Protein 5HEA (pdb70)

Structure (mmCIF, N/CA/C/O backbone):
data_5HEA
#
_entry.id   5HEA
#
_cell.length_a   111.811
_cell.length_b   179.841
_cell.length_c   63.028
_cell.angle_alpha   90.00
_cell.angle_beta   111.98
_cell.angle_gamma   90.00
#
_symmetry.space_group_name_H-M   'C 1 2 1'
#
loop_
_entity.id
_entity.type
_entity.pdbx_description
1 polymer 'Putative glycosyltransferase (GalT1)'
2 water water
#
loop_
_atom_site.group_PDB
_atom_site.id
_atom_site.type_symbol
_atom_site.label_atom_id
_atom_site.label_alt_id
_atom_site.label_comp_id
_atom_site.label_asym_id
_atom_site.label_entity_id
_atom_site.label_seq_id
_atom_site.pdbx_PDB_ins_code
_atom_site.Cartn_x
_atom_site.Cartn_y
_atom_site.Cartn_z
_atom_site.occupancy
_atom_site.B_iso_or_equiv
_atom_site.auth_seq_id
_atom_site.auth_comp_id
_atom_site.auth_asym_id
_atom_site.auth_atom_id
_atom_site.pdbx_PDB_model_num
ATOM 1 N N . GLY A 1 4 ? 0.581 51.214 30.979 1.00 58.09 4 GLY A N 1
ATOM 2 C CA . GLY A 1 4 ? 1.274 50.740 32.166 1.00 55.19 4 GLY A CA 1
ATOM 3 C C . GLY A 1 4 ? 1.262 51.763 33.290 1.00 54.19 4 GLY A C 1
ATOM 4 O O . GLY A 1 4 ? 0.844 52.907 33.088 1.00 51.76 4 GLY A O 1
ATOM 5 N N . GLU A 1 5 ? 1.730 51.360 34.470 1.00 47.04 5 GLU A N 1
ATOM 6 C CA . GLU A 1 5 ? 1.725 52.235 35.646 1.00 40.91 5 GLU A CA 1
ATOM 7 C C . GLU A 1 5 ? 2.750 53.363 35.529 1.00 34.77 5 GLU A C 1
ATOM 8 O O . GLU A 1 5 ? 3.689 53.282 34.746 1.00 33.19 5 GLU A O 1
ATOM 14 N N . LEU A 1 6 ? 2.562 54.421 36.305 1.00 32.71 6 LEU A N 1
ATOM 15 C CA . LEU A 1 6 ? 3.355 55.630 36.132 1.00 32.33 6 LEU A CA 1
ATOM 16 C C . LEU A 1 6 ? 4.788 55.455 36.627 1.00 29.97 6 LEU A C 1
ATOM 17 O O . LEU A 1 6 ? 5.027 55.025 37.762 1.00 27.93 6 LEU A O 1
ATOM 22 N N . ILE A 1 7 ? 5.739 55.767 35.755 1.00 27.13 7 ILE A N 1
ATOM 23 C CA . ILE A 1 7 ? 7.133 55.767 36.141 1.00 27.82 7 ILE A CA 1
ATOM 24 C C . ILE A 1 7 ? 7.594 57.209 36.363 1.00 24.87 7 ILE A C 1
ATOM 25 O O . ILE A 1 7 ? 7.419 58.067 35.500 1.00 30.38 7 ILE A O 1
ATOM 30 N N . SER A 1 8 ? 8.181 57.481 37.521 1.00 24.64 8 SER A N 1
ATOM 31 C CA . SER A 1 8 ? 8.760 58.805 37.759 1.00 25.55 8 SER A CA 1
ATOM 32 C C . SER A 1 8 ? 10.250 58.837 37.409 1.00 26.51 8 SER A C 1
ATOM 33 O O . SER A 1 8 ? 11.046 58.096 37.990 1.00 25.40 8 SER A O 1
ATOM 36 N N . ILE A 1 9 ? 10.617 59.710 36.473 1.00 20.07 9 ILE A N 1
ATOM 37 C CA . ILE A 1 9 ? 12.008 59.885 36.048 1.00 22.51 9 ILE A CA 1
ATOM 38 C C . ILE A 1 9 ? 12.572 61.156 36.650 1.00 21.81 9 ILE A C 1
ATOM 39 O O . ILE A 1 9 ? 12.124 62.258 36.318 1.00 21.59 9 ILE A O 1
ATOM 44 N N . ILE A 1 10 ? 13.551 60.996 37.534 1.00 17.69 10 ILE A N 1
ATOM 45 C CA . ILE A 1 10 ? 14.138 62.109 38.265 1.00 23.27 10 ILE A CA 1
ATOM 46 C C . ILE A 1 10 ? 15.404 62.589 37.574 1.00 27.27 10 ILE A C 1
ATOM 47 O O . ILE A 1 10 ? 16.359 61.832 37.390 1.00 24.34 10 ILE A O 1
ATOM 52 N N . VAL A 1 11 ? 15.397 63.854 37.174 1.00 23.74 11 VAL A N 1
ATOM 53 C CA . VAL A 1 11 ? 16.481 64.401 36.375 1.00 23.82 11 VAL A CA 1
ATOM 54 C C . VAL A 1 11 ? 17.007 65.682 37.023 1.00 23.32 11 VAL A C 1
ATOM 55 O O . VAL A 1 11 ? 16.433 66.758 36.859 1.00 24.86 11 VAL A O 1
ATOM 59 N N . PRO A 1 12 ? 18.095 65.565 37.791 1.00 24.84 12 PRO A N 1
ATOM 60 C CA . PRO A 1 12 ? 18.717 66.752 38.375 1.00 20.92 12 PRO A CA 1
ATOM 61 C C . PRO A 1 12 ? 19.382 67.577 37.280 1.00 25.08 12 PRO A C 1
ATOM 62 O O . PRO A 1 12 ? 19.995 67.027 36.362 1.00 24.35 12 PRO A O 1
ATOM 66 N N . VAL A 1 13 ? 19.251 68.892 37.379 1.00 23.80 13 VAL A N 1
ATOM 67 C CA . VAL A 1 13 ? 19.761 69.789 36.351 1.00 19.51 13 VAL A CA 1
ATOM 68 C C . VAL A 1 13 ? 20.595 70.869 37.006 1.00 21.03 13 VAL A C 1
ATOM 69 O O . VAL A 1 13 ? 20.076 71.680 37.778 1.00 23.72 13 VAL A O 1
ATOM 73 N N . TYR A 1 14 ? 21.895 70.869 36.718 1.00 22.30 14 TYR A N 1
ATOM 74 C CA . TYR A 1 14 ? 22.766 71.961 37.143 1.00 22.41 14 TYR A CA 1
ATOM 75 C C . TYR A 1 14 ? 23.785 72.284 36.048 1.00 28.27 14 TYR A C 1
ATOM 76 O O . TYR A 1 14 ? 24.669 71.480 35.755 1.00 27.11 14 TYR A O 1
ATOM 85 N N . ASN A 1 15 ? 23.621 73.452 35.431 1.00 25.58 15 ASN A N 1
ATOM 86 C CA . ASN A 1 15 ? 24.561 73.979 34.439 1.00 24.59 15 ASN A CA 1
ATOM 87 C C . ASN A 1 15 ? 24.926 72.987 33.340 1.00 25.80 15 ASN A C 1
ATOM 88 O O . ASN A 1 15 ? 26.103 72.711 33.094 1.00 28.53 15 ASN A O 1
ATOM 93 N N . VAL A 1 16 ? 23.903 72.460 32.676 1.00 24.48 16 VAL A N 1
ATOM 94 C CA . VAL A 1 16 ? 24.109 71.478 31.617 1.00 25.01 16 VAL A CA 1
ATOM 95 C C . VAL A 1 16 ? 23.520 71.936 30.285 1.00 24.42 16 VAL A C 1
ATOM 96 O O . VAL A 1 16 ? 23.022 71.123 29.499 1.00 26.58 16 VAL A O 1
ATOM 100 N N . GLU A 1 17 ? 23.597 73.237 30.023 1.00 23.15 17 GLU A N 1
ATOM 101 C CA . GLU A 1 17 ? 22.986 73.810 28.815 1.00 25.79 17 GLU A CA 1
ATOM 102 C C . GLU A 1 17 ? 23.386 73.108 27.502 1.00 28.30 17 GLU A C 1
ATOM 103 O O . GLU A 1 17 ? 22.594 73.037 26.566 1.00 29.69 17 GLU A O 1
ATOM 109 N N . LYS A 1 18 ? 24.608 72.591 27.438 1.00 33.16 18 LYS A N 1
ATOM 110 C CA . LYS A 1 18 ? 25.096 71.972 26.206 1.00 36.60 18 LYS A CA 1
ATOM 111 C C . LYS A 1 18 ? 24.486 70.594 25.972 1.00 33.23 18 LYS A C 1
ATOM 112 O O . LYS A 1 18 ? 24.434 70.122 24.841 1.00 30.52 18 LYS A O 1
ATOM 118 N N . TYR A 1 19 ? 24.010 69.955 27.038 1.00 26.52 19 TYR A N 1
ATOM 119 C CA . TYR A 1 19 ? 23.615 68.548 26.953 1.00 28.44 19 TYR A CA 1
ATOM 120 C C . TYR A 1 19 ? 22.148 68.268 27.254 1.00 29.63 19 TYR A C 1
ATOM 121 O O . TYR A 1 19 ? 21.647 67.176 26.973 1.00 27.36 19 TYR A O 1
ATOM 130 N N . LEU A 1 20 ? 21.461 69.253 27.815 1.00 28.58 20 LEU A N 1
ATOM 131 C CA . LEU A 1 20 ? 20.108 69.038 28.324 1.00 31.43 20 LEU A CA 1
ATOM 132 C C . LEU A 1 20 ? 19.086 68.686 27.236 1.00 29.70 20 LEU A C 1
ATOM 133 O O . LEU A 1 20 ? 18.234 67.805 27.433 1.00 26.57 20 LEU A O 1
ATOM 138 N N . LYS A 1 21 ? 19.156 69.359 26.089 1.00 29.96 21 LYS A N 1
ATOM 139 C CA . LYS A 1 21 ? 18.184 69.108 25.019 1.00 26.49 21 LYS A CA 1
ATOM 140 C C . LYS A 1 21 ? 18.304 67.675 24.483 1.00 27.88 21 LYS A C 1
ATOM 141 O O . LYS A 1 21 ? 17.303 67.005 24.235 1.00 25.24 21 LYS A O 1
ATOM 147 N N . ARG A 1 22 ? 19.535 67.210 24.302 1.00 29.93 22 ARG A N 1
ATOM 148 C CA . ARG A 1 22 ? 19.761 65.834 23.879 1.00 31.94 22 ARG A CA 1
ATOM 149 C C . ARG A 1 22 ? 19.154 64.845 24.887 1.00 29.76 22 ARG A C 1
ATOM 150 O O . ARG A 1 22 ? 18.471 63.892 24.498 1.00 22.71 22 ARG A O 1
ATOM 158 N N . CYS A 1 23 ? 19.370 65.096 26.174 1.00 24.74 23 CYS A N 1
ATOM 159 C CA . CYS A 1 23 ? 18.794 64.238 27.211 1.00 24.32 23 CYS A CA 1
ATOM 160 C C . CYS A 1 23 ? 17.271 64.205 27.112 1.00 26.13 23 CYS A C 1
ATOM 161 O O . CYS A 1 23 ? 16.666 63.139 26.977 1.00 29.99 23 CYS A O 1
ATOM 164 N N . LEU A 1 24 ? 16.654 65.383 27.151 1.00 30.22 24 LEU A N 1
ATOM 165 C CA . LEU A 1 24 ? 15.203 65.484 27.150 1.00 21.04 24 LEU A CA 1
ATOM 166 C C . LEU A 1 24 ? 14.553 64.947 25.859 1.00 20.88 24 LEU A C 1
ATOM 167 O O . LEU A 1 24 ? 13.497 64.320 25.920 1.00 26.81 24 LEU A O 1
ATOM 172 N N . ASP A 1 25 ? 15.167 65.204 24.703 1.00 27.18 25 ASP A N 1
ATOM 173 C CA . ASP A 1 25 ? 14.667 64.656 23.436 1.00 28.59 25 ASP A CA 1
ATOM 174 C C . ASP A 1 25 ? 14.628 63.122 23.505 1.00 29.40 25 ASP A C 1
ATOM 175 O O . ASP A 1 25 ? 13.646 62.497 23.096 1.00 32.13 25 ASP A O 1
ATOM 180 N N . SER A 1 26 ? 15.688 62.514 24.037 1.00 28.82 26 SER A N 1
ATOM 181 C CA . SER A 1 26 ? 15.741 61.047 24.124 1.00 31.44 26 SER A CA 1
ATOM 182 C C . SER A 1 26 ? 14.685 60.466 25.080 1.00 31.75 26 SER A C 1
ATOM 183 O O . SER A 1 26 ? 14.190 59.361 24.858 1.00 26.12 26 SER A O 1
ATOM 186 N N . LEU A 1 27 ? 14.313 61.217 26.115 1.00 28.50 27 LEU A N 1
ATOM 187 C CA . LEU A 1 27 ? 13.279 60.767 27.054 1.00 22.55 27 LEU A CA 1
ATOM 188 C C . LEU A 1 27 ? 11.853 60.890 26.519 1.00 26.89 27 LEU A C 1
ATOM 189 O O . LEU A 1 27 ? 11.030 59.991 26.700 1.00 28.83 27 LEU A O 1
ATOM 194 N N . LEU A 1 28 ? 11.546 62.016 25.889 1.00 29.61 28 LEU A N 1
ATOM 195 C CA . LEU A 1 28 ? 10.223 62.204 25.304 1.00 33.31 28 LEU A CA 1
ATOM 196 C C . LEU A 1 28 ? 9.927 61.205 24.176 1.00 34.54 28 LEU A C 1
ATOM 197 O O . LEU A 1 28 ? 8.765 60.925 23.889 1.00 32.22 28 LEU A O 1
ATOM 202 N N . ARG A 1 29 ? 10.974 60.661 23.556 1.00 32.27 29 ARG A N 1
ATOM 203 C CA . ARG A 1 29 ? 10.817 59.618 22.540 1.00 30.30 29 ARG A CA 1
ATOM 204 C C . ARG A 1 29 ? 10.664 58.202 23.103 1.00 35.55 29 ARG A C 1
ATOM 205 O O . ARG A 1 29 ? 10.799 57.233 22.356 1.00 37.36 29 ARG A O 1
ATOM 213 N N . GLN A 1 30 ? 10.397 58.066 24.400 1.00 35.65 30 GLN A N 1
ATOM 214 C CA . GLN A 1 30 ? 10.280 56.732 24.995 1.00 30.90 30 GLN A CA 1
ATOM 215 C C . GLN A 1 30 ? 9.062 55.986 24.469 1.00 35.05 30 GLN A C 1
ATOM 216 O O . GLN A 1 30 ? 7.975 56.554 24.373 1.00 30.95 30 GLN A O 1
ATOM 222 N N . THR A 1 31 ? 9.251 54.709 24.143 1.00 38.96 31 THR A N 1
ATOM 223 C CA . THR A 1 31 ? 8.148 53.843 23.729 1.00 34.89 31 THR A CA 1
ATOM 224 C C . THR A 1 31 ? 7.180 53.585 24.884 1.00 38.27 31 THR A C 1
ATOM 225 O O . THR A 1 31 ? 5.992 53.335 24.666 1.00 40.20 31 THR A O 1
ATOM 229 N N . TYR A 1 32 ? 7.695 53.626 26.113 1.00 30.54 32 TYR A N 1
ATOM 230 C CA . TYR A 1 32 ? 6.845 53.565 27.296 1.00 35.27 32 TYR A CA 1
ATOM 231 C C . TYR A 1 32 ? 6.329 54.969 27.570 1.00 37.73 32 TYR A C 1
ATOM 232 O O . TYR A 1 32 ? 7.101 55.874 27.886 1.00 39.80 32 TYR A O 1
ATOM 241 N N . LYS A 1 33 ? 5.022 55.150 27.453 1.00 33.36 33 LYS A N 1
ATOM 242 C CA . LYS A 1 33 ? 4.449 56.492 27.418 1.00 36.57 33 LYS A CA 1
ATOM 243 C C . LYS A 1 33 ? 4.088 57.054 28.791 1.00 34.34 33 LYS A C 1
ATOM 244 O O . LYS A 1 33 ? 4.117 58.268 28.996 1.00 37.07 33 LYS A O 1
ATOM 250 N N . ASN A 1 34 ? 3.737 56.179 29.725 1.00 32.49 34 ASN A N 1
ATOM 251 C CA . ASN A 1 34 ? 3.189 56.644 30.993 1.00 40.08 34 ASN A CA 1
ATOM 252 C C . ASN A 1 34 ? 4.257 57.012 32.028 1.00 38.47 34 ASN A C 1
ATOM 253 O O . ASN A 1 34 ? 4.483 56.289 32.998 1.00 32.21 34 ASN A O 1
ATOM 258 N N . PHE A 1 35 ? 4.915 58.141 31.805 1.00 35.17 35 PHE A N 1
ATOM 259 C CA . PHE A 1 35 ? 5.922 58.606 32.741 1.00 35.44 35 PHE A CA 1
ATOM 260 C C . PHE A 1 35 ? 5.705 60.067 33.096 1.00 35.25 35 PHE A C 1
ATOM 261 O O . PHE A 1 35 ? 4.966 60.781 32.419 1.00 35.72 35 PHE A O 1
ATOM 269 N N . GLU A 1 36 ? 6.349 60.491 34.177 1.00 31.50 36 GLU A N 1
ATOM 270 C CA . GLU A 1 36 ? 6.563 61.898 34.440 1.00 31.35 36 GLU A CA 1
ATOM 271 C C . GLU A 1 36 ? 8.070 62.133 34.515 1.00 35.13 36 GLU A C 1
ATOM 272 O O . GLU A 1 36 ? 8.827 61.300 35.035 1.00 32.77 36 GLU A O 1
ATOM 278 N N . ILE A 1 37 ? 8.502 63.256 33.961 1.00 25.51 37 ILE A N 1
ATOM 279 C CA . ILE A 1 37 ? 9.876 63.697 34.098 1.00 28.21 37 ILE A CA 1
ATOM 280 C C . ILE A 1 37 ? 9.897 64.818 35.111 1.00 31.63 37 ILE A C 1
ATOM 281 O O . ILE A 1 37 ? 9.265 65.857 34.915 1.00 32.84 37 ILE A O 1
ATOM 286 N N . ILE A 1 38 ? 10.602 64.587 36.212 1.00 30.77 38 ILE A N 1
ATOM 287 C CA . ILE A 1 38 ? 10.783 65.597 37.232 1.00 27.33 38 ILE A CA 1
ATOM 288 C C . ILE A 1 38 ? 12.151 66.220 37.051 1.00 25.55 38 ILE A C 1
ATOM 289 O O . ILE A 1 38 ? 13.179 65.609 37.352 1.00 24.52 38 ILE A O 1
ATOM 294 N N . LEU A 1 39 ? 12.145 67.422 36.485 1.00 22.47 39 LEU A N 1
ATOM 295 C CA . LEU A 1 39 ? 13.351 68.190 36.252 1.00 22.74 39 LEU A CA 1
ATOM 296 C C . LEU A 1 39 ? 13.627 69.037 37.478 1.00 23.95 39 LEU A C 1
ATOM 297 O O . LEU A 1 39 ? 12.866 69.948 37.773 1.00 26.68 39 LEU A O 1
ATOM 302 N N . ILE A 1 40 ? 14.702 68.748 38.205 1.00 23.12 40 ILE A N 1
ATOM 303 C CA . ILE A 1 40 ? 15.040 69.593 39.344 1.00 18.10 40 ILE A CA 1
ATOM 304 C C . ILE A 1 40 ? 16.175 70.538 38.980 1.00 28.11 40 ILE A C 1
ATOM 305 O O . ILE A 1 40 ? 17.352 70.158 39.004 1.00 23.17 40 ILE A O 1
ATOM 310 N N . ASN A 1 41 ? 15.817 71.770 38.622 1.00 24.09 41 ASN A N 1
ATOM 311 C CA . ASN A 1 41 ? 16.828 72.780 38.361 1.00 25.04 41 ASN A CA 1
ATOM 312 C C . ASN A 1 41 ? 17.400 73.263 39.688 1.00 27.32 41 ASN A C 1
ATOM 313 O O . ASN A 1 41 ? 16.720 73.943 40.463 1.00 24.82 41 ASN A O 1
ATOM 318 N N . ASP A 1 42 ? 18.660 72.918 39.931 1.00 24.42 42 ASP A N 1
ATOM 319 C CA . ASP A 1 42 ? 19.337 73.179 41.202 1.00 26.03 42 ASP A CA 1
ATOM 320 C C . ASP A 1 42 ? 20.046 74.537 41.155 1.00 28.79 42 ASP A C 1
ATOM 321 O O . ASP A 1 42 ? 21.252 74.637 41.402 1.00 27.24 42 ASP A O 1
ATOM 326 N N . GLY A 1 43 ? 19.298 75.586 40.806 1.00 22.75 43 GLY A N 1
ATOM 327 C CA . GLY A 1 43 ? 19.859 76.926 40.773 1.00 23.88 43 GLY A CA 1
ATOM 328 C C . GLY A 1 43 ? 20.881 77.141 39.661 1.00 27.55 43 GLY A C 1
ATOM 329 O O . GLY A 1 43 ? 21.853 77.862 39.856 1.00 22.42 43 GLY A O 1
ATOM 330 N N . SER A 1 44 ? 20.673 76.516 38.502 1.00 26.73 44 SER A N 1
ATOM 331 C CA . SER A 1 44 ? 21.570 76.719 37.361 1.00 23.31 44 SER A CA 1
ATOM 332 C C . SER A 1 44 ? 21.766 78.187 37.039 1.00 25.42 44 SER A C 1
ATOM 333 O O . SER A 1 44 ? 20.853 79.002 37.198 1.00 26.77 44 SER A O 1
ATOM 336 N N . THR A 1 45 ? 22.960 78.515 36.561 1.00 24.93 45 THR A N 1
ATOM 337 C CA . THR A 1 45 ? 23.294 79.893 36.234 1.00 28.95 45 THR A CA 1
ATOM 338 C C . THR A 1 45 ? 23.583 80.083 34.754 1.00 26.48 45 THR A C 1
ATOM 339 O O . THR A 1 45 ? 23.913 81.187 34.327 1.00 26.06 45 THR A O 1
ATOM 343 N N . ASP A 1 46 ? 23.469 79.014 33.967 1.00 26.40 46 ASP A N 1
ATOM 344 C CA . ASP A 1 46 ? 23.540 79.141 32.508 1.00 32.64 46 ASP A CA 1
ATOM 345 C C . ASP A 1 46 ? 22.122 79.201 31.916 1.00 34.43 46 ASP A C 1
ATOM 346 O O . ASP A 1 46 ? 21.211 79.742 32.540 1.00 30.91 46 ASP A O 1
ATOM 351 N N . ASN A 1 47 ? 21.924 78.639 30.729 1.00 29.83 47 ASN A N 1
ATOM 352 C CA . ASN A 1 47 ? 20.596 78.658 30.106 1.00 28.00 47 ASN A CA 1
ATOM 353 C C . ASN A 1 47 ? 19.737 77.443 30.449 1.00 25.61 47 ASN A C 1
ATOM 354 O O . ASN A 1 47 ? 18.646 77.291 29.905 1.00 28.78 47 ASN A O 1
ATOM 359 N N . SER A 1 48 ? 20.227 76.582 31.345 1.00 24.07 48 SER A N 1
ATOM 360 C CA . SER A 1 48 ? 19.534 75.333 31.675 1.00 24.76 48 SER A CA 1
ATOM 361 C C . SER A 1 48 ? 18.101 75.549 32.160 1.00 22.37 48 SER A C 1
ATOM 362 O O . SER A 1 48 ? 17.198 74.821 31.764 1.00 22.42 48 SER A O 1
ATOM 365 N N . SER A 1 49 ? 17.900 76.544 33.022 1.00 22.91 49 SER A N 1
ATOM 366 C CA . SER A 1 49 ? 16.571 76.822 33.574 1.00 25.85 49 SER A CA 1
ATOM 367 C C . SER A 1 49 ? 15.574 77.193 32.478 1.00 27.95 49 SER A C 1
ATOM 368 O O . SER A 1 49 ? 14.417 76.787 32.513 1.00 28.96 49 SER A O 1
ATOM 371 N N . ILE A 1 50 ? 16.037 77.963 31.499 1.00 25.45 50 ILE A N 1
ATOM 372 C CA . ILE A 1 50 ? 15.189 78.418 30.402 1.00 24.49 50 ILE A CA 1
ATOM 373 C C . ILE A 1 50 ? 14.902 77.259 29.449 1.00 36.11 50 ILE A C 1
ATOM 374 O O . ILE A 1 50 ? 13.795 77.128 28.926 1.00 32.61 50 ILE A O 1
ATOM 379 N N . ILE A 1 51 ? 15.894 76.398 29.244 1.00 30.69 51 ILE A N 1
ATOM 380 C CA . ILE A 1 51 ? 15.674 75.180 28.465 1.00 25.71 51 ILE A CA 1
ATOM 381 C C . ILE A 1 51 ? 14.626 74.286 29.146 1.00 29.92 51 ILE A C 1
ATOM 382 O O . ILE A 1 51 ? 13.756 73.743 28.481 1.00 30.87 51 ILE A O 1
ATOM 387 N N . CYS A 1 52 ? 14.690 74.164 30.472 1.00 34.21 52 CYS A N 1
ATOM 388 C CA . CYS A 1 52 ? 13.691 73.387 31.208 1.00 30.38 52 CYS A CA 1
ATOM 389 C C . CYS A 1 52 ? 12.276 73.930 30.983 1.00 33.14 52 CYS A C 1
ATOM 390 O O . CYS A 1 52 ? 11.337 73.165 30.731 1.00 27.04 52 CYS A O 1
ATOM 393 N N . GLU A 1 53 ? 12.133 75.249 31.089 1.00 26.25 53 GLU A N 1
ATOM 394 C CA . GLU A 1 53 ? 10.834 75.906 30.914 1.00 36.13 53 GLU A CA 1
ATOM 395 C C . GLU A 1 53 ? 10.258 75.686 29.523 1.00 33.66 53 GLU A C 1
ATOM 396 O O . GLU A 1 53 ? 9.067 75.423 29.373 1.00 33.77 53 GLU A O 1
ATOM 402 N N . GLU A 1 54 ? 11.111 75.790 28.509 1.00 34.82 54 GLU A N 1
ATOM 403 C CA . GLU A 1 54 ? 10.674 75.611 27.129 1.00 36.37 54 GLU A CA 1
ATOM 404 C C . GLU A 1 54 ? 10.162 74.199 26.878 1.00 34.23 54 GLU A C 1
ATOM 405 O O . GLU A 1 54 ? 9.159 74.028 26.198 1.00 36.69 54 GLU A O 1
ATOM 411 N N . TYR A 1 55 ? 10.842 73.186 27.420 1.00 29.12 55 TYR A N 1
ATOM 412 C CA . TYR A 1 55 ? 10.371 71.804 27.258 1.00 33.50 55 TYR A CA 1
ATOM 413 C C . TYR A 1 55 ? 9.064 71.545 28.029 1.00 32.32 55 TYR A C 1
ATOM 414 O O . TYR A 1 55 ? 8.189 70.825 27.552 1.00 38.81 55 TYR A O 1
ATOM 423 N N . ALA A 1 56 ? 8.939 72.131 29.217 1.00 33.53 56 ALA A N 1
ATOM 424 C CA . ALA A 1 56 ? 7.718 72.002 30.014 1.00 34.82 56 ALA A CA 1
ATOM 425 C C . ALA A 1 56 ? 6.490 72.517 29.255 1.00 40.76 56 ALA A C 1
ATOM 426 O O . ALA A 1 56 ? 5.380 72.016 29.438 1.00 41.00 56 ALA A O 1
ATOM 428 N N . LYS A 1 57 ? 6.694 73.522 28.409 1.00 34.56 57 LYS A N 1
ATOM 429 C CA . LYS A 1 57 ? 5.588 74.116 27.666 1.00 42.15 57 LYS A CA 1
ATOM 430 C C . LYS A 1 57 ? 5.050 73.208 26.561 1.00 46.79 57 LYS A C 1
ATOM 431 O O . LYS A 1 57 ? 3.905 73.355 26.152 1.00 49.43 57 LYS A O 1
ATOM 437 N N . ILE A 1 58 ? 5.861 72.267 26.083 1.00 42.20 58 ILE A N 1
ATOM 438 C CA . ILE A 1 58 ? 5.436 71.436 24.952 1.00 44.68 58 ILE A CA 1
ATOM 439 C C . ILE A 1 58 ? 5.122 69.971 25.288 1.00 45.52 58 ILE A C 1
ATOM 440 O O . ILE A 1 58 ? 4.729 69.204 24.415 1.00 51.76 58 ILE A O 1
ATOM 445 N N . ASP A 1 59 ? 5.290 69.584 26.545 1.00 44.49 59 ASP A N 1
ATOM 446 C CA . ASP A 1 59 ? 4.945 68.228 26.959 1.00 40.24 59 ASP A CA 1
ATOM 447 C C . ASP A 1 59 ? 4.561 68.248 28.423 1.00 35.62 59 ASP A C 1
ATOM 448 O O . ASP A 1 59 ? 5.379 68.584 29.286 1.00 34.01 59 ASP A O 1
ATOM 453 N N . ASN A 1 60 ? 3.312 67.887 28.708 1.00 36.88 60 ASN A N 1
ATOM 454 C CA . ASN A 1 60 ? 2.794 67.995 30.066 1.00 35.55 60 ASN A CA 1
ATOM 455 C C . ASN A 1 60 ? 3.234 66.874 31.013 1.00 34.66 60 ASN A C 1
ATOM 456 O O . ASN A 1 60 ? 2.841 66.854 32.179 1.00 35.11 60 ASN A O 1
ATOM 461 N N . ARG A 1 61 ? 4.059 65.955 30.517 1.00 33.73 61 ARG A N 1
ATOM 462 C CA . ARG A 1 61 ? 4.647 64.932 31.382 1.00 32.88 61 ARG A CA 1
ATOM 463 C C . ARG A 1 61 ? 5.853 65.513 32.124 1.00 35.46 61 ARG A C 1
ATOM 464 O O . ARG A 1 61 ? 6.350 64.926 33.084 1.00 38.02 61 ARG A O 1
ATOM 472 N N . ILE A 1 62 ? 6.305 66.685 31.687 1.00 33.89 62 ILE A N 1
ATOM 473 C CA . ILE A 1 62 ? 7.451 67.335 32.319 1.00 31.51 62 ILE A CA 1
ATOM 474 C C . ILE A 1 62 ? 7.031 68.285 33.437 1.00 36.61 62 ILE A C 1
ATOM 475 O O . ILE A 1 62 ? 6.256 69.218 33.213 1.00 33.24 62 ILE A O 1
ATOM 480 N N . GLN A 1 63 ? 7.546 68.041 34.637 1.00 33.33 63 GLN A N 1
ATOM 481 C CA . GLN A 1 63 ? 7.313 68.924 35.775 1.00 41.09 63 GLN A CA 1
ATOM 482 C C . GLN A 1 63 ? 8.646 69.552 36.157 1.00 39.96 63 GLN A C 1
ATOM 483 O O . GLN A 1 63 ? 9.653 68.852 36.285 1.00 35.49 63 GLN A O 1
ATOM 489 N N . ILE A 1 64 ? 8.667 70.866 36.341 1.00 31.95 64 ILE A N 1
ATOM 490 C CA . ILE A 1 64 ? 9.894 71.513 36.787 1.00 31.19 64 ILE A CA 1
ATOM 491 C C . ILE A 1 64 ? 9.823 71.913 38.248 1.00 35.56 64 ILE A C 1
ATOM 492 O O . ILE A 1 64 ? 8.836 72.492 38.701 1.00 35.91 64 ILE A O 1
ATOM 497 N N . LEU A 1 65 ? 10.885 71.605 38.978 1.00 25.73 65 LEU A N 1
ATOM 498 C CA . LEU A 1 65 ? 11.104 72.173 40.299 1.00 27.77 65 LEU A CA 1
ATOM 499 C C . LEU A 1 65 ? 12.367 73.015 40.219 1.00 25.47 65 LEU A C 1
ATOM 500 O O . LEU A 1 65 ? 13.452 72.496 39.961 1.00 28.16 65 LEU A O 1
ATOM 505 N N . HIS A 1 66 ? 12.227 74.313 40.425 1.00 26.72 66 HIS A N 1
ATOM 506 C CA . HIS A 1 66 ? 13.376 75.184 40.580 1.00 26.06 66 HIS A CA 1
ATOM 507 C C . HIS A 1 66 ? 13.700 75.269 42.066 1.00 28.09 66 HIS A C 1
ATOM 508 O O . HIS A 1 66 ? 12.813 75.470 42.879 1.00 27.33 66 HIS A O 1
ATOM 515 N N . GLN A 1 67 ? 14.961 75.110 42.436 1.00 25.48 67 GLN A N 1
ATOM 516 C CA . GLN A 1 67 ? 15.318 75.293 43.834 1.00 28.15 67 GLN A CA 1
ATOM 517 C C . GLN A 1 67 ? 16.636 76.014 43.939 1.00 28.10 67 GLN A C 1
ATOM 518 O O . GLN A 1 67 ? 17.456 75.947 43.020 1.00 22.66 67 GLN A O 1
ATOM 524 N N . THR A 1 68 ? 16.844 76.693 45.065 1.00 27.53 68 THR A N 1
ATOM 525 C CA . THR A 1 68 ? 18.138 77.294 45.373 1.00 28.97 68 THR A CA 1
ATOM 526 C C . THR A 1 68 ? 19.187 76.193 45.369 1.00 27.83 68 THR A C 1
ATOM 527 O O . THR A 1 68 ? 18.920 75.085 45.833 1.00 30.85 68 THR A O 1
ATOM 531 N N . ASN A 1 69 ? 20.367 76.488 44.829 1.00 26.53 69 ASN A N 1
ATOM 532 C CA . ASN A 1 69 ? 21.422 75.478 44.693 1.00 33.00 69 ASN A CA 1
ATOM 533 C C . ASN A 1 69 ? 21.768 74.794 46.020 1.00 36.59 69 ASN A C 1
ATOM 534 O O . ASN A 1 69 ? 22.115 75.462 46.997 1.00 34.04 69 ASN A O 1
ATOM 539 N N . ALA A 1 70 ? 21.667 73.466 46.047 1.00 33.01 70 ALA A N 1
ATOM 540 C CA . ALA A 1 70 ? 21.916 72.708 47.269 1.00 32.17 70 ALA A CA 1
ATOM 541 C C . ALA A 1 70 ? 22.661 71.386 47.006 1.00 29.08 70 ALA A C 1
ATOM 542 O O . ALA A 1 70 ? 22.942 70.626 47.932 1.00 27.71 70 ALA A O 1
ATOM 544 N N . GLY A 1 71 ? 22.979 71.118 45.745 1.00 25.06 71 GLY A N 1
ATOM 545 C CA . GLY A 1 71 ? 23.784 69.959 45.378 1.00 30.45 71 GLY A CA 1
ATOM 546 C C . GLY A 1 71 ? 22.974 68.807 44.806 1.00 25.32 71 GLY A C 1
ATOM 547 O O . GLY A 1 71 ? 21.751 68.787 44.925 1.00 27.88 71 GLY A O 1
ATOM 548 N N . PRO A 1 72 ? 23.657 67.843 44.172 1.00 27.29 72 PRO A N 1
ATOM 549 C CA . PRO A 1 72 ? 23.008 66.729 43.470 1.00 28.54 72 PRO A CA 1
ATOM 550 C C . PRO A 1 72 ? 22.188 65.849 44.414 1.00 27.37 72 PRO A C 1
ATOM 551 O O . PRO A 1 72 ? 21.150 65.316 44.000 1.00 24.63 72 PRO A O 1
ATOM 555 N N . SER A 1 73 ? 22.634 65.697 45.660 1.00 24.81 73 SER A N 1
ATOM 556 C CA . SER A 1 73 ? 21.873 64.879 46.621 1.00 31.41 73 SER A CA 1
ATOM 557 C C . SER A 1 73 ? 20.543 65.531 46.954 1.00 25.96 73 SER A C 1
ATOM 558 O O . SER A 1 73 ? 19.504 64.877 46.947 1.00 19.10 73 SER A O 1
ATOM 561 N N . ALA A 1 74 ? 20.585 66.824 47.260 1.00 23.60 74 ALA A N 1
ATOM 562 C CA . ALA A 1 74 ? 19.372 67.557 47.572 1.00 25.65 74 ALA A CA 1
ATOM 563 C C . ALA A 1 74 ? 18.426 67.586 46.380 1.00 20.90 74 ALA A C 1
ATOM 564 O O . ALA A 1 74 ? 17.209 67.489 46.548 1.00 25.23 74 ALA A O 1
ATOM 566 N N . ALA A 1 75 ? 18.976 67.718 45.177 1.00 25.02 75 ALA A N 1
ATOM 567 C CA . ALA A 1 75 ? 18.151 67.715 43.972 1.00 23.90 75 ALA A CA 1
ATOM 568 C C . ALA A 1 75 ? 17.424 66.377 43.794 1.00 27.06 75 ALA A C 1
ATOM 569 O O . ALA A 1 75 ? 16.233 66.339 43.481 1.00 23.95 75 ALA A O 1
ATOM 571 N N . ARG A 1 76 ? 18.135 65.273 43.985 1.00 23.28 76 ARG A N 1
ATOM 572 C CA . ARG A 1 76 ? 17.496 63.964 43.826 1.00 21.11 76 ARG A CA 1
ATOM 573 C C . ARG A 1 76 ? 16.448 63.733 44.916 1.00 23.51 76 ARG A C 1
ATOM 574 O O . ARG A 1 76 ? 15.376 63.200 44.648 1.00 24.43 76 ARG A O 1
ATOM 582 N N . ASN A 1 77 ? 16.761 64.132 46.147 1.00 21.79 77 ASN A N 1
ATOM 583 C CA . ASN A 1 77 ? 15.820 63.960 47.256 1.00 20.85 77 ASN A CA 1
ATOM 584 C C . ASN A 1 77 ? 14.518 64.736 47.003 1.00 20.40 77 ASN A C 1
ATOM 585 O O . ASN A 1 77 ? 13.437 64.271 47.354 1.00 22.23 77 ASN A O 1
ATOM 590 N N . ALA A 1 78 ? 14.628 65.906 46.376 1.00 24.04 78 ALA A N 1
ATOM 591 C CA . ALA A 1 78 ? 13.450 66.692 46.011 1.00 29.26 78 ALA A CA 1
ATOM 592 C C . ALA A 1 78 ? 12.637 65.931 44.976 1.00 26.71 78 ALA A C 1
ATOM 593 O O . ALA A 1 78 ? 11.404 65.919 45.018 1.00 27.76 78 ALA A O 1
ATOM 595 N N . GLY A 1 79 ? 13.340 65.297 44.043 1.00 24.36 79 GLY A N 1
ATOM 596 C CA . GLY A 1 79 ? 12.694 64.480 43.030 1.00 24.50 79 GLY A CA 1
ATOM 597 C C . GLY A 1 79 ? 11.916 63.324 43.646 1.00 25.49 79 GLY A C 1
ATOM 598 O O . GLY A 1 79 ? 10.771 63.061 43.274 1.00 27.11 79 GLY A O 1
ATOM 599 N N . ILE A 1 80 ? 12.547 62.621 44.580 1.00 24.51 80 ILE A N 1
ATOM 600 C CA . ILE A 1 80 ? 11.904 61.489 45.269 1.00 21.86 80 ILE A CA 1
ATOM 601 C C . ILE A 1 80 ? 10.631 61.927 46.003 1.00 29.51 80 ILE A C 1
ATOM 602 O O . ILE A 1 80 ? 9.616 61.215 46.019 1.00 27.00 80 ILE A O 1
ATOM 607 N N . THR A 1 81 ? 10.698 63.114 46.595 1.00 28.31 81 THR A N 1
ATOM 608 C CA . THR A 1 81 ? 9.591 63.682 47.358 1.00 29.01 81 THR A CA 1
ATOM 609 C C . THR A 1 81 ? 8.430 64.071 46.454 1.00 30.78 81 THR A C 1
ATOM 610 O O . THR A 1 81 ? 7.268 63.830 46.788 1.00 34.95 81 THR A O 1
ATOM 614 N N . TYR A 1 82 ? 8.746 64.658 45.304 1.00 27.56 82 TYR A N 1
ATOM 615 C CA . TYR A 1 82 ? 7.721 65.099 44.358 1.00 32.03 82 TYR A CA 1
ATOM 616 C C . TYR A 1 82 ? 7.130 63.937 43.522 1.00 35.45 82 TYR A C 1
ATOM 617 O O . TYR A 1 82 ? 6.014 64.028 43.005 1.00 40.34 82 TYR A O 1
ATOM 626 N N . ALA A 1 83 ? 7.871 62.841 43.414 1.00 31.69 83 ALA A N 1
ATOM 627 C CA . ALA A 1 83 ? 7.473 61.720 42.562 1.00 28.78 83 ALA A CA 1
ATOM 628 C C . ALA A 1 83 ? 6.162 61.069 42.992 1.00 33.99 83 ALA A C 1
ATOM 629 O O . ALA A 1 83 ? 5.981 60.737 44.155 1.00 35.63 83 ALA A O 1
ATOM 631 N N . SER A 1 84 ? 5.249 60.861 42.052 1.00 34.32 84 SER A N 1
ATOM 632 C CA . SER A 1 84 ? 4.025 60.145 42.398 1.00 36.79 84 SER A CA 1
ATOM 633 C C . SER A 1 84 ? 3.879 58.818 41.652 1.00 38.98 84 SER A C 1
ATOM 634 O O . SER A 1 84 ? 2.820 58.196 41.693 1.00 36.09 84 SER A O 1
ATOM 637 N N . GLY A 1 85 ? 4.945 58.377 40.988 1.00 30.44 85 GLY A N 1
ATOM 638 C CA . GLY A 1 85 ? 4.905 57.130 40.251 1.00 28.18 85 GLY A CA 1
ATOM 639 C C . GLY A 1 85 ? 4.950 55.892 41.131 1.00 33.06 85 GLY A C 1
ATOM 640 O O . GLY A 1 85 ? 5.320 55.960 42.304 1.00 30.02 85 GLY A O 1
ATOM 641 N N . LYS A 1 86 ? 4.569 54.752 40.558 1.00 27.37 86 LYS A N 1
ATOM 642 C CA . LYS A 1 86 ? 4.703 53.474 41.240 1.00 29.02 86 LYS A CA 1
ATOM 643 C C . LYS A 1 86 ? 6.157 53.015 41.190 1.00 26.67 86 LYS A C 1
ATOM 644 O O . LYS A 1 86 ? 6.595 52.178 41.991 1.00 27.37 86 LYS A O 1
ATOM 650 N N . TYR A 1 87 ? 6.896 53.569 40.232 1.00 27.43 87 TYR A N 1
ATOM 651 C CA . TYR A 1 87 ? 8.312 53.259 40.055 1.00 27.47 87 TYR A CA 1
ATOM 652 C C . TYR A 1 87 ? 9.110 54.544 39.931 1.00 27.24 87 TYR A C 1
ATOM 653 O O . TYR A 1 87 ? 8.597 55.563 39.464 1.00 26.96 87 TYR A O 1
ATOM 662 N N . ILE A 1 88 ? 10.369 54.483 40.343 1.00 25.35 88 ILE A N 1
ATOM 663 C CA . ILE A 1 88 ? 11.258 55.643 40.280 1.00 24.39 88 ILE A CA 1
ATOM 664 C C . ILE A 1 88 ? 12.535 55.274 39.539 1.00 24.41 88 ILE A C 1
ATOM 665 O O . ILE A 1 88 ? 13.115 54.210 39.758 1.00 20.07 88 ILE A O 1
ATOM 670 N N . THR A 1 89 ? 12.977 56.151 38.650 1.00 20.75 89 THR A N 1
ATOM 671 C CA . THR A 1 89 ? 14.232 55.910 37.970 1.00 23.66 89 THR A CA 1
ATOM 672 C C . THR A 1 89 ? 14.977 57.238 37.848 1.00 23.60 89 THR A C 1
ATOM 673 O O . THR A 1 89 ? 14.362 58.303 37.941 1.00 23.70 89 THR A O 1
ATOM 677 N N . PHE A 1 90 ? 16.298 57.178 37.685 1.00 19.60 90 PHE A N 1
ATOM 678 C CA . PHE A 1 90 ? 17.121 58.390 37.636 1.00 24.07 90 PHE A CA 1
ATOM 679 C C . PHE A 1 90 ? 17.785 58.490 36.268 1.00 27.11 90 PHE A C 1
ATOM 680 O O . PHE A 1 90 ? 18.224 57.484 35.730 1.00 23.82 90 PHE A O 1
ATOM 688 N N . VAL A 1 91 ? 17.840 59.691 35.700 1.00 21.88 91 VAL A N 1
ATOM 689 C CA . VAL A 1 91 ? 18.589 59.921 34.463 1.00 20.63 91 VAL A CA 1
ATOM 690 C C . VAL A 1 91 ? 19.423 61.187 34.670 1.00 27.44 91 VAL A C 1
ATOM 691 O O . VAL A 1 91 ? 18.897 62.211 35.103 1.00 25.76 91 VAL A O 1
ATOM 695 N N . ASP A 1 92 ? 20.721 61.119 34.402 1.00 21.44 92 ASP A N 1
ATOM 696 C CA . ASP A 1 92 ? 21.566 62.308 34.491 1.00 22.44 92 ASP A CA 1
ATOM 697 C C . ASP A 1 92 ? 21.406 63.155 33.236 1.00 24.05 92 ASP A C 1
ATOM 698 O O . ASP A 1 92 ? 21.310 62.629 32.139 1.00 22.96 92 ASP A O 1
ATOM 703 N N . SER A 1 93 ? 21.385 64.471 33.408 1.00 19.13 93 SER A N 1
ATOM 704 C CA . SER A 1 93 ? 21.017 65.351 32.302 1.00 26.45 93 SER A CA 1
ATOM 705 C C . SER A 1 93 ? 22.147 65.522 31.273 1.00 30.20 93 SER A C 1
ATOM 706 O O . SER A 1 93 ? 21.931 66.109 30.213 1.00 32.25 93 SER A O 1
ATOM 709 N N . ASP A 1 94 ? 23.332 64.989 31.596 1.00 29.10 94 ASP A N 1
ATOM 710 C CA . ASP A 1 94 ? 24.481 64.888 30.679 1.00 28.06 94 ASP A CA 1
ATOM 711 C C . ASP A 1 94 ? 24.369 63.729 29.692 1.00 27.86 94 ASP A C 1
ATOM 712 O O . ASP A 1 94 ? 25.133 63.649 28.723 1.00 26.04 94 ASP A O 1
ATOM 717 N N . ASP A 1 95 ? 23.448 62.815 29.968 1.00 26.00 95 ASP A N 1
ATOM 718 C CA . ASP A 1 95 ? 23.378 61.527 29.279 1.00 23.16 95 ASP A CA 1
ATOM 719 C C . ASP A 1 95 ? 22.156 61.409 28.377 1.00 22.19 95 ASP A C 1
ATOM 720 O O . ASP A 1 95 ? 21.365 62.343 28.285 1.00 25.77 95 ASP A O 1
ATOM 725 N N . PHE A 1 96 ? 22.013 60.267 27.699 1.00 19.15 96 PHE A N 1
ATOM 726 C CA . PHE A 1 96 ? 20.840 60.014 26.863 1.00 21.19 96 PHE A CA 1
ATOM 727 C C . PHE A 1 96 ? 20.596 58.519 26.703 1.00 27.32 96 PHE A C 1
ATOM 728 O O . PHE A 1 96 ? 21.451 57.701 27.044 1.00 27.84 96 PHE A O 1
ATOM 736 N N . VAL A 1 97 ? 19.416 58.162 26.208 1.00 27.32 97 VAL A N 1
ATOM 737 C CA . VAL A 1 97 ? 19.002 56.764 26.185 1.00 29.17 97 VAL A CA 1
ATOM 738 C C . VAL A 1 97 ? 18.356 56.346 24.863 1.00 26.91 97 VAL A C 1
ATOM 739 O O . VAL A 1 97 ? 17.907 57.189 24.076 1.00 27.61 97 VAL A O 1
ATOM 743 N N . GLU A 1 98 ? 18.299 55.032 24.641 1.00 25.97 98 GLU A N 1
ATOM 744 C CA . GLU A 1 98 ? 17.571 54.454 23.515 1.00 26.70 98 GLU A CA 1
ATOM 745 C C . GLU A 1 98 ? 16.086 54.691 23.710 1.00 29.36 98 GLU A C 1
ATOM 746 O O . GLU A 1 98 ? 15.645 54.923 24.828 1.00 22.61 98 GLU A O 1
ATOM 752 N N . GLU A 1 99 ? 15.309 54.610 22.632 1.00 25.74 99 GLU A N 1
ATOM 753 C CA . GLU A 1 99 ? 13.869 54.854 22.717 1.00 31.92 99 GLU A CA 1
ATOM 754 C C . GLU A 1 99 ? 13.115 53.745 23.452 1.00 29.51 99 GLU A C 1
ATOM 755 O O . GLU A 1 99 ? 11.989 53.963 23.917 1.00 32.93 99 GLU A O 1
ATOM 761 N N . PHE A 1 100 ? 13.732 52.566 23.553 1.00 27.11 100 PHE A N 1
ATOM 762 C CA . PHE A 1 100 ? 13.121 51.415 24.232 1.00 30.24 100 PHE A CA 1
ATOM 763 C C . PHE A 1 100 ? 13.657 51.197 25.651 1.00 29.28 100 PHE A C 1
ATOM 764 O O . PHE A 1 100 ? 13.378 50.179 26.289 1.00 25.92 100 PHE A O 1
ATOM 772 N N . TYR A 1 101 ? 14.431 52.157 26.136 1.00 25.65 101 TYR A N 1
ATOM 773 C CA . TYR A 1 101 ? 15.072 52.074 27.454 1.00 27.77 101 TYR A CA 1
ATOM 774 C C . TYR A 1 101 ? 14.110 51.759 28.598 1.00 24.28 101 TYR A C 1
ATOM 775 O O . TYR A 1 101 ? 14.272 50.765 29.317 1.00 26.48 101 TYR A O 1
ATOM 784 N N . LEU A 1 102 ? 13.108 52.611 28.761 1.00 24.35 102 LEU A N 1
ATOM 785 C CA . LEU A 1 102 ? 12.156 52.491 29.857 1.00 26.05 102 LEU A CA 1
ATOM 786 C C . LEU A 1 102 ? 11.319 51.215 29.743 1.00 25.19 102 LEU A C 1
ATOM 787 O O . LEU A 1 102 ? 11.111 50.490 30.729 1.00 24.35 102 LEU A O 1
ATOM 792 N N . GLU A 1 103 ? 10.818 50.967 28.540 1.00 23.33 103 GLU A N 1
ATOM 793 C CA . GLU A 1 103 ? 10.018 49.778 28.258 1.00 27.07 103 GLU A CA 1
ATOM 794 C C . GLU A 1 103 ? 10.741 48.482 28.655 1.00 22.72 103 GLU A C 1
ATOM 795 O O . GLU A 1 103 ? 10.163 47.615 29.310 1.00 31.24 103 GLU A O 1
ATOM 801 N N . HIS A 1 104 ? 12.005 48.359 28.268 1.00 24.26 104 HIS A N 1
ATOM 802 C CA . HIS A 1 104 ? 12.784 47.167 28.604 1.00 26.11 104 HIS A CA 1
ATOM 803 C C . HIS A 1 104 ? 13.004 46.967 30.099 1.00 21.45 104 HIS A C 1
ATOM 804 O O . HIS A 1 104 ? 12.930 45.841 30.579 1.00 24.03 104 HIS A O 1
ATOM 811 N N . LEU A 1 105 ? 13.281 48.054 30.825 1.00 27.52 105 LEU A N 1
ATOM 812 C CA . LEU A 1 105 ? 13.393 48.020 32.283 1.00 29.76 105 LEU A CA 1
ATOM 813 C C . LEU A 1 105 ? 12.062 47.643 32.916 1.00 26.44 105 LEU A C 1
ATOM 814 O O . LEU A 1 105 ? 12.011 46.851 33.865 1.00 25.61 105 LEU A O 1
ATOM 819 N N . TYR A 1 106 ? 10.985 48.227 32.397 1.00 23.08 106 TYR A N 1
ATOM 820 C CA . TYR A 1 106 ? 9.655 47.972 32.936 1.00 22.49 106 TYR A CA 1
ATOM 821 C C . TYR A 1 106 ? 9.282 46.496 32.777 1.00 23.57 106 TYR A C 1
ATOM 822 O O . TYR A 1 106 ? 8.935 45.834 33.747 1.00 25.39 106 TYR A O 1
ATOM 831 N N . ARG A 1 107 ? 9.375 45.985 31.551 1.00 19.76 107 ARG A N 1
ATOM 832 C CA . ARG A 1 107 ? 9.090 44.570 31.294 1.00 26.80 107 ARG A CA 1
ATOM 833 C C . ARG A 1 107 ? 9.932 43.626 32.152 1.00 31.19 107 ARG A C 1
ATOM 834 O O . ARG A 1 107 ? 9.430 42.629 32.675 1.00 31.00 107 ARG A O 1
ATOM 842 N N . ALA A 1 108 ? 11.215 43.946 32.299 1.00 29.45 108 ALA A N 1
ATOM 843 C CA . ALA A 1 108 ? 12.128 43.070 33.025 1.00 29.00 108 ALA A CA 1
ATOM 844 C C . ALA A 1 108 ? 11.732 42.987 34.499 1.00 28.81 108 ALA A C 1
ATOM 845 O O . ALA A 1 108 ? 11.881 41.952 35.137 1.00 28.98 108 ALA A O 1
ATOM 847 N N . LEU A 1 109 ? 11.209 44.083 35.036 1.00 24.42 109 LEU A N 1
ATOM 848 C CA . LEU A 1 109 ? 10.803 44.105 36.433 1.00 23.33 109 LEU A CA 1
ATOM 849 C C . LEU A 1 109 ? 9.468 43.366 36.595 1.00 25.38 109 LEU A C 1
ATOM 850 O O . LEU A 1 109 ? 9.350 42.408 37.373 1.00 30.05 109 LEU A O 1
ATOM 855 N N . VAL A 1 110 ? 8.473 43.813 35.839 1.00 25.47 110 VAL A N 1
ATOM 856 C CA . VAL A 1 110 ? 7.096 43.331 35.982 1.00 27.92 110 VAL A CA 1
ATOM 857 C C . VAL A 1 110 ? 6.908 41.857 35.580 1.00 31.10 110 VAL A C 1
ATOM 858 O O . VAL A 1 110 ? 6.263 41.088 36.299 1.00 33.17 110 VAL A O 1
ATOM 862 N N . ASP A 1 111 ? 7.497 41.448 34.463 1.00 28.92 111 ASP A N 1
ATOM 863 C CA . ASP A 1 111 ? 7.361 40.062 34.027 1.00 31.08 111 ASP A CA 1
ATOM 864 C C . ASP A 1 111 ? 8.042 39.085 34.978 1.00 32.76 111 ASP A C 1
ATOM 865 O O . ASP A 1 111 ? 7.694 37.904 35.025 1.00 31.02 111 ASP A O 1
ATOM 870 N N . ASN A 1 112 ? 9.023 39.561 35.728 1.00 27.08 112 ASN A N 1
ATOM 871 C CA . ASN A 1 112 ? 9.762 38.663 36.615 1.00 32.59 112 ASN A CA 1
ATOM 872 C C . ASN A 1 112 ? 9.349 38.711 38.078 1.00 31.07 112 ASN A C 1
ATOM 873 O O . ASN A 1 112 ? 9.827 37.917 38.895 1.00 28.70 112 ASN A O 1
ATOM 878 N N . GLY A 1 113 ? 8.453 39.631 38.404 1.00 31.28 113 GLY A N 1
ATOM 879 C CA . GLY A 1 113 ? 8.041 39.819 39.781 1.00 33.45 113 GLY A CA 1
ATOM 880 C C . GLY A 1 113 ? 9.194 40.324 40.629 1.00 34.93 113 GLY A C 1
ATOM 881 O O . GLY A 1 113 ? 9.305 39.997 41.810 1.00 28.96 113 GLY A O 1
ATOM 882 N N . SER A 1 114 ? 10.072 41.115 40.025 1.00 26.25 114 SER A N 1
ATOM 883 C CA . SER A 1 114 ? 11.199 41.686 40.761 1.00 27.57 114 SER A CA 1
ATOM 884 C C . SER A 1 114 ? 10.812 43.017 41.378 1.00 26.51 114 SER A C 1
ATOM 885 O O . SER A 1 114 ? 9.799 43.596 41.018 1.00 29.22 114 SER A O 1
ATOM 888 N N . ASP A 1 115 ? 11.641 43.520 42.285 1.00 26.08 115 ASP A N 1
ATOM 889 C CA . ASP A 1 115 ? 11.376 44.807 42.919 1.00 26.34 115 ASP A CA 1
ATOM 890 C C . ASP A 1 115 ? 12.199 45.907 42.268 1.00 25.86 115 ASP A C 1
ATOM 891 O O . ASP A 1 115 ? 11.902 47.091 42.419 1.00 25.38 115 ASP A O 1
ATOM 896 N N . ILE A 1 116 ? 13.255 45.486 41.576 1.00 23.17 116 ILE A N 1
ATOM 897 C CA . ILE A 1 116 ? 14.196 46.376 40.899 1.00 24.84 116 ILE A CA 1
ATOM 898 C C . ILE A 1 116 ? 14.630 45.696 39.604 1.00 28.19 116 ILE A C 1
ATOM 899 O O . ILE A 1 116 ? 14.821 44.479 39.579 1.00 20.23 116 ILE A O 1
ATOM 904 N N . SER A 1 117 ? 14.741 46.465 38.524 1.00 21.22 117 SER A N 1
ATOM 905 C CA . SER A 1 117 ? 15.411 45.995 37.320 1.00 26.99 117 SER A CA 1
ATOM 906 C C . SER A 1 117 ? 16.562 46.958 37.009 1.00 25.79 117 SER A C 1
ATOM 907 O O . SER A 1 117 ? 16.510 48.143 37.349 1.00 21.73 117 SER A O 1
ATOM 910 N N . VAL A 1 118 ? 17.607 46.429 36.387 1.00 21.25 118 VAL A N 1
ATOM 911 C CA . VAL A 1 118 ? 18.840 47.167 36.160 1.00 23.41 118 VAL A CA 1
ATOM 912 C C . VAL A 1 118 ? 19.312 46.823 34.765 1.00 30.75 118 VAL A C 1
ATOM 913 O O . VAL A 1 118 ? 19.288 45.652 34.373 1.00 25.23 118 VAL A O 1
ATOM 917 N N . CYS A 1 119 ? 19.715 47.828 33.997 1.00 23.53 119 CYS A N 1
ATOM 918 C CA . CYS A 1 119 ? 20.376 47.541 32.727 1.00 23.57 119 CYS A CA 1
ATOM 919 C C . CYS A 1 119 ? 21.797 48.069 32.766 1.00 23.45 119 CYS A C 1
ATOM 920 O O . CYS A 1 119 ? 22.254 48.580 33.791 1.00 24.18 119 CYS A O 1
ATOM 923 N N . ASN A 1 120 ? 22.500 47.944 31.655 1.00 21.65 120 ASN A N 1
ATOM 924 C CA . ASN A 1 120 ? 23.889 48.357 31.603 1.00 24.18 120 ASN A CA 1
ATOM 925 C C . ASN A 1 120 ? 23.974 49.670 30.830 1.00 24.63 120 ASN A C 1
ATOM 926 O O . ASN A 1 120 ? 22.947 50.278 30.492 1.00 20.61 120 ASN A O 1
ATOM 931 N N . PHE A 1 121 ? 25.187 50.124 30.552 1.00 24.17 121 PHE A N 1
ATOM 932 C CA . PHE A 1 121 ? 25.332 51.345 29.762 1.00 25.18 121 PHE A CA 1
ATOM 933 C C . PHE A 1 121 ? 26.470 51.216 28.765 1.00 25.13 121 PHE A C 1
ATOM 934 O O . PHE A 1 121 ? 27.426 50.476 28.990 1.00 23.13 121 PHE A O 1
ATOM 942 N N . ASN A 1 122 ? 26.358 51.933 27.656 1.00 24.02 122 ASN A N 1
ATOM 943 C CA . ASN A 1 122 ? 27.477 52.092 26.744 1.00 22.76 122 ASN A CA 1
ATOM 944 C C . ASN A 1 122 ? 27.892 53.540 26.913 1.00 29.94 122 ASN A C 1
ATOM 945 O O . ASN A 1 122 ? 27.244 54.280 27.648 1.00 28.26 122 ASN A O 1
ATOM 950 N N . SER A 1 123 ? 28.972 53.952 26.274 1.00 33.73 123 SER A N 1
ATOM 951 C CA . SER A 1 123 ? 29.434 55.321 26.463 1.00 40.40 123 SER A CA 1
ATOM 952 C C . SER A 1 123 ? 29.479 56.113 25.158 1.00 34.25 123 SER A C 1
ATOM 953 O O . SER A 1 123 ? 29.510 55.539 24.064 1.00 30.20 123 SER A O 1
ATOM 956 N N . PHE A 1 124 ? 29.438 57.436 25.296 1.00 27.65 124 PHE A N 1
ATOM 957 C CA . PHE A 1 124 ? 29.611 58.353 24.182 1.00 24.71 124 PHE A CA 1
ATOM 958 C C . PHE A 1 124 ? 30.729 59.320 24.538 1.00 28.58 124 PHE A C 1
ATOM 959 O O . PHE A 1 124 ? 30.650 60.019 25.544 1.00 32.16 124 PHE A O 1
ATOM 967 N N . ASN A 1 125 ? 31.776 59.328 23.715 1.00 26.95 125 ASN A N 1
ATOM 968 C CA . ASN A 1 125 ? 32.950 60.169 23.918 1.00 23.39 125 ASN A CA 1
ATOM 969 C C . ASN A 1 125 ? 32.656 61.522 23.285 1.00 24.49 125 ASN A C 1
ATOM 970 O O . ASN A 1 125 ? 32.630 61.617 22.069 1.00 22.57 125 ASN A O 1
ATOM 975 N N . GLU A 1 126 ? 32.433 62.554 24.103 1.00 27.08 126 GLU A N 1
ATOM 976 C CA . GLU A 1 126 ? 32.084 63.889 23.591 1.00 35.78 126 GLU A CA 1
ATOM 977 C C . GLU A 1 126 ? 33.216 64.545 22.808 1.00 38.11 126 GLU A C 1
ATOM 978 O O . GLU A 1 126 ? 32.976 65.297 21.852 1.00 30.25 126 GLU A O 1
ATOM 984 N N . ASP A 1 127 ? 34.449 64.270 23.225 1.00 35.11 127 ASP A N 1
ATOM 985 C CA . ASP A 1 127 ? 35.624 64.859 22.590 1.00 39.40 127 ASP A CA 1
ATOM 986 C C . ASP A 1 127 ? 35.789 64.396 21.146 1.00 39.78 127 ASP A C 1
ATOM 987 O O . ASP A 1 127 ? 36.266 65.151 20.298 1.00 31.78 127 ASP A O 1
ATOM 992 N N . ARG A 1 128 ? 35.391 63.158 20.870 1.00 30.81 128 ARG A N 1
ATOM 993 C CA . ARG A 1 128 ? 35.514 62.602 19.528 1.00 33.93 128 ARG A CA 1
ATOM 994 C C . ARG A 1 128 ? 34.166 62.312 18.865 1.00 29.03 128 ARG A C 1
ATOM 995 O O . ARG A 1 128 ? 34.128 61.811 17.751 1.00 30.36 128 ARG A O 1
ATOM 1003 N N . GLN A 1 129 ? 33.073 62.618 19.564 1.00 28.93 129 GLN A N 1
ATOM 1004 C CA . GLN A 1 129 ? 31.721 62.352 19.065 1.00 31.27 129 GLN A CA 1
ATOM 1005 C C . GLN A 1 129 ? 31.573 60.920 18.556 1.00 34.31 129 GLN A C 1
ATOM 1006 O O . GLN A 1 129 ? 31.094 60.697 17.453 1.00 39.60 129 GLN A O 1
ATOM 1012 N N . SER A 1 130 ? 32.006 59.948 19.353 1.00 36.36 130 SER A N 1
ATOM 1013 C CA . SER A 1 130 ? 31.928 58.554 18.927 1.00 37.86 130 SER A CA 1
ATOM 1014 C C . SER A 1 130 ? 31.426 57.654 20.054 1.00 32.85 130 SER A C 1
ATOM 1015 O O . SER A 1 130 ? 31.769 57.847 21.219 1.00 27.52 130 SER A O 1
ATOM 1018 N N . PHE A 1 131 ? 30.601 56.677 19.693 1.00 31.44 131 PHE A N 1
ATOM 1019 C CA . PHE A 1 131 ? 30.095 55.721 20.661 1.00 32.09 131 PHE A CA 1
ATOM 1020 C C . PHE A 1 131 ? 31.142 54.669 20.945 1.00 36.10 131 PHE A C 1
ATOM 1021 O O . PHE A 1 131 ? 31.900 54.267 20.061 1.00 36.56 131 PHE A O 1
ATOM 1029 N N . LEU A 1 132 ? 31.171 54.217 22.188 1.00 35.47 132 LEU A N 1
ATOM 1030 C CA . LEU A 1 132 ? 31.908 53.023 22.543 1.00 33.52 132 LEU A CA 1
ATOM 1031 C C . LEU A 1 132 ? 30.884 51.951 22.921 1.00 34.25 132 LEU A C 1
ATOM 1032 O O . LEU A 1 132 ? 30.232 52.040 23.964 1.00 31.52 132 LEU A O 1
ATOM 1037 N N . PHE A 1 133 ? 30.710 50.960 22.053 1.00 35.29 133 PHE A N 1
ATOM 1038 C CA . PHE A 1 133 ? 29.733 49.910 22.309 1.00 34.06 133 PHE A CA 1
ATOM 1039 C C . PHE A 1 133 ? 30.377 48.747 23.047 1.00 39.26 133 PHE A C 1
ATOM 1040 O O . PHE A 1 133 ? 30.633 47.698 22.464 1.00 44.70 133 PHE A O 1
ATOM 1048 N N . SER A 1 134 ? 30.638 48.949 24.334 1.00 36.67 134 SER A N 1
ATOM 1049 C CA . SER A 1 134 ? 31.275 47.935 25.170 1.00 41.82 134 SER A CA 1
ATOM 1050 C C . SER A 1 134 ? 30.366 46.727 25.356 1.00 40.23 134 SER A C 1
ATOM 1051 O O . SER A 1 134 ? 30.830 45.588 25.384 1.00 41.71 134 SER A O 1
ATOM 1054 N N . ILE A 1 135 ? 29.069 46.990 25.491 1.00 32.26 135 ILE A N 1
ATOM 1055 C CA . ILE A 1 135 ? 28.080 45.935 25.665 1.00 37.78 135 ILE A CA 1
ATOM 1056 C C . ILE A 1 135 ? 27.437 45.652 24.316 1.00 39.34 135 ILE A C 1
ATOM 1057 O O . ILE A 1 135 ? 26.718 46.491 23.771 1.00 38.19 135 ILE A O 1
ATOM 1062 N N . THR A 1 136 ? 27.717 44.472 23.773 1.00 39.06 136 THR A N 1
ATOM 1063 C CA . THR A 1 136 ? 27.255 44.110 22.436 1.00 45.12 136 THR A CA 1
ATOM 1064 C C . THR A 1 136 ? 26.040 43.172 22.470 1.00 45.27 136 THR A C 1
ATOM 1065 O O . THR A 1 136 ? 25.752 42.539 23.491 1.00 34.48 136 THR A O 1
ATOM 1069 N N . LYS A 1 137 ? 25.339 43.097 21.341 1.00 41.87 137 LYS A N 1
ATOM 1070 C CA . LYS A 1 137 ? 24.188 42.213 21.165 1.00 45.98 137 LYS A CA 1
ATOM 1071 C C . LYS A 1 137 ? 24.546 40.754 21.485 1.00 44.97 137 LYS A C 1
ATOM 1072 O O . LYS A 1 137 ? 23.738 40.012 22.046 1.00 43.38 137 LYS A O 1
ATOM 1078 N N . GLU A 1 138 ? 25.770 40.361 21.138 1.00 45.17 138 GLU A N 1
ATOM 1079 C CA . GLU A 1 138 ? 26.229 38.984 21.303 1.00 46.99 138 GLU A CA 1
ATOM 1080 C C . GLU A 1 138 ? 26.381 38.614 22.762 1.00 45.44 138 GLU A C 1
ATOM 1081 O O . GLU A 1 138 ? 26.293 37.437 23.123 1.00 44.56 138 GLU A O 1
ATOM 1087 N N . LYS A 1 139 ? 26.623 39.623 23.595 1.00 38.49 139 LYS A N 1
ATOM 1088 C CA . LYS A 1 139 ? 26.812 39.415 25.028 1.00 35.59 139 LYS A CA 1
ATOM 1089 C C . LYS A 1 139 ? 25.544 39.648 25.852 1.00 28.26 139 LYS A C 1
ATOM 1090 O O . LYS A 1 139 ? 25.594 39.624 27.076 1.00 32.04 139 LYS A O 1
ATOM 1096 N N . TYR A 1 140 ? 24.416 39.874 25.188 1.00 30.03 140 TYR A N 1
ATOM 1097 C CA . TYR A 1 140 ? 23.159 40.067 25.906 1.00 30.79 140 TYR A CA 1
ATOM 1098 C C . TYR A 1 140 ? 22.791 38.871 26.778 1.00 33.40 140 TYR A C 1
ATOM 1099 O O . TYR A 1 140 ? 22.863 37.723 26.353 1.00 36.60 140 TYR A O 1
ATOM 1108 N N . PHE A 1 141 ? 22.408 39.159 28.012 1.00 34.05 141 PHE A N 1
ATOM 1109 C CA . PHE A 1 141 ? 21.726 38.183 28.836 1.00 27.84 141 PHE A CA 1
ATOM 1110 C C . PHE A 1 141 ? 20.809 38.920 29.803 1.00 29.12 141 PHE A C 1
ATOM 1111 O O . PHE A 1 141 ? 20.900 40.138 29.972 1.00 25.21 141 PHE A O 1
ATOM 1119 N N . CYS A 1 142 ? 19.921 38.159 30.416 1.00 26.71 142 CYS A N 1
ATOM 1120 C CA . CYS A 1 142 ? 19.031 38.652 31.444 1.00 28.31 142 CYS A CA 1
ATOM 1121 C C . CYS A 1 142 ? 19.061 37.575 32.513 1.00 29.91 142 CYS A C 1
ATOM 1122 O O . CYS A 1 142 ? 19.261 36.405 32.194 1.00 31.87 142 CYS A O 1
ATOM 1125 N N . LYS A 1 143 ? 18.892 37.956 33.773 1.00 26.31 143 LYS A N 1
ATOM 1126 C CA . LYS A 1 143 ? 18.921 36.997 34.880 1.00 24.73 143 LYS A CA 1
ATOM 1127 C C . LYS A 1 143 ? 18.226 37.586 36.099 1.00 29.79 143 LYS A C 1
ATOM 1128 O O . LYS A 1 143 ? 18.300 38.798 36.335 1.00 25.30 143 LYS A O 1
ATOM 1134 N N . ASN A 1 144 ? 17.541 36.730 36.853 1.00 26.41 144 ASN A N 1
ATOM 1135 C CA . ASN A 1 144 ? 16.978 37.099 38.143 1.00 26.74 144 ASN A CA 1
ATOM 1136 C C . ASN A 1 144 ? 17.983 36.759 39.227 1.00 31.66 144 ASN A C 1
ATOM 1137 O O . ASN A 1 144 ? 18.591 35.699 39.182 1.00 28.51 144 ASN A O 1
ATOM 1142 N N . TYR A 1 145 ? 18.168 37.662 40.188 1.00 27.52 145 TYR A N 1
ATOM 1143 C CA . TYR A 1 145 ? 19.121 37.433 41.274 1.00 30.04 145 TYR A CA 1
ATOM 1144 C C . TYR A 1 145 ? 18.461 37.545 42.637 1.00 27.97 145 TYR A C 1
ATOM 1145 O O . TYR A 1 145 ? 17.583 38.385 42.845 1.00 29.50 145 TYR A O 1
ATOM 1154 N N . THR A 1 146 ? 18.915 36.718 43.577 1.00 29.35 146 THR A N 1
ATOM 1155 C CA . THR A 1 146 ? 18.634 36.969 44.978 1.00 26.15 146 THR A CA 1
ATOM 1156 C C . THR A 1 146 ? 19.535 38.123 45.379 1.00 20.85 146 THR A C 1
ATOM 1157 O O . THR A 1 146 ? 20.503 38.439 44.678 1.00 25.19 146 THR A O 1
ATOM 1161 N N . ILE A 1 147 ? 19.254 38.742 46.519 1.00 25.92 147 ILE A N 1
ATOM 1162 C CA . ILE 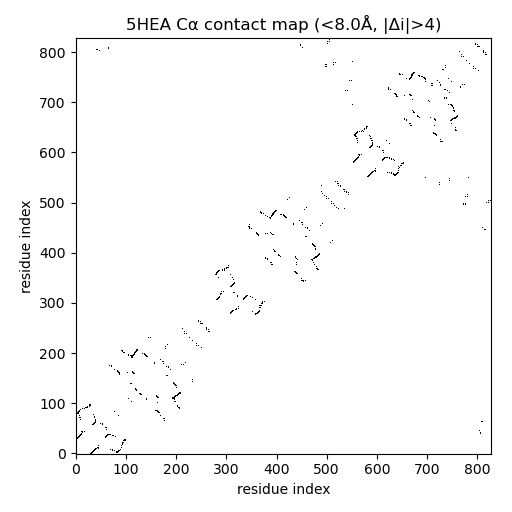A 1 147 ? 20.089 39.861 46.949 1.00 29.46 147 ILE A CA 1
ATOM 1163 C C . ILE A 1 147 ? 21.516 39.385 47.232 1.00 29.85 147 ILE A C 1
ATOM 1164 O O . ILE A 1 147 ? 22.472 40.052 46.864 1.00 31.91 147 ILE A O 1
ATOM 1169 N N . ALA A 1 148 ? 21.650 38.214 47.850 1.00 39.56 148 ALA A N 1
ATOM 1170 C CA . ALA A 1 148 ? 22.973 37.636 48.124 1.00 39.03 148 ALA A CA 1
ATOM 1171 C C . ALA A 1 148 ? 23.802 37.417 46.855 1.00 38.85 148 ALA A C 1
ATOM 1172 O O . ALA A 1 148 ? 24.986 37.773 46.805 1.00 36.25 148 ALA A O 1
ATOM 1174 N N . GLU A 1 149 ? 23.175 36.847 45.827 1.00 35.53 149 GLU A N 1
ATOM 1175 C CA . GLU A 1 149 ? 23.806 36.701 44.511 1.00 36.82 149 GLU A CA 1
ATOM 1176 C C . GLU A 1 149 ? 24.128 38.052 43.895 1.00 36.21 149 GLU A C 1
ATOM 1177 O O . GLU A 1 149 ? 25.186 38.247 43.279 1.00 38.11 149 GLU A O 1
ATOM 1183 N N . TRP A 1 150 ? 23.190 38.980 44.032 1.00 38.63 150 TRP A N 1
ATOM 1184 C CA . TRP A 1 150 ? 23.377 40.316 43.490 1.00 35.40 150 TRP A CA 1
ATOM 1185 C C . TRP A 1 150 ? 24.596 41.014 44.124 1.00 33.11 150 TRP A C 1
ATOM 1186 O O . TRP A 1 150 ? 25.429 41.591 43.416 1.00 35.47 150 TRP A O 1
ATOM 1197 N N . MET A 1 151 ? 24.707 40.923 45.448 1.00 38.47 151 MET A N 1
ATOM 1198 C CA . MET A 1 151 ? 25.783 41.586 46.191 1.00 47.80 151 MET A CA 1
ATOM 1199 C C . MET A 1 151 ? 27.138 40.888 46.061 1.00 58.72 151 MET A C 1
ATOM 1200 O O . MET A 1 151 ? 27.992 41.032 46.937 1.00 64.80 151 MET A O 1
ATOM 1205 N N . ASP A 1 152 ? 27.350 40.138 44.984 1.00 57.00 152 ASP A N 1
ATOM 1206 C CA . ASP A 1 152 ? 28.553 39.318 44.905 1.00 59.08 152 ASP A CA 1
ATOM 1207 C C . ASP A 1 152 ? 29.408 39.539 43.667 1.00 57.84 152 ASP A C 1
ATOM 1208 O O . ASP A 1 152 ? 30.228 38.693 43.331 1.00 59.82 152 ASP A O 1
ATOM 1213 N N . LEU A 1 153 ? 29.223 40.668 42.996 1.00 61.53 153 LEU A N 1
ATOM 1214 C CA . LEU A 1 153 ? 30.063 41.015 41.853 1.00 72.80 153 LEU A CA 1
ATOM 1215 C C . LEU A 1 153 ? 31.538 41.127 42.252 1.00 74.12 153 LEU A C 1
ATOM 1216 O O . LEU A 1 153 ? 32.440 40.843 41.456 1.00 70.82 153 LEU A O 1
ATOM 1221 N N . ASN A 1 160 ? 30.785 47.553 35.904 1.00 70.89 160 ASN A N 1
ATOM 1222 C CA . ASN A 1 160 ? 31.134 46.610 36.964 1.00 70.50 160 ASN A CA 1
ATOM 1223 C C . ASN A 1 160 ? 30.692 47.063 38.361 1.00 62.02 160 ASN A C 1
ATOM 1224 O O . ASN A 1 160 ? 29.497 47.069 38.688 1.00 40.78 160 ASN A O 1
ATOM 1229 N N . LEU A 1 161 ? 31.666 47.434 39.188 1.00 64.97 161 LEU A N 1
ATOM 1230 C CA . LEU A 1 161 ? 31.387 47.928 40.531 1.00 67.40 161 LEU A CA 1
ATOM 1231 C C . LEU A 1 161 ? 30.773 49.327 40.455 1.00 53.06 161 LEU A C 1
ATOM 1232 O O . LEU A 1 161 ? 29.938 49.700 41.285 1.00 44.82 161 LEU A O 1
ATOM 1237 N N . PHE A 1 162 ? 31.189 50.087 39.444 1.00 41.49 162 PHE A N 1
ATOM 1238 C CA . PHE A 1 162 ? 30.654 51.423 39.193 1.00 38.56 162 PHE A CA 1
ATOM 1239 C C . PHE A 1 162 ? 29.185 51.353 38.780 1.00 31.78 162 PHE A C 1
ATOM 1240 O O . PHE A 1 162 ? 28.336 52.062 39.328 1.00 29.30 162 PHE A O 1
ATOM 1248 N N . LEU A 1 163 ? 28.901 50.505 37.800 1.00 23.84 163 LEU A N 1
ATOM 1249 C CA . LEU A 1 163 ? 27.530 50.279 37.342 1.00 30.77 163 LEU A CA 1
ATOM 1250 C C . LEU A 1 163 ? 26.558 49.902 38.454 1.00 30.85 163 LEU A C 1
ATOM 1251 O O . LEU A 1 163 ? 25.457 50.454 38.535 1.00 26.46 163 LEU A O 1
ATOM 1256 N N . THR A 1 164 ? 26.969 48.957 39.302 1.00 24.81 164 THR A N 1
ATOM 1257 C CA . THR A 1 164 ? 26.091 48.387 40.311 1.00 29.90 164 THR A CA 1
ATOM 1258 C C . THR A 1 164 ? 25.843 49.327 41.487 1.00 32.85 164 THR A C 1
ATOM 1259 O O . THR A 1 164 ? 24.703 49.545 41.889 1.00 31.97 164 THR A O 1
ATOM 1263 N N . PHE A 1 165 ? 26.910 49.875 42.049 1.00 34.03 165 PHE A N 1
ATOM 1264 C CA . PHE A 1 165 ? 26.780 50.562 43.338 1.00 44.11 165 PHE A CA 1
ATOM 1265 C C . PHE A 1 165 ? 26.887 52.079 43.275 1.00 44.55 165 PHE A C 1
ATOM 1266 O O . PHE A 1 165 ? 26.220 52.785 44.032 1.00 48.99 165 PHE A O 1
ATOM 1274 N N . THR A 1 166 ? 27.727 52.591 42.386 1.00 43.10 166 THR A N 1
ATOM 1275 C CA . THR A 1 166 ? 28.020 54.017 42.429 1.00 45.23 166 THR A CA 1
ATOM 1276 C C . THR A 1 166 ? 27.349 54.821 41.312 1.00 47.92 166 THR A C 1
ATOM 1277 O O . THR A 1 166 ? 27.613 56.017 41.169 1.00 53.87 166 THR A O 1
ATOM 1281 N N . PHE A 1 167 ? 26.491 54.170 40.524 1.00 35.82 167 PHE A N 1
ATOM 1282 C CA . PHE A 1 167 ? 25.772 54.860 39.448 1.00 25.86 167 PHE A CA 1
ATOM 1283 C C . PHE A 1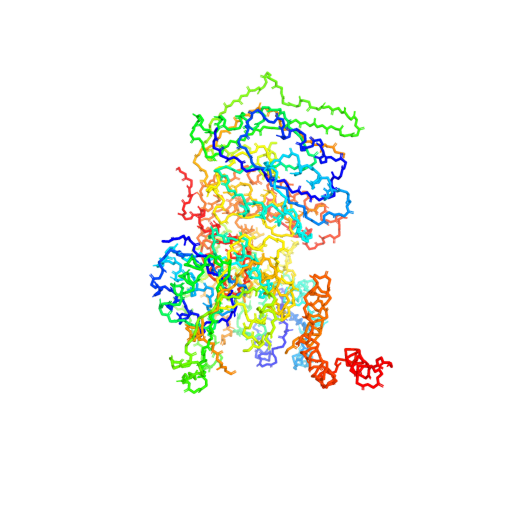 167 ? 24.261 54.738 39.645 1.00 24.25 167 PHE A C 1
ATOM 1284 O O . PHE A 1 167 ? 23.697 53.641 39.618 1.00 24.01 167 PHE A O 1
ATOM 1292 N N . SER A 1 168 ? 23.599 55.862 39.860 1.00 21.31 168 SER A N 1
ATOM 1293 C CA . SER A 1 168 ? 22.156 55.824 40.098 1.00 24.57 168 SER A CA 1
ATOM 1294 C C . SER A 1 168 ? 21.237 55.542 38.883 1.00 26.99 168 SER A C 1
ATOM 1295 O O . SER A 1 168 ? 20.178 54.934 39.060 1.00 24.41 168 SER A O 1
ATOM 1298 N N . PRO A 1 169 ? 21.606 56.005 37.664 1.00 19.11 169 PRO A N 1
ATOM 1299 C CA . PRO A 1 169 ? 20.749 55.632 36.529 1.00 17.57 169 PRO A CA 1
ATOM 1300 C C . PRO A 1 169 ? 20.851 54.163 36.153 1.00 22.40 169 PRO A C 1
ATOM 1301 O O . PRO A 1 169 ? 21.586 53.402 36.795 1.00 22.98 169 PRO A O 1
ATOM 1305 N N . THR A 1 170 ? 20.114 53.793 35.105 1.00 18.63 170 THR A N 1
ATOM 1306 C CA . THR A 1 170 ? 20.041 52.423 34.542 1.00 17.43 170 THR A CA 1
ATOM 1307 C C . THR A 1 170 ? 19.181 51.475 35.366 1.00 23.14 170 THR A C 1
ATOM 1308 O O . THR A 1 170 ? 19.137 50.282 35.096 1.00 19.37 170 THR A O 1
ATOM 1312 N N . LYS A 1 171 ? 18.482 52.018 36.360 1.00 21.33 171 LYS A N 1
ATOM 1313 C CA . LYS A 1 171 ? 17.820 51.207 37.360 1.00 21.80 171 LYS A CA 1
ATOM 1314 C C . LYS A 1 171 ? 16.398 51.686 37.580 1.00 22.06 171 LYS A C 1
ATOM 1315 O O . LYS A 1 171 ? 16.147 52.880 37.744 1.00 21.98 171 LYS A O 1
ATOM 1321 N N . LEU A 1 172 ? 15.465 50.742 37.560 1.00 22.27 172 LEU A N 1
ATOM 1322 C CA . LEU A 1 172 ? 14.058 51.022 37.831 1.00 20.92 172 LEU A CA 1
ATOM 1323 C C . LEU A 1 172 ? 13.677 50.419 39.184 1.00 23.17 172 LEU A C 1
ATOM 1324 O O . LEU A 1 172 ? 13.797 49.208 39.380 1.00 21.15 172 LEU A O 1
ATOM 1329 N N . PHE A 1 173 ? 13.228 51.270 40.111 1.00 22.03 173 PHE A N 1
ATOM 1330 C CA . PHE A 1 173 ? 12.927 50.871 41.490 1.00 21.87 173 PHE A CA 1
ATOM 1331 C C . PHE A 1 173 ? 11.432 50.965 41.801 1.00 21.54 173 PHE A C 1
ATOM 1332 O O . PHE A 1 173 ? 10.800 51.961 41.460 1.00 21.15 173 PHE A O 1
ATOM 1340 N N . LYS A 1 174 ? 10.876 49.957 42.474 1.00 19.95 174 LYS A N 1
ATOM 1341 C CA . LYS A 1 174 ? 9.578 50.129 43.122 1.00 25.39 174 LYS A CA 1
ATOM 1342 C C . LYS A 1 174 ? 9.694 51.303 44.067 1.00 25.98 174 LYS A C 1
ATOM 1343 O O . LYS A 1 174 ? 10.680 51.424 44.802 1.00 22.85 174 LYS A O 1
ATOM 1349 N N . ALA A 1 175 ? 8.708 52.193 44.017 1.00 20.81 175 ALA A N 1
ATOM 1350 C CA . ALA A 1 175 ? 8.791 53.445 44.769 1.00 31.92 175 ALA A CA 1
ATOM 1351 C C . ALA A 1 175 ? 8.725 53.201 46.275 1.00 34.14 175 ALA A C 1
ATOM 1352 O O . ALA A 1 175 ? 9.291 53.965 47.062 1.00 29.13 175 ALA A O 1
ATOM 1354 N N . GLU A 1 176 ? 8.062 52.119 46.674 1.00 28.14 176 GLU A N 1
ATOM 1355 C CA . GLU A 1 176 ? 7.964 51.778 48.095 1.00 36.81 176 GLU A CA 1
ATOM 1356 C C . GLU A 1 176 ? 9.338 51.507 48.729 1.00 35.47 176 GLU A C 1
ATOM 1357 O O . GLU A 1 176 ? 9.498 51.642 49.937 1.00 33.65 176 GLU A O 1
ATOM 1363 N N . LEU A 1 177 ? 10.324 51.140 47.914 1.00 31.23 177 LEU A N 1
ATOM 1364 C CA . LEU A 1 177 ? 11.679 50.906 48.407 1.00 27.95 177 LEU A CA 1
ATOM 1365 C C . LEU A 1 177 ? 12.320 52.156 49.051 1.00 27.41 177 LEU A C 1
ATOM 1366 O O . LEU A 1 177 ? 13.234 52.039 49.861 1.00 26.87 177 LEU A O 1
ATOM 1371 N N . PHE A 1 178 ? 11.850 53.345 48.693 1.00 24.84 178 PHE A N 1
ATOM 1372 C CA . PHE A 1 178 ? 12.495 54.576 49.164 1.00 25.30 178 PHE A CA 1
ATOM 1373 C C . PHE A 1 178 ? 12.130 55.028 50.592 1.00 32.21 178 PHE A C 1
ATOM 1374 O O . PHE A 1 178 ? 12.626 56.062 51.062 1.00 28.53 178 PHE A O 1
ATOM 1382 N N . GLU A 1 179 ? 11.277 54.268 51.277 1.00 33.26 179 GLU A N 1
ATOM 1383 C CA . GLU A 1 179 ? 10.959 54.579 52.677 1.00 32.62 179 GLU A CA 1
ATOM 1384 C C . GLU A 1 179 ? 12.228 54.691 53.531 1.00 30.97 179 GLU A C 1
ATOM 1385 O O . GLU A 1 179 ? 12.956 53.706 53.724 1.00 31.88 179 GLU A O 1
ATOM 1391 N N . GLY A 1 180 ? 12.498 55.899 54.021 1.00 29.59 180 GLY A N 1
ATOM 1392 C CA . GLY A 1 180 ? 13.635 56.124 54.894 1.00 28.18 180 GLY A CA 1
ATOM 1393 C C . GLY A 1 180 ? 14.972 56.195 54.182 1.00 34.06 180 GLY A C 1
ATOM 1394 O O . GLY A 1 180 ? 16.017 56.312 54.833 1.00 28.02 180 GLY A O 1
ATOM 1395 N N . ILE A 1 181 ? 14.950 56.121 52.852 1.00 26.17 181 ILE A N 1
ATOM 1396 C CA . ILE A 1 181 ? 16.182 56.196 52.074 1.00 23.15 181 ILE A CA 1
ATOM 1397 C C . ILE A 1 181 ? 16.288 57.521 51.324 1.00 29.43 181 ILE A C 1
ATOM 1398 O O . ILE A 1 181 ? 15.420 57.849 50.507 1.00 33.45 181 ILE A O 1
ATOM 1403 N N . ARG A 1 182 ? 17.350 58.276 51.606 1.00 26.18 182 ARG A N 1
ATOM 1404 C CA . ARG A 1 182 ? 17.632 59.544 50.924 1.00 24.91 182 ARG A CA 1
ATOM 1405 C C . ARG A 1 182 ? 19.117 59.639 50.648 1.00 29.25 182 ARG A C 1
ATOM 1406 O O . ARG A 1 182 ? 19.921 59.008 51.342 1.00 23.54 182 ARG A O 1
ATOM 1414 N N . PHE A 1 183 ? 19.481 60.415 49.626 1.00 18.43 183 PHE A N 1
ATOM 1415 C CA . PHE A 1 183 ? 20.881 60.682 49.340 1.00 20.44 183 PHE A CA 1
ATOM 1416 C C . PHE A 1 183 ? 21.405 61.638 50.417 1.00 23.59 183 PHE A C 1
ATOM 1417 O O . PHE A 1 183 ? 20.707 62.567 50.800 1.00 24.72 183 PHE A O 1
ATOM 1425 N N . PRO A 1 184 ? 22.637 61.409 50.897 1.00 32.57 184 PRO A N 1
ATOM 1426 C CA . PRO A 1 184 ? 23.297 62.250 51.912 1.00 34.30 184 PRO A CA 1
ATOM 1427 C C . PRO A 1 184 ? 23.674 63.644 51.406 1.00 30.08 184 PRO A C 1
ATOM 1428 O O . PRO A 1 184 ? 24.285 63.779 50.351 1.00 29.44 184 PRO A O 1
ATOM 1432 N N . LEU A 1 185 ? 23.327 64.672 52.173 1.00 27.97 185 LEU A N 1
ATOM 1433 C CA . LEU A 1 185 ? 23.488 66.054 51.734 1.00 36.98 185 LEU A CA 1
ATOM 1434 C C . LEU A 1 185 ? 24.936 66.517 51.675 1.00 45.09 185 LEU A C 1
ATOM 1435 O O . LEU A 1 185 ? 25.773 66.095 52.477 1.00 44.94 185 LEU A O 1
ATOM 1440 N N . GLY A 1 186 ? 25.223 67.372 50.695 1.00 45.28 186 GLY A N 1
ATOM 1441 C CA . GLY A 1 186 ? 26.514 68.027 50.572 1.00 54.33 186 GLY A CA 1
ATOM 1442 C C . GLY A 1 1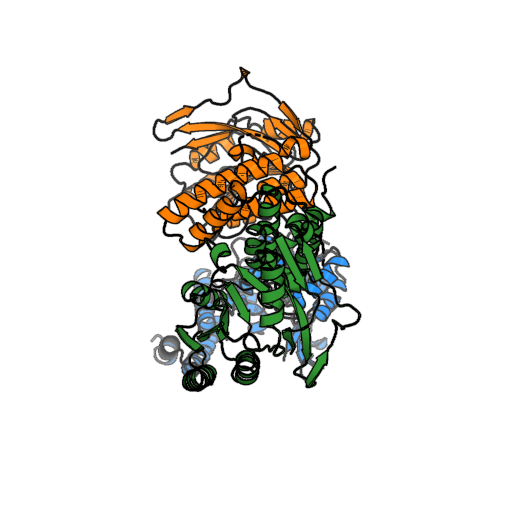86 ? 27.641 67.082 50.216 1.00 61.06 186 GLY A C 1
ATOM 1443 O O . GLY A 1 186 ? 28.783 67.499 50.029 1.00 65.39 186 GLY A O 1
ATOM 1444 N N . ARG A 1 187 ? 27.303 65.804 50.109 1.00 61.82 187 ARG A N 1
ATOM 1445 C CA . ARG A 1 187 ? 28.272 64.738 49.935 1.00 63.01 187 ARG A CA 1
ATOM 1446 C C . ARG A 1 187 ? 28.363 64.406 48.452 1.00 54.13 187 ARG A C 1
ATOM 1447 O O . ARG A 1 187 ? 27.347 64.349 47.762 1.00 59.54 187 ARG A O 1
ATOM 1455 N N . LEU A 1 188 ? 29.582 64.218 47.957 1.00 53.07 188 LEU A N 1
ATOM 1456 C CA . LEU A 1 188 ? 29.785 63.625 46.640 1.00 54.25 188 LEU A CA 1
ATOM 1457 C C . LEU A 1 188 ? 29.878 62.124 46.903 1.00 45.39 188 LEU A C 1
ATOM 1458 O O . LEU A 1 188 ? 29.890 61.712 48.064 1.00 44.38 188 LEU A O 1
ATOM 1463 N N . ARG A 1 189 ? 29.948 61.313 45.844 1.00 46.46 189 ARG A N 1
ATOM 1464 C CA . ARG A 1 189 ? 29.799 59.859 45.959 1.00 45.71 189 ARG A CA 1
ATOM 1465 C C . ARG A 1 189 ? 28.489 59.578 46.701 1.00 35.18 189 ARG A C 1
ATOM 1466 O O . ARG A 1 189 ? 28.434 58.795 47.651 1.00 35.75 189 ARG A O 1
ATOM 1474 N N . GLU A 1 190 ? 27.436 60.275 46.293 1.00 30.20 190 GLU A N 1
ATOM 1475 C CA . GLU A 1 190 ? 26.166 60.166 46.991 1.00 35.83 190 GLU A CA 1
ATOM 1476 C C . GLU A 1 190 ? 25.445 58.896 46.539 1.00 36.62 190 GLU A C 1
ATOM 1477 O O . GLU A 1 190 ? 24.772 58.245 47.350 1.00 27.60 190 GLU A O 1
ATOM 1483 N N . ASP A 1 191 ? 25.625 58.549 45.257 1.00 32.14 191 ASP A N 1
ATOM 1484 C CA . ASP A 1 191 ? 25.125 57.293 44.660 1.00 44.94 191 ASP A CA 1
ATOM 1485 C C . ASP A 1 191 ? 25.730 56.091 45.374 1.00 39.81 191 ASP A C 1
ATOM 1486 O O . ASP A 1 191 ? 25.026 55.122 45.700 1.00 28.44 191 ASP A O 1
ATOM 1491 N N . ASP A 1 192 ? 27.046 56.173 45.584 1.00 29.42 192 ASP A N 1
ATOM 1492 C CA . ASP A 1 192 ? 27.844 55.164 46.287 1.00 23.72 192 ASP A CA 1
ATOM 1493 C C . ASP A 1 192 ? 27.258 54.866 47.684 1.00 23.97 192 ASP A C 1
ATOM 1494 O O . ASP A 1 192 ? 27.251 53.721 48.130 1.00 26.71 192 ASP A O 1
ATOM 1499 N N . ALA A 1 193 ? 26.750 55.902 48.352 1.00 17.82 193 ALA A N 1
ATOM 1500 C CA . ALA A 1 193 ? 26.209 55.784 49.709 1.00 24.87 193 ALA A CA 1
ATOM 1501 C C . ALA A 1 193 ? 24.758 55.324 49.757 1.00 22.91 193 ALA A C 1
ATOM 1502 O O . ALA A 1 193 ? 24.245 55.020 50.833 1.00 19.11 193 ALA A O 1
ATOM 1504 N N . THR A 1 194 ? 24.098 55.238 48.603 1.00 20.02 194 THR A N 1
ATOM 1505 C CA . THR A 1 194 ? 22.636 55.145 48.605 1.00 19.62 194 THR A CA 1
ATOM 1506 C C . THR A 1 194 ? 22.031 53.959 47.840 1.00 21.38 194 THR A C 1
ATOM 1507 O O . THR A 1 194 ? 21.126 53.295 48.347 1.00 25.80 194 THR A O 1
ATOM 1511 N N . ILE A 1 195 ? 22.508 53.717 46.621 1.00 21.43 195 ILE A N 1
ATOM 1512 C CA . ILE A 1 195 ? 21.873 52.746 45.726 1.00 19.64 195 ILE A CA 1
ATOM 1513 C C . ILE A 1 195 ? 21.807 51.362 46.368 1.00 24.50 195 ILE A C 1
ATOM 1514 O O . ILE A 1 195 ? 20.759 50.718 46.366 1.00 22.08 195 ILE A O 1
ATOM 1519 N N . TYR A 1 196 ? 22.908 50.926 46.966 1.00 22.50 196 TYR A N 1
ATOM 1520 C CA . TYR A 1 196 ? 22.938 49.590 47.570 1.00 22.26 196 TYR A CA 1
ATOM 1521 C C . TYR A 1 196 ? 21.900 49.409 48.677 1.00 25.25 196 TYR A C 1
ATOM 1522 O O . TYR A 1 196 ? 21.404 48.296 48.898 1.00 27.43 196 TYR A O 1
ATOM 1531 N N . ARG A 1 197 ? 21.552 50.488 49.374 1.00 21.57 197 ARG A N 1
ATOM 1532 C CA . ARG A 1 197 ? 20.519 50.372 50.400 1.00 22.69 197 ARG A CA 1
ATOM 1533 C C . ARG A 1 197 ? 19.151 50.030 49.799 1.00 24.38 197 ARG A C 1
ATOM 1534 O O . ARG A 1 197 ? 18.371 49.289 50.393 1.00 21.79 197 ARG A O 1
ATOM 1542 N N . LEU A 1 198 ? 18.861 50.553 48.614 1.00 23.41 198 LEU A N 1
ATOM 1543 C CA . LEU A 1 198 ? 17.655 50.136 47.893 1.00 23.50 198 LEU A CA 1
ATOM 1544 C C . LEU A 1 198 ? 17.674 48.645 47.540 1.00 22.47 198 LEU A C 1
ATOM 1545 O O . LEU A 1 198 ? 16.664 47.942 47.692 1.00 25.38 198 LEU A O 1
ATOM 1550 N N . TYR A 1 199 ? 18.820 48.156 47.075 1.00 21.23 199 TYR A N 1
ATOM 1551 C CA . TYR A 1 199 ? 18.970 46.721 46.792 1.00 22.46 199 TYR A CA 1
ATOM 1552 C C . TYR A 1 199 ? 18.633 45.870 48.032 1.00 26.89 199 TYR A C 1
ATOM 1553 O O . TYR A 1 199 ? 17.934 44.843 47.955 1.00 22.12 199 TYR A O 1
ATOM 1562 N N . LEU A 1 200 ? 19.129 46.298 49.187 1.00 22.28 200 LEU A N 1
ATOM 1563 C CA . LEU A 1 200 ? 18.906 45.541 50.427 1.00 21.34 200 LEU A CA 1
ATOM 1564 C C . LEU A 1 200 ? 17.425 45.504 50.832 1.00 24.63 200 LEU A C 1
ATOM 1565 O O . LEU A 1 200 ? 17.016 44.655 51.619 1.00 26.53 200 LEU A O 1
ATOM 1570 N N . LYS A 1 201 ? 16.621 46.415 50.284 1.00 22.87 201 LYS A N 1
ATOM 1571 C CA . LYS A 1 201 ? 15.183 46.424 50.545 1.00 23.40 201 LYS A CA 1
ATOM 1572 C C . LYS A 1 201 ? 14.461 45.417 49.653 1.00 25.33 201 LYS A C 1
ATOM 1573 O O . LYS A 1 201 ? 13.343 45.011 49.958 1.00 29.60 201 LYS A O 1
ATOM 1579 N N . ALA A 1 202 ? 15.098 45.010 48.558 1.00 24.33 202 ALA A N 1
ATOM 1580 C CA . ALA A 1 202 ? 14.427 44.174 47.555 1.00 28.19 202 ALA A CA 1
ATOM 1581 C C . ALA A 1 202 ? 14.468 42.683 47.888 1.00 29.05 202 ALA A C 1
ATOM 1582 O O . ALA A 1 202 ? 15.263 42.252 48.724 1.00 35.42 202 ALA A O 1
ATOM 1584 N N . SER A 1 203 ? 13.602 41.903 47.233 1.00 27.28 203 SER A N 1
ATOM 1585 C CA . SER A 1 203 ? 13.601 40.441 47.362 1.00 33.28 203 SER A CA 1
ATOM 1586 C C . SER A 1 203 ? 14.310 39.806 46.172 1.00 31.92 203 SER A C 1
ATOM 1587 O O . SER A 1 203 ? 15.007 38.804 46.314 1.00 34.71 203 SER A O 1
ATOM 1590 N N . GLN A 1 204 ? 14.122 40.402 44.996 1.00 25.78 204 GLN A N 1
ATOM 1591 C CA . GLN A 1 204 ? 14.725 39.906 43.768 1.00 22.37 204 GLN A CA 1
ATOM 1592 C C . GLN A 1 204 ? 15.023 41.061 42.825 1.00 26.08 204 GLN A C 1
ATOM 1593 O O . GLN A 1 204 ? 14.256 42.022 42.725 1.00 25.08 204 GLN A O 1
ATOM 1599 N N . ILE A 1 205 ? 16.144 40.954 42.127 1.00 23.45 205 ILE A N 1
ATOM 1600 C CA . ILE A 1 205 ? 16.561 41.974 41.190 1.00 23.82 205 ILE A CA 1
ATOM 1601 C C . ILE A 1 205 ? 16.764 41.332 39.822 1.00 26.28 205 ILE A C 1
ATOM 1602 O O . ILE A 1 205 ? 17.323 40.244 39.730 1.00 26.80 205 ILE A O 1
ATOM 1607 N N . THR A 1 206 ? 16.289 41.993 38.766 1.00 22.00 206 THR A N 1
ATOM 1608 C CA . THR A 1 206 ? 16.491 41.494 37.410 1.00 27.48 206 THR A CA 1
ATOM 1609 C C . THR A 1 206 ? 17.499 42.371 36.669 1.00 29.97 206 THR A C 1
ATOM 1610 O O . THR A 1 206 ? 17.345 43.593 36.606 1.00 26.93 206 THR A O 1
ATOM 1614 N N . PHE A 1 207 ? 18.539 41.744 36.125 1.00 22.73 207 PHE A N 1
ATOM 1615 C CA . PHE A 1 207 ? 19.545 42.461 35.348 1.00 24.48 207 PHE A CA 1
ATOM 1616 C C . PHE A 1 207 ? 19.386 42.167 33.866 1.00 31.06 207 PHE A C 1
ATOM 1617 O O . PHE A 1 207 ? 19.270 40.998 33.476 1.00 25.05 207 PHE A O 1
ATOM 1625 N N . ILE A 1 208 ? 19.373 43.214 33.037 1.00 19.63 208 ILE A N 1
ATOM 1626 C CA . ILE A 1 208 ? 19.454 43.014 31.584 1.00 25.01 208 ILE A CA 1
ATOM 1627 C C . ILE A 1 208 ? 20.756 43.595 31.045 1.00 30.35 208 ILE A C 1
ATOM 1628 O O . ILE A 1 208 ? 21.014 44.799 31.185 1.00 27.52 208 ILE A O 1
ATOM 1633 N N . ASN A 1 209 ? 21.582 42.736 30.448 1.00 23.40 209 ASN A N 1
ATOM 1634 C CA . ASN A 1 209 ? 22.879 43.160 29.941 1.00 27.07 209 ASN A CA 1
ATOM 1635 C C . ASN A 1 209 ? 22.784 43.800 28.566 1.00 29.61 209 ASN A C 1
ATOM 1636 O O . ASN A 1 209 ? 23.277 43.256 27.578 1.00 29.01 209 ASN A O 1
ATOM 1641 N N . GLU A 1 210 ? 22.137 44.956 28.516 1.00 27.39 210 GLU A N 1
ATOM 1642 C CA . GLU A 1 210 ? 22.078 45.752 27.298 1.00 29.11 210 GLU A CA 1
ATOM 1643 C C . GLU A 1 210 ? 22.511 47.177 27.643 1.00 27.34 210 GLU A C 1
ATOM 1644 O O . GLU A 1 210 ? 22.150 47.708 28.700 1.00 29.18 210 GLU A O 1
ATOM 1650 N N . GLY A 1 211 ? 23.302 47.789 26.769 1.00 30.12 211 GLY A N 1
ATOM 1651 C CA . GLY A 1 211 ? 23.757 49.152 26.995 1.00 32.63 211 GLY A CA 1
ATOM 1652 C C . GLY A 1 211 ? 22.781 50.143 26.382 1.00 32.98 211 GLY A C 1
ATOM 1653 O O . GLY A 1 211 ? 23.086 50.771 25.377 1.00 30.70 211 GLY A O 1
ATOM 1654 N N . SER A 1 212 ? 21.601 50.275 26.983 1.00 27.42 212 SER A N 1
ATOM 1655 C CA . SER A 1 212 ? 20.541 51.111 26.426 1.00 27.26 212 SER A CA 1
ATOM 1656 C C . SER A 1 212 ? 20.608 52.534 26.963 1.00 22.54 212 SER A C 1
ATOM 1657 O O . SER A 1 212 ? 19.927 53.441 26.470 1.00 25.57 212 SER A O 1
ATOM 1660 N N . TYR A 1 213 ? 21.429 52.709 27.987 1.00 20.52 213 TYR A N 1
ATOM 1661 C CA . TYR A 1 213 ? 21.714 54.030 28.545 1.00 24.98 213 TYR A CA 1
ATOM 1662 C C . TYR A 1 213 ? 23.093 54.443 28.040 1.00 27.58 213 TYR A C 1
ATOM 1663 O O . TYR A 1 213 ? 24.016 53.619 28.016 1.00 24.42 213 TYR A O 1
ATOM 1672 N N . TYR A 1 214 ? 23.232 55.704 27.628 1.00 24.42 214 TYR A N 1
ATOM 1673 C CA . TYR A 1 214 ? 24.513 56.224 27.149 1.00 25.86 214 TYR A CA 1
ATOM 1674 C C . TYR A 1 214 ? 25.125 57.250 28.106 1.00 25.59 214 TYR A C 1
ATOM 1675 O O . TYR A 1 214 ? 24.545 58.304 28.377 1.00 22.92 214 TYR A O 1
ATOM 1684 N N . TYR A 1 215 ? 26.299 56.900 28.620 1.00 23.34 215 TYR A N 1
ATOM 1685 C CA . TYR A 1 215 ? 27.033 57.706 29.580 1.00 22.92 215 TYR A CA 1
ATOM 1686 C C . TYR A 1 215 ? 27.949 58.642 28.792 1.00 31.92 215 TYR A C 1
ATOM 1687 O O . TYR A 1 215 ? 28.849 58.191 28.082 1.00 29.27 215 TYR A O 1
ATOM 1696 N N . SER A 1 216 ? 27.699 59.942 28.904 1.00 27.43 216 SER A N 1
ATOM 1697 C CA . SER A 1 216 ? 28.518 60.942 28.238 1.00 31.00 216 SER A CA 1
ATOM 1698 C C . SER A 1 216 ? 29.863 61.082 28.936 1.00 32.46 216 SER A C 1
ATOM 1699 O O . SER A 1 216 ? 29.929 61.390 30.124 1.00 34.20 216 SER A O 1
ATOM 1702 N N . GLN A 1 217 ? 30.937 60.864 28.187 1.00 34.19 217 GLN A N 1
ATOM 1703 C CA . GLN A 1 217 ? 32.281 60.879 28.747 1.00 38.11 217 GLN A CA 1
ATOM 1704 C C . GLN A 1 217 ? 33.097 62.009 28.110 1.00 42.72 217 GLN A C 1
ATOM 1705 O O . GLN A 1 217 ? 33.157 62.112 26.886 1.00 34.34 217 GLN A O 1
ATOM 1711 N N . ARG A 1 218 ? 33.722 62.861 28.921 1.00 44.83 218 ARG A N 1
ATOM 1712 C CA . ARG A 1 218 ? 34.534 63.950 28.358 1.00 56.68 218 ARG A CA 1
ATOM 1713 C C . ARG A 1 218 ? 35.810 64.252 29.140 1.00 63.42 218 ARG A C 1
ATOM 1714 O O . ARG A 1 218 ? 35.798 64.301 30.367 1.00 67.85 218 ARG A O 1
ATOM 1722 N N . ASP A 1 229 ? 37.420 63.895 42.980 1.00 88.20 229 ASP A N 1
ATOM 1723 C CA . ASP A 1 229 ? 36.797 62.860 43.796 1.00 87.25 229 ASP A CA 1
ATOM 1724 C C . ASP A 1 229 ? 36.736 63.288 45.263 1.00 81.49 229 ASP A C 1
ATOM 1725 O O . ASP A 1 229 ? 37.610 64.003 45.755 1.00 86.70 229 ASP A O 1
ATOM 1730 N N . ASP A 1 230 ? 35.681 62.854 45.944 1.00 65.73 230 ASP A N 1
ATOM 1731 C CA . ASP A 1 230 ? 35.527 63.045 47.382 1.00 55.76 230 ASP A CA 1
ATOM 1732 C C . ASP A 1 230 ? 36.193 61.852 48.063 1.00 42.76 230 ASP A C 1
ATOM 1733 O O . ASP A 1 230 ? 35.562 60.818 48.288 1.00 32.58 230 ASP A O 1
ATOM 1738 N N . ILE A 1 231 ? 37.473 61.995 48.386 1.00 32.20 231 ILE A N 1
ATOM 1739 C CA . ILE A 1 231 ? 38.245 60.877 48.921 1.00 40.74 231 ILE A CA 1
ATOM 1740 C C . ILE A 1 231 ? 37.665 60.387 50.244 1.00 24.69 231 ILE A C 1
ATOM 1741 O O . ILE A 1 231 ? 37.538 59.186 50.468 1.00 28.74 231 ILE A O 1
ATOM 1746 N N . SER A 1 232 ? 37.311 61.327 51.113 1.00 22.49 232 SER A N 1
ATOM 1747 C CA . SER A 1 232 ? 36.791 60.977 52.424 1.00 29.32 232 SER A CA 1
ATOM 1748 C C . SER A 1 232 ? 35.530 60.118 52.359 1.00 25.50 232 SER A C 1
ATOM 1749 O O . SER A 1 232 ? 35.428 59.116 53.065 1.00 23.19 232 SER A O 1
ATOM 1752 N N . SER A 1 233 ? 34.566 60.527 51.533 1.00 22.78 233 SER A N 1
ATOM 1753 C CA . SER A 1 233 ? 33.348 59.740 51.316 1.00 27.48 233 SER A CA 1
ATOM 1754 C C . SER A 1 233 ? 33.600 58.352 50.728 1.00 24.28 233 SER A C 1
ATOM 1755 O O . SER A 1 233 ? 32.950 57.373 51.112 1.00 24.55 233 SER A O 1
ATOM 1758 N N . MET A 1 234 ? 34.528 58.279 49.781 1.00 23.39 234 MET A N 1
ATOM 1759 C CA . MET A 1 234 ? 34.911 57.005 49.176 1.00 25.61 234 MET A CA 1
ATOM 1760 C C . MET A 1 234 ? 35.230 55.965 50.272 1.00 23.06 234 MET A C 1
ATOM 1761 O O . MET A 1 234 ? 34.820 54.802 50.193 1.00 20.88 234 MET A O 1
ATOM 1766 N N . ILE A 1 235 ? 35.940 56.407 51.302 1.00 19.20 235 ILE A N 1
ATOM 1767 C CA . ILE A 1 235 ? 36.357 55.522 52.382 1.00 18.62 235 ILE A CA 1
ATOM 1768 C C . ILE A 1 235 ? 35.207 55.270 53.343 1.00 22.46 235 ILE A C 1
ATOM 1769 O O . ILE A 1 235 ? 34.895 54.124 53.642 1.00 22.24 235 ILE A O 1
ATOM 1774 N N . SER A 1 236 ? 34.567 56.335 53.831 1.00 23.20 236 SER A N 1
ATOM 1775 C CA . SER A 1 236 ? 33.491 56.153 54.813 1.00 23.94 236 SER A CA 1
ATOM 1776 C C . SER A 1 236 ? 32.270 55.405 54.233 1.00 24.17 236 SER A C 1
ATOM 1777 O O . SER A 1 236 ? 31.635 54.616 54.942 1.00 19.38 236 SER A O 1
ATOM 1780 N N . ASN A 1 237 ? 31.958 55.628 52.952 1.00 22.35 237 ASN A N 1
ATOM 1781 C CA . ASN A 1 237 ? 30.909 54.843 52.282 1.00 20.58 237 ASN A CA 1
ATOM 1782 C C . ASN A 1 237 ? 31.195 53.346 52.313 1.00 22.21 237 ASN A C 1
ATOM 1783 O O . ASN A 1 237 ? 30.302 52.555 52.577 1.00 18.84 237 ASN A O 1
ATOM 1788 N N . ALA A 1 238 ? 32.430 52.959 51.994 1.00 21.03 238 ALA A N 1
ATOM 1789 C CA . ALA A 1 238 ? 32.805 51.542 51.984 1.00 22.44 238 ALA A CA 1
ATOM 1790 C C . ALA A 1 238 ? 32.759 50.925 53.401 1.00 20.81 238 ALA A C 1
ATOM 1791 O O . ALA A 1 238 ? 32.350 49.774 53.579 1.00 20.14 238 ALA A O 1
ATOM 1793 N N . GLU A 1 239 ? 33.173 51.696 54.402 1.00 19.10 239 GLU A N 1
ATOM 1794 C CA . GLU A 1 239 ? 33.131 51.235 55.801 1.00 19.59 239 GLU A CA 1
ATOM 1795 C C . GLU A 1 239 ? 31.702 51.062 56.305 1.00 21.89 239 GLU A C 1
ATOM 1796 O O . GLU A 1 239 ? 31.358 50.053 56.901 1.00 19.95 239 GLU A O 1
ATOM 1802 N N . GLU A 1 240 ? 30.865 52.055 56.048 1.00 21.89 240 GLU A N 1
ATOM 1803 C CA . GLU A 1 240 ? 29.439 51.963 56.361 1.00 21.70 240 GLU A CA 1
ATOM 1804 C C . GLU A 1 240 ? 28.785 50.736 55.691 1.00 23.57 240 GLU A C 1
ATOM 1805 O O . GLU A 1 240 ? 28.027 49.983 56.318 1.00 23.71 240 GLU A O 1
ATOM 1811 N N . ARG A 1 241 ? 29.094 50.519 54.417 1.00 20.57 241 ARG A N 1
ATOM 1812 C CA . ARG A 1 241 ? 28.494 49.408 53.673 1.00 20.85 241 ARG A CA 1
ATOM 1813 C C . ARG A 1 241 ? 28.943 48.032 54.198 1.00 26.17 241 ARG A C 1
ATOM 1814 O O . ARG A 1 241 ? 28.127 47.104 54.335 1.00 20.40 241 ARG A O 1
ATOM 1822 N N . ILE A 1 242 ? 30.231 47.897 54.496 1.00 19.62 242 ILE A N 1
ATOM 1823 C CA . ILE A 1 242 ? 30.722 46.663 55.114 1.00 19.13 242 ILE A CA 1
ATOM 1824 C C . ILE A 1 242 ? 30.028 46.410 56.446 1.00 25.12 242 ILE A C 1
ATOM 1825 O O . ILE A 1 242 ? 29.587 45.293 56.714 1.00 21.82 242 ILE A O 1
ATOM 1830 N N . ALA A 1 243 ? 29.906 47.448 57.276 1.00 17.75 243 ALA A N 1
ATOM 1831 C CA . ALA A 1 243 ? 29.278 47.272 58.586 1.00 19.47 243 ALA A CA 1
ATOM 1832 C C . ALA A 1 243 ? 27.810 46.844 58.478 1.00 25.38 243 ALA A C 1
ATOM 1833 O O . ALA A 1 243 ? 27.326 46.036 59.271 1.00 24.19 243 ALA A O 1
ATOM 1835 N N . LEU A 1 244 ? 27.098 47.400 57.504 1.00 23.81 244 LEU A N 1
ATOM 1836 C CA . LEU A 1 244 ? 25.700 47.050 57.296 1.00 23.39 244 LEU A CA 1
ATOM 1837 C C . LEU A 1 244 ? 25.556 45.619 56.808 1.00 22.55 244 LEU A C 1
ATOM 1838 O O . LEU A 1 244 ? 24.775 44.856 57.353 1.00 24.23 244 LEU A O 1
ATOM 1843 N N . LEU A 1 245 ? 26.296 45.273 55.758 1.00 22.56 245 LEU A N 1
ATOM 1844 C CA . LEU A 1 245 ? 26.240 43.926 55.195 1.00 23.45 245 LEU A CA 1
ATOM 1845 C C . LEU A 1 245 ? 26.613 42.880 56.237 1.00 27.84 245 LEU A C 1
ATOM 1846 O O . LEU A 1 245 ? 26.004 41.814 56.294 1.00 27.77 245 LEU A O 1
ATOM 1851 N N . ALA A 1 246 ? 27.614 43.187 57.062 1.00 24.17 246 ALA A N 1
ATOM 1852 C CA . ALA A 1 246 ? 28.067 42.242 58.082 1.00 26.70 246 ALA A CA 1
ATOM 1853 C C . ALA A 1 246 ? 26.965 42.035 59.110 1.00 31.14 246 ALA A C 1
ATOM 1854 O O . ALA A 1 246 ? 26.699 40.914 59.531 1.00 28.05 246 ALA A O 1
ATOM 1856 N N . SER A 1 247 ? 26.319 43.132 59.494 1.00 23.37 247 SER A N 1
ATOM 1857 C CA . SER A 1 247 ? 25.238 43.109 60.464 1.00 25.16 247 SER A CA 1
ATOM 1858 C C . SER A 1 247 ? 24.011 42.366 59.956 1.00 26.68 247 SER A C 1
ATOM 1859 O O . SER A 1 247 ? 23.238 41.831 60.737 1.00 30.16 247 SER A O 1
ATOM 1862 N N . MET A 1 248 ? 23.854 42.313 58.637 1.00 30.93 248 MET A N 1
ATOM 1863 C CA . MET A 1 248 ? 22.714 41.644 58.025 1.00 27.73 248 MET A CA 1
ATOM 1864 C C . MET A 1 248 ? 23.046 40.227 57.566 1.00 30.50 248 MET A C 1
ATOM 1865 O O . MET A 1 248 ? 22.196 39.529 57.029 1.00 32.72 248 MET A O 1
ATOM 1870 N N . GLY A 1 249 ? 24.291 39.810 57.766 1.00 34.21 249 GLY A N 1
ATOM 1871 C CA . GLY A 1 249 ? 24.701 38.454 57.447 1.00 33.35 249 GLY A CA 1
ATOM 1872 C C . GLY A 1 249 ? 25.100 38.190 56.004 1.00 36.85 249 GLY A C 1
ATOM 1873 O O . GLY A 1 249 ? 25.188 37.033 55.604 1.00 32.88 249 GLY A O 1
ATOM 1874 N N . TYR A 1 250 ? 25.345 39.238 55.215 1.00 25.47 250 TYR A N 1
ATOM 1875 C CA . TYR A 1 250 ? 25.794 39.030 53.841 1.00 29.16 250 TYR A CA 1
ATOM 1876 C C . TYR A 1 250 ? 27.303 38.799 53.769 1.00 36.82 250 TYR A C 1
ATOM 1877 O O . TYR A 1 250 ? 28.053 39.210 54.659 1.00 32.20 250 TYR A O 1
ATOM 1886 N N . ASP A 1 251 ? 27.745 38.156 52.693 1.00 36.19 251 ASP A N 1
ATOM 1887 C CA . ASP A 1 251 ? 29.161 37.874 52.504 1.00 39.11 251 ASP A CA 1
ATOM 1888 C C . ASP A 1 251 ? 29.971 39.135 52.184 1.00 36.23 251 ASP A C 1
ATOM 1889 O O . ASP A 1 251 ? 29.513 40.012 51.438 1.00 28.06 251 ASP A O 1
ATOM 1894 N N . LEU A 1 252 ? 31.185 39.201 52.728 1.00 30.19 252 LEU A N 1
ATOM 1895 C CA . LEU A 1 252 ? 31.975 40.442 52.717 1.00 30.34 252 LEU A CA 1
ATOM 1896 C C . LEU A 1 252 ? 33.183 40.399 51.786 1.00 35.55 252 LEU A C 1
ATOM 1897 O O . LEU A 1 252 ? 33.902 41.392 51.656 1.00 30.46 252 LEU A O 1
ATOM 1902 N N . THR A 1 253 ? 33.405 39.258 51.136 1.00 27.59 253 THR A N 1
ATOM 1903 C CA . THR A 1 253 ? 34.624 39.046 50.367 1.00 33.22 253 THR A CA 1
ATOM 1904 C C . THR A 1 253 ? 34.943 40.139 49.348 1.00 32.90 253 THR A C 1
ATOM 1905 O O . THR A 1 253 ? 36.051 40.667 49.336 1.00 37.19 253 THR A O 1
ATOM 1909 N N . GLU A 1 254 ? 33.984 40.474 48.493 1.00 31.61 254 GLU A N 1
ATOM 1910 C CA . GLU A 1 254 ? 34.230 41.465 47.442 1.00 29.79 254 GLU A CA 1
ATOM 1911 C C . GLU A 1 254 ? 34.316 42.883 47.992 1.00 27.82 254 GLU A C 1
ATOM 1912 O O . GLU A 1 254 ? 35.097 43.693 47.487 1.00 30.19 254 GLU A O 1
ATOM 1918 N N . GLN A 1 255 ? 33.521 43.183 49.021 1.00 26.02 255 GLN A N 1
ATOM 1919 C CA . GLN A 1 255 ? 33.544 44.520 49.624 1.00 29.28 255 GLN A CA 1
ATOM 1920 C C . GLN A 1 255 ? 34.891 44.788 50.275 1.00 23.80 255 GLN A C 1
ATOM 1921 O O . GLN A 1 255 ? 35.423 45.894 50.181 1.00 32.39 255 GLN A O 1
ATOM 1927 N N . ILE A 1 256 ? 35.444 43.767 50.924 1.00 21.99 256 ILE A N 1
ATOM 1928 C CA . ILE A 1 256 ? 36.776 43.860 51.510 1.00 23.40 256 ILE A CA 1
ATOM 1929 C C . ILE A 1 256 ? 37.836 44.173 50.445 1.00 26.60 256 ILE A C 1
ATOM 1930 O O . ILE A 1 256 ? 38.636 45.104 50.607 1.00 24.65 256 ILE A O 1
ATOM 1935 N N . LYS A 1 257 ? 37.820 43.427 49.341 1.00 26.20 257 LYS A N 1
ATOM 1936 C CA . LYS A 1 257 ? 38.723 43.695 48.217 1.00 29.17 257 LYS A CA 1
ATOM 1937 C C . LYS A 1 257 ? 38.577 45.126 47.709 1.00 26.00 257 LYS A C 1
ATOM 1938 O O . LYS A 1 257 ? 39.568 45.821 47.470 1.00 27.70 257 LYS A O 1
ATOM 1944 N N . SER A 1 258 ? 37.331 45.549 47.521 1.00 24.21 258 SER A N 1
ATOM 1945 C CA . SER A 1 258 ? 37.027 46.916 47.111 1.00 27.51 258 SER A CA 1
ATOM 1946 C C . SER A 1 258 ? 37.544 47.950 48.128 1.00 23.97 258 SER A C 1
ATOM 1947 O O . SER A 1 258 ? 38.139 48.972 47.752 1.00 23.73 258 SER A O 1
ATOM 1950 N N . TYR A 1 259 ? 37.310 47.688 49.410 1.00 25.50 259 TYR A N 1
ATOM 1951 C CA . TYR A 1 259 ? 37.777 48.578 50.479 1.00 24.52 259 TYR A CA 1
ATOM 1952 C C . TYR A 1 259 ? 39.300 48.731 50.473 1.00 25.28 259 TYR A C 1
ATOM 1953 O O . TYR A 1 259 ? 39.819 49.841 50.584 1.00 22.58 259 TYR A O 1
ATOM 1962 N N . LYS A 1 260 ? 40.020 47.617 50.344 1.00 25.94 260 LYS A N 1
ATOM 1963 C CA . LYS A 1 260 ? 41.482 47.670 50.348 1.00 27.09 260 LYS A CA 1
ATOM 1964 C C . LYS A 1 260 ? 41.999 48.480 49.167 1.00 26.46 260 LYS A C 1
ATOM 1965 O O . LYS A 1 260 ? 42.957 49.240 49.305 1.00 26.79 260 LYS A O 1
ATOM 1971 N N . GLY A 1 261 ? 41.366 48.307 48.009 1.00 29.04 261 GLY A N 1
ATOM 1972 C CA . GLY A 1 261 ? 41.678 49.105 46.830 1.00 35.13 261 GLY A CA 1
ATOM 1973 C C . GLY A 1 261 ? 41.448 50.599 47.032 1.00 32.76 261 GLY A C 1
ATOM 1974 O O . GLY A 1 261 ? 42.272 51.413 46.619 1.00 25.07 261 GLY A O 1
ATOM 1975 N N . ARG A 1 262 ? 40.339 50.963 47.677 1.00 25.45 262 ARG A N 1
ATOM 1976 C CA . ARG A 1 262 ? 40.060 52.371 47.981 1.00 26.14 262 ARG A CA 1
ATOM 1977 C C . ARG A 1 262 ? 41.072 52.980 48.956 1.00 24.61 262 ARG A C 1
ATOM 1978 O O . ARG A 1 262 ? 41.524 54.109 48.761 1.00 29.13 262 ARG A O 1
ATOM 1986 N N . LEU A 1 263 ? 41.426 52.234 49.999 1.00 21.81 263 LEU A N 1
ATOM 1987 C CA . LEU A 1 263 ? 42.438 52.682 50.950 1.00 21.72 263 LEU A CA 1
ATOM 1988 C C . LEU A 1 263 ? 43.763 53.019 50.257 1.00 26.16 263 LEU A C 1
ATOM 1989 O O . LEU A 1 263 ? 44.396 54.034 50.564 1.00 27.65 263 LEU A O 1
ATOM 1994 N N . LYS A 1 264 ? 44.175 52.156 49.331 1.00 24.89 264 LYS A N 1
ATOM 1995 C CA . LYS A 1 264 ? 45.402 52.363 48.557 1.00 27.52 264 LYS A CA 1
ATOM 1996 C C . LYS A 1 264 ? 45.326 53.670 47.783 1.00 36.34 264 LYS A C 1
ATOM 1997 O O . LYS A 1 264 ? 46.266 54.466 47.788 1.00 44.63 264 LYS A O 1
ATOM 2003 N N . LYS A 1 265 ? 44.198 53.882 47.113 1.00 29.70 265 LYS A N 1
ATOM 2004 C CA . LYS A 1 265 ? 43.984 55.096 46.338 1.00 32.68 265 LYS A CA 1
ATOM 2005 C C . LYS A 1 265 ? 43.957 56.335 47.242 1.00 33.71 265 LYS A C 1
ATOM 2006 O O . LYS A 1 265 ? 44.580 57.348 46.934 1.00 33.07 265 LYS A O 1
ATOM 2012 N N . CYS A 1 266 ? 43.230 56.238 48.356 1.00 26.67 266 CYS A N 1
ATOM 2013 C CA . CYS A 1 266 ? 43.115 57.325 49.322 1.00 25.64 266 CYS A CA 1
ATOM 2014 C C . CYS A 1 266 ? 44.469 57.686 49.928 1.00 27.10 266 CYS A C 1
ATOM 2015 O O . CYS A 1 266 ? 44.805 58.859 50.059 1.00 32.89 266 CYS A O 1
ATOM 2018 N N . CYS A 1 267 ? 45.232 56.664 50.303 1.00 31.00 267 CYS A N 1
ATOM 2019 C CA . CYS A 1 267 ? 46.525 56.840 50.954 1.00 31.82 267 CYS A CA 1
ATOM 2020 C C . CYS A 1 267 ? 47.436 57.745 50.117 1.00 42.85 267 CYS A C 1
ATOM 2021 O O . CYS A 1 267 ? 48.068 58.671 50.639 1.00 39.19 267 CYS A O 1
ATOM 2024 N N . GLU A 1 268 ? 47.469 57.483 48.811 1.00 33.34 268 GLU A N 1
ATOM 2025 C CA . GLU A 1 268 ? 48.289 58.244 47.875 1.00 34.75 268 GLU A CA 1
ATOM 2026 C C . GLU A 1 268 ? 47.669 59.590 47.495 1.00 32.78 268 GLU A C 1
ATOM 2027 O O . GLU A 1 268 ? 48.326 60.632 47.573 1.00 32.30 268 GLU A O 1
ATOM 2033 N N . ASP A 1 269 ? 46.401 59.574 47.095 1.00 26.81 269 ASP A N 1
ATOM 2034 C CA . ASP A 1 269 ? 45.760 60.797 46.607 1.00 27.24 269 ASP A CA 1
ATOM 2035 C C . ASP A 1 269 ? 45.441 61.838 47.672 1.00 32.52 269 ASP A C 1
ATOM 2036 O O . ASP A 1 269 ? 45.455 63.035 47.387 1.00 30.15 269 ASP A O 1
ATOM 2041 N N . ALA A 1 270 ? 45.136 61.396 48.884 1.00 23.63 270 ALA A N 1
ATOM 2042 C CA . ALA A 1 270 ? 44.964 62.339 49.988 1.00 19.26 270 ALA A CA 1
ATOM 2043 C C . ALA A 1 270 ? 46.252 63.136 50.206 1.00 22.13 270 ALA A C 1
ATOM 2044 O O . ALA A 1 270 ? 46.220 64.355 50.399 1.00 26.64 270 ALA A O 1
ATOM 2046 N N . LEU A 1 271 ? 47.388 62.442 50.177 1.00 28.75 271 LEU A N 1
ATOM 2047 C CA . LEU A 1 271 ? 48.670 63.092 50.402 1.00 28.71 271 LEU A CA 1
ATOM 2048 C C . LEU A 1 271 ? 48.971 64.089 49.284 1.00 27.03 271 LEU A C 1
ATOM 2049 O O . LEU A 1 271 ? 49.461 65.181 49.545 1.00 27.61 271 LEU A O 1
ATOM 2054 N N . ARG A 1 272 ? 48.683 63.705 48.045 1.00 25.95 272 ARG A N 1
ATOM 2055 C CA . ARG A 1 272 ? 48.876 64.597 46.909 1.00 29.49 272 ARG A CA 1
ATOM 2056 C C . ARG A 1 272 ? 48.024 65.849 47.015 1.00 32.46 272 ARG A C 1
ATOM 2057 O O . ARG A 1 272 ? 48.414 66.914 46.532 1.00 31.95 272 ARG A O 1
ATOM 2065 N N . ASN A 1 273 ? 46.858 65.722 47.644 1.00 25.05 273 ASN A N 1
ATOM 2066 C CA . ASN A 1 273 ? 45.933 66.852 47.757 1.00 30.39 273 ASN A CA 1
ATOM 2067 C C . ASN A 1 273 ? 46.120 67.667 49.016 1.00 28.82 273 ASN A C 1
ATOM 2068 O O . ASN A 1 273 ? 45.325 68.563 49.278 1.00 33.32 273 ASN A O 1
ATOM 2073 N N . GLY A 1 274 ? 47.125 67.335 49.823 1.00 31.72 274 GLY A N 1
ATOM 2074 C CA . GLY A 1 274 ? 47.339 68.035 51.088 1.00 25.16 274 GLY A CA 1
ATOM 2075 C C . GLY A 1 274 ? 46.299 67.740 52.159 1.00 25.97 274 GLY A C 1
ATOM 2076 O O . GLY A 1 274 ? 46.152 68.488 53.140 1.00 24.49 274 GLY A O 1
ATOM 2077 N N . GLN A 1 275 ? 45.568 66.645 51.976 1.00 23.36 275 GLN A N 1
ATOM 2078 C CA . GLN A 1 275 ? 44.583 66.204 52.963 1.00 28.00 275 GLN A CA 1
ATOM 2079 C C . GLN A 1 275 ? 45.251 65.302 54.007 1.00 24.05 275 GLN A C 1
ATOM 2080 O O . GLN A 1 275 ? 45.102 64.084 53.991 1.00 26.25 275 GLN A O 1
ATOM 2086 N N . ILE A 1 276 ? 45.987 65.920 54.916 1.00 24.35 276 ILE A N 1
ATOM 2087 C CA . ILE A 1 276 ? 46.958 65.189 55.717 1.00 25.81 276 ILE A CA 1
ATOM 2088 C C . ILE A 1 276 ? 46.350 64.256 56.768 1.00 25.30 276 ILE A C 1
ATOM 2089 O O . ILE A 1 276 ? 46.819 63.133 56.929 1.00 28.49 276 ILE A O 1
ATOM 2094 N N . GLU A 1 277 ? 45.304 64.683 57.470 1.00 23.13 277 GLU A N 1
ATOM 2095 C CA . GLU A 1 277 ? 44.697 63.776 58.441 1.00 29.54 277 GLU A CA 1
ATOM 2096 C C . GLU A 1 277 ? 44.072 62.553 57.749 1.00 27.34 277 GLU A C 1
ATOM 2097 O O . GLU A 1 277 ? 44.180 61.420 58.229 1.00 29.15 277 GLU A O 1
ATOM 2103 N N . LEU A 1 278 ? 43.436 62.786 56.607 1.00 26.08 278 LEU A N 1
ATOM 2104 C CA . LEU A 1 278 ? 42.885 61.687 55.823 1.00 25.72 278 LEU A CA 1
ATOM 2105 C C . LEU A 1 278 ? 43.992 60.738 55.373 1.00 26.03 278 LEU A C 1
ATOM 2106 O O . LEU A 1 278 ? 43.848 59.516 55.470 1.00 26.48 278 LEU A O 1
ATOM 2111 N N . TYR A 1 279 ? 45.107 61.295 54.896 1.00 21.31 279 TYR A N 1
ATOM 2112 C CA . TYR A 1 279 ? 46.235 60.464 54.478 1.00 21.94 279 TYR A CA 1
ATOM 2113 C C . TYR A 1 279 ? 46.720 59.572 55.617 1.00 21.01 279 TYR A C 1
ATOM 2114 O O . TYR A 1 279 ? 46.937 58.372 55.437 1.00 26.13 279 TYR A O 1
ATOM 2123 N N . GLN A 1 280 ? 46.861 60.162 56.796 1.00 23.19 280 GLN A N 1
ATOM 2124 C CA . GLN A 1 280 ? 47.320 59.434 57.971 1.00 28.58 280 GLN A CA 1
ATOM 2125 C C . GLN A 1 280 ? 46.378 58.268 58.289 1.00 25.20 280 GLN A C 1
ATOM 2126 O O . GLN A 1 280 ? 46.831 57.146 58.543 1.00 24.97 280 GLN A O 1
ATOM 2132 N N . GLN A 1 281 ? 45.071 58.530 58.254 1.00 23.29 281 GLN A N 1
ATOM 2133 C CA . GLN A 1 281 ? 44.082 57.523 58.627 1.00 25.92 281 GLN A CA 1
ATOM 2134 C C . GLN A 1 281 ? 44.084 56.357 57.647 1.00 21.75 281 GLN A C 1
ATOM 2135 O O . GLN A 1 281 ? 44.114 55.191 58.057 1.00 20.83 281 GLN A O 1
ATOM 2141 N N . CYS A 1 282 ? 44.066 56.677 56.353 1.00 19.43 282 CYS A N 1
ATOM 2142 C CA . CYS A 1 282 ? 44.054 55.657 55.306 1.00 23.66 282 CYS A CA 1
ATOM 2143 C C . CYS A 1 282 ? 45.323 54.830 55.259 1.00 23.02 282 CYS A C 1
ATOM 2144 O O . CYS A 1 282 ? 45.279 53.611 55.075 1.00 22.42 282 CYS A O 1
ATOM 2147 N N . CYS A 1 283 ? 46.466 55.492 55.386 1.00 23.25 283 CYS A N 1
ATOM 2148 C CA . CYS A 1 283 ? 47.726 54.759 55.415 1.00 25.46 283 CYS A CA 1
ATOM 2149 C C . CYS A 1 283 ? 47.839 53.844 56.610 1.00 24.22 283 CYS A C 1
ATOM 2150 O O . CYS A 1 283 ? 48.388 52.751 56.503 1.00 26.51 283 CYS A O 1
ATOM 2153 N N . ASN A 1 284 ? 47.331 54.286 57.753 1.00 20.86 284 ASN A N 1
ATOM 2154 C CA . ASN A 1 284 ? 47.355 53.443 58.944 1.00 20.90 284 ASN A CA 1
ATOM 2155 C C . ASN A 1 284 ? 46.464 52.222 58.764 1.00 24.13 284 ASN A C 1
ATOM 2156 O O . ASN A 1 284 ? 46.865 51.107 59.090 1.00 26.66 284 ASN A O 1
ATOM 2161 N N . LYS A 1 285 ? 45.258 52.451 58.245 1.00 20.13 285 LYS A N 1
ATOM 2162 C CA . LYS A 1 285 ? 44.320 51.380 57.965 1.00 22.53 285 LYS A CA 1
ATOM 2163 C C . LYS A 1 285 ? 44.918 50.372 56.983 1.00 29.25 285 LYS A C 1
ATOM 2164 O O . LYS A 1 285 ? 44.830 49.161 57.193 1.00 25.53 285 LYS A O 1
ATOM 2170 N N . LEU A 1 286 ? 45.556 50.868 55.926 1.00 27.05 286 LEU A N 1
ATOM 2171 C CA . LEU A 1 286 ? 46.180 49.979 54.946 1.00 28.80 286 LEU A CA 1
ATOM 2172 C C . LEU A 1 286 ? 47.363 49.225 55.563 1.00 30.17 286 LEU A C 1
ATOM 2173 O O . LEU A 1 286 ? 47.572 48.046 55.287 1.00 27.34 286 LEU A O 1
ATOM 2178 N N . ASP A 1 287 ? 48.128 49.915 56.407 1.00 28.38 287 ASP A N 1
ATOM 2179 C CA . ASP A 1 287 ? 49.225 49.312 57.155 1.00 31.07 287 ASP A CA 1
ATOM 2180 C C . ASP A 1 287 ? 48.747 48.158 58.054 1.00 29.56 287 ASP A C 1
ATOM 2181 O O . ASP A 1 287 ? 49.395 47.126 58.138 1.00 31.97 287 ASP A O 1
ATOM 2186 N N . LEU A 1 288 ? 47.615 48.338 58.723 1.00 27.10 288 LEU A N 1
ATOM 2187 C CA . LEU A 1 288 ? 47.091 47.309 59.623 1.00 27.95 288 LEU A CA 1
ATOM 2188 C C . LEU A 1 288 ? 46.636 46.088 58.831 1.00 31.20 288 LEU A C 1
ATOM 2189 O O . LEU A 1 288 ? 46.913 44.946 59.198 1.00 31.19 288 LEU A O 1
ATOM 2194 N N . ILE A 1 289 ? 45.924 46.341 57.746 1.00 28.52 289 ILE A N 1
ATOM 2195 C CA . ILE A 1 289 ? 45.349 45.268 56.950 1.00 31.62 289 ILE A CA 1
ATOM 2196 C C . ILE A 1 289 ? 46.439 44.401 56.303 1.00 35.73 289 ILE A C 1
ATOM 2197 O O . ILE A 1 289 ? 46.377 43.166 56.341 1.00 37.35 289 ILE A O 1
ATOM 2202 N N . GLU A 1 290 ? 47.451 45.054 55.745 1.00 32.89 290 GLU A N 1
ATOM 2203 C CA . GLU A 1 290 ? 48.507 44.359 55.012 1.00 37.89 290 GLU A CA 1
ATOM 2204 C C . GLU A 1 290 ? 49.608 43.792 55.900 1.00 40.96 290 GLU A C 1
ATOM 2205 O O . GLU A 1 290 ? 50.198 42.768 55.583 1.00 41.96 290 GLU A O 1
ATOM 2211 N N . ASN A 1 291 ? 49.895 44.453 57.013 1.00 35.24 291 ASN A N 1
ATOM 2212 C CA . ASN A 1 291 ? 51.052 44.058 57.801 1.00 37.71 291 ASN A CA 1
ATOM 2213 C C . ASN A 1 291 ? 50.734 43.486 59.174 1.00 41.01 291 ASN A C 1
ATOM 2214 O O . ASN A 1 291 ? 51.612 42.933 59.833 1.00 44.36 291 ASN A O 1
ATOM 2219 N N . TYR A 1 292 ? 49.481 43.610 59.600 1.00 40.24 292 TYR A N 1
ATOM 2220 C CA . TYR A 1 292 ? 49.078 43.057 60.889 1.00 32.08 292 TYR A CA 1
ATOM 2221 C C . TYR A 1 292 ? 47.795 42.238 60.818 1.00 34.02 292 TYR A C 1
ATOM 2222 O O . TYR A 1 292 ? 46.925 42.403 61.667 1.00 37.02 292 TYR A O 1
ATOM 2231 N N . PRO A 1 293 ? 47.670 41.335 59.823 1.00 35.87 293 PRO A N 1
ATOM 2232 C CA . PRO A 1 293 ? 46.445 40.531 59.849 1.00 42.76 293 PRO A CA 1
ATOM 2233 C C . PRO A 1 293 ? 46.450 39.558 61.032 1.00 43.50 293 PRO A C 1
ATOM 2234 O O . PRO A 1 293 ? 47.495 39.322 61.649 1.00 38.14 293 PRO A O 1
ATOM 2238 N N . LYS A 1 294 ? 45.277 39.016 61.343 1.00 42.48 294 LYS A N 1
ATOM 2239 C CA . LYS A 1 294 ? 45.115 38.107 62.465 1.00 42.85 294 LYS A CA 1
ATOM 2240 C C . LYS A 1 294 ? 46.067 36.920 62.351 1.00 47.25 294 LYS A C 1
ATOM 2241 O O . LYS A 1 294 ? 46.325 36.436 61.248 1.00 47.80 294 LYS A O 1
ATOM 2247 N N . GLU A 1 295 ? 46.595 36.472 63.490 1.00 52.79 295 GLU A N 1
ATOM 2248 C CA . GLU A 1 295 ? 47.412 35.257 63.544 1.00 66.46 295 GLU A CA 1
ATOM 2249 C C . GLU A 1 295 ? 46.544 34.012 63.706 1.00 67.60 295 GLU A C 1
ATOM 2250 O O . GLU A 1 295 ? 46.538 33.137 62.840 1.00 71.68 295 GLU A O 1
ATOM 2256 N N . GLY B 1 4 ? -16.752 64.579 53.245 1.00 51.25 4 GLY B N 1
ATOM 2257 C CA . GLY B 1 4 ? -16.332 65.750 52.491 1.00 56.93 4 GLY B CA 1
ATOM 2258 C C . GLY B 1 4 ? -14.936 65.594 51.907 1.00 58.85 4 GLY B C 1
ATOM 2259 O O . GLY B 1 4 ? -14.257 64.603 52.182 1.00 61.99 4 GLY B O 1
ATOM 2260 N N . GLU B 1 5 ? -14.505 66.573 51.109 1.00 48.96 5 GLU B N 1
ATOM 2261 C CA . GLU B 1 5 ? -13.201 66.522 50.440 1.00 41.55 5 GLU B CA 1
ATOM 2262 C C . GLU B 1 5 ? -12.042 66.764 51.409 1.00 35.39 5 GLU B C 1
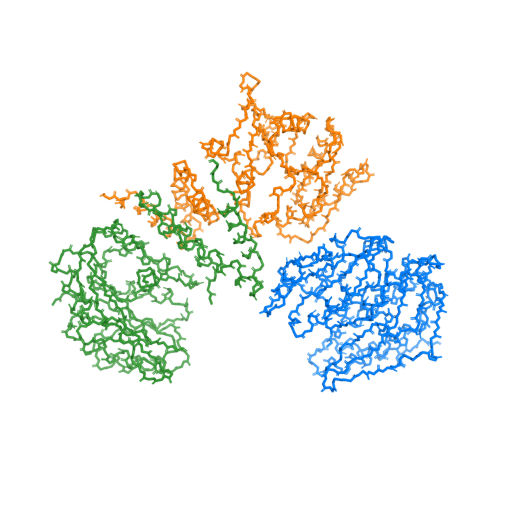ATOM 2263 O O . GLU B 1 5 ? -12.222 67.343 52.478 1.00 33.07 5 GLU B O 1
ATOM 2269 N N . LEU B 1 6 ? -10.850 66.330 51.027 1.00 35.93 6 LEU B N 1
ATOM 2270 C CA . LEU B 1 6 ? -9.724 66.312 51.950 1.00 29.56 6 LEU B CA 1
ATOM 2271 C C . LEU B 1 6 ? -9.209 67.714 52.259 1.00 28.20 6 LEU B C 1
ATOM 2272 O O . LEU B 1 6 ? -8.952 68.507 51.350 1.00 25.89 6 LEU B O 1
ATOM 2277 N N . ILE B 1 7 ? -9.077 68.013 53.548 1.00 27.68 7 ILE B N 1
ATOM 2278 C CA . ILE B 1 7 ? -8.471 69.261 53.989 1.00 25.65 7 ILE B CA 1
ATOM 2279 C C . ILE B 1 7 ? -7.076 68.969 54.540 1.00 25.50 7 ILE B C 1
ATOM 2280 O O . ILE B 1 7 ? -6.916 68.113 55.399 1.00 31.02 7 ILE B O 1
ATOM 2285 N N . SER B 1 8 ? -6.060 69.666 54.044 1.00 22.63 8 SER B N 1
ATOM 2286 C CA . SER B 1 8 ? -4.718 69.509 54.604 1.00 23.98 8 SER B CA 1
ATOM 2287 C C . SER B 1 8 ? -4.443 70.574 55.670 1.00 25.19 8 SER B C 1
ATOM 2288 O O . SER B 1 8 ? -4.517 71.769 55.390 1.00 27.13 8 SER B O 1
ATOM 2291 N N . ILE B 1 9 ? -4.122 70.136 56.883 1.00 22.78 9 ILE B N 1
ATOM 2292 C CA . ILE B 1 9 ? -3.812 71.046 57.982 1.00 21.91 9 ILE B CA 1
ATOM 2293 C C . ILE B 1 9 ? -2.320 71.049 58.193 1.00 25.50 9 ILE B C 1
ATOM 2294 O O . ILE B 1 9 ? -1.728 70.018 58.537 1.00 23.79 9 ILE B O 1
ATOM 2299 N N . ILE B 1 10 ? -1.720 72.215 57.985 1.00 19.38 10 ILE B N 1
ATOM 2300 C CA . ILE B 1 10 ? -0.282 72.377 58.042 1.00 20.73 10 ILE B CA 1
ATOM 2301 C C . ILE B 1 10 ? 0.112 72.961 59.388 1.00 26.58 10 ILE B C 1
ATOM 2302 O O . ILE B 1 10 ? -0.340 74.042 59.767 1.00 23.13 10 ILE B O 1
ATOM 2307 N N . VAL B 1 11 ? 0.937 72.219 60.118 1.00 20.51 11 VAL B N 1
ATOM 2308 C CA . VAL B 1 11 ? 1.280 72.571 61.481 1.00 22.41 11 VAL B CA 1
ATOM 2309 C C . VAL B 1 11 ? 2.795 72.543 61.661 1.00 25.01 11 VAL B C 1
ATOM 2310 O O . VAL B 1 11 ? 3.395 71.483 61.842 1.00 24.27 11 VAL B O 1
ATOM 2314 N N . PRO B 1 12 ? 3.430 73.714 61.579 1.00 25.85 12 PRO B N 1
ATOM 2315 C CA . PRO B 1 12 ? 4.866 73.782 61.844 1.00 22.35 12 PRO B CA 1
ATOM 2316 C C . PRO B 1 12 ? 5.132 73.559 63.328 1.00 26.78 12 PRO B C 1
ATOM 2317 O O . PRO B 1 12 ? 4.382 74.036 64.181 1.00 21.47 12 PRO B O 1
ATOM 2321 N N . VAL B 1 13 ? 6.188 72.818 63.630 1.00 22.31 13 VAL B N 1
ATOM 2322 C CA . VAL B 1 13 ? 6.502 72.454 64.998 1.00 21.07 13 VAL B CA 1
ATOM 2323 C C . VAL B 1 13 ? 7.944 72.796 65.272 1.00 23.10 13 VAL B C 1
ATOM 2324 O O . VAL B 1 13 ? 8.841 72.250 64.641 1.00 25.65 13 VAL B O 1
ATOM 2328 N N . TYR B 1 14 ? 8.169 73.727 66.196 1.00 23.68 14 TYR B N 1
ATOM 2329 C CA . TYR B 1 14 ? 9.523 74.030 66.652 1.00 23.64 14 TYR B CA 1
ATOM 2330 C C . TYR B 1 14 ? 9.514 74.354 68.142 1.00 28.84 14 TYR B C 1
ATOM 2331 O O . TYR B 1 14 ? 8.995 75.393 68.549 1.00 25.08 14 TYR B O 1
ATOM 2340 N N . ASN B 1 15 ? 10.071 73.440 68.935 1.00 26.83 15 ASN B N 1
ATOM 2341 C CA . ASN B 1 15 ? 10.237 73.614 70.378 1.00 25.49 15 ASN B CA 1
ATOM 2342 C C . ASN B 1 15 ? 8.966 74.074 71.088 1.00 29.02 15 ASN B C 1
ATOM 2343 O O . ASN B 1 15 ? 8.957 75.094 71.781 1.00 28.26 15 ASN B O 1
ATOM 2348 N N . VAL B 1 16 ? 7.899 73.308 70.913 1.00 26.06 16 VAL B N 1
ATOM 2349 C CA . VAL B 1 16 ? 6.617 73.630 71.537 1.00 23.72 16 VAL B CA 1
ATOM 2350 C C . VAL B 1 16 ? 6.128 72.499 72.429 1.00 25.59 16 VAL B C 1
ATOM 2351 O O . VAL B 1 16 ? 4.926 72.242 72.511 1.00 28.67 16 VAL B O 1
ATOM 2355 N N . GLU B 1 17 ? 7.056 71.825 73.101 1.00 23.83 17 GLU B N 1
ATOM 2356 C CA . GLU B 1 17 ? 6.715 70.655 73.917 1.00 28.58 17 GLU B CA 1
ATOM 2357 C C . GLU B 1 17 ? 5.576 70.873 74.944 1.00 31.23 17 GLU B C 1
ATOM 2358 O O . GLU B 1 17 ? 4.781 69.967 75.217 1.00 29.32 17 GLU B O 1
ATOM 2364 N N . LYS B 1 18 ? 5.493 72.077 75.498 1.00 34.40 18 LYS B N 1
ATOM 2365 C CA . LYS B 1 18 ? 4.475 72.389 76.499 1.00 37.52 18 LYS B CA 1
ATOM 2366 C C . LYS B 1 18 ? 3.073 72.486 75.909 1.00 32.05 18 LYS B C 1
ATOM 2367 O O . LYS B 1 18 ? 2.092 72.291 76.621 1.00 29.37 18 LYS B O 1
ATOM 2373 N N . TYR B 1 19 ? 2.982 72.767 74.608 1.00 26.98 19 TYR B N 1
ATOM 2374 C CA . TYR B 1 19 ? 1.701 73.139 73.991 1.00 29.35 19 TYR B CA 1
ATOM 2375 C C . TYR B 1 19 ? 1.208 72.194 72.901 1.00 30.38 19 TYR B C 1
ATOM 2376 O O . TYR B 1 19 ? 0.036 72.213 72.549 1.00 25.62 19 TYR B O 1
ATOM 2385 N N . LEU B 1 20 ? 2.099 71.354 72.392 1.00 29.50 20 LEU B N 1
ATOM 2386 C CA . LEU B 1 20 ? 1.802 70.536 71.218 1.00 28.27 20 LEU B CA 1
ATOM 2387 C C . LEU B 1 20 ? 0.652 69.545 71.429 1.00 28.51 20 LEU B C 1
ATOM 2388 O O . LEU B 1 20 ? -0.195 69.373 70.547 1.00 28.65 20 LEU B O 1
ATOM 2393 N N . LYS B 1 21 ? 0.609 68.894 72.589 1.00 30.36 21 LYS B N 1
ATOM 2394 C CA . LYS B 1 21 ? -0.432 67.893 72.845 1.00 26.50 21 LYS B CA 1
ATOM 2395 C C . LYS B 1 21 ? -1.818 68.537 72.888 1.00 25.34 21 LYS B C 1
ATOM 2396 O O . LYS B 1 21 ? -2.791 67.988 72.367 1.00 24.15 21 LYS B O 1
ATOM 2402 N N . ARG B 1 22 ? -1.916 69.706 73.507 1.00 32.14 22 ARG B N 1
ATOM 2403 C CA . ARG B 1 22 ? -3.192 70.414 73.535 1.00 32.21 22 ARG B CA 1
ATOM 2404 C C . ARG B 1 22 ? -3.646 70.746 72.105 1.00 28.33 22 ARG B C 1
ATOM 2405 O O . ARG B 1 22 ? -4.811 70.548 71.748 1.00 23.15 22 ARG B O 1
ATOM 2413 N N . CYS B 1 23 ? -2.711 71.219 71.288 1.00 25.70 23 CYS B N 1
ATOM 2414 C CA . CYS B 1 23 ? -3.003 71.527 69.890 1.00 22.60 23 CYS B CA 1
ATOM 2415 C C . CYS B 1 23 ? -3.521 70.296 69.147 1.00 23.71 23 CYS B C 1
ATOM 2416 O O . CYS B 1 23 ? -4.626 70.302 68.610 1.00 28.15 23 CYS B O 1
ATOM 2419 N N . LEU B 1 24 ? -2.724 69.231 69.145 1.00 29.08 24 LEU B N 1
ATOM 2420 C CA . LEU B 1 24 ? -3.054 68.009 68.424 1.00 20.18 24 LEU B CA 1
ATOM 2421 C C . LEU B 1 24 ? -4.335 67.322 68.936 1.00 23.33 24 LEU B C 1
ATOM 2422 O O . LEU B 1 24 ? -5.124 66.807 68.140 1.00 26.88 24 LEU B O 1
ATOM 2427 N N . ASP B 1 25 ? -4.537 67.304 70.251 1.00 28.22 25 ASP B N 1
ATOM 2428 C CA . ASP B 1 25 ? -5.788 66.784 70.808 1.00 26.78 25 ASP B CA 1
ATOM 2429 C C . ASP B 1 25 ? -6.999 67.548 70.253 1.00 32.19 25 ASP B C 1
ATOM 2430 O O . ASP B 1 25 ? -8.018 66.941 69.904 1.00 30.82 25 ASP B O 1
ATOM 2435 N N . SER B 1 26 ? -6.893 68.874 70.168 1.00 29.97 26 SER B N 1
ATOM 2436 C CA . SER B 1 26 ? -8.019 69.679 69.666 1.00 29.34 26 SER B CA 1
ATOM 2437 C C . SER B 1 26 ? -8.301 69.419 68.179 1.00 28.01 26 SER B C 1
ATOM 2438 O O . SER B 1 26 ? -9.446 69.473 67.741 1.00 28.17 26 SER B O 1
ATOM 2441 N N . LEU B 1 27 ? -7.258 69.101 67.419 1.00 27.62 27 LEU B N 1
ATOM 2442 C CA . LEU B 1 27 ? -7.408 68.751 66.010 1.00 23.40 27 LEU B CA 1
ATOM 2443 C C . LEU B 1 27 ? -8.007 67.358 65.760 1.00 25.59 27 LEU B C 1
ATOM 2444 O O . LEU B 1 27 ? -8.862 67.193 64.893 1.00 26.52 27 LEU B O 1
ATOM 2449 N N . LEU B 1 28 ? -7.542 66.348 66.487 1.00 28.76 28 LEU B N 1
ATOM 2450 C CA . LEU B 1 28 ? -8.066 64.991 66.303 1.00 31.95 28 LEU B CA 1
ATOM 2451 C C . LEU B 1 28 ? -9.541 64.852 66.701 1.00 33.51 28 LEU B C 1
ATOM 2452 O O . LEU B 1 28 ? -10.230 63.929 66.260 1.00 32.01 28 LEU B O 1
ATOM 2457 N N . ARG B 1 29 ? -10.028 65.781 67.516 1.00 34.63 29 ARG B N 1
ATOM 2458 C CA . ARG B 1 29 ? -11.434 65.788 67.894 1.00 35.53 29 ARG B CA 1
ATOM 2459 C C . ARG B 1 29 ? -12.305 66.594 66.933 1.00 38.88 29 ARG B C 1
ATOM 2460 O O . ARG B 1 29 ? -13.411 66.972 67.299 1.00 32.20 29 ARG B O 1
ATOM 2468 N N . GLN B 1 30 ? -11.818 66.873 65.724 1.00 36.16 30 GLN B N 1
ATOM 2469 C CA . GLN B 1 30 ? -12.612 67.660 64.777 1.00 30.19 30 GLN B CA 1
ATOM 2470 C C . GLN B 1 30 ? -13.840 66.885 64.315 1.00 36.97 30 GLN B C 1
ATOM 2471 O O . GLN B 1 30 ? -13.762 65.694 64.034 1.00 33.98 30 GLN B O 1
ATOM 2477 N N . THR B 1 31 ? -14.975 67.571 64.237 1.00 37.55 31 THR B N 1
ATOM 2478 C CA . THR B 1 31 ? -16.196 66.953 63.734 1.00 34.92 31 THR B CA 1
ATOM 2479 C C . THR B 1 31 ? -16.102 66.721 62.227 1.00 37.73 31 THR B C 1
ATOM 2480 O O . THR B 1 31 ? -16.790 65.858 61.686 1.00 36.24 31 THR B O 1
ATOM 2484 N N . TYR B 1 32 ? -15.258 67.503 61.551 1.00 31.13 32 TYR B N 1
ATOM 2485 C CA . TYR B 1 32 ? -14.948 67.258 60.141 1.00 33.76 32 TYR B CA 1
ATOM 2486 C C . TYR B 1 32 ? -13.813 66.245 60.082 1.00 33.34 32 TYR B C 1
ATOM 2487 O O . TYR B 1 32 ? -12.697 66.529 60.518 1.00 34.17 32 TYR B O 1
ATOM 2496 N N . LYS B 1 33 ? -14.091 65.065 59.541 1.00 32.20 33 LYS B N 1
ATOM 2497 C CA . LYS B 1 33 ? -13.183 63.933 59.716 1.00 35.42 33 LYS B CA 1
ATOM 2498 C C . LYS B 1 33 ? -12.153 63.786 58.603 1.00 33.62 33 LYS B C 1
ATOM 2499 O O . LYS B 1 33 ? -11.082 63.219 58.818 1.00 36.06 33 LYS B O 1
ATOM 2505 N N . ASN B 1 34 ? -12.475 64.277 57.412 1.00 32.49 34 ASN B N 1
ATOM 2506 C CA . ASN B 1 34 ? -11.608 64.024 56.273 1.00 34.73 34 ASN B CA 1
ATOM 2507 C C . ASN B 1 34 ? -10.455 65.014 56.162 1.00 33.48 34 ASN B C 1
ATOM 2508 O O . ASN B 1 34 ? -10.437 65.874 55.286 1.00 31.20 34 ASN B O 1
ATOM 2513 N N . PHE B 1 35 ? -9.492 64.889 57.062 1.00 30.93 35 PHE B N 1
ATOM 2514 C CA . PHE B 1 35 ? -8.346 65.770 57.022 1.00 32.23 35 PHE B CA 1
ATOM 2515 C C . PHE B 1 35 ? -7.068 64.966 57.132 1.00 36.01 35 PHE B C 1
ATOM 2516 O O . PHE B 1 35 ? -7.082 63.796 57.527 1.00 36.63 35 PHE B O 1
ATOM 2524 N N . GLU B 1 36 ? -5.971 65.610 56.756 1.00 29.53 36 GLU B N 1
ATOM 2525 C CA . GLU B 1 36 ? -4.643 65.151 57.092 1.00 29.83 36 GLU B CA 1
ATOM 2526 C C . GLU B 1 36 ? -3.975 66.277 57.878 1.00 32.61 36 GLU B C 1
ATOM 2527 O O . GLU B 1 36 ? -4.176 67.465 57.584 1.00 33.19 36 GLU B O 1
ATOM 2533 N N . ILE B 1 37 ? -3.211 65.901 58.895 1.00 25.41 37 ILE B N 1
ATOM 2534 C CA . ILE B 1 37 ? -2.403 66.847 59.643 1.00 26.29 37 ILE B CA 1
ATOM 2535 C C . ILE B 1 37 ? -0.964 66.637 59.234 1.00 30.09 37 ILE B C 1
ATOM 2536 O O . ILE B 1 37 ? -0.386 65.573 59.475 1.00 35.75 37 ILE B O 1
ATOM 2541 N N . ILE B 1 38 ? -0.387 67.648 58.601 1.00 26.73 38 ILE B N 1
ATOM 2542 C CA . ILE B 1 38 ? 1.020 67.612 58.248 1.00 25.82 38 ILE B CA 1
ATOM 2543 C C . ILE B 1 38 ? 1.808 68.365 59.306 1.00 26.53 38 ILE B C 1
ATOM 2544 O O . ILE B 1 38 ? 1.757 69.598 59.388 1.00 25.09 38 ILE B O 1
ATOM 2549 N N . LEU B 1 39 ? 2.487 67.602 60.154 1.00 24.39 39 LEU B N 1
ATOM 2550 C CA . LEU B 1 39 ? 3.337 68.154 61.193 1.00 24.56 39 LEU B CA 1
ATOM 2551 C C . LEU B 1 39 ? 4.726 68.317 60.623 1.00 28.29 39 LEU B C 1
ATOM 2552 O O . LEU B 1 39 ? 5.360 67.332 60.258 1.00 29.08 39 LEU B O 1
ATOM 2557 N N . ILE B 1 40 ? 5.205 69.552 60.531 1.00 21.55 40 ILE B N 1
ATOM 2558 C CA . ILE B 1 40 ? 6.560 69.751 60.055 1.00 20.67 40 ILE B CA 1
ATOM 2559 C C . ILE B 1 40 ? 7.451 70.063 61.238 1.00 28.52 40 ILE B C 1
ATOM 2560 O O . ILE B 1 40 ? 7.458 71.187 61.746 1.00 25.07 40 ILE B O 1
ATOM 2565 N N . ASN B 1 41 ? 8.175 69.049 61.708 1.00 23.38 41 ASN B N 1
ATOM 2566 C CA . ASN B 1 41 ? 9.116 69.263 62.785 1.00 25.45 41 ASN B CA 1
ATOM 2567 C C . ASN B 1 41 ? 10.370 69.920 62.223 1.00 27.46 41 ASN B C 1
ATOM 2568 O O . ASN B 1 41 ? 11.154 69.284 61.517 1.00 27.67 41 ASN B O 1
ATOM 2573 N N . ASP B 1 42 ? 10.547 71.196 62.549 1.00 23.75 42 ASP B N 1
ATOM 2574 C CA . ASP B 1 42 ? 11.614 72.023 61.994 1.00 26.66 42 ASP B CA 1
ATOM 2575 C C . ASP B 1 42 ? 12.884 71.895 62.839 1.00 29.80 42 ASP B C 1
ATOM 2576 O O . ASP B 1 42 ? 13.478 72.892 63.256 1.00 26.91 42 ASP B O 1
ATOM 2581 N N . GLY B 1 43 ? 13.296 70.653 63.103 1.00 25.06 43 GLY B N 1
ATOM 2582 C CA . GLY B 1 43 ? 14.515 70.402 63.842 1.00 25.44 43 GLY B CA 1
ATOM 2583 C C . GLY B 1 43 ? 14.430 70.759 65.320 1.00 29.08 43 GLY B C 1
ATOM 2584 O O . GLY B 1 43 ? 15.399 71.257 65.886 1.00 25.34 43 GLY B O 1
ATOM 2585 N N . SER B 1 44 ? 13.279 70.510 65.943 1.00 24.53 44 SER B N 1
ATOM 2586 C CA . SER B 1 44 ? 13.123 70.767 67.377 1.00 25.01 44 SER B CA 1
ATOM 2587 C C . SER B 1 44 ? 14.211 70.110 68.219 1.00 27.10 44 SER B C 1
ATOM 2588 O O . SER B 1 44 ? 14.704 69.027 67.896 1.00 28.93 44 SER B O 1
ATOM 2591 N N . THR B 1 45 ? 14.572 70.776 69.307 1.00 25.37 45 THR B N 1
ATOM 2592 C CA . THR B 1 45 ? 15.616 70.290 70.199 1.00 30.10 45 THR B CA 1
ATOM 2593 C C . THR B 1 45 ? 15.080 69.920 71.580 1.00 27.29 45 THR B C 1
ATOM 2594 O O . THR B 1 45 ? 15.829 69.461 72.445 1.00 26.89 45 THR B O 1
ATOM 2598 N N . ASP B 1 46 ? 13.783 70.114 71.792 1.00 29.93 46 ASP B N 1
ATOM 2599 C CA . ASP B 1 46 ? 13.142 69.616 73.008 1.00 30.92 46 ASP B CA 1
ATOM 2600 C C . ASP B 1 46 ? 12.465 68.260 72.737 1.00 32.19 46 ASP B C 1
ATOM 2601 O O . ASP B 1 46 ? 12.949 67.469 71.925 1.00 29.20 46 ASP B O 1
ATOM 2606 N N . ASN B 1 47 ? 11.343 68.000 73.395 1.00 28.54 47 ASN B N 1
ATOM 2607 C CA . ASN B 1 47 ? 10.631 66.730 73.211 1.00 25.35 47 ASN B CA 1
ATOM 2608 C C . ASN B 1 47 ? 9.586 66.744 72.100 1.00 25.60 47 ASN B C 1
ATOM 2609 O O . ASN B 1 47 ? 8.895 65.744 71.893 1.00 29.48 47 ASN B O 1
ATOM 2614 N N . SER B 1 48 ? 9.464 67.870 71.396 1.00 20.11 48 SER B N 1
ATOM 2615 C CA . SER B 1 48 ? 8.435 68.027 70.363 1.00 22.31 48 SER B CA 1
ATOM 2616 C C . SER B 1 48 ? 8.465 66.909 69.316 1.00 24.77 48 SER B C 1
ATOM 2617 O O . SER B 1 48 ? 7.422 66.419 68.894 1.00 23.79 48 SER B O 1
ATOM 2620 N N . SER B 1 49 ? 9.664 66.507 68.898 1.00 23.06 49 SER B N 1
ATOM 2621 C CA . SER B 1 49 ? 9.784 65.502 67.842 1.00 24.65 49 SER B CA 1
ATOM 2622 C C . SER B 1 49 ? 9.242 64.158 68.320 1.00 29.11 49 SER B C 1
ATOM 2623 O O . SER B 1 49 ? 8.600 63.426 67.566 1.00 30.79 49 SER B O 1
ATOM 2626 N N . ILE B 1 50 ? 9.486 63.850 69.590 1.00 24.92 50 ILE B N 1
ATOM 2627 C CA . ILE B 1 50 ? 9.029 62.596 70.177 1.00 26.30 50 ILE B CA 1
ATOM 2628 C C . ILE B 1 50 ? 7.515 62.629 70.335 1.00 33.92 50 ILE B C 1
ATOM 2629 O O . ILE B 1 50 ? 6.828 61.643 70.073 1.00 30.88 50 ILE B O 1
ATOM 2634 N N . ILE B 1 51 ? 6.992 63.777 70.745 1.00 31.43 51 ILE B N 1
ATOM 2635 C CA . ILE B 1 51 ? 5.544 63.947 70.830 1.00 26.40 51 ILE B CA 1
ATOM 2636 C C . ILE B 1 51 ? 4.884 63.767 69.460 1.00 28.57 51 ILE B C 1
ATOM 2637 O O . ILE B 1 51 ? 3.846 63.116 69.358 1.00 32.02 51 ILE B O 1
ATOM 2642 N N . CYS B 1 52 ? 5.501 64.316 68.411 1.00 33.76 52 CYS B N 1
ATOM 2643 C CA . CYS B 1 52 ? 4.980 64.163 67.053 1.00 31.26 52 CYS B CA 1
ATOM 2644 C C . CYS B 1 52 ? 4.880 62.691 66.666 1.00 29.08 52 CYS B C 1
ATOM 2645 O O . CYS B 1 52 ? 3.848 62.246 66.163 1.00 26.22 52 CYS B O 1
ATOM 2648 N N . GLU B 1 53 ? 5.963 61.950 66.893 1.00 28.50 53 GLU B N 1
ATOM 2649 C CA . GLU B 1 53 ? 6.025 60.530 66.547 1.00 35.84 53 GLU B CA 1
ATOM 2650 C C . GLU B 1 53 ? 4.978 59.709 67.289 1.00 37.12 53 GLU B C 1
ATOM 2651 O O . GLU B 1 53 ? 4.373 58.805 66.717 1.00 30.50 53 GLU B O 1
ATOM 2657 N N . GLU B 1 54 ? 4.769 60.025 68.565 1.00 34.86 54 GLU B N 1
ATOM 2658 C CA . GLU B 1 54 ? 3.811 59.281 69.370 1.00 37.32 54 GLU B CA 1
ATOM 2659 C C . GLU B 1 54 ? 2.389 59.486 68.864 1.00 35.17 54 GLU B C 1
ATOM 2660 O O . GLU B 1 54 ? 1.610 58.540 68.809 1.00 39.16 54 GLU B O 1
ATOM 2666 N N . TYR B 1 55 ? 2.050 60.718 68.487 1.00 27.67 55 TYR B N 1
ATOM 2667 C CA . TYR B 1 55 ? 0.716 60.985 67.940 1.00 33.19 55 TYR B CA 1
ATOM 2668 C C . TYR B 1 55 ? 0.487 60.326 66.571 1.00 33.20 55 TYR B C 1
ATOM 2669 O O . TYR B 1 55 ? -0.615 59.872 66.274 1.00 35.98 55 TYR B O 1
ATOM 2678 N N . ALA B 1 56 ? 1.524 60.277 65.740 1.00 34.88 56 ALA B N 1
ATOM 2679 C CA . ALA B 1 56 ? 1.404 59.639 64.430 1.00 39.55 56 ALA B CA 1
ATOM 2680 C C . ALA B 1 56 ? 1.124 58.132 64.546 1.00 44.94 56 ALA B C 1
ATOM 2681 O O . ALA B 1 56 ? 0.531 57.534 63.643 1.00 40.92 56 ALA B O 1
ATOM 2683 N N . LYS B 1 57 ? 1.556 57.528 65.653 1.00 34.92 57 LYS B N 1
ATOM 2684 C CA . LYS B 1 57 ? 1.365 56.095 65.872 1.00 43.00 57 LYS B CA 1
ATOM 2685 C C . LYS B 1 57 ? -0.091 55.719 66.132 1.00 45.85 57 LYS B C 1
ATOM 2686 O O . LYS B 1 57 ? -0.477 54.577 65.917 1.00 47.53 57 LYS B O 1
ATOM 2692 N N . ILE B 1 58 ? -0.894 56.665 66.607 1.00 41.58 58 ILE B N 1
ATOM 2693 C CA . ILE B 1 58 ? -2.271 56.335 66.972 1.00 47.63 58 ILE B CA 1
ATOM 2694 C C . ILE B 1 58 ? -3.354 56.934 66.065 1.00 47.88 58 ILE B C 1
ATOM 2695 O O . ILE B 1 58 ? -4.537 56.682 66.264 1.00 50.62 58 ILE B O 1
ATOM 2700 N N . ASP B 1 59 ? -2.958 57.724 65.074 1.00 46.05 59 ASP B N 1
ATOM 2701 C CA . ASP B 1 59 ? -3.929 58.255 64.117 1.00 42.31 59 ASP B CA 1
ATOM 2702 C C . ASP B 1 59 ? -3.264 58.382 62.767 1.00 37.77 59 ASP B C 1
ATOM 2703 O O . ASP B 1 59 ? -2.282 59.106 62.617 1.00 37.11 59 ASP B O 1
ATOM 2708 N N . ASN B 1 60 ? -3.793 57.671 61.780 1.00 34.66 60 ASN B N 1
ATOM 2709 C CA . ASN B 1 60 ? -3.147 57.623 60.483 1.00 30.10 60 ASN B CA 1
ATOM 2710 C C . ASN B 1 60 ? -3.363 58.869 59.619 1.00 32.87 60 ASN B C 1
ATOM 2711 O O . ASN B 1 60 ? -2.829 58.960 58.513 1.00 35.32 60 ASN B O 1
ATOM 2716 N N . ARG B 1 61 ? -4.127 59.831 60.128 1.00 34.14 61 ARG B N 1
ATOM 2717 C CA . ARG B 1 61 ? -4.310 61.107 59.424 1.00 33.76 61 ARG B CA 1
ATOM 2718 C C . ARG B 1 61 ? -3.130 62.044 59.692 1.00 35.11 61 ARG B C 1
ATOM 2719 O O . ARG B 1 61 ? -2.967 63.079 59.031 1.00 32.70 61 ARG B O 1
ATOM 2727 N N . ILE B 1 62 ? -2.306 61.682 60.671 1.00 33.59 62 ILE B N 1
ATOM 2728 C CA . ILE B 1 62 ? -1.117 62.474 60.962 1.00 33.68 62 ILE B CA 1
ATOM 2729 C C . ILE B 1 62 ? 0.069 62.015 60.125 1.00 37.17 62 ILE B C 1
ATOM 2730 O O . ILE B 1 62 ? 0.425 60.834 60.121 1.00 35.00 62 ILE B O 1
ATOM 2735 N N . GLN B 1 63 ? 0.675 62.954 59.411 1.00 30.52 63 GLN B N 1
ATOM 2736 C CA . GLN B 1 63 ? 1.910 62.681 58.695 1.00 33.69 63 GLN B CA 1
ATOM 2737 C C . GLN B 1 63 ? 2.999 63.600 59.228 1.00 39.09 63 GLN B C 1
ATOM 2738 O O . GLN B 1 63 ? 2.809 64.810 59.336 1.00 34.59 63 GLN B O 1
ATOM 2744 N N . ILE B 1 64 ? 4.142 63.029 59.578 1.00 31.94 64 ILE B N 1
ATOM 2745 C CA . ILE B 1 64 ? 5.225 63.846 60.086 1.00 33.20 64 ILE B CA 1
ATOM 2746 C C . ILE B 1 64 ? 6.279 64.058 59.024 1.00 35.55 64 ILE B C 1
ATOM 2747 O O . ILE B 1 64 ? 6.632 63.144 58.279 1.00 38.10 64 ILE B O 1
ATOM 2752 N N . LEU B 1 65 ? 6.785 65.277 58.966 1.00 26.94 65 LEU B N 1
ATOM 2753 C CA . LEU B 1 65 ? 7.952 65.566 58.164 1.00 24.59 65 LEU B CA 1
ATOM 2754 C C . LEU B 1 65 ? 8.997 66.179 59.088 1.00 29.67 65 LEU B C 1
ATOM 2755 O O . LEU B 1 65 ? 8.807 67.277 59.610 1.00 26.51 65 LEU B O 1
ATOM 2760 N N . HIS B 1 66 ? 10.090 65.455 59.301 1.00 25.33 66 HIS B N 1
ATOM 2761 C CA . HIS B 1 66 ? 11.234 65.982 60.037 1.00 29.04 66 HIS B CA 1
ATOM 2762 C C . HIS B 1 66 ? 12.178 66.676 59.074 1.00 30.58 66 HIS B C 1
ATOM 2763 O O . HIS B 1 66 ? 12.515 66.124 58.033 1.00 33.03 66 HIS B O 1
ATOM 2770 N N . GLN B 1 67 ? 12.608 67.885 59.407 1.00 22.81 67 GLN B N 1
ATOM 2771 C CA . GLN B 1 67 ? 13.562 68.580 58.559 1.00 24.24 67 GLN B CA 1
ATOM 2772 C C . GLN B 1 67 ? 14.559 69.344 59.404 1.00 27.03 67 GLN B C 1
ATOM 2773 O O . GLN B 1 67 ? 14.244 69.770 60.514 1.00 23.51 67 GLN B O 1
ATOM 2779 N N . THR B 1 68 ? 15.769 69.507 58.873 1.00 26.76 68 THR B N 1
ATOM 2780 C CA . THR B 1 68 ? 16.782 70.364 59.476 1.00 29.23 68 THR B CA 1
ATOM 2781 C C . THR B 1 68 ? 16.200 71.754 59.685 1.00 28.25 68 THR B C 1
ATOM 2782 O O . THR B 1 68 ? 15.456 72.250 58.841 1.00 28.93 68 THR B O 1
ATOM 2786 N N . ASN B 1 69 ? 16.510 72.370 60.822 1.00 24.84 69 ASN B N 1
ATOM 2787 C CA . ASN B 1 69 ? 15.935 73.672 61.151 1.00 30.44 69 ASN B CA 1
ATOM 2788 C C . ASN B 1 69 ? 16.153 74.693 60.034 1.00 35.78 69 ASN B C 1
ATOM 2789 O O . ASN B 1 69 ? 17.287 74.895 59.579 1.00 33.04 69 ASN B O 1
ATOM 2794 N N . ALA B 1 70 ? 15.069 75.313 59.573 1.00 32.54 70 ALA B N 1
ATOM 2795 C CA . ALA B 1 70 ? 15.160 76.257 58.462 1.00 32.62 70 ALA B CA 1
ATOM 2796 C C . ALA B 1 70 ? 14.200 77.447 58.583 1.00 31.77 70 ALA B C 1
ATOM 2797 O O . ALA B 1 70 ? 14.145 78.294 57.692 1.00 33.20 70 ALA B O 1
ATOM 2799 N N . GLY B 1 71 ? 13.448 77.503 59.676 1.00 26.94 71 GLY B N 1
ATOM 2800 C CA . GLY B 1 71 ? 12.532 78.607 59.928 1.00 30.94 71 GLY B CA 1
ATOM 2801 C C . GLY B 1 71 ? 11.072 78.313 59.608 1.00 25.35 71 GLY B C 1
ATOM 2802 O O . GLY B 1 71 ? 10.766 77.381 58.863 1.00 29.26 71 GLY B O 1
ATOM 2803 N N . PRO B 1 72 ? 10.161 79.116 60.170 1.00 27.88 72 PRO B N 1
ATOM 2804 C CA . PRO B 1 72 ? 8.706 78.980 60.018 1.00 29.06 72 PRO B CA 1
ATOM 2805 C C . PRO B 1 72 ? 8.235 79.041 58.562 1.00 26.81 72 PRO B C 1
ATOM 2806 O O . PRO B 1 72 ? 7.285 78.343 58.195 1.00 24.27 72 PRO B O 1
ATOM 2810 N N . SER B 1 73 ? 8.881 79.866 57.744 1.00 26.86 73 SER B N 1
ATOM 2811 C CA . SER B 1 73 ? 8.533 79.952 56.321 1.00 26.50 73 SER B CA 1
ATOM 2812 C C . SER B 1 73 ? 8.838 78.658 55.583 1.00 24.10 73 SER B C 1
ATOM 2813 O O . SER B 1 73 ? 7.990 78.127 54.867 1.00 22.80 73 SER B O 1
ATOM 2816 N N . ALA B 1 74 ? 10.058 78.163 55.756 1.00 24.49 74 ALA B N 1
ATOM 2817 C CA . ALA B 1 74 ? 10.458 76.905 55.150 1.00 25.33 74 ALA B CA 1
ATOM 2818 C C . ALA B 1 74 ? 9.578 75.757 55.611 1.00 21.86 74 ALA B C 1
ATOM 2819 O O . ALA B 1 74 ? 9.213 74.891 54.813 1.00 26.84 74 ALA B O 1
ATOM 2821 N N . ALA B 1 75 ? 9.235 75.739 56.895 1.00 23.03 75 ALA B N 1
ATOM 2822 C CA . ALA B 1 75 ? 8.367 74.681 57.425 1.00 22.33 75 ALA B CA 1
ATOM 2823 C C . ALA B 1 75 ? 6.979 74.723 56.792 1.00 25.41 75 ALA B C 1
ATOM 2824 O O . ALA B 1 75 ? 6.428 73.694 56.412 1.00 26.23 75 ALA B O 1
ATOM 2826 N N . ARG B 1 76 ? 6.407 75.916 56.666 1.00 21.05 76 ARG B N 1
ATOM 2827 C CA . ARG B 1 76 ? 5.110 76.022 56.012 1.00 22.16 76 ARG B CA 1
ATOM 2828 C C . ARG B 1 76 ? 5.192 75.651 54.527 1.00 25.62 76 ARG B C 1
ATOM 2829 O O . ARG B 1 76 ? 4.308 74.967 54.020 1.00 22.45 76 ARG B O 1
ATOM 2837 N N . ASN B 1 77 ? 6.242 76.095 53.832 1.00 21.00 77 ASN B N 1
ATOM 2838 C CA . ASN B 1 77 ? 6.397 75.750 52.415 1.00 21.21 77 ASN B CA 1
ATOM 2839 C C . ASN B 1 77 ? 6.495 74.232 52.193 1.00 21.25 77 ASN B C 1
ATOM 2840 O O . ASN B 1 77 ? 5.966 73.698 51.213 1.00 23.31 77 ASN B O 1
ATOM 2845 N N . ALA B 1 78 ? 7.161 73.544 53.114 1.00 22.51 78 ALA B N 1
ATOM 2846 C CA . ALA B 1 78 ? 7.264 72.089 53.052 1.00 29.71 78 ALA B CA 1
ATOM 2847 C C . ALA B 1 78 ? 5.875 71.474 53.190 1.00 28.36 78 ALA B C 1
ATOM 2848 O O . ALA B 1 78 ? 5.525 70.538 52.474 1.00 28.85 78 ALA B O 1
ATOM 2850 N N . GLY B 1 79 ? 5.084 72.022 54.110 1.00 26.31 79 GLY B N 1
ATOM 2851 C CA . GLY B 1 79 ? 3.702 71.610 54.289 1.00 25.21 79 GLY B CA 1
ATOM 2852 C C . GLY B 1 79 ? 2.867 71.776 53.024 1.00 29.86 79 GLY B C 1
ATOM 2853 O O . GLY B 1 79 ? 2.164 70.853 52.620 1.00 29.07 79 GLY B O 1
ATOM 2854 N N . ILE B 1 80 ? 2.933 72.954 52.405 1.00 24.94 80 ILE B N 1
ATOM 2855 C CA . ILE B 1 80 ? 2.217 73.213 51.147 1.00 25.95 80 ILE B CA 1
ATOM 2856 C C . ILE B 1 80 ? 2.587 72.197 50.054 1.00 31.89 80 ILE B C 1
ATOM 2857 O O . ILE B 1 80 ? 1.718 71.691 49.320 1.00 27.13 80 ILE B O 1
ATOM 2862 N N . THR B 1 81 ? 3.877 71.893 49.970 1.00 31.53 81 THR B N 1
ATOM 2863 C CA . THR B 1 81 ? 4.403 70.912 49.021 1.00 32.49 81 THR B CA 1
ATOM 2864 C C . THR B 1 81 ? 3.873 69.497 49.260 1.00 35.18 81 THR B C 1
ATOM 2865 O O . THR B 1 81 ? 3.473 68.816 48.314 1.00 38.64 81 THR B O 1
ATOM 2869 N N . TYR B 1 82 ? 3.863 69.059 50.518 1.00 28.70 82 TYR B N 1
ATOM 2870 C CA . TYR B 1 82 ? 3.362 67.724 50.875 1.00 34.29 82 TYR B CA 1
ATOM 2871 C C . TYR B 1 82 ? 1.836 67.575 50.831 1.00 34.87 82 TYR B C 1
ATOM 2872 O O . TYR B 1 82 ? 1.315 66.467 50.696 1.00 40.40 82 TYR B O 1
ATOM 2881 N N . ALA B 1 83 ? 1.125 68.687 50.962 1.00 33.18 83 ALA B N 1
ATOM 2882 C CA . ALA B 1 83 ? -0.334 68.658 51.030 1.00 29.52 83 ALA B CA 1
ATOM 2883 C C . ALA B 1 83 ? -0.977 68.051 49.790 1.00 35.02 83 ALA B C 1
ATOM 2884 O O . ALA B 1 83 ? -0.674 68.445 48.673 1.00 36.74 83 ALA B O 1
ATOM 2886 N N . SER B 1 84 ? -1.890 67.109 49.981 1.00 35.53 84 SER B N 1
ATOM 2887 C CA . SER B 1 84 ? -2.626 66.588 48.838 1.00 39.51 84 SER B CA 1
ATOM 2888 C C . SER B 1 84 ? -4.125 66.900 48.900 1.00 41.34 84 SER B C 1
ATOM 2889 O O . SER B 1 84 ? -4.894 66.398 48.089 1.00 34.99 84 SER B O 1
ATOM 2892 N N . GLY B 1 85 ? -4.535 67.743 49.846 1.00 30.45 85 GLY B N 1
ATOM 2893 C CA . GLY B 1 85 ? -5.936 68.104 49.966 1.00 30.78 85 GLY B CA 1
ATOM 2894 C C . GLY B 1 85 ? -6.441 69.067 48.900 1.00 32.25 85 GLY B C 1
ATOM 2895 O O . GLY B 1 85 ? -5.659 69.694 48.187 1.00 33.99 85 GLY B O 1
ATOM 2896 N N . LYS B 1 86 ? -7.762 69.182 48.792 1.00 29.93 86 LYS B N 1
ATOM 2897 C CA . LYS B 1 86 ? -8.374 70.171 47.915 1.00 34.37 86 LYS B CA 1
ATOM 2898 C C . LYS B 1 86 ? -8.319 71.542 48.580 1.00 28.64 86 LYS B C 1
ATOM 2899 O O . LYS B 1 86 ? -8.404 72.580 47.917 1.00 25.85 86 LYS B O 1
ATOM 2905 N N . TYR B 1 87 ? -8.172 71.524 49.901 1.00 28.82 87 TYR B N 1
ATOM 2906 C CA . TYR B 1 87 ? -8.106 72.742 50.709 1.00 24.04 87 TYR B CA 1
ATOM 2907 C C . TYR B 1 87 ? -6.898 72.687 51.624 1.00 27.32 87 TYR B C 1
ATOM 2908 O O . TYR B 1 87 ? -6.440 71.606 52.002 1.00 26.65 87 TYR B O 1
ATOM 2917 N N . ILE B 1 88 ? -6.389 73.860 51.980 1.00 23.30 88 ILE B N 1
ATOM 2918 C CA . ILE B 1 88 ? -5.231 73.975 52.859 1.00 23.18 88 ILE B CA 1
ATOM 2919 C C . ILE B 1 88 ? -5.531 74.967 53.972 1.00 22.45 88 ILE B C 1
ATOM 2920 O O . ILE B 1 88 ? -6.119 76.024 53.739 1.00 23.42 88 ILE B O 1
ATOM 2925 N N . THR B 1 89 ? -5.131 74.630 55.187 1.00 21.28 89 THR B N 1
ATOM 2926 C CA . THR B 1 89 ? -5.359 75.533 56.298 1.00 27.95 89 THR B CA 1
ATOM 2927 C C . THR B 1 89 ? -4.143 75.434 57.219 1.00 25.59 89 THR B C 1
ATOM 2928 O O . THR B 1 89 ? -3.421 74.438 57.175 1.00 25.88 89 THR B O 1
ATOM 2932 N N . PHE B 1 90 ? -3.876 76.479 58.003 1.00 23.28 90 PHE B N 1
ATOM 2933 C CA . PHE B 1 90 ? -2.712 76.489 58.899 1.00 22.55 90 PHE B CA 1
ATOM 2934 C C . PHE B 1 90 ? -3.159 76.545 60.357 1.00 24.13 90 PHE B C 1
ATOM 2935 O O . PHE B 1 90 ? -4.083 77.273 60.678 1.00 21.54 90 PHE B O 1
ATOM 2943 N N . VAL B 1 91 ? -2.504 75.775 61.227 1.00 20.92 91 VAL B N 1
ATOM 2944 C CA . VAL B 1 91 ? -2.713 75.872 62.674 1.00 22.82 91 VAL B CA 1
ATOM 2945 C C . VAL B 1 91 ? -1.336 75.998 63.336 1.00 28.80 91 VAL B C 1
ATOM 2946 O O . VAL B 1 91 ? -0.437 75.222 63.034 1.00 28.11 91 VAL B O 1
ATOM 2950 N N . ASP B 1 92 ? -1.152 76.989 64.205 1.00 23.23 92 ASP B N 1
ATOM 2951 C CA . ASP B 1 92 ? 0.096 77.090 64.956 1.00 23.96 92 ASP B CA 1
ATOM 2952 C C . ASP B 1 92 ? 0.058 76.124 66.130 1.00 27.50 92 ASP B C 1
ATOM 2953 O O . ASP B 1 92 ? -0.970 75.984 66.787 1.00 23.37 92 ASP B O 1
ATOM 2958 N N . SER B 1 93 ? 1.186 75.470 66.397 1.00 23.38 93 SER B N 1
ATOM 2959 C CA . SER B 1 93 ? 1.230 74.410 67.392 1.00 27.02 93 SER B CA 1
ATOM 2960 C C . SER B 1 93 ? 1.181 74.930 68.835 1.00 28.65 93 SER B C 1
ATOM 2961 O O . SER B 1 93 ? 1.084 74.138 69.770 1.00 29.29 93 SER B O 1
ATOM 2964 N N . ASP B 1 94 ? 1.246 76.254 68.991 1.00 30.18 94 ASP B N 1
ATOM 2965 C CA . ASP B 1 94 ? 1.029 76.955 70.265 1.00 30.48 94 ASP B CA 1
ATOM 2966 C C . ASP B 1 94 ? -0.451 77.088 70.632 1.00 25.81 94 ASP B C 1
ATOM 2967 O O . ASP B 1 94 ? -0.805 77.355 71.785 1.00 26.70 94 ASP B O 1
ATOM 2972 N N . ASP B 1 95 ? -1.310 76.918 69.640 1.00 24.16 95 ASP B N 1
ATOM 2973 C CA . ASP B 1 95 ? -2.720 77.277 69.757 1.00 21.06 95 ASP B CA 1
ATOM 2974 C C . ASP B 1 95 ? -3.632 76.051 69.783 1.00 20.75 95 ASP B C 1
ATOM 2975 O O . ASP B 1 95 ? -3.142 74.934 69.781 1.00 27.73 95 ASP B O 1
ATOM 2980 N N . PHE B 1 96 ? -4.950 76.269 69.840 1.00 21.03 96 PHE B N 1
ATOM 2981 C CA . PHE B 1 96 ? -5.928 75.176 69.831 1.00 23.77 96 PHE B CA 1
ATOM 2982 C C . PHE B 1 96 ? -7.301 75.665 69.373 1.00 28.10 96 PHE B C 1
ATOM 2983 O O . PHE B 1 96 ? -7.552 76.865 69.333 1.00 27.87 96 PHE B O 1
ATOM 2991 N N . VAL B 1 97 ? -8.183 74.731 69.019 1.00 26.05 97 VAL B N 1
ATOM 2992 C CA . VAL B 1 97 ? -9.439 75.080 68.372 1.00 27.95 97 VAL B CA 1
ATOM 2993 C C . VAL B 1 97 ? -10.655 74.351 68.948 1.00 26.14 97 VAL B C 1
ATOM 2994 O O . VAL B 1 97 ? -10.523 73.337 69.649 1.00 27.96 97 VAL B O 1
ATOM 2998 N N . GLU B 1 98 ? -11.839 74.877 68.643 1.00 25.07 98 GLU B N 1
ATOM 2999 C CA . GLU B 1 98 ? -13.099 74.228 69.004 1.00 26.71 98 GLU B CA 1
ATOM 3000 C C . GLU B 1 98 ? -13.241 72.983 68.155 1.00 27.97 98 GLU B C 1
ATOM 3001 O O . GLU B 1 98 ? -12.624 72.892 67.100 1.00 23.85 98 GLU B O 1
ATOM 3007 N N . GLU B 1 99 ? -14.079 72.037 68.571 1.00 25.89 99 GLU B N 1
ATOM 3008 C CA . GLU B 1 99 ? -14.220 70.792 67.806 1.00 31.90 99 GLU B CA 1
ATOM 3009 C C . GLU B 1 99 ? -14.970 70.957 66.479 1.00 29.51 99 GLU B C 1
ATOM 3010 O O . GLU B 1 99 ? -14.886 70.078 65.608 1.00 31.45 99 GLU B O 1
ATOM 3016 N N . PHE B 1 100 ? -15.691 72.072 66.330 1.00 30.08 100 PHE B N 1
ATOM 3017 C CA . PHE B 1 100 ? -16.431 72.386 65.099 1.00 29.56 100 PHE B CA 1
ATOM 3018 C C . PHE B 1 100 ? -15.700 73.399 64.203 1.00 27.42 100 PHE B C 1
ATOM 3019 O O . PHE B 1 100 ? -16.262 73.892 63.225 1.00 28.55 100 PHE B O 1
ATOM 3027 N N . TYR B 1 101 ? -14.465 73.721 64.561 1.00 24.90 101 TYR B N 1
ATOM 3028 C CA . TYR B 1 101 ? -13.651 74.703 63.833 1.00 28.36 101 TYR B CA 1
ATOM 3029 C C . TYR B 1 101 ? -13.578 74.439 62.331 1.00 24.27 101 TYR B C 1
ATOM 3030 O O . TYR B 1 101 ? -13.918 75.303 61.521 1.00 27.35 101 TYR B O 1
ATOM 3039 N N . LEU B 1 102 ? -13.120 73.249 61.965 1.00 25.12 102 LEU B N 1
ATOM 3040 C CA . LEU B 1 102 ? -12.926 72.901 60.562 1.00 27.64 102 LEU B CA 1
ATOM 3041 C C . LEU B 1 102 ? -14.246 72.829 59.802 1.00 24.37 102 LEU B C 1
ATOM 3042 O O . LEU B 1 102 ? -14.354 73.302 58.664 1.00 25.05 102 LEU B O 1
ATOM 3047 N N . GLU B 1 103 ? -15.242 72.210 60.422 1.00 23.53 103 GLU B N 1
ATOM 3048 C CA . GLU B 1 103 ? -16.550 72.051 59.789 1.00 24.99 103 GLU B CA 1
ATOM 3049 C C . GLU B 1 103 ? -17.193 73.402 59.443 1.00 24.65 103 GLU B C 1
ATOM 3050 O O . GLU B 1 103 ? -17.730 73.589 58.353 1.00 28.60 103 GLU B O 1
ATOM 3056 N N . HIS B 1 104 ? -17.124 74.349 60.367 1.00 22.67 104 HIS B N 1
ATOM 3057 C CA . HIS B 1 104 ? -17.683 75.680 60.111 1.00 26.02 104 HIS B CA 1
ATOM 3058 C C . HIS B 1 104 ? -16.982 76.419 58.976 1.00 23.16 104 HIS B C 1
ATOM 3059 O O . HIS B 1 104 ? -17.638 77.086 58.185 1.00 23.67 104 HIS B O 1
ATOM 3066 N N . LEU B 1 105 ? -15.655 76.305 58.913 1.00 26.30 105 LEU B N 1
ATOM 3067 C CA . LEU B 1 105 ? -14.871 76.886 57.825 1.00 31.02 105 LEU B CA 1
ATOM 3068 C C . LEU B 1 105 ? -15.236 76.238 56.500 1.00 27.06 105 LEU B C 1
ATOM 3069 O O . LEU B 1 105 ? -15.436 76.921 55.491 1.00 24.40 105 LEU B O 1
ATOM 3074 N N . TYR B 1 106 ? -15.319 74.913 56.509 1.00 19.52 106 TYR B N 1
ATOM 3075 C CA . TYR B 1 106 ? -15.673 74.163 55.307 1.00 22.28 106 TYR B CA 1
ATOM 3076 C C . TYR B 1 106 ? -17.050 74.541 54.767 1.00 23.79 106 TYR B C 1
ATOM 3077 O O . TYR B 1 106 ? -17.191 74.839 53.579 1.00 24.83 106 TYR B O 1
ATOM 3086 N N . ARG B 1 107 ? -18.061 74.527 55.632 1.00 23.01 107 ARG B N 1
ATOM 3087 C CA . ARG B 1 107 ? -19.407 74.921 55.222 1.00 29.69 107 ARG B CA 1
ATOM 3088 C C . ARG B 1 107 ? -19.473 76.340 54.666 1.00 27.71 107 ARG B C 1
ATOM 3089 O O . ARG B 1 107 ? -20.137 76.592 53.657 1.00 31.80 107 ARG B O 1
ATOM 3097 N N . ALA B 1 108 ? -18.793 77.265 55.338 1.00 27.84 108 ALA B N 1
ATOM 3098 C CA . ALA B 1 108 ? -18.816 78.665 54.927 1.00 29.20 108 ALA B CA 1
ATOM 3099 C C . ALA B 1 108 ? -18.237 78.817 53.534 1.00 25.26 108 ALA B C 1
ATOM 3100 O O . ALA B 1 108 ? -18.692 79.641 52.751 1.00 31.54 108 ALA B O 1
ATOM 3102 N N . LEU B 1 109 ? -17.222 78.020 53.220 1.00 26.32 109 LEU B N 1
ATOM 3103 C CA . LEU B 1 109 ? -16.581 78.121 51.918 1.00 25.01 109 LEU B CA 1
ATOM 3104 C C . LEU B 1 109 ? -17.472 77.482 50.849 1.00 24.54 109 LEU B C 1
ATOM 3105 O O . LEU B 1 109 ? -17.847 78.117 49.853 1.00 25.55 109 LEU B O 1
ATOM 3110 N N . VAL B 1 110 ? -17.826 76.224 51.070 1.00 24.94 110 VAL B N 1
ATOM 3111 C CA . VAL B 1 110 ? -18.518 75.439 50.042 1.00 26.78 110 VAL B CA 1
ATOM 3112 C C . VAL B 1 110 ? -19.970 75.892 49.792 1.00 30.81 110 VAL B C 1
ATOM 3113 O O . VAL B 1 110 ? -20.403 75.993 48.640 1.00 34.12 110 VAL B O 1
ATOM 3117 N N . ASP B 1 111 ? -20.709 76.199 50.852 1.00 26.75 111 ASP B N 1
ATOM 3118 C CA . ASP B 1 111 ? -22.099 76.615 50.687 1.00 29.11 111 ASP B CA 1
ATOM 3119 C C . ASP B 1 111 ? -22.206 77.955 49.959 1.00 31.02 111 ASP B C 1
ATOM 3120 O O . ASP B 1 111 ? -23.220 78.243 49.319 1.00 31.46 111 ASP B O 1
ATOM 3125 N N . ASN B 1 112 ? -21.166 78.777 50.049 1.00 29.54 112 ASN B N 1
ATOM 3126 C CA . ASN B 1 112 ? -21.219 80.110 49.451 1.00 33.84 112 ASN B CA 1
ATOM 3127 C C . ASN B 1 112 ? -20.505 80.239 48.110 1.00 34.44 112 ASN B C 1
ATOM 3128 O O . ASN B 1 112 ? -20.544 81.293 47.473 1.00 31.04 112 ASN B O 1
ATOM 3133 N N . GLY B 1 113 ? -19.866 79.158 47.681 1.00 35.53 113 GLY B N 1
ATOM 3134 C CA . GLY B 1 113 ? -19.113 79.173 46.444 1.00 36.93 113 GLY B CA 1
ATOM 3135 C C . GLY B 1 113 ? -17.902 80.083 46.529 1.00 33.78 113 GLY B C 1
ATOM 3136 O O . GLY B 1 113 ? -17.439 80.604 45.519 1.00 31.92 113 GLY B O 1
ATOM 3137 N N . SER B 1 114 ? -17.392 80.289 47.738 1.00 28.12 114 SER B N 1
ATOM 3138 C CA . SER B 1 114 ? -16.216 81.136 47.928 1.00 25.34 114 SER B CA 1
ATOM 3139 C C . SER B 1 114 ? -14.934 80.357 47.653 1.00 29.15 114 SER B C 1
ATOM 3140 O O . SER B 1 114 ? -14.949 79.136 47.588 1.00 27.03 114 SER B O 1
ATOM 3143 N N . ASP B 1 115 ? -13.821 81.066 47.508 1.00 28.42 115 ASP B N 1
ATOM 3144 C CA . ASP B 1 115 ? -12.534 80.414 47.298 1.00 26.65 115 ASP B CA 1
ATOM 3145 C C . ASP B 1 115 ? -11.772 80.322 48.603 1.00 27.43 115 ASP B C 1
ATOM 3146 O O . ASP B 1 115 ? -10.813 79.555 48.723 1.00 22.21 115 ASP B O 1
ATOM 3151 N N . ILE B 1 116 ? -12.186 81.143 49.566 1.00 19.36 116 ILE B N 1
ATOM 3152 C CA . ILE B 1 116 ? -11.539 81.223 50.877 1.00 22.49 116 ILE B CA 1
ATOM 3153 C C . ILE B 1 116 ? -12.616 81.500 51.924 1.00 25.87 116 ILE B C 1
ATOM 3154 O O . ILE B 1 116 ? -13.540 82.276 51.672 1.00 22.19 116 ILE B O 1
ATOM 3159 N N . SER B 1 117 ? -12.512 80.845 53.077 1.00 24.53 117 SER B N 1
ATOM 3160 C CA . SER B 1 117 ? -13.299 81.215 54.244 1.00 25.12 117 SER B CA 1
ATOM 3161 C C . SER B 1 117 ? -12.339 81.553 55.385 1.00 25.68 117 SER B C 1
ATOM 3162 O O . SER B 1 117 ? -11.228 81.019 55.458 1.00 24.49 117 SER B O 1
ATOM 3165 N N . VAL B 1 118 ? -12.776 82.465 56.249 1.00 21.97 118 VAL B N 1
ATOM 3166 C CA . VAL B 1 118 ? -11.964 83.017 57.322 1.00 21.98 118 VAL B CA 1
ATOM 3167 C C . VAL B 1 118 ? -12.850 83.128 58.562 1.00 25.18 118 VAL B C 1
ATOM 3168 O O . VAL B 1 118 ? -13.996 83.586 58.474 1.00 26.13 118 VAL B O 1
ATOM 3172 N N . CYS B 1 119 ? -12.344 82.703 59.712 1.00 24.35 119 CYS B N 1
ATOM 3173 C CA . CYS B 1 119 ? -13.056 82.968 60.965 1.00 23.09 119 CYS B CA 1
ATOM 3174 C C . CYS B 1 119 ? -12.192 83.848 61.853 1.00 23.91 119 CYS B C 1
ATOM 3175 O O . CYS B 1 119 ? -11.127 84.306 61.437 1.00 23.91 119 CYS B O 1
ATOM 3178 N N . ASN B 1 120 ? -12.655 84.103 63.068 1.00 23.17 120 ASN B N 1
ATOM 3179 C CA . ASN B 1 120 ? -11.938 84.971 63.992 1.00 24.69 120 ASN B CA 1
ATOM 3180 C C . ASN B 1 120 ? -11.254 84.121 65.064 1.00 25.22 120 ASN B C 1
ATOM 3181 O O . ASN B 1 120 ? -11.287 82.886 65.006 1.00 22.89 120 ASN B O 1
ATOM 3186 N N . PHE B 1 121 ? -10.626 84.770 66.035 1.00 23.04 121 PHE B N 1
ATOM 3187 C CA . PHE B 1 121 ? -10.027 84.039 67.154 1.00 22.15 121 PHE B CA 1
ATOM 3188 C C . PHE B 1 121 ? -10.344 84.715 68.475 1.00 25.30 121 PHE B C 1
ATOM 3189 O O . PHE B 1 121 ? -10.534 85.928 68.543 1.00 25.36 121 PHE B O 1
ATOM 3197 N N . ASN B 1 122 ? -10.411 83.917 69.527 1.00 28.09 122 ASN B N 1
ATOM 3198 C CA . ASN B 1 122 ? -10.418 84.455 70.875 1.00 24.99 122 ASN B CA 1
ATOM 3199 C C . ASN B 1 122 ? -9.069 84.108 71.477 1.00 31.78 122 ASN B C 1
ATOM 3200 O O . ASN B 1 122 ? -8.274 83.408 70.849 1.00 28.05 122 ASN B O 1
ATOM 3205 N N . SER B 1 123 ? -8.818 84.588 72.686 1.00 33.28 123 SER B N 1
ATOM 3206 C CA . SER B 1 123 ? -7.496 84.495 73.294 1.00 37.89 123 SER B CA 1
ATOM 3207 C C . SER B 1 123 ? -7.502 83.570 74.498 1.00 31.28 123 SER B C 1
ATOM 3208 O O . SER B 1 123 ? -8.507 83.462 75.203 1.00 29.68 123 SER B O 1
ATOM 3211 N N . PHE B 1 124 ? -6.377 82.899 74.715 1.00 25.85 124 PHE B N 1
ATOM 3212 C CA . PHE B 1 124 ? -6.138 82.193 75.965 1.00 27.09 124 PHE B CA 1
ATOM 3213 C C . PHE B 1 124 ? -4.839 82.691 76.585 1.00 30.53 124 PHE B C 1
ATOM 3214 O O . PHE B 1 124 ? -3.770 82.588 75.980 1.00 33.02 124 PHE B O 1
ATOM 3222 N N . ASN B 1 125 ? -4.960 83.257 77.784 1.00 27.10 125 ASN B N 1
ATOM 3223 C CA . ASN B 1 125 ? -3.845 83.828 78.536 1.00 27.44 125 ASN B CA 1
ATOM 3224 C C . ASN B 1 125 ? -3.160 82.729 79.349 1.00 28.65 125 ASN B C 1
ATOM 3225 O O . ASN B 1 125 ? -3.683 82.320 80.384 1.00 25.23 125 ASN B O 1
ATOM 3230 N N . GLU B 1 126 ? -1.995 82.266 78.897 1.00 28.73 126 GLU B N 1
ATOM 3231 C CA . GLU B 1 126 ? -1.294 81.166 79.570 1.00 33.32 126 GLU B CA 1
ATOM 3232 C C . GLU B 1 126 ? -0.856 81.517 80.991 1.00 38.27 126 GLU B C 1
ATOM 3233 O O . GLU B 1 126 ? -0.864 80.664 81.887 1.00 29.53 126 GLU B O 1
ATOM 3239 N N . ASP B 1 127 ? -0.461 82.771 81.195 1.00 34.96 127 ASP B N 1
ATOM 3240 C CA . ASP B 1 127 ? 0.011 83.208 82.506 1.00 37.59 127 ASP B CA 1
ATOM 3241 C C . ASP B 1 127 ? -1.078 83.112 83.581 1.00 37.04 127 ASP B C 1
ATOM 3242 O O . ASP B 1 127 ? -0.793 82.791 84.732 1.00 31.46 127 ASP B O 1
ATOM 3247 N N . ARG B 1 128 ? -2.324 83.382 83.201 1.00 31.39 128 ARG B N 1
ATOM 3248 C CA . ARG B 1 128 ? -3.435 83.324 84.141 1.00 31.31 128 ARG B CA 1
ATOM 3249 C C . ARG B 1 128 ? -4.413 82.181 83.859 1.00 30.15 128 ARG B C 1
ATOM 3250 O O . ARG B 1 128 ? -5.422 82.047 84.555 1.00 32.94 128 ARG B O 1
ATOM 3258 N N . GLN B 1 129 ? -4.110 81.364 82.850 1.00 30.57 129 GLN B N 1
ATOM 3259 C CA . GLN B 1 129 ? -4.978 80.243 82.453 1.00 32.85 129 GLN B CA 1
ATOM 3260 C C . GLN B 1 129 ? -6.434 80.665 82.288 1.00 34.90 129 GLN B C 1
ATOM 3261 O O . GLN B 1 129 ? -7.335 79.997 82.776 1.00 35.67 129 GLN B O 1
ATOM 3267 N N . SER B 1 130 ? -6.668 81.777 81.607 1.00 33.33 130 SER B N 1
ATOM 3268 C CA . SER B 1 130 ? -8.030 82.252 81.434 1.00 35.36 130 SER B CA 1
ATOM 3269 C C . SER B 1 130 ? -8.286 82.658 79.988 1.00 34.21 130 SER B C 1
ATOM 3270 O O . SER B 1 130 ? -7.410 83.215 79.321 1.00 23.11 130 SER B O 1
ATOM 3273 N N . PHE B 1 131 ? -9.489 82.364 79.508 1.00 33.88 131 PHE B N 1
ATOM 3274 C CA . PHE B 1 131 ? -9.886 82.770 78.168 1.00 32.72 131 PHE B CA 1
ATOM 3275 C C . PHE B 1 131 ? -10.272 84.228 78.166 1.00 37.71 131 PHE B C 1
ATOM 3276 O O . PHE B 1 131 ? -10.771 84.755 79.162 1.00 38.91 131 PHE B O 1
ATOM 3284 N N . LEU B 1 132 ? -10.055 84.875 77.033 1.00 34.01 132 LEU B N 1
ATOM 3285 C CA . LEU B 1 132 ? -10.632 86.175 76.779 1.00 36.38 132 LEU B CA 1
ATOM 3286 C C . LEU B 1 132 ? -11.589 86.034 75.592 1.00 36.08 132 LEU B C 1
ATOM 3287 O O . LEU B 1 132 ? -11.158 85.864 74.450 1.00 31.27 132 LEU B O 1
ATOM 3292 N N . PHE B 1 133 ? -12.890 86.060 75.863 1.00 36.30 133 PHE B N 1
ATOM 3293 C CA . PHE B 1 133 ? -13.865 85.924 74.790 1.00 34.09 133 PHE B CA 1
ATOM 3294 C C . PHE B 1 133 ? -14.198 87.287 74.192 1.00 37.61 133 PHE B C 1
ATOM 3295 O O . PHE B 1 133 ? -15.260 87.841 74.453 1.00 42.22 133 PHE B O 1
ATOM 3303 N N . SER B 1 134 ? -13.271 87.823 73.395 1.00 33.89 134 SER B N 1
ATOM 3304 C CA . SER B 1 134 ? -13.462 89.102 72.713 1.00 40.68 134 SER B CA 1
ATOM 3305 C C . SER B 1 134 ? -14.576 89.022 71.674 1.00 39.78 134 SER B C 1
ATOM 3306 O O . SER B 1 134 ? -15.284 89.999 71.436 1.00 43.33 134 SER B O 1
ATOM 3309 N N . ILE B 1 135 ? -14.709 87.858 71.044 1.00 33.00 135 ILE B N 1
ATOM 3310 C CA . ILE B 1 135 ? -15.735 87.630 70.034 1.00 36.08 135 ILE B CA 1
ATOM 3311 C C . ILE B 1 135 ? -16.867 86.821 70.652 1.00 38.60 135 ILE B C 1
ATOM 3312 O O . ILE B 1 135 ? -16.703 85.638 70.956 1.00 39.06 135 ILE B O 1
ATOM 3317 N N . THR B 1 136 ? -18.013 87.469 70.843 1.00 38.13 136 THR B N 1
ATOM 3318 C CA . THR B 1 136 ? -19.150 86.863 71.532 1.00 42.27 136 THR B CA 1
ATOM 3319 C C . THR B 1 136 ? -20.217 86.367 70.544 1.00 42.49 136 THR B C 1
ATOM 3320 O O . THR B 1 136 ? -20.230 86.787 69.379 1.00 31.69 136 THR B O 1
ATOM 3324 N N . LYS B 1 137 ? -21.100 85.482 71.013 1.00 39.61 137 LYS B N 1
ATOM 3325 C CA . LYS B 1 137 ? -22.185 84.935 70.185 1.00 48.21 137 LYS B CA 1
ATOM 3326 C C . LYS B 1 137 ? -23.124 86.022 69.681 1.00 43.92 137 LYS B C 1
ATOM 3327 O O . LYS B 1 137 ? -23.648 85.934 68.572 1.00 43.12 137 LYS B O 1
ATOM 3333 N N . GLU B 1 138 ? -23.335 87.045 70.504 1.00 43.80 138 GLU B N 1
ATOM 3334 C CA . GLU B 1 138 ? -24.239 88.137 70.161 1.00 48.24 138 GLU B CA 1
ATOM 3335 C C . GLU B 1 138 ? -23.669 88.969 69.024 1.00 45.21 138 GLU B C 1
ATOM 3336 O O . GLU B 1 138 ? -24.413 89.653 68.309 1.00 38.82 138 GLU B O 1
ATOM 3342 N N . LYS B 1 139 ? -22.346 88.908 68.867 1.00 35.78 139 LYS B N 1
ATOM 3343 C CA . LYS B 1 139 ? -21.655 89.622 67.800 1.00 34.77 139 LYS B CA 1
ATOM 3344 C C . LYS B 1 139 ? -21.433 88.771 66.550 1.00 28.77 139 LYS B C 1
ATOM 3345 O O . LYS B 1 139 ? -20.806 89.228 65.596 1.00 31.20 139 LYS B O 1
ATOM 3351 N N . TYR B 1 140 ? -21.936 87.539 66.547 1.00 32.03 140 TYR B N 1
ATOM 3352 C CA . TYR B 1 140 ? -21.764 86.667 65.383 1.00 30.17 140 TYR B CA 1
ATOM 3353 C C . TYR B 1 140 ? -22.359 87.254 64.107 1.00 33.85 140 TYR B C 1
ATOM 3354 O O . TYR B 1 140 ? -23.471 87.769 64.108 1.00 32.15 140 TYR B O 1
ATOM 3363 N N . PHE B 1 141 ? -21.600 87.177 63.022 1.00 31.72 141 PHE B N 1
ATOM 3364 C CA . PHE B 1 141 ? -22.147 87.390 61.691 1.00 26.94 141 PHE B CA 1
ATOM 3365 C C . PHE B 1 141 ? -21.326 86.615 60.667 1.00 23.02 141 PHE B C 1
ATOM 3366 O O . PHE B 1 141 ? -20.218 86.154 60.947 1.00 23.09 141 PHE B O 1
ATOM 3374 N N . CYS B 1 142 ? -21.891 86.497 59.477 1.00 25.62 142 CYS B N 1
ATOM 3375 C CA . CYS B 1 142 ? -21.238 85.858 58.353 1.00 28.18 142 CYS B CA 1
ATOM 3376 C C . CYS B 1 142 ? -21.510 86.748 57.159 1.00 29.43 142 CYS B C 1
ATOM 3377 O O . CYS B 1 142 ? -22.586 87.314 57.055 1.00 33.24 142 CYS B O 1
ATOM 3380 N N . LYS B 1 143 ? -20.545 86.887 56.261 1.00 25.78 143 LYS B N 1
ATOM 3381 C CA . LYS B 1 143 ? -20.741 87.724 55.080 1.00 26.28 143 LYS B CA 1
ATOM 3382 C C . LYS B 1 143 ? -19.838 87.269 53.940 1.00 28.10 143 LYS B C 1
ATOM 3383 O O . LYS B 1 143 ? -18.707 86.823 54.175 1.00 23.86 143 LYS B O 1
ATOM 3389 N N . ASN B 1 144 ? -20.350 87.372 52.715 1.00 25.82 144 ASN B N 1
ATOM 3390 C CA . ASN B 1 144 ? -19.551 87.175 51.515 1.00 28.44 144 ASN B CA 1
ATOM 3391 C C . ASN B 1 144 ? -18.990 88.520 51.077 1.00 29.10 144 ASN B C 1
ATOM 3392 O O . ASN B 1 144 ? -19.691 89.524 51.111 1.00 29.22 144 ASN B O 1
ATOM 3397 N N . TYR B 1 145 ? -17.722 88.532 50.676 1.00 26.78 145 TYR B N 1
ATOM 3398 C CA . TYR B 1 145 ? -17.038 89.760 50.279 1.00 29.91 145 TYR B CA 1
ATOM 3399 C C . TYR B 1 145 ? -16.410 89.620 48.897 1.00 31.03 145 TYR B C 1
ATOM 3400 O O . TYR B 1 145 ? -15.871 88.568 48.554 1.00 33.22 145 TYR B O 1
ATOM 3409 N N . THR B 1 146 ? -16.453 90.693 48.115 1.00 31.20 146 THR B N 1
ATOM 3410 C CA . THR B 1 146 ? -15.600 90.788 46.944 1.00 28.10 146 THR B CA 1
ATOM 3411 C C . THR B 1 146 ? -14.205 91.064 47.475 1.00 21.66 146 THR B C 1
ATOM 3412 O O . THR B 1 146 ? -14.039 91.429 48.644 1.00 24.14 146 THR B O 1
ATOM 3416 N N . ILE B 1 147 ? -13.194 90.897 46.630 1.00 30.81 147 ILE B N 1
ATOM 3417 C CA . ILE B 1 147 ? -11.819 91.118 47.079 1.00 32.29 147 ILE B CA 1
ATOM 3418 C C . ILE B 1 147 ? -11.629 92.582 47.485 1.00 29.50 147 ILE B C 1
ATOM 3419 O O . ILE B 1 147 ? -10.983 92.873 48.487 1.00 29.80 147 ILE B O 1
ATOM 3424 N N . ALA B 1 148 ? -12.222 93.490 46.713 1.00 36.73 148 ALA B N 1
ATOM 3425 C CA . ALA B 1 148 ? -12.159 94.932 47.000 1.00 40.87 148 ALA B CA 1
ATOM 3426 C C . ALA B 1 148 ? -12.770 95.309 48.357 1.00 41.58 148 ALA B C 1
ATOM 3427 O O . ALA B 1 148 ? -12.164 96.048 49.147 1.00 39.45 148 ALA B O 1
ATOM 3429 N N . GLU B 1 149 ? -13.974 94.802 48.620 1.00 38.70 149 GLU B N 1
ATOM 3430 C CA . GLU B 1 149 ? -14.620 94.969 49.922 1.00 41.17 149 GLU B CA 1
ATOM 3431 C C . GLU B 1 149 ? -13.749 94.361 51.016 1.00 38.12 149 GLU B C 1
ATOM 3432 O O . GLU B 1 149 ? -13.584 94.932 52.105 1.00 37.84 149 GLU B O 1
ATOM 3438 N N . TRP B 1 150 ? -13.196 93.188 50.726 1.00 31.78 150 TRP B N 1
ATOM 3439 C CA . TRP B 1 150 ? -12.363 92.500 51.707 1.00 34.83 150 TRP B CA 1
ATOM 3440 C C . TRP B 1 150 ? -11.110 93.311 52.094 1.00 32.56 150 TRP B C 1
ATOM 3441 O O . TRP B 1 150 ? -10.752 93.395 53.276 1.00 38.04 150 TRP B O 1
ATOM 3452 N N . MET B 1 151 ? -10.470 93.929 51.106 1.00 38.03 151 MET B N 1
ATOM 3453 C CA . MET B 1 151 ? -9.217 94.653 51.345 1.00 46.10 151 MET B CA 1
ATOM 3454 C C . MET B 1 151 ? -9.369 95.991 52.086 1.00 56.73 151 MET B C 1
ATOM 3455 O O . MET B 1 151 ? -8.381 96.693 52.297 1.00 60.53 151 MET B O 1
ATOM 3460 N N . ASP B 1 152 ? -10.589 96.345 52.484 1.00 54.00 152 ASP B N 1
ATOM 3461 C CA . ASP B 1 152 ? -10.818 97.605 53.195 1.00 54.14 152 ASP B CA 1
ATOM 3462 C C . ASP B 1 152 ? -10.984 97.426 54.698 1.00 55.31 152 ASP B C 1
ATOM 3463 O O . ASP B 1 152 ? -11.144 98.398 55.433 1.00 58.53 152 ASP B O 1
ATOM 3468 N N . LEU B 1 153 ? -10.939 96.178 55.149 1.00 61.08 153 LEU B N 1
ATOM 3469 C CA . LEU B 1 153 ? -11.162 95.852 56.554 1.00 67.51 153 LEU B CA 1
ATOM 3470 C C . LEU B 1 153 ? -9.852 95.866 57.335 1.00 67.90 153 LEU B C 1
ATOM 3471 O O . LEU B 1 153 ? -8.879 95.223 56.941 1.00 68.21 153 LEU B O 1
ATOM 3476 N N . ASN B 1 160 ? -7.904 93.992 63.899 1.00 73.54 160 ASN B N 1
ATOM 3477 C CA . ASN B 1 160 ? -8.427 93.214 62.781 1.00 69.69 160 ASN B CA 1
ATOM 3478 C C . ASN B 1 160 ? -7.462 93.152 61.606 1.00 61.11 160 ASN B C 1
ATOM 3479 O O . ASN B 1 160 ? -7.587 92.294 60.733 1.00 41.25 160 ASN B O 1
ATOM 3484 N N . LEU B 1 161 ? -6.491 94.059 61.578 1.00 62.31 161 LEU B N 1
ATOM 3485 C CA . LEU B 1 161 ? -5.482 94.008 60.528 1.00 61.71 161 LEU B CA 1
ATOM 3486 C C . LEU B 1 161 ? -4.500 92.863 60.784 1.00 49.62 161 LEU B C 1
ATOM 3487 O O . LEU B 1 161 ? -3.945 92.287 59.842 1.00 44.48 161 LEU B O 1
ATOM 3492 N N . PHE B 1 162 ? -4.309 92.529 62.059 1.00 39.68 162 PHE B N 1
ATOM 3493 C CA . PHE B 1 162 ? -3.522 91.357 62.449 1.00 39.61 162 PHE B CA 1
ATOM 3494 C C . PHE B 1 162 ? -4.243 90.083 62.008 1.00 34.05 162 PHE B C 1
ATOM 3495 O O . PHE B 1 162 ? -3.645 89.207 61.376 1.00 34.62 162 PHE B O 1
ATOM 3503 N N . LEU B 1 163 ? -5.527 89.994 62.342 1.00 28.38 163 LEU B N 1
ATOM 3504 C CA . LEU B 1 163 ? -6.351 88.844 61.965 1.00 33.23 163 LEU B CA 1
ATOM 3505 C C . LEU B 1 163 ? -6.378 88.596 60.464 1.00 32.78 163 LEU B C 1
ATOM 3506 O O . LEU B 1 163 ? -6.219 87.459 60.016 1.00 26.63 163 LEU B O 1
ATOM 3511 N N . THR B 1 164 ? -6.574 89.668 59.696 1.00 27.71 164 THR B N 1
ATOM 3512 C CA . THR B 1 164 ? -6.765 89.569 58.256 1.00 27.78 164 THR B CA 1
ATOM 3513 C C . THR B 1 164 ? -5.462 89.321 57.504 1.00 32.24 164 THR B C 1
ATOM 3514 O O . THR B 1 164 ? -5.380 88.437 56.656 1.00 31.64 164 THR B O 1
ATOM 3518 N N . PHE B 1 165 ? -4.438 90.104 57.810 1.00 33.64 165 PHE B N 1
ATOM 3519 C CA . PHE B 1 165 ? -3.272 90.142 56.930 1.00 40.99 165 PHE B CA 1
ATOM 3520 C C . PHE B 1 165 ? -2.028 89.449 57.463 1.00 41.32 165 PHE B C 1
ATOM 3521 O O . PHE B 1 165 ? -1.243 88.894 56.693 1.00 41.82 165 PHE B O 1
ATOM 3529 N N . THR B 1 166 ? -1.831 89.472 58.773 1.00 38.04 166 THR B N 1
ATOM 3530 C CA . THR B 1 166 ? -0.569 88.971 59.293 1.00 40.22 166 THR B CA 1
ATOM 3531 C C . THR B 1 166 ? -0.691 87.661 60.064 1.00 43.83 166 THR B C 1
ATOM 3532 O O . THR B 1 166 ? 0.300 87.193 60.619 1.00 50.27 166 THR B O 1
ATOM 3536 N N . PHE B 1 167 ? -1.895 87.081 60.115 1.00 36.83 167 PHE B N 1
ATOM 3537 C CA . PHE B 1 167 ? -2.096 85.809 60.823 1.00 25.16 167 PHE B CA 1
ATOM 3538 C C . PHE B 1 167 ? -2.528 84.696 59.853 1.00 26.42 167 PHE B C 1
ATOM 3539 O O . PHE B 1 167 ? -3.604 84.747 59.263 1.00 25.48 167 PHE B O 1
ATOM 3547 N N . SER B 1 168 ? -1.678 83.694 59.677 1.00 20.94 168 SER B N 1
ATOM 3548 C CA . SER B 1 168 ? -1.987 82.625 58.728 1.00 25.23 168 SER B CA 1
ATOM 3549 C C . SER B 1 168 ? -3.121 81.634 59.108 1.00 23.39 168 SER B C 1
ATOM 3550 O O . SER B 1 168 ? -3.808 81.120 58.212 1.00 23.17 168 SER B O 1
ATOM 3553 N N . PRO B 1 169 ? -3.311 81.335 60.414 1.00 20.18 169 PRO B N 1
ATOM 3554 C CA . PRO B 1 169 ? -4.449 80.458 60.734 1.00 20.07 169 PRO B CA 1
ATOM 3555 C C . PRO B 1 169 ? -5.811 81.150 60.628 1.00 19.48 169 PRO B C 1
ATOM 3556 O O . PRO B 1 169 ? -5.873 82.310 60.218 1.00 23.52 169 PRO B O 1
ATOM 3560 N N . THR B 1 170 ? -6.870 80.423 61.004 1.00 19.70 170 THR B N 1
ATOM 3561 C CA . THR B 1 170 ? -8.294 80.851 60.936 1.00 17.96 170 THR B CA 1
ATOM 3562 C C . THR B 1 170 ? -8.853 80.919 59.520 1.00 22.46 170 THR B C 1
ATOM 3563 O O . THR B 1 170 ? -9.943 81.446 59.293 1.00 22.81 170 THR B O 1
ATOM 3567 N N . LYS B 1 171 ? -8.111 80.365 58.568 1.00 23.39 171 LYS B N 1
ATOM 3568 C CA . LYS B 1 171 ? -8.409 80.567 57.164 1.00 24.81 171 LYS B CA 1
ATOM 3569 C C . LYS B 1 171 ? -8.326 79.257 56.392 1.00 24.85 171 LYS B C 1
ATOM 3570 O O 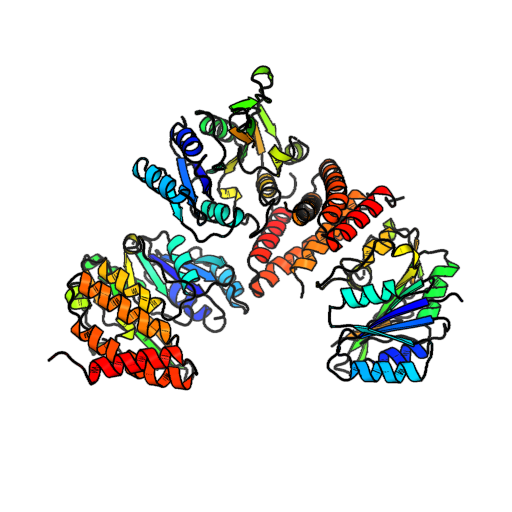. LYS B 1 171 ? -7.350 78.512 56.504 1.00 23.62 171 LYS B O 1
ATOM 3576 N N . LEU B 1 172 ? -9.369 78.981 55.618 1.00 22.40 172 LEU B N 1
ATOM 3577 C CA . LEU B 1 172 ? -9.426 77.793 54.768 1.00 21.33 172 LEU B CA 1
ATOM 3578 C C . LEU B 1 172 ? -9.304 78.223 53.312 1.00 21.55 172 LEU B C 1
ATOM 3579 O O . LEU B 1 172 ? -10.140 78.985 52.819 1.00 23.66 172 LEU B O 1
ATOM 3584 N N . PHE B 1 173 ? -8.267 77.731 52.627 1.00 21.60 173 PHE B N 1
ATOM 3585 C CA . PHE B 1 173 ? -7.961 78.132 51.244 1.00 22.03 173 PHE B CA 1
ATOM 3586 C C . PHE B 1 173 ? -8.151 76.978 50.249 1.00 22.02 173 PHE B C 1
ATOM 3587 O O . PHE B 1 173 ? -7.721 75.860 50.526 1.00 23.03 173 PHE B O 1
ATOM 3595 N N . LYS B 1 174 ? -8.758 77.242 49.087 1.00 20.40 174 LYS B N 1
ATOM 3596 C CA . LYS B 1 174 ? -8.679 76.277 47.987 1.00 26.97 174 LYS B CA 1
ATOM 3597 C C . LYS B 1 174 ? -7.205 76.067 47.664 1.00 28.15 174 LYS B C 1
ATOM 3598 O O . LYS B 1 174 ? -6.445 77.037 47.580 1.00 27.13 174 LYS B O 1
ATOM 3604 N N . ALA B 1 175 ? -6.788 74.812 47.512 1.00 26.30 175 ALA B N 1
ATOM 3605 C CA . ALA B 1 175 ? -5.364 74.513 47.328 1.00 31.36 175 ALA B CA 1
ATOM 3606 C C . ALA B 1 175 ? -4.808 75.111 46.039 1.00 34.97 175 ALA B C 1
ATOM 3607 O O . ALA B 1 175 ? -3.629 75.474 45.976 1.00 27.24 175 ALA B O 1
ATOM 3609 N N . GLU B 1 176 ? -5.663 75.227 45.024 1.00 28.28 176 GLU B N 1
ATOM 3610 C CA . GLU B 1 176 ? -5.276 75.813 43.738 1.00 35.02 176 GLU B CA 1
ATOM 3611 C C . GLU B 1 176 ? -4.711 77.234 43.878 1.00 35.80 176 GLU B C 1
ATOM 3612 O O . GLU B 1 176 ? -3.907 77.667 43.051 1.00 37.22 176 GLU B O 1
ATOM 3618 N N . LEU B 1 177 ? -5.126 77.956 44.919 1.00 31.42 177 LEU B N 1
ATOM 3619 C CA . LEU B 1 177 ? -4.686 79.339 45.114 1.00 28.20 177 LEU B CA 1
ATOM 3620 C C . LEU B 1 177 ? -3.174 79.435 45.362 1.00 25.98 177 LEU B C 1
ATOM 3621 O O . LEU B 1 177 ? -2.579 80.489 45.173 1.00 29.41 177 LEU B O 1
ATOM 3626 N N . PHE B 1 178 ? -2.556 78.333 45.774 1.00 26.69 178 PHE B N 1
ATOM 3627 C CA . PHE B 1 178 ? -1.130 78.342 46.113 1.00 25.28 178 PHE B CA 1
ATOM 3628 C C . PHE B 1 178 ? -0.130 78.256 44.940 1.00 29.33 178 PHE B C 1
ATOM 3629 O O . PHE B 1 178 ? 1.085 78.288 45.161 1.00 28.52 178 PHE B O 1
ATOM 3637 N N . GLU B 1 179 ? -0.620 78.168 43.707 1.00 35.84 179 GLU B N 1
ATOM 3638 C CA . GLU B 1 179 ? 0.282 78.239 42.549 1.00 34.05 179 GLU B CA 1
ATOM 3639 C C . GLU B 1 179 ? 1.139 79.516 42.563 1.00 28.67 179 GLU B C 1
ATOM 3640 O O . GLU B 1 179 ? 0.619 80.632 42.465 1.00 31.64 179 GLU B O 1
ATOM 3646 N N . GLY B 1 180 ? 2.452 79.350 42.702 1.00 28.11 180 GLY B N 1
ATOM 3647 C CA . GLY B 1 180 ? 3.362 80.478 42.663 1.00 26.91 180 GLY B CA 1
ATOM 3648 C C . GLY B 1 180 ? 3.512 81.202 43.986 1.00 32.65 180 GLY B C 1
ATOM 3649 O O . GLY B 1 180 ? 4.286 82.157 44.082 1.00 28.30 180 GLY B O 1
ATOM 3650 N N . ILE B 1 181 ? 2.796 80.749 45.016 1.00 22.59 181 ILE B N 1
ATOM 3651 C CA . ILE B 1 181 ? 2.805 81.466 46.286 1.00 19.50 181 ILE B CA 1
ATOM 3652 C C . ILE B 1 181 ? 3.476 80.672 47.399 1.00 28.31 181 ILE B C 1
ATOM 3653 O O . ILE B 1 181 ? 3.058 79.552 47.710 1.00 28.49 181 ILE B O 1
ATOM 3658 N N . ARG B 1 182 ? 4.510 81.263 47.998 1.00 22.28 182 ARG B N 1
ATOM 3659 C CA . ARG B 1 182 ? 5.278 80.620 49.068 1.00 25.59 182 ARG B CA 1
ATOM 3660 C C . ARG B 1 182 ? 5.656 81.667 50.107 1.00 29.13 182 ARG B C 1
ATOM 3661 O O . ARG B 1 182 ? 5.771 82.857 49.775 1.00 22.95 182 ARG B O 1
ATOM 3669 N N . PHE B 1 183 ? 5.832 81.239 51.360 1.00 20.09 183 PHE B N 1
ATOM 3670 C CA . PHE B 1 183 ? 6.307 82.147 52.405 1.00 23.12 183 PHE B CA 1
ATOM 3671 C C . PHE B 1 183 ? 7.783 82.471 52.152 1.00 25.29 183 PHE B C 1
ATOM 3672 O O . PHE B 1 183 ? 8.547 81.585 51.787 1.00 22.91 183 PHE B O 1
ATOM 3680 N N . PRO B 1 184 ? 8.179 83.748 52.334 1.00 30.65 184 PRO B N 1
ATOM 3681 C CA . PRO B 1 184 ? 9.569 84.199 52.123 1.00 29.41 184 PRO B CA 1
ATOM 3682 C C . PRO B 1 184 ? 10.547 83.616 53.140 1.00 29.52 184 PRO B C 1
ATOM 3683 O O . PRO B 1 184 ? 10.326 83.688 54.350 1.00 29.67 184 PRO B O 1
ATOM 3687 N N . LEU B 1 185 ? 11.642 83.063 52.642 1.00 29.71 185 LEU B N 1
ATOM 3688 C CA . LEU B 1 185 ? 12.574 82.325 53.480 1.00 37.16 185 LEU B CA 1
ATOM 3689 C C . LEU B 1 185 ? 13.320 83.193 54.486 1.00 40.92 185 LEU B C 1
ATOM 3690 O O . LEU B 1 185 ? 13.610 84.364 54.230 1.00 42.22 185 LEU B O 1
ATOM 3695 N N . GLY B 1 186 ? 13.591 82.602 55.648 1.00 43.57 186 GLY B N 1
ATOM 3696 C CA . GLY B 1 186 ? 14.470 83.178 56.653 1.00 51.75 186 GLY B CA 1
ATOM 3697 C C . GLY B 1 186 ? 14.013 84.519 57.177 1.00 58.08 186 GLY B C 1
ATOM 3698 O O . GLY B 1 186 ? 14.793 85.290 57.733 1.00 62.72 186 GLY B O 1
ATOM 3699 N N . ARG B 1 187 ? 12.727 84.781 57.014 1.00 61.18 187 ARG B N 1
ATOM 3700 C CA . ARG B 1 187 ? 12.184 86.098 57.253 1.00 61.40 187 ARG B CA 1
ATOM 3701 C C . ARG B 1 187 ? 11.001 85.984 58.195 1.00 48.97 187 ARG B C 1
ATOM 3702 O O . ARG B 1 187 ? 10.148 85.122 58.009 1.00 55.85 187 ARG B O 1
ATOM 3710 N N . LEU B 1 188 ? 10.965 86.832 59.220 1.00 51.29 188 LEU B N 1
ATOM 3711 C CA . LEU B 1 188 ? 9.817 86.895 60.127 1.00 55.85 188 LEU B CA 1
ATOM 3712 C C . LEU B 1 188 ? 8.769 87.815 59.497 1.00 50.55 188 LEU B C 1
ATOM 3713 O O . LEU B 1 188 ? 9.046 88.452 58.480 1.00 51.33 188 LEU B O 1
ATOM 3718 N N . ARG B 1 189 ? 7.573 87.867 60.091 1.00 53.75 189 ARG B N 1
ATOM 3719 C CA . ARG B 1 189 ? 6.408 88.513 59.484 1.00 48.57 189 ARG B CA 1
ATOM 3720 C C . ARG B 1 189 ? 6.216 87.903 58.100 1.00 38.36 189 ARG B C 1
ATOM 3721 O O . ARG B 1 189 ? 5.965 88.580 57.102 1.00 39.73 189 ARG B O 1
ATOM 3729 N N . GLU B 1 190 ? 6.382 86.587 58.061 1.00 26.15 190 GLU B N 1
ATOM 3730 C CA . GLU B 1 190 ? 6.272 85.842 56.829 1.00 32.52 190 GLU B CA 1
ATOM 3731 C C . GLU B 1 190 ? 4.802 85.770 56.417 1.00 34.38 190 GLU B C 1
ATOM 3732 O O . GLU B 1 190 ? 4.498 85.749 55.219 1.00 28.41 190 GLU B O 1
ATOM 3738 N N . ASP B 1 191 ? 3.907 85.757 57.416 1.00 34.24 191 ASP B N 1
ATOM 3739 C CA . ASP B 1 191 ? 2.444 85.746 57.208 1.00 44.68 191 ASP B CA 1
ATOM 3740 C C . ASP B 1 191 ? 1.973 87.064 56.584 1.00 42.57 191 ASP B C 1
ATOM 3741 O O . ASP B 1 191 ? 1.124 87.073 55.685 1.00 29.76 191 ASP B O 1
ATOM 3746 N N . ASP B 1 192 ? 2.523 88.162 57.105 1.00 30.55 192 ASP B N 1
ATOM 3747 C CA . ASP B 1 192 ? 2.302 89.528 56.618 1.00 22.47 192 ASP B CA 1
ATOM 3748 C C . ASP B 1 192 ? 2.621 89.663 55.111 1.00 29.05 192 ASP B C 1
ATOM 3749 O O . ASP B 1 192 ? 1.935 90.385 54.380 1.00 26.84 192 ASP B O 1
ATOM 3754 N N . ALA B 1 193 ? 3.649 88.946 54.656 1.00 17.69 193 ALA B N 1
ATOM 3755 C CA . ALA B 1 193 ? 4.105 88.996 53.267 1.00 23.85 193 ALA B CA 1
ATOM 3756 C C . ALA B 1 193 ? 3.347 88.075 52.321 1.00 21.33 193 ALA B C 1
ATOM 3757 O O . ALA B 1 193 ? 3.513 88.173 51.106 1.00 20.01 193 ALA B O 1
ATOM 3759 N N . THR B 1 194 ? 2.503 87.197 52.854 1.00 18.85 194 THR B N 1
ATOM 3760 C CA . THR B 1 194 ? 2.005 86.070 52.052 1.00 19.35 194 THR B CA 1
ATOM 3761 C C . THR B 1 194 ? 0.481 85.945 51.947 1.00 21.62 194 THR B C 1
ATOM 3762 O O . THR B 1 194 ? -0.060 85.760 50.850 1.00 23.16 194 THR B O 1
ATOM 3766 N N . ILE B 1 195 ? -0.203 86.018 53.088 1.00 20.32 195 ILE B N 1
ATOM 3767 C CA . ILE B 1 195 ? -1.636 85.735 53.139 1.00 20.42 195 ILE B CA 1
ATOM 3768 C C . ILE B 1 195 ? -2.429 86.609 52.159 1.00 23.32 195 ILE B C 1
ATOM 3769 O O . ILE B 1 195 ? -3.288 86.118 51.429 1.00 21.35 195 ILE B O 1
ATOM 3774 N N . TYR B 1 196 ? -2.122 87.899 52.102 1.00 22.58 196 TYR B N 1
ATOM 3775 C CA . TYR B 1 196 ? -2.894 88.783 51.214 1.00 19.81 196 TYR B CA 1
ATOM 3776 C C . TYR B 1 196 ? -2.743 88.416 49.733 1.00 27.44 196 TYR B C 1
ATOM 3777 O O . TYR B 1 196 ? -3.642 88.685 48.922 1.00 27.06 196 TYR B O 1
ATOM 3786 N N . ARG B 1 197 ? -1.628 87.785 49.365 1.00 20.54 197 ARG B N 1
ATOM 3787 C CA . ARG B 1 197 ? -1.478 87.368 47.972 1.00 20.63 197 ARG B CA 1
ATOM 3788 C C . ARG B 1 197 ? -2.469 86.260 47.627 1.00 26.70 197 ARG B C 1
ATOM 3789 O O . ARG B 1 197 ? -2.960 86.191 46.505 1.00 23.43 197 ARG B O 1
ATOM 3797 N N . LEU B 1 198 ? -2.777 85.406 48.601 1.00 21.20 198 LEU B N 1
ATOM 3798 C CA . LEU B 1 198 ? -3.830 84.399 48.424 1.00 25.84 198 LEU B CA 1
ATOM 3799 C C . LEU B 1 198 ? -5.200 85.047 48.183 1.00 25.36 198 LEU B C 1
ATOM 3800 O O . LEU B 1 198 ? -5.952 84.640 47.286 1.00 24.20 198 LEU B O 1
ATOM 3805 N N . TYR B 1 199 ? -5.536 86.044 48.992 1.00 21.73 199 TYR B N 1
ATOM 3806 C CA . TYR B 1 199 ? -6.806 86.777 48.820 1.00 24.31 199 TYR B CA 1
ATOM 3807 C C . TYR B 1 199 ? -6.935 87.360 47.406 1.00 25.07 199 TYR B C 1
ATOM 3808 O O . TYR B 1 199 ? -8.009 87.333 46.779 1.00 21.88 199 TYR B O 1
ATOM 3817 N N . LEU B 1 200 ? -5.831 87.891 46.897 1.00 25.40 200 LEU B N 1
ATOM 3818 C CA . LEU B 1 200 ? -5.828 88.530 45.575 1.00 25.61 200 LEU B CA 1
ATOM 3819 C C . LEU B 1 200 ? -6.129 87.546 44.438 1.00 28.70 200 LEU B C 1
ATOM 3820 O O . LEU B 1 200 ? -6.564 87.938 43.353 1.00 27.84 200 LEU B O 1
ATOM 3825 N N . LYS B 1 201 ? -5.912 86.263 44.692 1.00 23.36 201 LYS B N 1
ATOM 3826 C CA . LYS B 1 201 ? -6.252 85.238 43.711 1.00 28.04 201 LYS B CA 1
ATOM 3827 C C . LYS B 1 201 ? -7.701 84.772 43.789 1.00 29.24 201 LYS B C 1
ATOM 3828 O O . LYS B 1 201 ? -8.193 84.126 42.864 1.00 31.01 201 LYS B O 1
ATOM 3834 N N . ALA B 1 202 ? -8.377 85.096 44.887 1.00 26.15 202 ALA B N 1
ATOM 3835 C CA . ALA B 1 202 ? -9.757 84.659 45.095 1.00 26.66 202 ALA B CA 1
ATOM 3836 C C . ALA B 1 202 ? -10.748 85.539 44.339 1.00 29.93 202 ALA B C 1
ATOM 3837 O O . ALA B 1 202 ? -10.408 86.650 43.926 1.00 34.95 202 ALA B O 1
ATOM 3839 N N . SER B 1 203 ? -11.971 85.034 44.156 1.00 26.66 203 SER B N 1
ATOM 3840 C CA . SER B 1 203 ? -13.064 85.816 43.568 1.00 35.22 203 SER B CA 1
ATOM 3841 C C . SER B 1 203 ? -14.027 86.258 44.660 1.00 31.03 203 SER B C 1
ATOM 3842 O O . SER B 1 203 ? -14.615 87.335 44.595 1.00 35.13 203 SER B O 1
ATOM 3845 N N . GLN B 1 204 ? -14.192 85.411 45.668 1.00 28.62 204 GLN B N 1
ATOM 3846 C CA . GLN B 1 204 ? -15.052 85.751 46.788 1.00 25.36 204 GLN B CA 1
ATOM 3847 C C . GLN B 1 204 ? -14.515 85.135 48.069 1.00 27.45 204 GLN B C 1
ATOM 3848 O O . GLN B 1 204 ? -13.970 84.021 48.068 1.00 26.73 204 GLN B O 1
ATOM 3854 N N . ILE B 1 205 ? -14.675 85.870 49.166 1.00 21.58 205 ILE B N 1
ATOM 3855 C CA . ILE B 1 205 ? -14.212 85.418 50.466 1.00 22.77 205 ILE B CA 1
ATOM 3856 C C . ILE B 1 205 ? -15.383 85.454 51.441 1.00 25.09 205 ILE B C 1
ATOM 3857 O O . ILE B 1 205 ? -16.177 86.395 51.425 1.00 25.19 205 ILE B O 1
ATOM 3862 N N . THR B 1 206 ? -15.513 84.414 52.259 1.00 21.33 206 THR B N 1
ATOM 3863 C CA . THR B 1 206 ? -16.572 84.379 53.257 1.00 26.45 206 THR B CA 1
ATOM 3864 C C . THR B 1 206 ? -15.954 84.493 54.641 1.00 28.18 206 THR B C 1
ATOM 3865 O O . THR B 1 206 ? -15.038 83.734 54.992 1.00 25.58 206 THR B O 1
ATOM 3869 N N . PHE B 1 207 ? -16.434 85.463 55.410 1.00 23.98 207 PHE B N 1
ATOM 3870 C CA . PHE B 1 207 ? -15.980 85.654 56.780 1.00 25.52 207 PHE B CA 1
ATOM 3871 C C . PHE B 1 207 ? -17.054 85.220 57.764 1.00 27.29 207 PHE B C 1
ATOM 3872 O O . PHE B 1 207 ? -18.220 85.599 57.625 1.00 23.28 207 PHE B O 1
ATOM 3880 N N . ILE B 1 208 ? -16.667 84.422 58.753 1.00 22.85 208 ILE B N 1
ATOM 3881 C CA . ILE B 1 208 ? -17.563 84.107 59.863 1.00 29.12 208 ILE B CA 1
ATOM 3882 C C . ILE B 1 208 ? -16.993 84.684 61.160 1.00 29.23 208 ILE B C 1
ATOM 3883 O O . ILE B 1 208 ? -15.867 84.363 61.558 1.00 27.48 208 ILE B O 1
ATOM 3888 N N . ASN B 1 209 ? -17.759 85.559 61.805 1.00 26.02 209 ASN B N 1
ATOM 3889 C CA . ASN B 1 209 ? -17.279 86.215 63.019 1.00 25.41 209 ASN B CA 1
ATOM 3890 C C . ASN B 1 209 ? -17.484 85.361 64.264 1.00 28.63 209 ASN B C 1
ATOM 3891 O O . ASN B 1 209 ? -18.316 85.684 65.112 1.00 26.83 209 ASN B O 1
ATOM 3896 N N . GLU B 1 210 ? -16.720 84.278 64.368 1.00 26.56 210 GLU B N 1
ATOM 3897 C CA . GLU B 1 210 ? -16.743 83.435 65.557 1.00 28.12 210 GLU B CA 1
ATOM 3898 C C . GLU B 1 210 ? -15.308 83.146 65.970 1.00 26.99 210 GLU B C 1
ATOM 3899 O O . GLU B 1 210 ? -14.446 82.884 65.120 1.00 27.48 210 GLU B O 1
ATOM 3905 N N . GLY B 1 211 ? -15.047 83.210 67.270 1.00 33.06 211 GLY B N 1
ATOM 3906 C CA . GLY B 1 211 ? -13.711 82.966 67.788 1.00 29.76 211 GLY B CA 1
ATOM 3907 C C . GLY B 1 211 ? -13.540 81.491 68.095 1.00 29.68 211 GLY B C 1
ATOM 3908 O O . GLY B 1 211 ? -13.498 81.097 69.255 1.00 28.81 211 GLY B O 1
ATOM 3909 N N . SER B 1 212 ? -13.450 80.683 67.040 1.00 25.86 212 SER B N 1
ATOM 3910 C CA . SER B 1 212 ? -13.378 79.231 67.150 1.00 28.88 212 SER B CA 1
ATOM 3911 C C . SER B 1 212 ? -11.947 78.738 67.230 1.00 25.59 212 SER B C 1
ATOM 3912 O O . SER B 1 212 ? -11.694 77.570 67.535 1.00 26.44 212 SER B O 1
ATOM 3915 N N . TYR B 1 213 ? -11.022 79.640 66.933 1.00 21.00 213 TYR B N 1
ATOM 3916 C CA . TYR B 1 213 ? -9.598 79.392 67.064 1.00 21.70 213 TYR B CA 1
ATOM 3917 C C . TYR B 1 213 ? -9.122 80.103 68.325 1.00 26.40 213 TYR B C 1
ATOM 3918 O O . TYR B 1 213 ? -9.499 81.251 68.561 1.00 23.67 213 TYR B O 1
ATOM 3927 N N . TYR B 1 214 ? -8.302 79.437 69.137 1.00 25.24 214 TYR B N 1
ATOM 3928 C CA . TYR B 1 214 ? -7.779 80.075 70.342 1.00 25.04 214 TYR B CA 1
ATOM 3929 C C . TYR B 1 214 ? -6.292 80.376 70.241 1.00 21.99 214 TYR B C 1
ATOM 3930 O O . TYR B 1 214 ? -5.471 79.481 70.070 1.00 22.67 214 TYR B O 1
ATOM 3939 N N . TYR B 1 215 ? -5.975 81.663 70.340 1.00 26.14 215 TYR B N 1
ATOM 3940 C CA . TYR B 1 215 ? -4.613 82.166 70.228 1.00 24.47 215 TYR B CA 1
ATOM 3941 C C . TYR B 1 215 ? -4.004 82.212 71.620 1.00 32.21 215 TYR B C 1
ATOM 3942 O O . TYR B 1 215 ? -4.480 82.944 72.490 1.00 28.71 215 TYR B O 1
ATOM 3951 N N . SER B 1 216 ? -2.963 81.412 71.824 1.00 29.40 216 SER B N 1
ATOM 3952 C CA . SER B 1 216 ? -2.266 81.349 73.103 1.00 32.92 216 SER B CA 1
ATOM 3953 C C . SER B 1 216 ? -1.404 82.591 73.314 1.00 34.29 216 SER B C 1
ATOM 3954 O O . SER B 1 216 ? -0.484 82.864 72.539 1.00 33.59 216 SER B O 1
ATOM 3957 N N . GLN B 1 217 ? -1.707 83.337 74.372 1.00 31.35 217 GLN B N 1
ATOM 3958 C CA . GLN B 1 217 ? -1.022 84.589 74.667 1.00 41.44 217 GLN B CA 1
ATOM 3959 C C . GLN B 1 217 ? -0.155 84.417 75.918 1.00 44.37 217 GLN B C 1
ATOM 3960 O O . GLN B 1 217 ? -0.645 83.999 76.969 1.00 34.13 217 GLN B O 1
ATOM 3966 N N . ARG B 1 218 ? 1.130 84.740 75.809 1.00 48.61 218 ARG B N 1
ATOM 3967 C CA . ARG B 1 218 ? 2.063 84.490 76.907 1.00 60.26 218 ARG B CA 1
ATOM 3968 C C . ARG B 1 218 ? 2.562 85.767 77.576 1.00 67.27 218 ARG B C 1
ATOM 3969 O O . ARG B 1 218 ? 3.409 86.473 77.033 1.00 73.96 218 ARG B O 1
ATOM 3977 N N . ASP B 1 229 ? 11.762 91.784 67.134 1.00 81.57 229 ASP B N 1
ATOM 3978 C CA . ASP B 1 229 ? 11.209 91.133 65.951 1.00 79.62 229 ASP B CA 1
ATOM 3979 C C . ASP B 1 229 ? 11.863 91.632 64.658 1.00 73.19 229 ASP B C 1
ATOM 3980 O O . ASP B 1 229 ? 13.075 91.856 64.610 1.00 75.89 229 ASP B O 1
ATOM 3985 N N . ASP B 1 230 ? 11.053 91.818 63.619 1.00 59.66 230 ASP B N 1
ATOM 3986 C CA . ASP B 1 230 ? 11.578 92.135 62.294 1.00 50.26 230 ASP B CA 1
ATOM 3987 C C . ASP B 1 230 ? 11.045 93.473 61.773 1.00 42.04 230 ASP B C 1
ATOM 3988 O O . ASP B 1 230 ? 10.127 93.507 60.950 1.00 29.11 230 ASP B O 1
ATOM 3993 N N . ILE B 1 231 ? 11.633 94.566 62.252 1.00 33.70 231 ILE B N 1
ATOM 3994 C CA . ILE B 1 231 ? 11.225 95.906 61.843 1.00 38.40 231 ILE B CA 1
ATOM 3995 C C . ILE B 1 231 ? 11.397 96.111 60.345 1.00 24.31 231 ILE B C 1
ATOM 3996 O O . ILE B 1 231 ? 10.561 96.730 59.689 1.00 26.20 231 ILE B O 1
ATOM 4001 N N . SER B 1 232 ? 12.501 95.612 59.805 1.00 25.35 232 SER B N 1
ATOM 4002 C CA . SER B 1 232 ? 12.759 95.792 58.385 1.00 29.95 232 SER B CA 1
ATOM 4003 C C . SER B 1 232 ? 11.654 95.181 57.514 1.00 30.45 232 SER B C 1
ATOM 4004 O O . SER B 1 232 ? 11.175 95.823 56.583 1.00 25.63 232 SER B O 1
ATOM 4007 N N . SER B 1 233 ? 11.258 93.944 57.815 1.00 21.40 233 SER B N 1
ATOM 4008 C CA . SER B 1 233 ? 10.196 93.284 57.052 1.00 23.76 233 SER B CA 1
ATOM 4009 C C . SER B 1 233 ? 8.847 93.979 57.180 1.00 24.08 233 SER B C 1
ATOM 4010 O O . SER B 1 233 ? 8.068 94.029 56.220 1.00 25.28 233 SER B O 1
ATOM 4013 N N . MET B 1 234 ? 8.569 94.487 58.378 1.00 23.80 234 MET B N 1
ATOM 4014 C CA . MET B 1 234 ? 7.348 95.245 58.630 1.00 26.44 234 MET B CA 1
ATOM 4015 C C . MET B 1 234 ? 7.186 96.362 57.590 1.00 22.94 234 MET B C 1
ATOM 4016 O O . MET B 1 234 ? 6.104 96.574 57.039 1.00 21.62 234 MET B O 1
ATOM 4021 N N . ILE B 1 235 ? 8.280 97.063 57.313 1.00 21.36 235 ILE B N 1
ATOM 4022 C CA . ILE B 1 235 ? 8.225 98.187 56.395 1.00 20.52 235 ILE B CA 1
ATOM 4023 C C . ILE B 1 235 ? 8.176 97.702 54.952 1.00 23.29 235 ILE B C 1
ATOM 4024 O O . ILE B 1 235 ? 7.335 98.147 54.182 1.00 23.40 235 ILE B O 1
ATOM 4029 N N . SER B 1 236 ? 9.079 96.795 54.580 1.00 23.43 236 SER B N 1
ATOM 4030 C CA . SER B 1 236 ? 9.144 96.363 53.183 1.00 25.63 236 SER B CA 1
ATOM 4031 C C . SER B 1 236 ? 7.910 95.551 52.754 1.00 24.41 236 SER B C 1
ATOM 4032 O O . SER B 1 236 ? 7.474 95.656 51.608 1.00 20.57 236 SER B O 1
ATOM 4035 N N . ASN B 1 237 ? 7.330 94.776 53.671 1.00 19.98 237 ASN B N 1
ATOM 4036 C CA . ASN B 1 237 ? 6.071 94.080 53.372 1.00 20.05 237 ASN B CA 1
ATOM 4037 C C . ASN B 1 237 ? 4.964 95.050 53.008 1.00 20.49 237 ASN B C 1
ATOM 4038 O O . ASN B 1 237 ? 4.201 94.789 52.081 1.00 18.47 237 ASN B O 1
ATOM 4043 N N . ALA B 1 238 ? 4.838 96.139 53.779 1.00 20.11 238 ALA B N 1
ATOM 4044 C CA . ALA B 1 238 ? 3.801 97.150 53.531 1.00 21.00 238 ALA B CA 1
ATOM 4045 C C . ALA B 1 238 ? 4.024 97.908 52.205 1.00 14.79 238 ALA B C 1
ATOM 4046 O O . ALA B 1 238 ? 3.074 98.210 51.482 1.00 20.23 238 ALA B O 1
ATOM 4048 N N . GLU B 1 239 ? 5.283 98.194 51.887 1.00 17.64 239 GLU B N 1
ATOM 4049 C CA . GLU B 1 239 ? 5.626 98.837 50.614 1.00 18.48 239 GLU B CA 1
ATOM 4050 C C . GLU B 1 239 ? 5.320 97.938 49.420 1.00 21.62 239 GLU B C 1
ATOM 4051 O O . GLU B 1 239 ? 4.703 98.355 48.448 1.00 19.49 239 GLU B O 1
ATOM 4057 N N . GLU B 1 240 ? 5.736 96.686 49.513 1.00 20.66 240 GLU B N 1
ATOM 4058 C CA . GLU B 1 240 ? 5.457 95.711 48.472 1.00 19.61 240 GLU B CA 1
ATOM 4059 C C . GLU B 1 240 ? 3.939 95.556 48.249 1.00 18.76 240 GLU B C 1
ATOM 4060 O O . GLU B 1 240 ? 3.454 95.493 47.114 1.00 20.60 240 GLU B O 1
ATOM 4066 N N . ARG B 1 241 ? 3.188 95.519 49.340 1.00 17.11 241 ARG B N 1
ATOM 4067 C CA . ARG B 1 241 ? 1.743 95.327 49.261 1.00 19.16 241 ARG B CA 1
ATOM 4068 C C . ARG B 1 241 ? 1.046 96.551 48.652 1.00 24.46 241 ARG B C 1
ATOM 4069 O O . ARG B 1 241 ? 0.123 96.415 47.839 1.00 20.26 241 ARG B O 1
ATOM 4077 N N . ILE B 1 242 ? 1.487 97.745 49.032 1.00 19.20 242 ILE B N 1
ATOM 4078 C CA . ILE B 1 242 ? 0.927 98.956 48.424 1.00 19.03 242 ILE B CA 1
ATOM 4079 C C . ILE B 1 242 ? 1.210 98.973 46.921 1.00 23.26 242 ILE B C 1
ATOM 4080 O O . ILE B 1 242 ? 0.321 99.252 46.112 1.00 22.90 242 ILE B O 1
ATOM 4085 N N . ALA B 1 243 ? 2.448 98.662 46.544 1.00 20.42 243 ALA B N 1
ATOM 4086 C CA . ALA B 1 243 ? 2.814 98.646 45.125 1.00 22.92 243 ALA B CA 1
ATOM 4087 C C . ALA B 1 243 ? 1.977 97.657 44.311 1.00 27.14 243 ALA B C 1
ATOM 4088 O O . ALA B 1 243 ? 1.546 97.963 43.198 1.00 23.40 243 ALA B O 1
ATOM 4090 N N . LEU B 1 244 ? 1.752 96.469 44.867 1.00 24.67 244 LEU B N 1
ATOM 4091 C CA . LEU B 1 244 ? 0.955 95.450 44.195 1.00 23.62 244 LEU B CA 1
ATOM 4092 C C . LEU B 1 244 ? -0.492 95.884 44.053 1.00 22.90 244 LEU B C 1
ATOM 4093 O O . LEU B 1 244 ? -1.063 95.802 42.973 1.00 22.16 244 LEU B O 1
ATOM 4098 N N . LEU B 1 245 ? -1.101 96.300 45.162 1.00 20.47 245 LEU B N 1
ATOM 4099 C CA . LEU B 1 245 ? -2.494 96.751 45.140 1.00 17.20 245 LEU B CA 1
ATOM 4100 C C . LEU B 1 245 ? -2.679 97.896 44.147 1.00 25.62 245 LEU B C 1
ATOM 4101 O O . LEU B 1 245 ? -3.659 97.938 43.395 1.00 25.34 245 LEU B O 1
ATOM 4106 N N . ALA B 1 246 ? -1.730 98.827 44.150 1.00 23.33 246 ALA B N 1
ATOM 4107 C CA . ALA B 1 246 ? -1.803 99.985 43.274 1.00 25.41 246 ALA B CA 1
ATOM 4108 C C . ALA B 1 246 ? -1.764 99.538 41.821 1.00 29.09 246 ALA B C 1
ATOM 4109 O O . ALA B 1 246 ? -2.501 100.052 40.985 1.00 28.50 246 ALA B O 1
ATOM 4111 N N . SER B 1 247 ? -0.903 98.566 41.536 1.00 22.97 247 SER B N 1
ATOM 4112 C CA . SER B 1 247 ? -0.720 98.058 40.185 1.00 21.86 247 SER B CA 1
ATOM 4113 C C . SER B 1 247 ? -1.947 97.287 39.716 1.00 26.84 247 SER B C 1
ATOM 4114 O O . SER B 1 247 ? -2.200 97.172 38.523 1.00 28.10 247 SER B O 1
ATOM 4117 N N . MET B 1 248 ? -2.714 96.762 40.663 1.00 28.30 248 MET B N 1
ATOM 4118 C CA . MET B 1 248 ? -3.873 95.943 40.333 1.00 31.69 248 MET B CA 1
ATOM 4119 C C . MET B 1 248 ? -5.163 96.752 40.379 1.00 36.38 248 MET B C 1
ATOM 4120 O O . MET B 1 248 ? -6.244 96.236 40.091 1.00 36.67 248 MET B O 1
ATOM 4125 N N . GLY B 1 249 ? -5.046 98.019 40.764 1.00 33.26 249 GLY B N 1
ATOM 4126 C CA . GLY B 1 249 ? -6.180 98.927 40.770 1.00 33.96 249 GLY B CA 1
ATOM 4127 C C . GLY B 1 249 ? -7.016 98.960 42.035 1.00 35.75 249 GLY B C 1
ATOM 4128 O O . GLY B 1 249 ? -8.119 99.499 42.017 1.00 33.41 249 GLY B O 1
ATOM 4129 N N . TYR B 1 250 ? -6.518 98.397 43.135 1.00 29.97 250 TYR B N 1
ATOM 4130 C CA . TYR B 1 250 ? -7.266 98.440 44.391 1.00 28.50 250 TYR B CA 1
ATOM 4131 C C . TYR B 1 250 ? -7.052 99.757 45.135 1.00 33.01 250 TYR B C 1
ATOM 4132 O O . TYR B 1 250 ? -6.006 100.399 44.997 1.00 30.69 250 TYR B O 1
ATOM 4141 N N . ASP B 1 251 ? -8.043 100.149 45.930 1.00 32.76 251 ASP B N 1
ATOM 4142 C CA . ASP B 1 251 ? -7.935 101.341 46.761 1.00 34.98 251 ASP B CA 1
ATOM 4143 C C . ASP B 1 251 ? -6.836 101.225 47.827 1.00 39.53 251 ASP B C 1
ATOM 4144 O O . ASP B 1 251 ? -6.672 100.175 48.464 1.00 28.86 251 ASP B O 1
ATOM 4149 N N . LEU B 1 252 ? -6.125 102.327 48.050 1.00 32.61 252 LEU B N 1
ATOM 4150 C CA . LEU B 1 252 ? -4.925 102.322 48.888 1.00 32.65 252 LEU B CA 1
ATOM 4151 C C . LEU B 1 252 ? -5.096 102.992 50.248 1.00 35.54 252 LEU B C 1
ATOM 4152 O O . LEU B 1 252 ? -4.183 102.959 51.075 1.00 29.13 252 LEU B O 1
ATOM 4157 N N . THR B 1 253 ? -6.263 103.591 50.482 1.00 31.42 253 THR B N 1
ATOM 4158 C CA . THR B 1 253 ? -6.483 104.437 51.655 1.00 32.36 253 THR B CA 1
ATOM 4159 C C . THR B 1 253 ? -6.077 103.817 52.996 1.00 32.84 253 THR B C 1
ATOM 4160 O O . THR B 1 253 ? -5.369 104.442 53.784 1.00 31.77 253 THR B O 1
ATOM 4164 N N . GLU B 1 254 ? -6.531 102.598 53.256 1.00 26.80 254 GLU B N 1
ATOM 4165 C CA . GLU B 1 254 ? -6.248 101.944 54.534 1.00 30.69 254 GLU B CA 1
ATOM 4166 C C . GLU B 1 254 ? -4.807 101.449 54.622 1.00 32.32 254 GLU B C 1
ATOM 4167 O O . GLU B 1 254 ? -4.194 101.488 55.687 1.00 30.84 254 GLU B O 1
ATOM 4173 N N . GLN B 1 255 ? -4.265 100.973 53.508 1.00 29.89 255 GLN B N 1
ATOM 4174 C CA . GLN B 1 255 ? -2.886 100.488 53.511 1.00 27.33 255 GLN B CA 1
ATOM 4175 C C . GLN B 1 255 ? -1.924 101.639 53.785 1.00 25.78 255 GLN B C 1
ATOM 4176 O O . GLN B 1 255 ? -0.920 101.469 54.481 1.00 30.37 255 GLN B O 1
ATOM 4182 N N . ILE B 1 256 ? -2.252 102.806 53.242 1.00 22.09 256 ILE B N 1
ATOM 4183 C CA . ILE B 1 256 ? -1.490 104.030 53.493 1.00 24.00 256 ILE B CA 1
ATOM 4184 C C . ILE B 1 256 ? -1.489 104.396 54.980 1.00 30.92 256 ILE B C 1
ATOM 4185 O O . ILE B 1 256 ? -0.430 104.641 55.561 1.00 27.56 256 ILE B O 1
ATOM 4190 N N . LYS B 1 257 ? -2.670 104.413 55.600 1.00 30.07 257 LYS B N 1
ATOM 4191 C CA . LYS B 1 257 ? -2.771 104.631 57.049 1.00 32.79 257 LYS B CA 1
ATOM 4192 C C . LYS B 1 257 ? -1.917 103.640 57.832 1.00 28.13 257 LYS B C 1
ATOM 4193 O O . LYS B 1 257 ? -1.178 104.021 58.742 1.00 28.23 257 LYS B O 1
ATOM 4199 N N . SER B 1 258 ? -2.044 102.365 57.481 1.00 24.63 258 SER B N 1
ATOM 4200 C CA . SER B 1 258 ? -1.247 101.301 58.081 1.00 27.42 258 SER B CA 1
ATOM 4201 C C . SER B 1 258 ? 0.256 101.545 57.904 1.00 25.37 258 SER B C 1
ATOM 4202 O O . SER B 1 258 ? 1.043 101.390 58.841 1.00 21.68 258 SER B O 1
ATOM 4205 N N . TYR B 1 259 ? 0.645 101.940 56.700 1.00 23.96 259 TYR B N 1
ATOM 4206 C CA . TYR B 1 259 ? 2.051 102.165 56.374 1.00 25.20 259 TYR B CA 1
ATOM 4207 C C . TYR B 1 259 ? 2.649 103.274 57.243 1.00 22.29 259 TYR B C 1
ATOM 4208 O O . TYR B 1 259 ? 3.730 103.115 57.798 1.00 24.36 259 TYR B O 1
ATOM 4217 N N . LYS B 1 260 ? 1.932 104.389 57.374 1.00 26.18 260 LYS B N 1
ATOM 4218 C CA . LYS B 1 260 ? 2.414 105.521 58.165 1.00 29.79 260 LYS B CA 1
ATOM 4219 C C . LYS B 1 260 ? 2.570 105.140 59.634 1.00 25.65 260 LYS B C 1
ATOM 4220 O O . LYS B 1 260 ? 3.488 105.605 60.313 1.00 24.84 260 LYS B O 1
ATOM 4226 N N . GLY B 1 261 ? 1.664 104.298 60.119 1.00 26.85 261 GLY B N 1
ATOM 4227 C CA . GLY B 1 261 ? 1.734 103.804 61.486 1.00 28.34 261 GLY B CA 1
ATOM 4228 C C . GLY B 1 261 ? 2.963 102.941 61.714 1.00 30.55 261 GLY B C 1
ATOM 4229 O O . GLY B 1 261 ? 3.607 103.043 62.762 1.00 28.07 261 GLY B O 1
ATOM 4230 N N . ARG B 1 262 ? 3.298 102.104 60.728 1.00 23.94 262 ARG B N 1
ATOM 4231 C CA . ARG B 1 262 ? 4.491 101.247 60.801 1.00 24.72 262 ARG B CA 1
ATOM 4232 C C . ARG B 1 262 ? 5.774 102.051 60.747 1.00 25.28 262 ARG B C 1
ATOM 4233 O O . ARG B 1 262 ? 6.725 101.736 61.454 1.00 27.81 262 ARG B O 1
ATOM 4241 N N . LEU B 1 263 ? 5.799 103.073 59.896 1.00 22.08 263 LEU B N 1
ATOM 4242 C CA . LEU B 1 263 ? 6.957 103.955 59.790 1.00 24.78 263 LEU B CA 1
ATOM 4243 C C . LEU B 1 263 ? 7.255 104.618 61.122 1.00 27.24 263 LEU B C 1
ATOM 4244 O O . LEU B 1 263 ? 8.412 104.725 61.532 1.00 28.82 263 LEU B O 1
ATOM 4249 N N . LYS B 1 264 ? 6.201 105.085 61.779 1.00 21.49 264 LYS B N 1
ATOM 4250 C CA . LYS B 1 264 ? 6.328 105.735 63.079 1.00 28.59 264 LYS B CA 1
ATOM 4251 C C . LYS B 1 264 ? 6.897 104.770 64.133 1.00 35.05 264 LYS B C 1
ATOM 4252 O O . LYS B 1 264 ? 7.741 105.150 64.949 1.00 38.40 264 LYS B O 1
ATOM 4258 N N . LYS B 1 265 ? 6.429 103.526 64.116 1.00 29.27 265 LYS B N 1
ATOM 4259 C CA . LYS B 1 265 ? 6.934 102.507 65.028 1.00 32.19 265 LYS B CA 1
ATOM 4260 C C . LYS B 1 265 ? 8.391 102.156 64.689 1.00 35.65 265 LYS B C 1
ATOM 4261 O O . LYS B 1 265 ? 9.230 102.060 65.581 1.00 34.90 265 LYS B O 1
ATOM 4267 N N . CYS B 1 266 ? 8.672 101.968 63.395 1.00 26.78 266 CYS B N 1
ATOM 4268 C CA . CYS B 1 266 ? 10.018 101.643 62.909 1.00 30.05 266 CYS B CA 1
ATOM 4269 C C . CYS B 1 266 ? 11.027 102.722 63.269 1.00 27.32 266 CYS B C 1
ATOM 4270 O O . CYS B 1 266 ? 12.100 102.433 63.784 1.00 33.70 266 CYS B O 1
ATOM 4273 N N . CYS B 1 267 ? 10.676 103.969 62.973 1.00 30.51 267 CYS B N 1
ATOM 4274 C CA . CYS B 1 267 ? 11.549 105.109 63.215 1.00 33.23 267 CYS B CA 1
ATOM 4275 C C . CYS B 1 267 ? 12.063 105.080 64.663 1.00 41.74 267 CYS B C 1
ATOM 4276 O O . CYS B 1 267 ? 13.266 105.175 64.912 1.00 40.14 267 CYS B O 1
ATOM 4279 N N . GLU B 1 268 ? 11.148 104.886 65.607 1.00 36.05 268 GLU B N 1
ATOM 4280 C CA . GLU B 1 268 ? 11.482 104.884 67.032 1.00 34.66 268 GLU B CA 1
ATOM 4281 C C . GLU B 1 268 ? 12.189 103.602 67.485 1.00 26.53 268 GLU B C 1
ATOM 4282 O O . GLU B 1 268 ? 13.270 103.647 68.082 1.00 33.15 268 GLU B O 1
ATOM 4288 N N . ASP B 1 269 ? 11.587 102.460 67.179 1.00 22.72 269 ASP B N 1
ATOM 4289 C CA . ASP B 1 269 ? 12.158 101.171 67.574 1.00 28.23 269 ASP B CA 1
ATOM 4290 C C . ASP B 1 269 ? 13.487 100.802 66.916 1.00 30.33 269 ASP B C 1
ATOM 4291 O O . ASP B 1 269 ? 14.332 100.174 67.560 1.00 28.64 269 ASP B O 1
ATOM 4296 N N . ALA B 1 270 ? 13.666 101.140 65.638 1.00 23.34 270 ALA B N 1
ATOM 4297 C CA . ALA B 1 270 ? 14.957 100.886 64.986 1.00 21.78 270 ALA B CA 1
ATOM 4298 C C . ALA B 1 270 ? 16.083 101.616 65.731 1.00 22.94 270 ALA B C 1
ATOM 4299 O O . ALA B 1 270 ? 17.162 101.064 65.964 1.00 25.10 270 ALA B O 1
ATOM 4301 N N . LEU B 1 271 ? 15.824 102.867 66.097 1.00 27.62 271 LEU B N 1
ATOM 4302 C CA . LEU B 1 271 ? 16.806 103.659 66.816 1.00 26.92 271 LEU B CA 1
ATOM 4303 C C . LEU B 1 271 ? 17.112 103.041 68.186 1.00 29.19 271 LEU B C 1
ATOM 4304 O O . LEU B 1 271 ? 18.274 102.975 68.592 1.00 29.62 271 LEU B O 1
ATOM 4309 N N . ARG B 1 272 ? 16.073 102.574 68.878 1.00 24.16 272 ARG B N 1
ATOM 4310 C CA . ARG B 1 272 ? 16.232 101.937 70.184 1.00 31.76 272 ARG B CA 1
ATOM 4311 C C . ARG B 1 272 ? 17.036 100.652 70.096 1.00 32.42 272 ARG B C 1
ATOM 4312 O O . ARG B 1 272 ? 17.708 100.263 71.058 1.00 29.79 272 ARG B O 1
ATOM 4320 N N . ASN B 1 273 ? 16.968 99.997 68.938 1.00 24.78 273 ASN B N 1
ATOM 4321 C CA . ASN B 1 273 ? 17.663 98.727 68.727 1.00 29.79 273 ASN B CA 1
ATOM 4322 C C . ASN B 1 273 ? 19.029 98.861 68.079 1.00 31.30 273 ASN B C 1
ATOM 4323 O O . ASN B 1 273 ? 19.651 97.849 67.778 1.00 32.86 273 ASN B O 1
ATOM 4328 N N . GLY B 1 274 ? 19.484 100.092 67.840 1.00 31.15 274 GLY B N 1
ATOM 4329 C CA . GLY B 1 274 ? 20.771 100.319 67.192 1.00 27.78 274 GLY B CA 1
ATOM 4330 C C . GLY B 1 274 ? 20.781 99.957 65.715 1.00 25.98 274 GLY B C 1
ATOM 4331 O O . GLY B 1 274 ? 21.845 99.788 65.102 1.00 24.81 274 GLY B O 1
ATOM 4332 N N . GLN B 1 275 ? 19.592 99.822 65.139 1.00 23.86 275 GLN B N 1
ATOM 4333 C CA . GLN B 1 275 ? 19.464 99.601 63.703 1.00 28.17 275 GLN B CA 1
ATOM 4334 C C . GLN B 1 275 ? 19.480 100.952 62.966 1.00 25.37 275 GLN B C 1
ATOM 4335 O O . GLN B 1 275 ? 18.456 101.452 62.509 1.00 22.95 275 GLN B O 1
ATOM 4341 N N . ILE B 1 276 ? 20.667 101.527 62.863 1.00 27.02 276 ILE B N 1
ATOM 4342 C CA . ILE B 1 276 ? 20.811 102.917 62.468 1.00 29.76 276 ILE B CA 1
ATOM 4343 C C . ILE B 1 276 ? 20.427 103.226 61.014 1.00 26.28 276 ILE B C 1
ATOM 4344 O O . ILE B 1 276 ? 19.727 104.201 60.777 1.00 28.06 276 ILE B O 1
ATOM 4349 N N . GLU B 1 277 ? 20.840 102.407 60.046 1.00 25.51 277 GLU B N 1
ATOM 4350 C CA . GLU B 1 277 ? 20.432 102.692 58.663 1.00 32.00 277 GLU B CA 1
ATOM 4351 C C . GLU B 1 277 ? 18.910 102.600 58.483 1.00 30.12 277 GLU B C 1
ATOM 4352 O O . GLU B 1 277 ? 18.293 103.412 57.789 1.00 29.28 277 GLU B O 1
ATOM 4358 N N . LEU B 1 278 ? 18.304 101.614 59.124 1.00 24.77 278 LEU B N 1
ATOM 4359 C CA . LEU B 1 278 ? 16.853 101.470 59.079 1.00 23.36 278 LEU B CA 1
ATOM 4360 C C . LEU B 1 278 ? 16.194 102.699 59.713 1.00 26.26 278 LEU B C 1
ATOM 4361 O O . LEU B 1 278 ? 15.208 103.230 59.190 1.00 23.33 278 LEU B O 1
ATOM 4366 N N . TYR B 1 279 ? 16.739 103.156 60.841 1.00 22.02 279 TYR B N 1
ATOM 4367 C CA . TYR B 1 279 ? 16.182 104.334 61.497 1.00 25.83 279 TYR B CA 1
ATOM 4368 C C . TYR B 1 279 ? 16.182 105.545 60.551 1.00 21.14 279 TYR B C 1
ATOM 4369 O O . TYR B 1 279 ? 15.167 106.223 60.404 1.00 23.63 279 TYR B O 1
ATOM 4378 N N . GLN B 1 280 ? 17.311 105.789 59.895 1.00 24.17 280 GLN B N 1
ATOM 4379 C CA . GLN B 1 280 ? 17.450 106.905 58.951 1.00 22.99 280 GLN B CA 1
ATOM 4380 C C . GLN B 1 280 ? 16.388 106.822 57.848 1.00 23.90 280 GLN B C 1
ATOM 4381 O O . GLN B 1 280 ? 15.684 107.799 57.569 1.00 25.28 280 GLN B O 1
ATOM 4387 N N . GLN B 1 281 ? 16.250 105.644 57.245 1.00 26.34 281 GLN B N 1
ATOM 4388 C CA . GLN B 1 281 ? 15.316 105.466 56.141 1.00 26.71 281 GLN B CA 1
ATOM 4389 C C . GLN B 1 281 ? 13.887 105.731 56.572 1.00 25.58 281 GLN B C 1
ATOM 4390 O O . GLN B 1 281 ? 13.174 106.471 55.907 1.00 19.93 281 GLN B O 1
ATOM 4396 N N . CYS B 1 282 ? 13.474 105.127 57.682 1.00 21.86 282 CYS B N 1
ATOM 4397 C CA . CYS B 1 282 ? 12.110 105.301 58.172 1.00 22.96 282 CYS B CA 1
ATOM 4398 C C . CYS B 1 282 ? 11.784 106.717 58.612 1.00 22.28 282 CYS B C 1
ATOM 4399 O O . CYS B 1 282 ? 10.696 107.223 58.327 1.00 22.89 282 CYS B O 1
ATOM 4402 N N . CYS B 1 283 ? 12.703 107.351 59.329 1.00 23.85 283 CYS B N 1
ATOM 4403 C CA . CYS B 1 283 ? 12.492 108.750 59.702 1.00 27.72 283 CYS B CA 1
ATOM 4404 C C . CYS B 1 283 ? 12.404 109.667 58.491 1.00 25.16 283 CYS B C 1
ATOM 4405 O O . CYS B 1 283 ? 11.604 110.595 58.470 1.00 27.08 283 CYS B O 1
ATOM 4408 N N . ASN B 1 284 ? 13.223 109.405 57.479 1.00 21.80 284 ASN B N 1
ATOM 4409 C CA . ASN B 1 284 ? 13.167 110.194 56.252 1.00 19.44 284 ASN B CA 1
ATOM 4410 C C . ASN B 1 284 ? 11.835 110.030 55.540 1.00 28.58 284 ASN B C 1
ATOM 4411 O O . ASN B 1 284 ? 11.211 111.019 55.152 1.00 27.30 284 ASN B O 1
ATOM 4416 N N . LYS B 1 285 ? 11.396 108.779 55.380 1.00 22.58 285 LYS B N 1
ATOM 4417 C CA . LYS B 1 285 ? 10.104 108.505 54.774 1.00 25.49 285 LYS B CA 1
ATOM 4418 C C . LYS B 1 285 ? 8.961 109.183 55.547 1.00 27.98 285 LYS B C 1
ATOM 4419 O O . LYS B 1 285 ? 8.062 109.776 54.944 1.00 24.61 285 LYS B O 1
ATOM 4425 N N . LEU B 1 286 ? 9.017 109.129 56.875 1.00 26.25 286 LEU B N 1
ATOM 4426 C CA . LEU B 1 286 ? 7.984 109.757 57.710 1.00 23.39 286 LEU B CA 1
ATOM 4427 C C . LEU B 1 286 ? 8.018 111.284 57.572 1.00 26.98 286 LEU B C 1
ATOM 4428 O O . LEU B 1 286 ? 6.977 111.946 57.520 1.00 28.16 286 LEU B O 1
ATOM 4433 N N . ASP B 1 287 ? 9.228 111.836 57.536 1.00 27.70 287 ASP B N 1
ATOM 4434 C CA . ASP B 1 287 ? 9.444 113.267 57.319 1.00 30.94 287 ASP B CA 1
ATOM 4435 C C . ASP B 1 287 ? 8.850 113.737 55.981 1.00 30.64 287 ASP B C 1
ATOM 4436 O O . ASP B 1 287 ? 8.192 114.771 55.912 1.00 28.13 287 ASP B O 1
ATOM 4441 N N . LEU B 1 288 ? 9.074 112.965 54.925 1.00 31.70 288 LEU B N 1
ATOM 4442 C CA . LEU B 1 288 ? 8.539 113.290 53.603 1.00 30.46 288 LEU B CA 1
ATOM 4443 C C . LEU B 1 288 ? 7.012 113.266 53.612 1.00 29.44 288 LEU B C 1
ATOM 4444 O O . LEU B 1 288 ? 6.366 114.170 53.094 1.00 30.44 288 LEU B O 1
ATOM 4449 N N . ILE B 1 289 ? 6.446 112.208 54.181 1.00 28.24 289 ILE B N 1
ATOM 4450 C CA . ILE B 1 289 ? 4.996 112.029 54.204 1.00 32.25 289 ILE B CA 1
ATOM 4451 C C . ILE B 1 289 ? 4.290 113.127 55.017 1.00 39.46 289 ILE B C 1
ATOM 4452 O O . ILE B 1 289 ? 3.273 113.684 54.581 1.00 37.60 289 ILE B O 1
ATOM 4457 N N . GLU B 1 290 ? 4.846 113.455 56.179 1.00 35.31 290 GLU B N 1
ATOM 4458 C CA . GLU B 1 290 ? 4.214 114.422 57.077 1.00 40.42 290 GLU B CA 1
ATOM 4459 C C . GLU B 1 290 ? 4.486 115.878 56.721 1.00 41.46 290 GLU B C 1
ATOM 4460 O O . GLU B 1 290 ? 3.616 116.731 56.888 1.00 42.03 290 GLU B O 1
ATOM 4466 N N . ASN B 1 291 ? 5.683 116.165 56.225 1.00 34.52 291 ASN B N 1
ATOM 4467 C CA . ASN B 1 291 ? 6.109 117.550 56.069 1.00 37.21 291 ASN B CA 1
ATOM 4468 C C . ASN B 1 291 ? 6.266 118.019 54.632 1.00 43.35 291 ASN B C 1
ATOM 4469 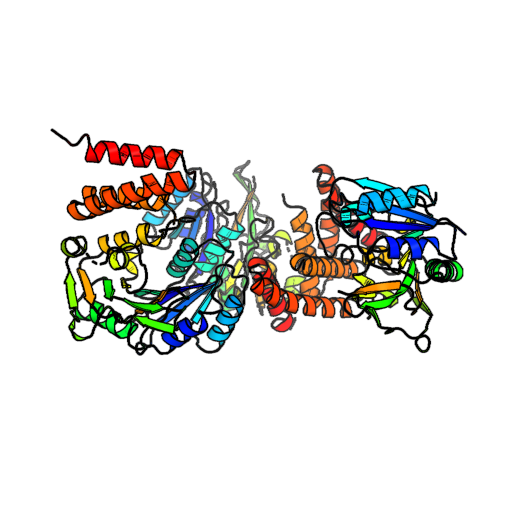O O . ASN B 1 291 ? 6.390 119.215 54.378 1.00 45.62 291 ASN B O 1
ATOM 4474 N N . TYR B 1 292 ? 6.267 117.083 53.692 1.00 39.67 292 TYR B N 1
ATOM 4475 C CA . TYR B 1 292 ? 6.373 117.452 52.284 1.00 35.93 292 TYR B CA 1
ATOM 4476 C C . TYR B 1 292 ? 5.307 116.792 51.418 1.00 35.85 292 TYR B C 1
ATOM 4477 O O . TYR B 1 292 ? 5.623 116.271 50.353 1.00 36.31 292 TYR B O 1
ATOM 4486 N N . PRO B 1 293 ? 4.031 116.823 51.848 1.00 40.50 293 PRO B N 1
ATOM 4487 C CA . PRO B 1 293 ? 3.066 116.207 50.934 1.00 41.19 293 PRO B CA 1
ATOM 4488 C C . PRO B 1 293 ? 2.874 117.081 49.688 1.00 41.23 293 PRO B C 1
ATOM 4489 O O . PRO B 1 293 ? 3.300 118.244 49.673 1.00 38.76 293 PRO B O 1
ATOM 4493 N N . LYS B 1 294 ? 2.268 116.507 48.650 1.00 40.84 294 LYS B N 1
ATOM 4494 C CA . LYS B 1 294 ? 2.033 117.214 47.399 1.00 43.48 294 LYS B CA 1
ATOM 4495 C C . LYS B 1 294 ? 1.234 118.474 47.698 1.00 47.54 294 LYS B C 1
ATOM 4496 O O . LYS B 1 294 ? 0.252 118.420 48.441 1.00 43.77 294 LYS B O 1
ATOM 4502 N N . GLU B 1 295 ? 1.668 119.596 47.127 1.00 55.11 295 GLU B N 1
ATOM 4503 C CA . GLU B 1 295 ? 1.167 120.925 47.497 1.00 75.19 295 GLU B CA 1
ATOM 4504 C C . GLU B 1 295 ? 1.432 121.220 48.974 1.00 85.46 295 GLU B C 1
ATOM 4505 O O . GLU B 1 295 ? 2.133 122.176 49.313 1.00 90.65 295 GLU B O 1
ATOM 4511 N N . GLY C 1 4 ? 30.134 133.517 42.911 1.00 51.67 4 GLY C N 1
ATOM 4512 C CA . GLY C 1 4 ? 28.940 132.808 43.346 1.00 51.99 4 GLY C CA 1
ATOM 4513 C C . GLY C 1 4 ? 29.191 131.964 44.583 1.00 53.05 4 GLY C C 1
ATOM 4514 O O . GLY C 1 4 ? 30.326 131.882 45.058 1.00 53.61 4 GLY C O 1
ATOM 4515 N N . GLU C 1 5 ? 28.143 131.323 45.101 1.00 47.48 5 GLU C N 1
ATOM 4516 C CA . GLU C 1 5 ? 28.258 130.530 46.327 1.00 43.03 5 GLU C CA 1
ATOM 4517 C C . GLU C 1 5 ? 28.932 129.185 46.086 1.00 34.91 5 GLU C C 1
ATOM 4518 O O . GLU C 1 5 ? 28.963 128.686 44.965 1.00 33.76 5 GLU C O 1
ATOM 4524 N N . LEU C 1 6 ? 29.467 128.600 47.148 1.00 31.23 6 LEU C N 1
ATOM 4525 C CA . LEU C 1 6 ? 30.280 127.395 47.022 1.00 29.12 6 LEU C CA 1
ATOM 4526 C C . LEU C 1 6 ? 29.450 126.181 46.600 1.00 26.76 6 LEU C C 1
ATOM 4527 O O . LEU C 1 6 ? 28.426 125.870 47.211 1.00 29.35 6 LEU C O 1
ATOM 4532 N N . ILE C 1 7 ? 29.893 125.510 45.542 1.00 29.43 7 ILE C N 1
ATOM 4533 C CA . ILE C 1 7 ? 29.266 124.271 45.113 1.00 26.62 7 ILE C CA 1
ATOM 4534 C C . ILE C 1 7 ? 30.184 123.114 45.482 1.00 27.14 7 ILE C C 1
ATOM 4535 O O . ILE C 1 7 ? 31.368 123.129 45.150 1.00 28.57 7 ILE C O 1
ATOM 4540 N N . SER C 1 8 ? 29.649 122.113 46.174 1.00 24.05 8 SER C N 1
ATOM 4541 C CA . SER C 1 8 ? 30.443 120.922 46.492 1.00 22.86 8 SER C CA 1
ATOM 4542 C C . SER C 1 8 ? 30.230 119.815 45.454 1.00 25.39 8 SER C C 1
ATOM 4543 O O . SER C 1 8 ? 29.104 119.362 45.261 1.00 24.36 8 SER C O 1
ATOM 4546 N N . ILE C 1 9 ? 31.311 119.371 44.815 1.00 23.12 9 ILE C N 1
ATOM 4547 C CA . ILE C 1 9 ? 31.248 118.319 43.803 1.00 26.97 9 ILE C CA 1
ATOM 4548 C C . ILE C 1 9 ? 31.763 117.029 44.419 1.00 27.32 9 ILE C C 1
ATOM 4549 O O . ILE C 1 9 ? 32.937 116.932 44.776 1.00 22.11 9 ILE C O 1
ATOM 4554 N N . ILE C 1 10 ? 30.874 116.050 44.555 1.00 18.70 10 ILE C N 1
ATOM 4555 C CA . ILE C 1 10 ? 31.206 114.803 45.218 1.00 18.23 10 ILE C CA 1
ATOM 4556 C C . ILE C 1 10 ? 31.575 113.752 44.172 1.00 26.65 10 ILE C C 1
ATOM 4557 O O . ILE C 1 10 ? 30.780 113.450 43.278 1.00 22.37 10 ILE C O 1
ATOM 4562 N N . VAL C 1 11 ? 32.792 113.220 44.283 1.00 23.12 11 VAL C N 1
ATOM 4563 C CA . VAL C 1 11 ? 33.354 112.331 43.268 1.00 24.50 11 VAL C CA 1
ATOM 4564 C C . VAL C 1 11 ? 33.913 111.062 43.903 1.00 24.77 11 VAL C C 1
ATOM 4565 O O . VAL C 1 11 ? 35.038 111.048 44.402 1.00 27.31 11 VAL C O 1
ATOM 4569 N N . PRO C 1 12 ? 33.120 109.985 43.902 1.00 24.61 12 PRO C N 1
ATOM 4570 C CA . PRO C 1 12 ? 33.604 108.708 44.426 1.00 27.29 12 PRO C CA 1
ATOM 4571 C C . PRO C 1 12 ? 34.628 108.126 43.467 1.00 24.76 12 PRO C C 1
ATOM 4572 O O . PRO C 1 12 ? 34.474 108.228 42.240 1.00 21.46 12 PRO C O 1
ATOM 4576 N N . VAL C 1 13 ? 35.683 107.549 44.024 1.00 23.36 13 VAL C N 1
ATOM 4577 C CA . VAL C 1 13 ? 36.781 107.031 43.230 1.00 21.65 13 VAL C CA 1
ATOM 4578 C C . VAL C 1 13 ? 37.038 105.604 43.658 1.00 23.11 13 VAL C C 1
ATOM 4579 O O . VAL C 1 13 ? 37.423 105.357 44.798 1.00 25.10 13 VAL C O 1
ATOM 4583 N N . TYR C 1 14 ? 36.797 104.657 42.758 1.00 24.52 14 TYR C N 1
ATOM 4584 C CA . TYR C 1 14 ? 37.221 103.284 42.999 1.00 23.32 14 TYR C CA 1
ATOM 4585 C C . TYR C 1 14 ? 37.764 102.653 41.726 1.00 30.26 14 TYR C C 1
ATOM 4586 O O . TYR C 1 14 ? 37.004 102.380 40.795 1.00 25.37 14 TYR C O 1
ATOM 4595 N N . ASN C 1 15 ? 39.078 102.430 41.709 1.00 27.26 15 ASN C N 1
ATOM 4596 C CA . ASN C 1 15 ? 39.763 101.756 40.605 1.00 26.59 15 ASN C CA 1
ATOM 4597 C C . ASN C 1 15 ? 39.399 102.299 39.221 1.00 27.76 15 ASN C C 1
ATOM 4598 O O . ASN C 1 15 ? 38.954 101.555 38.338 1.00 27.08 15 ASN C O 1
ATOM 4603 N N . VAL C 1 16 ? 39.593 103.602 39.045 1.00 27.13 16 VAL C N 1
ATOM 4604 C CA . VAL C 1 16 ? 39.293 104.263 37.779 1.00 24.22 16 VAL C CA 1
ATOM 4605 C C . VAL C 1 16 ? 40.546 104.923 37.183 1.00 23.83 16 VAL C C 1
ATOM 4606 O O . VAL C 1 16 ? 40.457 105.975 36.548 1.00 28.13 16 VAL C O 1
ATOM 4610 N N . GLU C 1 17 ? 41.708 104.302 37.378 1.00 21.72 17 GLU C N 1
ATOM 4611 C CA . GLU C 1 17 ? 42.971 104.885 36.915 1.00 27.37 17 GLU C CA 1
ATOM 4612 C C . GLU C 1 17 ? 42.977 105.320 35.425 1.00 29.21 17 GLU C C 1
ATOM 4613 O O . GLU C 1 17 ? 43.624 106.308 35.070 1.00 27.79 17 GLU C O 1
ATOM 4619 N N . LYS C 1 18 ? 42.254 104.596 34.568 1.00 32.37 18 LYS C N 1
ATOM 4620 C CA . LYS C 1 18 ? 42.206 104.907 33.128 1.00 34.28 18 LYS C CA 1
ATOM 4621 C C . LYS C 1 18 ? 41.428 106.184 32.809 1.00 32.31 18 LYS C C 1
ATOM 4622 O O . LYS C 1 18 ? 41.649 106.799 31.773 1.00 30.83 18 LYS C O 1
ATOM 4628 N N . TYR C 1 19 ? 40.512 106.573 33.695 1.00 27.12 19 TYR C N 1
ATOM 4629 C CA . TYR C 1 19 ? 39.541 107.629 33.383 1.00 29.58 19 TYR C CA 1
ATOM 4630 C C . TYR C 1 19 ? 39.594 108.833 34.315 1.00 30.73 19 TYR C C 1
ATOM 4631 O O . TYR C 1 19 ? 39.026 109.885 34.018 1.00 28.50 19 TYR C O 1
ATOM 4640 N N . LEU C 1 20 ? 40.279 108.685 35.439 1.00 28.25 20 LEU C N 1
ATOM 4641 C CA . LEU C 1 20 ? 40.214 109.701 36.481 1.00 30.80 20 LEU C CA 1
ATOM 4642 C C . LEU C 1 20 ? 40.777 111.050 36.040 1.00 29.06 20 LEU C C 1
ATOM 4643 O O . LEU C 1 20 ? 40.212 112.101 36.370 1.00 26.24 20 LEU C O 1
ATOM 4648 N N . LYS C 1 21 ? 41.887 111.033 35.303 1.00 28.41 21 LYS C N 1
ATOM 4649 C CA . LYS C 1 21 ? 42.536 112.290 34.898 1.00 26.19 21 LYS C CA 1
ATOM 4650 C C . LYS C 1 21 ? 41.657 113.100 33.951 1.00 26.77 21 LYS C C 1
ATOM 4651 O O . LYS C 1 21 ? 41.577 114.325 34.048 1.00 23.34 21 LYS C O 1
ATOM 4657 N N . ARG C 1 22 ? 41.006 112.410 33.025 1.00 29.58 22 ARG C N 1
ATOM 4658 C CA . ARG C 1 22 ? 40.086 113.067 32.111 1.00 31.97 22 ARG C CA 1
ATOM 4659 C C . ARG C 1 22 ? 38.947 113.732 32.893 1.00 31.44 22 ARG C C 1
ATOM 4660 O O . ARG C 1 22 ? 38.593 114.881 32.628 1.00 24.73 22 ARG C O 1
ATOM 4668 N N . CYS C 1 23 ? 38.406 113.017 33.876 1.00 25.05 23 CYS C N 1
ATOM 4669 C CA . CYS C 1 23 ? 37.342 113.563 34.714 1.00 24.34 23 CYS C CA 1
ATOM 4670 C C . CYS C 1 23 ? 37.793 114.833 35.438 1.00 22.82 23 CYS C C 1
ATOM 4671 O O . CYS C 1 23 ? 37.189 115.896 35.285 1.00 29.87 23 CYS C O 1
ATOM 4674 N N . LEU C 1 24 ? 38.880 114.722 36.200 1.00 24.69 24 LEU C N 1
ATOM 4675 C CA . LEU C 1 24 ? 39.390 115.830 36.999 1.00 21.38 24 LEU C CA 1
ATOM 4676 C C . LEU C 1 24 ? 39.835 117.039 36.167 1.00 25.85 24 LEU C C 1
ATOM 4677 O O . LEU C 1 24 ? 39.617 118.175 36.575 1.00 28.98 24 LEU C O 1
ATOM 4682 N N . ASP C 1 25 ? 40.461 116.797 35.014 1.00 28.87 25 ASP C N 1
ATOM 4683 C CA . ASP C 1 25 ? 40.813 117.891 34.099 1.00 26.47 25 ASP C CA 1
ATOM 4684 C C . ASP C 1 25 ? 39.570 118.662 33.669 1.00 29.48 25 ASP C C 1
ATOM 4685 O O . ASP C 1 25 ? 39.572 119.895 33.650 1.00 28.50 25 ASP C O 1
ATOM 4690 N N . SER C 1 26 ? 38.502 117.943 33.324 1.00 27.49 26 SER C N 1
ATOM 4691 C CA . SER C 1 26 ? 37.285 118.621 32.866 1.00 28.44 26 SER C CA 1
ATOM 4692 C C . SER C 1 26 ? 36.604 119.431 33.980 1.00 25.34 26 SER C C 1
ATOM 4693 O O . SER C 1 26 ? 35.918 120.421 33.703 1.00 24.90 26 SER C O 1
ATOM 4696 N N . LEU C 1 27 ? 36.805 119.030 35.234 1.00 24.87 27 LEU C N 1
ATOM 4697 C CA . LEU C 1 27 ? 36.242 119.765 36.367 1.00 23.15 27 LEU C CA 1
ATOM 4698 C C . LEU C 1 27 ? 37.056 121.012 36.729 1.00 27.00 27 LEU C C 1
ATOM 4699 O O . LEU C 1 27 ? 36.495 122.063 37.025 1.00 26.07 27 LEU C O 1
ATOM 4704 N N . LEU C 1 28 ? 38.377 120.888 36.732 1.00 26.71 28 LEU C N 1
ATOM 4705 C CA . LEU C 1 28 ? 39.239 122.044 36.996 1.00 32.13 28 LEU C CA 1
ATOM 4706 C C . LEU C 1 28 ? 39.109 123.156 35.940 1.00 32.28 28 LEU C C 1
ATOM 4707 O O . LEU C 1 28 ? 39.373 124.324 36.234 1.00 35.35 28 LEU C O 1
ATOM 4712 N N . ARG C 1 29 ? 38.686 122.796 34.727 1.00 31.66 29 ARG C N 1
ATOM 4713 C CA . ARG C 1 29 ? 38.431 123.784 33.671 1.00 31.73 29 ARG C CA 1
ATOM 4714 C C . ARG C 1 29 ? 37.050 124.440 33.762 1.00 32.22 29 ARG C C 1
ATOM 4715 O O . ARG C 1 29 ? 36.610 125.066 32.800 1.00 31.13 29 ARG C O 1
ATOM 4723 N N . GLN C 1 30 ? 36.350 124.294 34.885 1.00 34.09 30 GLN C N 1
ATOM 4724 C CA . GLN C 1 30 ? 35.003 124.865 34.984 1.00 33.02 30 GLN C CA 1
ATOM 4725 C C . GLN C 1 30 ? 35.020 126.389 34.974 1.00 36.99 30 GLN C C 1
ATOM 4726 O O . GLN C 1 30 ? 35.830 127.006 35.660 1.00 32.83 30 GLN C O 1
ATOM 4732 N N . THR C 1 31 ? 34.115 126.987 34.199 1.00 39.79 31 THR C N 1
ATOM 4733 C CA . THR C 1 31 ? 33.963 128.442 34.166 1.00 36.41 31 THR C CA 1
ATOM 4734 C C . THR C 1 31 ? 33.372 128.966 35.476 1.00 38.38 31 THR C C 1
ATOM 4735 O O . THR C 1 31 ? 33.571 130.133 35.830 1.00 36.88 31 THR C O 1
ATOM 4739 N N . TYR C 1 32 ? 32.623 128.114 36.181 1.00 28.61 32 TYR C N 1
ATOM 4740 C CA . TYR C 1 32 ? 32.163 128.449 37.526 1.00 33.23 32 TYR C CA 1
ATOM 4741 C C . TYR C 1 32 ? 33.247 128.031 38.500 1.00 37.57 32 TYR C C 1
ATOM 4742 O O . TYR C 1 32 ? 33.513 126.835 38.665 1.00 37.09 32 TYR C O 1
ATOM 4751 N N . LYS C 1 33 ? 33.874 128.997 39.156 1.00 31.48 33 LYS C N 1
ATOM 4752 C CA . LYS C 1 33 ? 35.123 128.689 39.845 1.00 35.83 33 LYS C CA 1
ATOM 4753 C C . LYS C 1 33 ? 35.012 128.461 41.345 1.00 35.44 33 LYS C C 1
ATOM 4754 O O . LYS C 1 33 ? 35.925 127.906 41.963 1.00 32.90 33 LYS C O 1
ATOM 4760 N N . ASN C 1 34 ? 33.894 128.859 41.936 1.00 29.66 34 ASN C N 1
ATOM 4761 C CA . ASN C 1 34 ? 33.765 128.708 43.378 1.00 35.68 34 ASN C CA 1
ATOM 4762 C C . ASN C 1 34 ? 33.222 127.331 43.775 1.00 36.64 34 ASN C C 1
ATOM 4763 O O . ASN C 1 34 ? 32.070 127.196 44.186 1.00 30.26 34 ASN C O 1
ATOM 4768 N N . PHE C 1 35 ? 34.067 126.315 43.644 1.00 32.74 35 PHE C N 1
ATOM 4769 C CA . PHE C 1 35 ? 33.680 124.968 44.008 1.00 33.15 35 PHE C CA 1
ATOM 4770 C C . PHE C 1 35 ? 34.748 124.306 44.853 1.00 38.90 35 PHE C C 1
ATOM 4771 O O . PHE C 1 35 ? 35.883 124.787 44.942 1.00 34.15 35 PHE C O 1
ATOM 4779 N N . GLU C 1 36 ? 34.356 123.199 45.475 1.00 31.86 36 GLU C N 1
ATOM 4780 C CA . GLU C 1 36 ? 35.286 122.239 46.032 1.00 29.73 36 GLU C CA 1
ATOM 4781 C C . GLU C 1 36 ? 34.984 120.877 45.392 1.00 33.14 36 GLU C C 1
ATOM 4782 O O . GLU C 1 36 ? 33.822 120.533 45.132 1.00 31.09 36 GLU C O 1
ATOM 4788 N N . ILE C 1 37 ? 36.039 120.123 45.109 1.00 23.74 37 ILE C N 1
ATOM 4789 C CA . ILE C 1 37 ? 35.902 118.764 44.638 1.00 27.34 37 ILE C CA 1
ATOM 4790 C C . ILE C 1 37 ? 36.261 117.847 45.791 1.00 29.02 37 ILE C C 1
ATOM 4791 O O . ILE C 1 37 ? 37.386 117.876 46.292 1.00 32.90 37 ILE C O 1
ATOM 4796 N N . ILE C 1 38 ? 35.290 117.052 46.224 1.00 28.34 38 ILE C N 1
ATOM 4797 C CA . ILE C 1 38 ? 35.524 116.063 47.263 1.00 24.92 38 ILE C CA 1
ATOM 4798 C C . ILE C 1 38 ? 35.720 114.706 46.601 1.00 25.42 38 ILE C C 1
ATOM 4799 O O . ILE C 1 38 ? 34.764 114.080 46.126 1.00 26.33 38 ILE C O 1
ATOM 4804 N N . LEU C 1 39 ? 36.979 114.287 46.528 1.00 22.92 39 LEU C N 1
ATOM 4805 C CA . LEU C 1 39 ? 37.346 112.990 45.980 1.00 21.58 39 LEU C CA 1
ATOM 4806 C C . LEU C 1 39 ? 37.313 111.974 47.099 1.00 26.85 39 LEU C C 1
ATOM 4807 O O . LEU C 1 39 ? 38.090 112.082 48.044 1.00 28.98 39 LEU C O 1
ATOM 4812 N N . ILE C 1 40 ? 36.422 110.990 47.010 1.00 21.66 40 ILE C N 1
ATOM 4813 C CA . ILE C 1 40 ? 36.400 109.934 48.016 1.00 20.03 40 ILE C CA 1
ATOM 4814 C C . ILE C 1 40 ? 37.015 108.668 47.438 1.00 29.04 40 ILE C C 1
ATOM 4815 O O . ILE C 1 40 ? 36.359 107.908 46.715 1.00 27.20 40 ILE C O 1
ATOM 4820 N N . ASN C 1 41 ? 38.296 108.465 47.728 1.00 24.30 41 ASN C N 1
ATOM 4821 C CA . ASN C 1 41 ? 38.956 107.238 47.343 1.00 26.05 41 ASN C CA 1
ATOM 4822 C C . ASN C 1 41 ? 38.484 106.111 48.245 1.00 26.86 41 ASN C C 1
ATOM 4823 O O . ASN C 1 41 ? 38.880 106.021 49.406 1.00 26.54 41 ASN C O 1
ATOM 4828 N N . ASP C 1 42 ? 37.643 105.248 47.687 1.00 23.63 42 ASP C N 1
ATOM 4829 C CA . ASP C 1 42 ? 37.033 104.141 48.410 1.00 22.70 42 ASP C CA 1
ATOM 4830 C C . ASP C 1 42 ? 37.959 102.911 48.443 1.00 27.11 42 ASP C C 1
ATOM 4831 O O . ASP C 1 42 ? 37.568 101.802 48.059 1.00 27.13 42 ASP C O 1
ATOM 4836 N N . GLY C 1 43 ? 39.199 103.117 48.892 1.00 24.50 43 GLY C N 1
ATOM 4837 C CA . GLY C 1 43 ? 40.166 102.040 49.014 1.00 27.06 43 GLY C CA 1
ATOM 4838 C C . GLY C 1 43 ? 40.593 101.413 47.691 1.00 29.47 43 GLY C C 1
ATOM 4839 O O . GLY C 1 43 ? 40.741 100.192 47.602 1.00 23.70 43 GLY C O 1
ATOM 4840 N N . SER C 1 44 ? 40.789 102.242 46.667 1.00 25.66 44 SER C N 1
ATOM 4841 C CA . SER C 1 44 ? 41.298 101.780 45.368 1.00 25.36 44 SER C CA 1
ATOM 4842 C C . SER C 1 44 ? 42.592 100.992 45.483 1.00 27.22 44 SER C C 1
ATOM 4843 O O . SER C 1 44 ? 43.452 101.307 46.303 1.00 27.02 44 SER C O 1
ATOM 4846 N N . THR C 1 45 ? 42.741 99.988 44.626 1.00 27.52 45 THR C N 1
ATOM 4847 C CA . THR C 1 45 ? 43.911 99.123 44.652 1.00 30.96 45 THR C CA 1
ATOM 4848 C C . THR C 1 45 ? 44.757 99.278 43.397 1.00 25.56 45 THR C C 1
ATOM 4849 O O . THR C 1 45 ? 45.765 98.593 43.231 1.00 25.67 45 THR C O 1
ATOM 4853 N N . ASP C 1 46 ? 44.339 100.171 42.503 1.00 26.76 46 ASP C N 1
ATOM 4854 C CA . ASP C 1 46 ? 45.156 100.524 41.345 1.00 30.89 46 ASP C CA 1
ATOM 4855 C C . ASP C 1 46 ? 45.897 101.852 41.611 1.00 31.71 46 ASP C C 1
ATOM 4856 O O . ASP C 1 46 ? 46.239 102.157 42.756 1.00 28.73 46 ASP C O 1
ATOM 4861 N N . ASN C 1 47 ? 46.133 102.642 40.574 1.00 28.17 47 ASN C N 1
ATOM 4862 C CA . ASN C 1 47 ? 46.851 103.913 40.744 1.00 28.45 47 ASN C CA 1
ATOM 4863 C C . ASN C 1 47 ? 45.961 105.107 41.087 1.00 26.05 47 ASN C C 1
ATOM 4864 O O . ASN C 1 47 ? 46.456 106.228 41.178 1.00 30.32 47 ASN C O 1
ATOM 4869 N N . SER C 1 48 ? 44.659 104.870 41.275 1.00 23.73 48 SER C N 1
ATOM 4870 C CA . SER C 1 48 ? 43.704 105.962 41.488 1.00 25.28 48 SER C CA 1
ATOM 4871 C C . SER C 1 48 ? 44.057 106.842 42.680 1.00 24.43 48 SER C C 1
ATOM 4872 O O . SER C 1 48 ? 43.916 108.061 42.612 1.00 24.67 48 SER C O 1
ATOM 4875 N N . SER C 1 49 ? 44.487 106.222 43.777 1.00 25.44 49 SER C N 1
ATOM 4876 C CA . SER C 1 49 ? 44.801 106.968 45.000 1.00 27.02 49 SER C CA 1
ATOM 4877 C C . SER C 1 49 ? 45.978 107.919 44.777 1.00 28.57 49 SER C C 1
ATOM 4878 O O . SER C 1 49 ? 46.003 109.032 45.296 1.00 28.23 49 SER C O 1
ATOM 4881 N N . ILE C 1 50 ? 46.942 107.480 43.976 1.00 25.38 50 ILE C N 1
ATOM 4882 C CA . ILE C 1 50 ? 48.130 108.279 43.677 1.00 25.77 50 ILE C CA 1
ATOM 4883 C C . ILE C 1 50 ? 47.763 109.421 42.739 1.00 34.31 50 ILE C C 1
ATOM 4884 O O . ILE C 1 50 ? 48.272 110.536 42.861 1.00 31.05 50 ILE C O 1
ATOM 4889 N N . ILE C 1 51 ? 46.869 109.141 41.798 1.00 27.41 51 ILE C N 1
ATOM 4890 C CA . ILE C 1 51 ? 46.372 110.185 40.907 1.00 24.43 51 ILE C CA 1
ATOM 4891 C C . ILE C 1 51 ? 45.608 111.252 41.711 1.00 29.07 51 ILE C C 1
ATOM 4892 O O . ILE C 1 51 ? 45.800 112.447 41.498 1.00 28.85 51 ILE C O 1
ATOM 4897 N N . CYS C 1 52 ? 44.770 110.822 42.654 1.00 32.43 52 CYS C N 1
ATOM 4898 C CA . CYS C 1 52 ? 44.066 111.765 43.518 1.00 30.14 52 CYS C CA 1
ATOM 4899 C C . CYS C 1 52 ? 45.042 112.692 44.239 1.00 31.48 52 CYS C C 1
ATOM 4900 O O . CYS C 1 52 ? 44.854 113.909 44.255 1.00 28.80 52 CYS C O 1
ATOM 4903 N N . GLU C 1 53 ? 46.073 112.103 44.843 1.00 26.44 53 GLU C N 1
ATOM 4904 C CA . GLU C 1 53 ? 47.067 112.866 45.601 1.00 34.35 53 GLU C CA 1
ATOM 4905 C C . GLU C 1 53 ? 47.782 113.889 44.728 1.00 34.07 53 GLU C C 1
ATOM 4906 O O . GLU C 1 53 ? 48.007 115.025 45.150 1.00 30.64 53 GLU C O 1
ATOM 4912 N N . GLU C 1 54 ? 48.118 113.495 43.503 1.00 32.50 54 GLU C N 1
ATOM 4913 C CA . GLU C 1 54 ? 48.814 114.401 42.597 1.00 33.08 54 GLU C CA 1
ATOM 4914 C C . GLU C 1 54 ? 47.969 115.607 42.206 1.00 32.95 54 GLU C C 1
ATOM 4915 O O . GLU C 1 54 ? 48.481 116.726 42.155 1.00 33.23 54 GLU C O 1
ATOM 4921 N N . TYR C 1 55 ? 46.678 115.398 41.949 1.00 26.32 55 TYR C N 1
ATOM 4922 C CA . TYR C 1 55 ? 45.798 116.527 41.611 1.00 33.10 55 TYR C CA 1
ATOM 4923 C C . TYR C 1 55 ? 45.565 117.464 42.808 1.00 31.99 55 TYR C C 1
ATOM 4924 O O . TYR C 1 55 ? 45.465 118.678 42.643 1.00 36.96 55 TYR C O 1
ATOM 4933 N N . ALA C 1 56 ? 45.458 116.893 44.005 1.00 31.16 56 ALA C N 1
ATOM 4934 C CA . ALA C 1 56 ? 45.309 117.688 45.227 1.00 34.00 56 ALA C CA 1
ATOM 4935 C C . ALA C 1 56 ? 46.489 118.644 45.461 1.00 42.18 56 ALA C C 1
ATOM 4936 O O . ALA C 1 56 ? 46.324 119.697 46.081 1.00 40.10 56 ALA C O 1
ATOM 4938 N N . LYS C 1 57 ? 47.672 118.269 44.978 1.00 37.96 57 LYS C N 1
ATOM 4939 C CA . LYS C 1 57 ? 48.863 119.100 45.154 1.00 43.81 57 LYS C CA 1
ATOM 4940 C C . LYS C 1 57 ? 48.857 120.356 44.280 1.00 47.47 57 LYS C C 1
ATOM 4941 O O . LYS C 1 57 ? 49.527 121.331 44.603 1.00 48.03 57 LYS C O 1
ATOM 4947 N N . ILE C 1 58 ? 48.108 120.340 43.180 1.00 42.28 58 ILE C N 1
ATOM 4948 C CA . ILE C 1 58 ? 48.129 121.479 42.255 1.00 47.28 58 ILE C CA 1
ATOM 4949 C C . ILE C 1 58 ? 46.883 122.383 42.266 1.00 48.42 58 ILE C C 1
ATOM 4950 O O . ILE C 1 58 ? 46.899 123.462 41.680 1.00 48.86 58 ILE C O 1
ATOM 4955 N N . ASP C 1 59 ? 45.813 121.954 42.930 1.00 45.07 59 ASP C N 1
ATOM 4956 C CA . ASP C 1 59 ? 44.623 122.800 43.055 1.00 40.94 59 ASP C CA 1
ATOM 4957 C C . ASP C 1 59 ? 44.020 122.650 44.437 1.00 39.57 59 ASP C C 1
ATOM 4958 O O . ASP C 1 59 ? 43.599 121.556 44.822 1.00 34.32 59 ASP C O 1
ATOM 4963 N N . ASN C 1 60 ? 43.976 123.753 45.182 1.00 35.23 60 ASN C N 1
ATOM 4964 C CA . ASN C 1 60 ? 43.502 123.715 46.560 1.00 33.78 60 ASN C CA 1
ATOM 4965 C C . ASN C 1 60 ? 41.985 123.581 46.717 1.00 36.19 60 ASN C C 1
ATOM 4966 O O . ASN C 1 60 ? 41.474 123.523 47.838 1.00 36.74 60 ASN C O 1
ATOM 4971 N N . ARG C 1 61 ? 41.268 123.535 45.598 1.00 35.05 61 ARG C N 1
ATOM 4972 C CA . ARG C 1 61 ? 39.831 123.272 45.639 1.00 34.41 61 ARG C CA 1
ATOM 4973 C C . ARG C 1 61 ? 39.564 121.770 45.776 1.00 38.02 61 ARG C C 1
ATOM 4974 O O . ARG C 1 61 ? 38.443 121.346 46.077 1.00 37.04 61 ARG C O 1
ATOM 4982 N N . ILE C 1 62 ? 40.605 120.969 45.569 1.00 35.92 62 ILE C N 1
ATOM 4983 C CA . ILE C 1 62 ? 40.470 119.518 45.673 1.00 35.67 62 ILE C CA 1
ATOM 4984 C C . ILE C 1 62 ? 40.732 119.011 47.081 1.00 37.97 62 ILE C C 1
ATOM 4985 O O . ILE C 1 62 ? 41.793 119.246 47.657 1.00 37.77 62 ILE C O 1
ATOM 4990 N N . GLN C 1 63 ? 39.750 118.304 47.624 1.00 34.84 63 GLN C N 1
ATOM 4991 C CA . GLN C 1 63 ? 39.868 117.704 48.938 1.00 39.46 63 GLN C CA 1
ATOM 4992 C C . GLN C 1 63 ? 39.777 116.191 48.783 1.00 39.83 63 GLN C C 1
ATOM 4993 O O . GLN C 1 63 ? 38.838 115.681 48.169 1.00 35.15 63 GLN C O 1
ATOM 4999 N N . ILE C 1 64 ? 40.747 115.468 49.332 1.00 32.72 64 ILE C N 1
ATOM 5000 C CA . ILE C 1 64 ? 40.721 114.013 49.244 1.00 36.34 64 ILE C CA 1
ATOM 5001 C C . ILE C 1 64 ? 40.277 113.392 50.557 1.00 34.87 64 ILE C C 1
ATOM 5002 O O . ILE C 1 64 ? 40.705 113.819 51.630 1.00 40.23 64 ILE C O 1
ATOM 5007 N N . LEU C 1 65 ? 39.418 112.382 50.466 1.00 28.43 65 LEU C N 1
ATOM 5008 C CA . LEU C 1 65 ? 39.132 111.518 51.602 1.00 25.09 65 LEU C CA 1
ATOM 5009 C C . LEU C 1 65 ? 39.470 110.084 51.210 1.00 31.31 65 LEU C C 1
ATOM 5010 O O . LEU C 1 65 ? 38.835 109.520 50.320 1.00 26.76 65 LEU C O 1
ATOM 5015 N N . HIS C 1 66 ? 40.469 109.504 51.862 1.00 29.59 66 HIS C N 1
ATOM 5016 C CA . HIS C 1 66 ? 40.763 108.085 51.701 1.00 30.17 66 HIS C CA 1
ATOM 5017 C C . HIS C 1 66 ? 39.980 107.317 52.752 1.00 30.13 66 HIS C C 1
ATOM 5018 O O . HIS C 1 66 ? 40.023 107.659 53.928 1.00 30.04 66 HIS C O 1
ATOM 5025 N N . GLN C 1 67 ? 39.256 106.286 52.340 1.00 27.35 67 GLN C N 1
ATOM 5026 C CA . GLN C 1 67 ? 38.558 105.446 53.300 1.00 27.45 67 GLN C CA 1
ATOM 5027 C C . GLN C 1 67 ? 38.696 103.986 52.921 1.00 25.30 67 GLN C C 1
ATOM 5028 O O . GLN C 1 67 ? 38.870 103.654 51.745 1.00 22.92 67 GLN C O 1
ATOM 5034 N N . THR C 1 68 ? 38.607 103.112 53.920 1.00 25.20 68 THR C N 1
ATOM 5035 C CA . THR C 1 68 ? 38.550 101.668 53.679 1.00 25.50 68 THR C CA 1
ATOM 5036 C C . THR C 1 68 ? 37.368 101.354 52.760 1.00 26.93 68 THR C C 1
ATOM 5037 O O . THR C 1 68 ? 36.310 101.972 52.873 1.00 27.55 68 THR C O 1
ATOM 5041 N N . ASN C 1 69 ? 37.563 100.432 51.819 1.00 28.47 69 ASN C N 1
ATOM 5042 C CA . ASN C 1 69 ? 36.532 100.142 50.820 1.00 34.99 69 ASN C CA 1
ATOM 5043 C C . ASN C 1 69 ? 35.189 99.783 51.462 1.00 35.26 69 ASN C C 1
ATOM 5044 O O . ASN C 1 69 ? 35.119 98.882 52.297 1.00 32.68 69 ASN C O 1
ATOM 5049 N N . ALA C 1 70 ? 34.135 100.503 51.083 1.00 30.99 70 ALA C N 1
ATOM 5050 C CA . ALA C 1 70 ? 32.812 100.298 51.674 1.00 28.92 70 ALA C CA 1
ATOM 5051 C C . ALA C 1 70 ? 31.656 100.428 50.670 1.00 28.23 70 ALA C C 1
ATOM 5052 O O . ALA C 1 70 ? 30.492 100.296 51.046 1.00 29.42 70 ALA C O 1
ATOM 5054 N N . GLY C 1 71 ? 31.981 100.690 49.407 1.00 25.56 71 GLY C N 1
ATOM 5055 C CA . GLY C 1 71 ? 30.991 100.769 48.341 1.00 30.81 71 GLY C CA 1
ATOM 5056 C C . GLY C 1 71 ? 30.622 102.195 47.951 1.00 26.10 71 GLY C C 1
ATOM 5057 O O . GLY C 1 71 ? 30.903 103.136 48.695 1.00 26.97 71 GLY C O 1
ATOM 5058 N N . PRO C 1 72 ? 29.996 102.362 46.775 1.00 29.72 72 PRO C N 1
ATOM 5059 C CA . PRO C 1 72 ? 29.632 103.669 46.208 1.00 26.17 72 PRO C CA 1
ATOM 5060 C C . PRO C 1 72 ? 28.676 104.477 47.091 1.00 25.17 72 PRO C C 1
ATOM 5061 O O . PRO C 1 72 ? 28.772 105.714 47.124 1.00 22.94 72 PRO C O 1
ATOM 5065 N N . SER C 1 73 ? 27.762 103.806 47.793 1.00 26.78 73 SER C N 1
ATOM 5066 C CA . SER C 1 73 ? 26.834 104.519 48.680 1.00 28.41 73 SER C CA 1
ATOM 5067 C C . SER C 1 73 ? 27.574 105.133 49.854 1.00 25.10 73 SER C C 1
ATOM 5068 O O . SER C 1 73 ? 27.363 106.294 50.191 1.00 22.17 73 SER C O 1
ATOM 5071 N N . ALA C 1 74 ? 28.443 104.343 50.472 1.00 27.13 74 ALA C N 1
ATOM 5072 C CA . ALA C 1 74 ? 29.217 104.821 51.600 1.00 26.44 74 ALA C CA 1
ATOM 5073 C C . ALA C 1 74 ? 30.123 105.964 51.173 1.00 23.91 74 ALA C C 1
ATOM 5074 O O . ALA C 1 74 ? 30.302 106.930 51.911 1.00 24.43 74 ALA C O 1
ATOM 5076 N N . ALA C 1 75 ? 30.699 105.857 49.980 1.00 22.83 75 ALA C N 1
ATOM 5077 C CA . ALA C 1 75 ? 31.589 106.901 49.481 1.00 24.10 75 ALA C CA 1
ATOM 5078 C C . ALA C 1 75 ? 30.827 108.208 49.230 1.00 25.08 75 ALA C C 1
ATOM 5079 O O . ALA C 1 75 ? 31.297 109.289 49.574 1.00 21.75 75 ALA C O 1
ATOM 5081 N N . ARG C 1 76 ? 29.645 108.114 48.640 1.00 21.70 76 ARG C N 1
ATOM 5082 C CA . ARG C 1 76 ? 28.851 109.322 48.409 1.00 20.54 76 ARG C CA 1
ATOM 5083 C C . ARG C 1 76 ? 28.386 109.941 49.730 1.00 23.43 76 ARG C C 1
ATOM 5084 O O . ARG C 1 76 ? 28.360 111.167 49.868 1.00 24.71 76 ARG C O 1
ATOM 5092 N N . ASN C 1 77 ? 28.028 109.094 50.698 1.00 23.13 77 ASN C N 1
ATOM 5093 C CA . ASN C 1 77 ? 27.569 109.580 52.008 1.00 23.21 77 ASN C CA 1
ATOM 5094 C C . ASN C 1 77 ? 28.679 110.345 52.752 1.00 21.35 77 ASN C C 1
ATOM 5095 O O . ASN C 1 77 ? 28.415 111.350 53.425 1.00 21.25 77 ASN C O 1
ATOM 5100 N N . ALA C 1 78 ? 29.918 109.873 52.624 1.00 22.77 78 ALA C N 1
ATOM 5101 C CA . ALA C 1 78 ? 31.082 110.571 53.190 1.00 26.88 78 ALA C CA 1
ATOM 5102 C C . ALA C 1 78 ? 31.244 111.933 52.532 1.00 28.91 78 ALA C C 1
ATOM 5103 O O . ALA C 1 78 ? 31.564 112.926 53.189 1.00 30.61 78 ALA C O 1
ATOM 5105 N N . GLY C 1 79 ? 31.043 111.960 51.218 1.00 25.19 79 GLY C N 1
ATOM 5106 C CA . GLY C 1 79 ? 31.048 113.197 50.461 1.00 24.91 79 GLY C CA 1
ATOM 5107 C C . GLY C 1 79 ? 30.048 114.208 51.002 1.00 29.38 79 GLY C C 1
ATOM 5108 O O . GLY C 1 79 ? 30.399 115.363 51.239 1.00 26.02 79 GLY C O 1
ATOM 5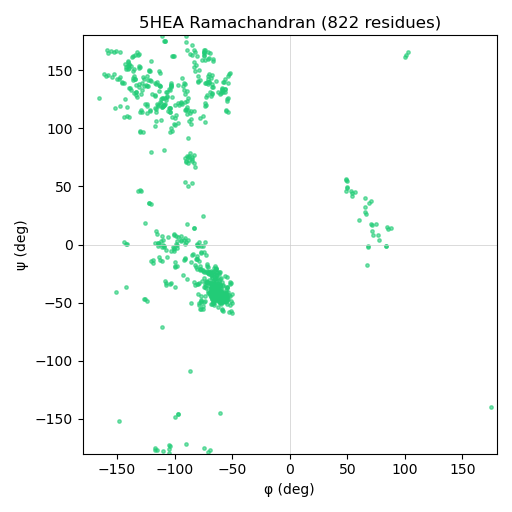109 N N . ILE C 1 80 ? 28.807 113.767 51.204 1.00 24.93 80 ILE C N 1
ATOM 5110 C CA . ILE C 1 80 ? 27.729 114.631 51.697 1.00 23.70 80 ILE C CA 1
ATOM 5111 C C . ILE C 1 80 ? 28.062 115.177 53.082 1.00 29.65 80 ILE C C 1
ATOM 5112 O O . ILE C 1 80 ? 27.845 116.355 53.374 1.00 24.56 80 ILE C O 1
ATOM 5117 N N . THR C 1 81 ? 28.603 114.307 53.925 1.00 26.83 81 THR C N 1
ATOM 5118 C CA . THR C 1 81 ? 28.971 114.659 55.295 1.00 32.48 81 THR C CA 1
ATOM 5119 C C . THR C 1 81 ? 30.077 115.706 55.319 1.00 33.75 81 THR C C 1
ATOM 5120 O O . THR C 1 81 ? 30.042 116.650 56.119 1.00 38.46 81 THR C O 1
ATOM 5124 N N . TYR C 1 82 ? 31.043 115.551 54.421 1.00 30.17 82 TYR C N 1
ATOM 5125 C CA . TYR C 1 82 ? 32.176 116.471 54.334 1.00 35.10 82 TYR C CA 1
ATOM 5126 C C . TYR C 1 82 ? 31.888 117.795 53.574 1.00 37.05 82 TYR C C 1
ATOM 5127 O O . TYR C 1 82 ? 32.583 118.798 53.762 1.00 38.66 82 TYR C O 1
ATOM 5136 N N . ALA C 1 83 ? 30.864 117.807 52.730 1.00 32.69 83 ALA C N 1
ATOM 5137 C CA . ALA C 1 83 ? 30.549 118.995 51.926 1.00 29.53 83 ALA C CA 1
ATOM 5138 C C . ALA C 1 83 ? 30.229 120.238 52.758 1.00 33.52 83 ALA C C 1
ATOM 5139 O O . ALA C 1 83 ? 29.389 120.193 53.646 1.00 37.36 83 ALA C O 1
ATOM 5141 N N . SER C 1 84 ? 30.879 121.357 52.457 1.00 32.93 84 SER C N 1
ATOM 5142 C CA . SER C 1 84 ? 30.518 122.610 53.120 1.00 35.32 84 SER C CA 1
ATOM 5143 C C . SER C 1 84 ? 29.842 123.625 52.179 1.00 39.66 84 SER C C 1
ATOM 5144 O O . SER C 1 84 ? 29.590 124.762 52.562 1.00 35.68 84 SER C O 1
ATOM 5147 N N . GLY C 1 85 ? 29.532 123.207 50.955 1.00 33.71 85 GLY C N 1
ATOM 5148 C CA . GLY C 1 85 ? 28.890 124.095 50.006 1.00 29.31 85 GLY C CA 1
ATOM 5149 C C . GLY C 1 85 ? 27.419 124.366 50.286 1.00 31.28 85 GLY C C 1
ATOM 5150 O O . GLY C 1 85 ? 26.756 123.631 51.024 1.00 32.25 85 GLY C O 1
ATOM 5151 N N . LYS C 1 86 ? 26.908 125.434 49.683 1.00 24.56 86 LYS C N 1
ATOM 5152 C CA . LYS C 1 86 ? 25.489 125.729 49.719 1.00 28.35 86 LYS C CA 1
ATOM 5153 C C . LYS C 1 86 ? 24.734 124.793 48.782 1.00 25.87 86 LYS C C 1
ATOM 5154 O O . LYS C 1 86 ? 23.527 124.596 48.924 1.00 25.08 86 LYS C O 1
ATOM 5160 N N . TYR C 1 87 ? 25.458 124.236 47.816 1.00 26.70 87 TYR C N 1
ATOM 5161 C CA . TYR C 1 87 ? 24.883 123.338 46.817 1.00 22.65 87 TYR C CA 1
ATOM 5162 C C . TYR C 1 87 ? 25.739 122.099 46.720 1.00 27.11 87 TYR C C 1
ATOM 5163 O O . TYR C 1 87 ? 26.938 122.147 47.002 1.00 26.30 87 TYR C O 1
ATOM 5172 N N . ILE C 1 88 ? 25.124 120.999 46.304 1.00 24.74 88 ILE C N 1
ATOM 5173 C CA . ILE C 1 88 ? 25.828 119.728 46.188 1.00 21.31 88 ILE C CA 1
ATOM 5174 C C . ILE C 1 88 ? 25.548 119.112 44.826 1.00 22.40 88 ILE C C 1
ATOM 5175 O O . ILE C 1 88 ? 24.414 119.114 44.352 1.00 22.69 88 ILE C O 1
ATOM 5180 N N . THR C 1 89 ? 26.582 118.596 44.178 1.00 19.08 89 THR C N 1
ATOM 5181 C CA . THR C 1 89 ? 26.364 117.917 42.914 1.00 20.67 89 THR C CA 1
ATOM 5182 C C . THR C 1 89 ? 27.268 116.681 42.851 1.00 24.20 89 THR C C 1
ATOM 5183 O O . THR C 1 89 ? 28.261 116.612 43.579 1.00 21.96 89 THR C O 1
ATOM 5187 N N . PHE C 1 90 ? 26.904 115.695 42.026 1.00 21.38 90 PHE C N 1
ATOM 5188 C CA . PHE C 1 90 ? 27.680 114.450 41.902 1.00 24.62 90 PHE C CA 1
ATOM 5189 C C . PHE C 1 90 ? 28.279 114.297 40.503 1.00 26.47 90 PHE C C 1
ATOM 5190 O O . PHE C 1 90 ? 27.621 114.612 39.526 1.00 25.18 90 PHE C O 1
ATOM 5198 N N . VAL C 1 91 ? 29.523 113.819 40.420 1.00 22.56 91 VAL C N 1
ATOM 5199 C CA . VAL C 1 91 ? 30.167 113.475 39.145 1.00 25.31 91 VAL C CA 1
ATOM 5200 C C . VAL C 1 91 ? 30.823 112.098 39.295 1.00 31.12 91 VAL C C 1
ATOM 5201 O O . VAL C 1 91 ? 31.582 111.878 40.233 1.00 28.10 91 VAL C O 1
ATOM 5205 N N . ASP C 1 92 ? 30.514 111.164 38.398 1.00 23.09 92 ASP C N 1
ATOM 5206 C CA . ASP C 1 92 ? 31.188 109.865 38.414 1.00 22.12 92 ASP C CA 1
ATOM 5207 C C . ASP C 1 92 ? 32.573 110.001 37.794 1.00 26.24 92 ASP C C 1
ATOM 5208 O O . ASP C 1 92 ? 32.753 110.729 36.826 1.00 22.11 92 ASP C O 1
ATOM 5213 N N . SER C 1 93 ? 33.548 109.300 38.361 1.00 21.42 93 SER C N 1
ATOM 5214 C CA . SER C 1 93 ? 34.941 109.531 38.007 1.00 26.03 93 SER C CA 1
ATOM 5215 C C . SER C 1 93 ? 35.352 108.924 36.661 1.00 28.35 93 SER C C 1
ATOM 5216 O O . SER C 1 93 ? 36.459 109.172 36.177 1.00 27.21 93 SER C O 1
ATOM 5219 N N . ASP C 1 94 ? 34.471 108.148 36.030 1.00 25.27 94 ASP C N 1
ATOM 5220 C CA . ASP C 1 94 ? 34.785 107.708 34.668 1.00 30.63 94 ASP C CA 1
ATOM 5221 C C . ASP C 1 94 ? 34.112 108.549 33.577 1.00 28.75 94 ASP C C 1
ATOM 5222 O O . ASP C 1 94 ? 34.276 108.281 32.384 1.00 26.63 94 ASP C O 1
ATOM 5227 N N . ASP C 1 95 ? 33.403 109.590 33.998 1.00 24.08 95 ASP C N 1
ATOM 5228 C CA . ASP C 1 95 ? 32.729 110.518 33.075 1.00 22.61 95 ASP C CA 1
ATOM 5229 C C . ASP C 1 95 ? 33.472 111.846 32.964 1.00 21.94 95 ASP C C 1
ATOM 5230 O O . ASP C 1 95 ? 34.514 112.020 33.585 1.00 23.45 95 ASP C O 1
ATOM 5235 N N . PHE C 1 96 ? 32.943 112.781 32.168 1.00 22.42 96 PHE C N 1
ATOM 5236 C CA . PHE C 1 96 ? 33.541 114.111 32.056 1.00 23.95 96 PHE C CA 1
ATOM 5237 C C . PHE C 1 96 ? 32.519 115.121 31.551 1.00 30.32 96 PHE C C 1
ATOM 5238 O O . PHE C 1 96 ? 31.444 114.742 31.085 1.00 26.00 96 PHE C O 1
ATOM 5246 N N . VAL C 1 97 ? 32.844 116.408 31.655 1.00 24.93 97 VAL C N 1
ATOM 5247 C CA . VAL C 1 97 ? 31.853 117.443 31.385 1.00 28.19 97 VAL C CA 1
ATOM 5248 C C . VAL C 1 97 ? 32.386 118.615 30.562 1.00 28.67 97 VAL C C 1
ATOM 5249 O O . VAL C 1 97 ? 33.599 118.839 30.474 1.00 27.53 97 VAL C O 1
ATOM 5253 N N . GLU C 1 98 ? 31.457 119.367 29.979 1.00 26.75 98 GLU C N 1
ATOM 5254 C CA . GLU C 1 98 ? 31.776 120.607 29.275 1.00 28.72 98 GLU C CA 1
ATOM 5255 C C . GLU C 1 98 ? 32.287 121.622 30.279 1.00 30.08 98 GLU C C 1
ATOM 5256 O O . GLU C 1 98 ? 31.997 121.510 31.463 1.00 22.63 98 GLU C O 1
ATOM 5262 N N . GLU C 1 99 ? 33.030 122.626 29.818 1.00 20.56 99 GLU C N 1
ATOM 5263 C CA . GLU C 1 99 ? 33.617 123.600 30.739 1.00 28.47 99 GLU C CA 1
ATOM 5264 C C . GLU C 1 99 ? 32.573 124.545 31.338 1.00 30.34 99 GLU C C 1
ATOM 5265 O O . GLU C 1 99 ? 32.832 125.180 32.363 1.00 30.93 99 GLU C O 1
ATOM 5271 N N . PHE C 1 100 ? 31.403 124.634 30.695 1.00 30.33 100 PHE C N 1
ATOM 5272 C CA . PHE C 1 100 ? 30.294 125.473 31.170 1.00 28.45 100 PHE C CA 1
ATOM 5273 C C . PHE C 1 100 ? 29.222 124.691 31.951 1.00 28.21 100 PHE C C 1
ATOM 5274 O O . PHE C 1 100 ? 28.165 125.222 32.295 1.00 28.78 100 PHE C O 1
ATOM 5282 N N . TYR C 1 101 ? 29.503 123.425 32.218 1.00 23.26 101 TYR C N 1
ATOM 5283 C CA . TYR C 1 101 ? 28.585 122.525 32.916 1.00 27.54 101 TYR C CA 1
ATOM 5284 C C . TYR C 1 101 ? 28.011 123.092 34.219 1.00 26.40 101 TYR C C 1
ATOM 5285 O O . TYR C 1 101 ? 26.797 123.215 34.369 1.00 24.26 101 TYR C O 1
ATOM 5294 N N . LEU C 1 102 ? 28.889 123.427 35.156 1.00 21.66 102 LEU C N 1
ATOM 5295 C CA . LEU C 1 102 ? 28.472 123.894 36.475 1.00 22.85 102 LEU C CA 1
ATOM 5296 C C . LEU C 1 102 ? 27.757 125.247 36.404 1.00 25.33 102 LEU C C 1
ATOM 5297 O O . LEU C 1 102 ? 26.742 125.476 37.084 1.00 26.16 102 LEU C O 1
ATOM 5302 N N . GLU C 1 103 ? 28.296 126.137 35.580 1.00 27.68 103 GLU C N 1
ATOM 5303 C CA . GLU C 1 103 ? 27.736 127.477 35.409 1.00 28.10 103 GLU C CA 1
ATOM 5304 C C . GLU C 1 103 ? 26.281 127.423 34.933 1.00 24.78 103 GLU C C 1
ATOM 5305 O O . GLU C 1 103 ? 25.407 128.099 35.476 1.00 26.80 103 GLU C O 1
ATOM 5311 N N . HIS C 1 104 ? 26.022 126.607 33.922 1.00 23.94 104 HIS C N 1
ATOM 5312 C CA . HIS C 1 104 ? 24.670 126.470 33.405 1.00 25.87 104 HIS C CA 1
ATOM 5313 C C . HIS C 1 104 ? 23.672 125.929 34.426 1.00 20.18 104 HIS C C 1
ATOM 5314 O O . HIS C 1 104 ? 22.557 126.434 34.515 1.00 21.78 104 HIS C O 1
ATOM 5321 N N . LEU C 1 105 ? 24.079 124.920 35.203 1.00 25.62 105 LEU C N 1
ATOM 5322 C CA . LEU C 1 105 ? 23.253 124.375 36.282 1.00 28.48 105 LEU C CA 1
ATOM 5323 C C . LEU C 1 105 ? 23.013 125.422 37.364 1.00 25.08 105 LEU C C 1
ATOM 5324 O O . LEU C 1 105 ? 21.891 125.574 37.860 1.00 26.26 105 LEU C O 1
ATOM 5329 N N . TYR C 1 106 ? 24.071 126.134 37.737 1.00 18.76 106 TYR C N 1
ATOM 5330 C CA . TYR C 1 106 ? 23.955 127.174 38.772 1.00 18.95 106 TYR C CA 1
ATOM 5331 C C . TYR C 1 106 ? 22.986 128.275 38.339 1.00 25.02 106 TYR C C 1
ATOM 5332 O O . TYR C 1 106 ? 22.094 128.660 39.099 1.00 24.50 106 TYR C O 1
ATOM 5341 N N . ARG C 1 107 ? 23.160 128.782 37.120 1.00 22.77 107 ARG C N 1
ATOM 5342 C CA . ARG C 1 107 ? 22.233 129.792 36.593 1.00 27.45 107 ARG C CA 1
ATOM 5343 C C . ARG C 1 107 ? 20.781 129.314 36.548 1.00 30.15 107 ARG C C 1
ATOM 5344 O O . ARG C 1 107 ? 19.864 130.043 36.936 1.00 30.00 107 ARG C O 1
ATOM 5352 N N . ALA C 1 108 ? 20.576 128.090 36.070 1.00 29.26 108 ALA C N 1
ATOM 5353 C CA . ALA C 1 108 ? 19.227 127.559 35.922 1.00 30.00 108 ALA C CA 1
ATOM 5354 C C . ALA C 1 108 ? 18.531 127.499 37.278 1.00 29.55 108 ALA C C 1
ATOM 5355 O O . ALA C 1 108 ? 17.331 127.725 37.377 1.00 33.13 108 ALA C O 1
ATOM 5357 N N . LEU C 1 109 ? 19.294 127.211 38.327 1.00 27.78 109 LEU C N 1
ATOM 5358 C CA . LEU C 1 109 ? 18.719 127.074 39.655 1.00 25.44 109 LEU C CA 1
ATOM 5359 C C . LEU C 1 109 ? 18.450 128.461 40.244 1.00 23.94 109 LEU C C 1
ATOM 5360 O O . LEU C 1 109 ? 17.318 128.795 40.615 1.00 28.20 109 LEU C O 1
ATOM 5365 N N . VAL C 1 110 ? 19.490 129.283 40.298 1.00 26.90 110 VAL C N 1
ATOM 5366 C CA . VAL C 1 110 ? 19.408 130.569 40.994 1.00 30.88 110 VAL C CA 1
ATOM 5367 C C . VAL C 1 110 ? 18.495 131.596 40.287 1.00 31.28 110 VAL C C 1
ATOM 5368 O O . VAL C 1 110 ? 17.711 132.292 40.933 1.00 29.16 110 VAL C O 1
ATOM 5372 N N . ASP C 1 111 ? 18.578 131.675 38.964 1.00 29.21 111 ASP C N 1
ATOM 5373 C CA . ASP C 1 111 ? 17.744 132.619 38.230 1.00 32.98 111 ASP C CA 1
ATOM 5374 C C . ASP C 1 111 ? 16.259 132.245 38.281 1.00 34.04 111 ASP C C 1
ATOM 5375 O O . ASP C 1 111 ? 15.390 133.100 38.111 1.00 32.38 111 ASP C O 1
ATOM 5380 N N . ASN C 1 112 ? 15.963 130.971 38.510 1.00 29.21 112 ASN C N 1
ATOM 5381 C CA . ASN C 1 112 ? 14.567 130.532 38.555 1.00 32.44 112 ASN C CA 1
ATOM 5382 C C . ASN C 1 112 ? 13.992 130.346 39.946 1.00 30.99 112 ASN C C 1
ATOM 5383 O O . ASN C 1 112 ? 12.807 130.074 40.096 1.00 28.71 112 ASN C O 1
ATOM 5388 N N . GLY C 1 113 ? 14.825 130.516 40.964 1.00 35.13 113 GLY C N 1
ATOM 5389 C CA . GLY C 1 113 ? 14.374 130.304 42.325 1.00 37.61 113 GLY C CA 1
ATOM 5390 C C . GLY C 1 113 ? 14.003 128.853 42.578 1.00 36.30 113 GLY C C 1
ATOM 5391 O O . GLY C 1 113 ? 13.156 128.565 43.422 1.00 31.10 113 GLY C O 1
ATOM 5392 N N . SER C 1 114 ? 14.627 127.935 41.843 1.00 30.33 114 SER C N 1
ATOM 5393 C CA . SER C 1 114 ? 14.400 126.502 42.054 1.00 30.17 114 SER C CA 1
ATOM 5394 C C . SER C 1 114 ? 15.264 125.958 43.187 1.00 30.11 114 SER C C 1
ATOM 5395 O O . SER C 1 114 ? 16.194 126.615 43.639 1.00 29.60 114 SER C O 1
ATOM 5398 N N . ASP C 1 115 ? 14.953 124.747 43.634 1.00 27.74 115 ASP C N 1
ATOM 5399 C CA . ASP C 1 115 ? 15.727 124.086 44.685 1.00 26.72 115 ASP C CA 1
ATOM 5400 C C . ASP C 1 115 ? 16.699 123.072 44.087 1.00 25.63 115 ASP C C 1
ATOM 5401 O O . ASP C 1 115 ? 17.651 122.649 44.735 1.00 23.31 115 ASP C O 1
ATOM 5406 N N . ILE C 1 116 ? 16.434 122.686 42.844 1.00 21.58 116 ILE C N 1
ATOM 5407 C CA . ILE C 1 116 ? 17.243 121.714 42.112 1.00 21.81 116 ILE C CA 1
ATOM 5408 C C . ILE C 1 116 ? 17.251 122.124 40.640 1.00 24.53 116 ILE C C 1
ATOM 5409 O O . ILE C 1 116 ? 16.231 122.572 40.109 1.00 22.16 116 ILE C O 1
ATOM 5414 N N . SER C 1 117 ? 18.401 122.005 39.989 1.00 22.47 117 SER C N 1
ATOM 5415 C CA . SER C 1 117 ? 18.449 122.091 38.539 1.00 25.01 117 SER C CA 1
ATOM 5416 C C . SER C 1 117 ? 19.057 120.798 38.010 1.00 27.95 117 SER C C 1
ATOM 5417 O O . SER C 1 117 ? 19.866 120.166 38.685 1.00 21.79 117 SER C O 1
ATOM 5420 N N . VAL C 1 118 ? 18.636 120.412 36.810 1.00 25.23 118 VAL C N 1
ATOM 5421 C CA . VAL C 1 118 ? 18.979 119.128 36.225 1.00 24.04 118 VAL C CA 1
ATOM 5422 C C . VAL C 1 118 ? 19.302 119.367 34.757 1.00 28.65 118 VAL C C 1
ATOM 5423 O O . VAL C 1 118 ? 18.569 120.079 34.054 1.00 26.64 118 VAL C O 1
ATOM 5427 N N . CYS C 1 119 ? 20.402 118.802 34.283 1.00 23.58 119 CYS C N 1
ATOM 5428 C CA . CYS C 1 119 ? 20.648 118.834 32.844 1.00 20.20 119 CYS C CA 1
ATOM 5429 C C . CYS C 1 119 ? 20.622 117.414 32.294 1.00 24.03 119 CYS C C 1
ATOM 5430 O O . CYS C 1 119 ? 20.332 116.460 33.022 1.00 22.03 119 CYS C O 1
ATOM 5433 N N . ASN C 1 120 ? 20.901 117.274 31.009 1.00 22.15 120 ASN C N 1
ATOM 5434 C CA . ASN C 1 120 ? 20.877 115.969 30.371 1.00 23.67 120 ASN C CA 1
ATOM 5435 C C . ASN C 1 120 ? 22.316 115.498 30.158 1.00 25.59 120 ASN C C 1
ATOM 5436 O O . ASN C 1 120 ? 23.264 116.131 30.639 1.00 21.83 120 ASN C O 1
ATOM 5441 N N . PHE C 1 121 ? 22.487 114.386 29.460 1.00 24.80 121 PHE C N 1
ATOM 5442 C CA . PHE C 1 121 ? 23.833 113.904 29.153 1.00 25.09 121 PHE C CA 1
ATOM 5443 C C . PHE C 1 121 ? 23.894 113.355 27.738 1.00 26.56 121 PHE C C 1
ATOM 5444 O O . PHE C 1 121 ? 22.899 112.863 27.202 1.00 26.21 121 PHE C O 1
ATOM 5452 N N . ASN C 1 122 ? 25.071 113.444 27.136 1.00 26.29 122 ASN C N 1
ATOM 5453 C CA . ASN C 1 122 ? 25.341 112.746 25.891 1.00 24.42 122 ASN C CA 1
ATOM 5454 C C . ASN C 1 122 ? 26.293 111.608 26.252 1.00 30.36 122 ASN C C 1
ATOM 5455 O O . ASN C 1 122 ? 26.702 111.504 27.405 1.00 28.46 122 ASN C O 1
ATOM 5460 N N . SER C 1 123 ? 26.620 110.755 25.288 1.00 33.27 123 SER C N 1
ATOM 5461 C CA . SER C 1 123 ? 27.407 109.546 25.536 1.00 38.36 123 SER C CA 1
ATOM 5462 C C . SER C 1 123 ? 28.769 109.631 24.864 1.00 32.23 123 SER C C 1
ATOM 5463 O O . SER C 1 123 ? 28.912 110.264 23.820 1.00 28.51 123 SER C O 1
ATOM 5466 N N . PHE C 1 124 ? 29.762 108.992 25.476 1.00 25.80 124 PHE C N 1
ATOM 5467 C CA . PHE C 1 124 ? 31.048 108.764 24.827 1.00 24.58 124 PHE C CA 1
ATOM 5468 C C . PHE C 1 124 ? 31.350 107.271 24.842 1.00 31.43 124 PHE C C 1
ATOM 5469 O O . PHE C 1 124 ? 31.400 106.648 25.902 1.00 31.73 124 PHE C O 1
ATOM 5477 N N . ASN C 1 125 ? 31.513 106.705 23.650 1.00 29.48 125 ASN C N 1
ATOM 5478 C CA . ASN C 1 125 ? 31.770 105.282 23.472 1.00 25.41 125 ASN C CA 1
ATOM 5479 C C . ASN C 1 125 ? 33.276 105.035 23.561 1.00 26.71 125 ASN C C 1
ATOM 5480 O O . ASN C 1 125 ? 34.005 105.352 22.627 1.00 26.50 125 ASN C O 1
ATOM 5485 N N . GLU C 1 126 ? 33.737 104.459 24.671 1.00 24.86 126 GLU C N 1
ATOM 5486 C CA . GLU C 1 126 ? 35.173 104.235 24.880 1.00 30.05 126 GLU C CA 1
ATOM 5487 C C . GLU C 1 126 ? 35.778 103.276 23.857 1.00 36.97 126 GLU C C 1
ATOM 5488 O O . GLU C 1 126 ? 36.950 103.416 23.460 1.00 29.43 126 GLU C O 1
ATOM 5494 N N . ASP C 1 127 ? 34.978 102.301 23.434 1.00 35.63 127 ASP C N 1
ATOM 5495 C CA . ASP C 1 127 ? 35.452 101.255 22.529 1.00 38.58 127 ASP C CA 1
ATOM 5496 C C . ASP C 1 127 ? 35.732 101.781 21.126 1.00 37.20 127 ASP C C 1
ATOM 5497 O O . ASP C 1 127 ? 36.604 101.270 20.424 1.00 32.36 127 ASP C O 1
ATOM 5502 N N . ARG C 1 128 ? 34.990 102.801 20.717 1.00 28.44 128 ARG C N 1
ATOM 5503 C CA . ARG C 1 128 ? 35.200 103.391 19.407 1.00 31.66 128 ARG C CA 1
ATOM 5504 C C . ARG C 1 128 ? 35.723 104.826 19.493 1.00 29.10 128 ARG C C 1
ATOM 5505 O O . ARG C 1 128 ? 35.953 105.456 18.468 1.00 29.40 128 ARG C O 1
ATOM 5513 N N . GLN C 1 129 ? 35.917 105.325 20.715 1.00 28.73 129 GLN C N 1
ATOM 5514 C CA . GLN C 1 129 ? 36.344 106.714 20.944 1.00 29.01 129 GLN C CA 1
ATOM 5515 C C . GLN C 1 129 ? 35.499 107.715 20.161 1.00 33.70 129 GLN C C 1
ATOM 5516 O O . GLN C 1 129 ? 36.030 108.585 19.486 1.00 35.94 129 GLN C O 1
ATOM 5522 N N . SER C 1 130 ? 34.182 107.586 20.239 1.00 32.81 130 SER C N 1
ATOM 5523 C CA . SER C 1 130 ? 33.307 108.471 19.477 1.00 40.02 130 SER C CA 1
ATOM 5524 C C . SER C 1 130 ? 32.175 108.969 20.357 1.00 34.60 130 SER C C 1
ATOM 5525 O O . SER C 1 130 ? 31.664 108.227 21.199 1.00 27.04 130 SER C O 1
ATOM 5528 N N . PHE C 1 131 ? 31.793 110.226 20.161 1.00 34.83 131 PHE C N 1
ATOM 5529 C CA . PHE C 1 131 ? 30.693 110.807 20.917 1.00 35.95 131 PHE C CA 1
ATOM 5530 C C . PHE C 1 131 ? 29.392 110.411 20.275 1.00 39.60 131 PHE C C 1
ATOM 5531 O O . PHE C 1 131 ? 29.318 110.222 19.060 1.00 37.51 131 PHE C O 1
ATOM 5539 N N . LEU C 1 132 ? 28.361 110.296 21.097 1.00 34.37 132 LEU C N 1
ATOM 5540 C CA . LEU C 1 132 ? 27.012 110.170 20.590 1.00 34.04 132 LEU C CA 1
ATOM 5541 C C . LEU C 1 132 ? 26.210 111.388 21.059 1.00 35.10 132 LEU C C 1
ATOM 5542 O O . LEU C 1 132 ? 25.829 111.484 22.226 1.00 29.19 132 LEU C O 1
ATOM 5547 N N . PHE C 1 133 ? 25.997 112.346 20.165 1.00 32.03 133 PHE C N 1
ATOM 5548 C CA . PHE C 1 133 ? 25.229 113.525 20.529 1.00 34.64 133 PHE C CA 1
ATOM 5549 C C . PHE C 1 133 ? 23.742 113.271 20.334 1.00 39.57 133 PHE C C 1
ATOM 5550 O O . PHE C 1 133 ? 23.158 113.687 19.340 1.00 42.59 133 PHE C O 1
ATOM 5558 N N . SER C 1 134 ? 23.141 112.571 21.295 1.00 30.08 134 SER C N 1
ATOM 5559 C CA . SER C 1 134 ? 21.708 112.296 21.279 1.00 39.95 134 SER C CA 1
ATOM 5560 C C . SER C 1 134 ? 20.923 113.580 21.533 1.00 43.11 134 SER C C 1
ATOM 5561 O O . SER C 1 134 ? 19.841 113.784 20.979 1.00 47.11 134 SER C O 1
ATOM 5564 N N . ILE C 1 135 ? 21.477 114.440 22.380 1.00 36.89 135 ILE C N 1
ATOM 5565 C CA . ILE C 1 135 ? 20.839 115.706 22.718 1.00 38.24 135 ILE C CA 1
ATOM 5566 C C . ILE C 1 135 ? 21.479 116.829 21.911 1.00 37.55 135 ILE C C 1
ATOM 5567 O O . ILE C 1 135 ? 22.623 117.209 22.160 1.00 40.94 135 ILE C O 1
ATOM 5572 N N . THR C 1 136 ? 20.735 117.354 20.942 1.00 35.76 136 THR C N 1
ATOM 5573 C CA . THR C 1 136 ? 21.259 118.353 20.014 1.00 43.94 136 THR C CA 1
ATOM 5574 C C . THR C 1 136 ? 20.818 119.777 20.393 1.00 41.46 136 THR C C 1
ATOM 5575 O O . THR C 1 136 ? 19.871 119.954 21.160 1.00 33.90 136 THR C O 1
ATOM 5579 N N . LYS C 1 137 ? 21.500 120.788 19.858 1.00 45.59 137 LYS C N 1
ATOM 5580 C CA . LYS C 1 137 ? 21.149 122.179 20.161 1.00 51.02 137 LYS C CA 1
ATOM 5581 C C . LYS C 1 137 ? 19.761 122.543 19.646 1.00 43.71 137 LYS C C 1
ATOM 5582 O O . LYS C 1 137 ? 19.074 123.376 20.229 1.00 45.16 137 LYS C O 1
ATOM 5588 N N . GLU C 1 138 ? 19.347 121.896 18.562 1.00 42.60 138 GLU C N 1
ATOM 5589 C CA . GLU C 1 138 ? 18.034 122.141 17.978 1.00 43.31 138 GLU C CA 1
ATOM 5590 C C . GLU C 1 138 ? 16.939 121.723 18.927 1.00 41.30 138 GLU C C 1
ATOM 5591 O O . GLU C 1 138 ? 15.846 122.290 18.896 1.00 38.35 138 GLU C O 1
ATOM 5597 N N . LYS C 1 139 ? 17.235 120.725 19.763 1.00 34.41 139 LYS C N 1
ATOM 5598 C CA . LYS C 1 139 ? 16.278 120.222 20.748 1.00 34.92 139 LYS C CA 1
ATOM 5599 C C . LYS C 1 139 ? 16.426 120.863 22.130 1.00 28.04 139 LYS C C 1
ATOM 5600 O O . LYS C 1 139 ? 15.786 120.421 23.081 1.00 31.50 139 LYS C O 1
ATOM 5606 N N . TYR C 1 140 ? 17.271 121.880 22.260 1.00 27.86 140 TYR C N 1
ATOM 5607 C CA . TYR C 1 140 ? 17.396 122.566 23.547 1.00 28.32 140 TYR C CA 1
ATOM 5608 C C . TYR C 1 140 ? 16.073 123.160 24.040 1.00 31.90 140 TYR C C 1
ATOM 5609 O O . TYR C 1 140 ? 15.350 123.818 23.288 1.00 35.24 140 TYR C O 1
ATOM 5618 N N . PHE C 1 141 ? 15.764 122.905 25.308 1.00 29.01 141 PHE C N 1
ATOM 5619 C CA . PHE C 1 141 ? 14.760 123.673 26.028 1.00 27.83 141 PHE C CA 1
ATOM 5620 C C . PHE C 1 141 ? 15.140 123.758 27.504 1.00 26.26 141 PHE C C 1
ATOM 5621 O O . PHE C 1 141 ? 16.002 123.020 28.000 1.00 25.24 141 PHE C O 1
ATOM 5629 N N . CYS C 1 142 ? 14.478 124.671 28.192 1.00 25.88 142 CYS C N 1
ATOM 5630 C CA . CYS C 1 142 ? 14.602 124.817 29.621 1.00 26.93 142 CYS C CA 1
ATOM 5631 C C . CYS C 1 142 ? 13.187 124.972 30.131 1.00 30.79 142 CYS C C 1
ATOM 5632 O O . CYS C 1 142 ? 12.354 125.564 29.455 1.00 32.14 142 CYS C O 1
ATOM 5635 N N . LYS C 1 143 ? 12.893 124.441 31.309 1.00 25.25 143 LYS C N 1
ATOM 5636 C CA . LYS C 1 143 ? 11.541 124.567 31.845 1.00 21.46 143 LYS C CA 1
ATOM 5637 C C . LYS C 1 143 ? 11.538 124.407 33.361 1.00 29.54 143 LYS C C 1
ATOM 5638 O O . LYS C 1 143 ? 12.336 123.639 33.924 1.00 23.76 143 LYS C O 1
ATOM 5644 N N . ASN C 1 144 ? 10.647 125.147 34.017 1.00 24.43 144 ASN C N 1
ATOM 5645 C CA . ASN C 1 144 ? 10.406 124.991 35.442 1.00 27.58 144 ASN C CA 1
ATOM 5646 C C . ASN C 1 144 ? 9.281 123.992 35.657 1.00 30.40 144 ASN C C 1
ATOM 5647 O O . ASN C 1 144 ? 8.292 124.002 34.933 1.00 31.85 144 ASN C O 1
ATOM 5652 N N . TYR C 1 145 ? 9.436 123.133 36.658 1.00 28.67 145 TYR C N 1
ATOM 5653 C CA . TYR C 1 145 ? 8.444 122.100 36.941 1.00 31.55 145 TYR C CA 1
ATOM 5654 C C . TYR C 1 145 ? 7.998 122.128 38.395 1.00 31.01 145 TYR C C 1
ATOM 5655 O O . TYR C 1 145 ? 8.798 122.381 39.301 1.00 30.37 145 TYR C O 1
ATOM 5664 N N . THR C 1 146 ? 6.718 121.848 38.624 1.00 29.61 146 THR C N 1
ATOM 5665 C CA . THR C 1 146 ? 6.283 121.493 39.960 1.00 24.75 146 THR C CA 1
ATOM 5666 C C . THR C 1 146 ? 6.774 120.066 40.201 1.00 21.44 146 THR C C 1
ATOM 5667 O O . THR C 1 146 ? 7.191 119.370 39.257 1.00 25.05 146 THR C O 1
ATOM 5671 N N . ILE C 1 147 ? 6.727 119.619 41.452 1.00 28.25 147 ILE C N 1
ATOM 5672 C CA . ILE C 1 147 ? 7.165 118.253 41.758 1.00 30.38 147 ILE C CA 1
ATOM 5673 C C . ILE C 1 147 ? 6.220 117.266 41.067 1.00 28.83 147 ILE C C 1
ATOM 5674 O O . ILE C 1 147 ? 6.670 116.293 40.484 1.00 29.69 147 ILE C O 1
ATOM 5679 N N . ALA C 1 148 ? 4.920 117.555 41.097 1.00 36.55 148 ALA C N 1
ATOM 5680 C CA . ALA C 1 148 ? 3.924 116.715 40.412 1.00 41.09 148 ALA C CA 1
ATOM 5681 C C . ALA C 1 148 ? 4.195 116.559 38.912 1.00 41.37 148 ALA C C 1
ATOM 5682 O O . ALA C 1 148 ? 4.184 115.442 38.381 1.00 37.19 148 ALA C O 1
ATOM 5684 N N . GLU C 1 149 ? 4.437 117.682 38.235 1.00 37.82 149 GLU C N 1
ATOM 5685 C CA . GLU C 1 149 ? 4.819 117.665 36.826 1.00 39.54 149 GLU C CA 1
ATOM 5686 C C . GLU C 1 149 ? 6.119 116.892 36.627 1.00 38.88 149 GLU C C 1
ATOM 5687 O O . GLU C 1 149 ? 6.244 116.074 35.704 1.00 37.82 149 GLU C O 1
ATOM 5693 N N . TRP C 1 150 ? 7.092 117.162 37.492 1.00 40.25 150 TRP C N 1
ATOM 5694 C CA . TRP C 1 150 ? 8.399 116.518 37.389 1.00 34.50 150 TRP C CA 1
ATOM 5695 C C . TRP C 1 150 ? 8.312 114.984 37.498 1.00 31.62 150 TRP C C 1
ATOM 5696 O O . TRP C 1 150 ? 8.984 114.263 36.756 1.00 34.81 150 TRP C O 1
ATOM 5707 N N . MET C 1 151 ? 7.470 114.495 38.404 1.00 35.58 151 MET C N 1
ATOM 5708 C CA . MET C 1 151 ? 7.392 113.054 38.662 1.00 48.93 151 MET C CA 1
ATOM 5709 C C . MET C 1 151 ? 6.697 112.261 37.540 1.00 60.46 151 MET C C 1
ATOM 5710 O O . MET C 1 151 ? 6.726 111.030 37.537 1.00 68.05 151 MET C O 1
ATOM 5715 N N . ASP C 1 152 ? 6.088 112.961 36.586 1.00 57.47 152 ASP C N 1
ATOM 5716 C CA . ASP C 1 152 ? 5.417 112.298 35.468 1.00 59.28 152 ASP C CA 1
ATOM 5717 C C . ASP C 1 152 ? 6.343 112.161 34.268 1.00 63.68 152 ASP C C 1
ATOM 5718 O O . ASP C 1 152 ? 7.160 113.041 34.009 1.00 70.45 152 ASP C O 1
ATOM 5723 N N . LEU C 1 153 ? 6.225 111.051 33.547 1.00 67.90 153 LEU C N 1
ATOM 5724 C CA . LEU C 1 153 ? 7.018 110.833 32.333 1.00 74.76 153 LEU C CA 1
ATOM 5725 C C . LEU C 1 153 ? 6.266 110.002 31.289 1.00 75.10 153 LEU C C 1
ATOM 5726 O O . LEU C 1 153 ? 6.848 109.144 30.620 1.00 71.06 153 LEU C O 1
ATOM 5731 N N . ASN C 1 160 ? 14.573 108.069 29.540 1.00 77.63 160 ASN C N 1
ATOM 5732 C CA . ASN C 1 160 ? 14.789 109.219 30.415 1.00 71.10 160 ASN C CA 1
ATOM 5733 C C . ASN C 1 160 ? 14.396 108.954 31.859 1.00 62.70 160 ASN C C 1
ATOM 5734 O O . ASN C 1 160 ? 14.534 109.826 32.722 1.00 43.86 160 ASN C O 1
ATOM 5739 N N . LEU C 1 161 ? 13.902 107.747 32.120 1.00 65.31 161 LEU C N 1
ATOM 5740 C CA . LEU C 1 161 ? 13.665 107.313 33.491 1.00 66.79 161 LEU C CA 1
ATOM 5741 C C . LEU C 1 161 ? 15.028 107.143 34.155 1.00 49.85 161 LEU C C 1
ATOM 5742 O O . LEU C 1 161 ? 15.187 107.407 35.349 1.00 40.96 161 LEU C O 1
ATOM 5747 N N . PHE C 1 162 ? 16.014 106.723 33.364 1.00 39.39 162 PHE C N 1
ATOM 5748 C CA . PHE C 1 162 ? 17.383 106.574 33.856 1.00 36.86 162 PHE C CA 1
ATOM 5749 C C . PHE C 1 162 ? 17.996 107.922 34.246 1.00 33.97 162 PHE C C 1
ATOM 5750 O O . PHE C 1 162 ? 18.581 108.061 35.325 1.00 34.14 162 PHE C O 1
ATOM 5758 N N . LEU C 1 163 ? 17.866 108.901 33.355 1.00 29.53 163 LEU C N 1
ATOM 5759 C CA . LEU C 1 163 ? 18.374 110.247 33.603 1.00 33.41 163 LEU C CA 1
ATOM 5760 C C . LEU C 1 163 ? 17.793 110.852 34.877 1.00 27.47 163 LEU C C 1
ATOM 5761 O O . LEU C 1 163 ? 18.523 111.382 35.718 1.00 26.00 163 LEU C O 1
ATOM 5766 N N . THR C 1 164 ? 16.475 110.739 35.017 1.00 24.13 164 THR C N 1
ATOM 5767 C CA . THR C 1 164 ? 15.741 111.345 36.121 1.00 32.40 164 THR C CA 1
ATOM 5768 C C . THR C 1 164 ? 15.928 110.643 37.468 1.00 34.35 164 THR C C 1
ATOM 5769 O O . THR C 1 164 ? 16.194 111.295 38.474 1.00 33.55 164 THR C O 1
ATOM 5773 N N . PHE C 1 165 ? 15.779 109.322 37.501 1.00 34.00 165 PHE C N 1
ATOM 5774 C CA . PHE C 1 165 ? 15.688 108.620 38.791 1.00 43.94 165 PHE C CA 1
ATOM 5775 C C . PHE C 1 165 ? 16.893 107.770 39.195 1.00 41.18 165 PHE C C 1
ATOM 5776 O O . PHE C 1 165 ? 17.180 107.620 40.387 1.00 41.36 165 PHE C O 1
ATOM 5784 N N . THR C 1 166 ? 17.588 107.203 38.217 1.00 38.44 166 THR C N 1
ATOM 5785 C CA . THR C 1 166 ? 18.644 106.238 38.519 1.00 42.93 166 THR C CA 1
ATOM 5786 C C . THR C 1 166 ? 20.045 106.842 38.391 1.00 46.57 166 THR C C 1
ATOM 5787 O O . THR C 1 166 ? 21.036 106.188 38.704 1.00 56.10 166 THR C O 1
ATOM 5791 N N . PHE C 1 167 ? 20.137 108.083 37.924 1.00 36.30 167 PHE C N 1
ATOM 5792 C CA . PHE C 1 167 ? 21.453 108.678 37.688 1.00 27.41 167 PHE C CA 1
ATOM 5793 C C . PHE C 1 167 ? 21.681 109.890 38.588 1.00 22.02 167 PHE C C 1
ATOM 5794 O O . PHE C 1 167 ? 20.961 110.882 38.509 1.00 23.47 167 PHE C O 1
ATOM 5802 N N . SER C 1 168 ? 22.673 109.805 39.460 1.00 20.81 168 SER C N 1
ATOM 5803 C CA . SER C 1 168 ? 22.922 110.899 40.401 1.00 23.24 168 SER C CA 1
ATOM 5804 C C . SER C 1 168 ? 23.619 112.170 39.862 1.00 27.37 168 SER C C 1
ATOM 5805 O O . SER C 1 168 ? 23.361 113.270 40.390 1.00 25.65 168 SER C O 1
ATOM 5808 N N . PRO C 1 169 ? 24.515 112.038 38.849 1.00 23.69 169 PRO C N 1
ATOM 5809 C CA . PRO C 1 169 ? 25.071 113.260 38.250 1.00 19.94 169 PRO C CA 1
ATOM 5810 C C . PRO C 1 169 ? 24.052 114.059 37.433 1.00 21.77 169 PRO C C 1
ATOM 5811 O O . PRO C 1 169 ? 22.890 113.667 37.362 1.00 22.39 169 PRO C O 1
ATOM 5815 N N . THR C 1 170 ? 24.513 115.147 36.810 1.00 19.36 170 THR C N 1
ATOM 5816 C CA . THR C 1 170 ? 23.684 116.078 35.999 1.00 15.76 170 THR C CA 1
ATOM 5817 C C . THR C 1 170 ? 22.740 116.960 36.821 1.00 21.59 170 THR C C 1
ATOM 5818 O O . THR C 1 170 ? 21.908 117.680 36.271 1.00 21.01 170 THR C O 1
ATOM 5822 N N . LYS C 1 171 ? 22.888 116.922 38.140 1.00 24.46 171 LYS C N 1
ATOM 5823 C CA . LYS C 1 171 ? 21.911 117.538 39.025 1.00 25.08 171 LYS C CA 1
ATOM 5824 C C . LYS C 1 171 ? 22.583 118.378 40.103 1.00 27.49 171 LYS C C 1
ATOM 5825 O O . LYS C 1 171 ? 23.518 117.935 40.765 1.00 23.23 171 LYS C O 1
ATOM 5831 N N . LEU C 1 172 ? 22.094 119.600 40.271 1.00 21.57 172 LEU C N 1
ATOM 5832 C CA . LEU C 1 172 ? 22.598 120.508 41.299 1.00 21.97 172 LEU C CA 1
ATOM 5833 C C . LEU C 1 172 ? 21.526 120.680 42.367 1.00 19.37 172 LEU C C 1
ATOM 5834 O O . LEU C 1 172 ? 20.424 121.133 42.060 1.00 23.83 172 LEU C O 1
ATOM 5839 N N . PHE C 1 173 ? 21.843 120.304 43.614 1.00 21.29 173 PHE C N 1
ATOM 5840 C CA . PHE C 1 173 ? 20.865 120.298 44.723 1.00 19.21 173 PHE C CA 1
ATOM 5841 C C . PHE C 1 173 ? 21.210 121.348 45.783 1.00 20.66 173 PHE C C 1
ATOM 5842 O O . PHE C 1 173 ? 22.372 121.463 46.159 1.00 22.71 173 PHE C O 1
ATOM 5850 N N . LYS C 1 174 ? 20.218 122.087 46.285 1.00 20.04 174 LYS C N 1
ATOM 5851 C CA . LYS C 1 174 ? 20.431 122.868 47.511 1.00 25.88 174 LYS C CA 1
ATOM 5852 C C . LYS C 1 174 ? 20.846 121.886 48.590 1.00 26.83 174 LYS C C 1
ATOM 5853 O O . LYS C 1 174 ? 20.222 120.833 48.742 1.00 25.89 174 LYS C O 1
ATOM 5859 N N . ALA C 1 175 ? 21.919 122.213 49.310 1.00 23.08 175 ALA C N 1
ATOM 5860 C CA . ALA C 1 175 ? 22.481 121.305 50.300 1.00 26.70 175 ALA C CA 1
ATOM 5861 C C . ALA C 1 175 ? 21.480 121.000 51.420 1.00 32.98 175 ALA C C 1
ATOM 5862 O O . ALA C 1 175 ? 21.458 119.885 51.956 1.00 28.58 175 ALA C O 1
ATOM 5864 N N . GLU C 1 176 ? 20.636 121.979 51.747 1.00 28.11 176 GLU C N 1
ATOM 5865 C CA . GLU C 1 176 ? 19.599 121.806 52.768 1.00 33.63 176 GLU C CA 1
ATOM 5866 C C . GLU C 1 176 ? 18.687 120.596 52.498 1.00 34.63 176 GLU C C 1
ATOM 5867 O O . GLU C 1 176 ? 18.151 120.005 53.430 1.00 35.75 176 GLU C O 1
ATOM 5873 N N . LEU C 1 177 ? 18.524 120.224 51.229 1.00 31.02 177 LEU C N 1
ATOM 5874 C CA . LEU C 1 177 ? 17.661 119.100 50.863 1.00 25.98 177 LEU C CA 1
ATOM 5875 C C . LEU C 1 177 ? 18.139 117.748 51.408 1.00 25.36 177 LEU C C 1
ATOM 5876 O O . LEU C 1 177 ? 17.356 116.806 51.503 1.00 27.98 177 LEU C O 1
ATOM 5881 N N . PHE C 1 178 ? 19.418 117.645 51.753 1.00 21.68 178 PHE C N 1
ATOM 5882 C CA . PHE C 1 178 ? 19.979 116.372 52.197 1.00 26.17 178 PHE C CA 1
ATOM 5883 C C . PHE C 1 178 ? 19.699 115.978 53.663 1.00 34.05 178 PHE C C 1
ATOM 5884 O O . PHE C 1 178 ? 20.114 114.901 54.100 1.00 29.36 178 PHE C O 1
ATOM 5892 N N . GLU C 1 179 ? 18.997 116.823 54.415 1.00 35.05 179 GLU C N 1
ATOM 5893 C CA . GLU C 1 179 ? 18.616 116.451 55.784 1.00 35.22 179 GLU C CA 1
ATOM 5894 C C . GLU C 1 179 ? 17.843 115.130 55.801 1.00 31.60 179 GLU C C 1
ATOM 5895 O O . GLU C 1 179 ? 16.756 115.027 55.223 1.00 30.93 179 GLU C O 1
ATOM 5901 N N . GLY C 1 180 ? 18.424 114.114 56.437 1.00 31.43 180 GLY C N 1
ATOM 5902 C CA . GLY C 1 180 ? 17.774 112.823 56.575 1.00 26.75 180 GLY C CA 1
ATOM 5903 C C . GLY C 1 180 ? 17.932 111.900 55.385 1.00 31.57 180 GLY C C 1
ATOM 5904 O O . GLY C 1 180 ? 17.451 110.758 55.401 1.00 23.14 180 GLY C O 1
ATOM 5905 N N . ILE C 1 181 ? 18.616 112.382 54.351 1.00 24.58 181 ILE C N 1
ATOM 5906 C CA . ILE C 1 181 ? 18.740 111.617 53.124 1.00 20.74 181 ILE C CA 1
ATOM 5907 C C . ILE C 1 181 ? 20.168 111.145 52.899 1.00 29.06 181 ILE C C 1
ATOM 5908 O O . ILE C 1 181 ? 21.100 111.954 52.817 1.00 30.58 181 ILE C O 1
ATOM 5913 N N . ARG C 1 182 ? 20.329 109.831 52.797 1.00 22.37 182 ARG C N 1
ATOM 5914 C CA . ARG C 1 182 ? 21.626 109.200 52.559 1.00 26.28 182 ARG C CA 1
ATOM 5915 C C . ARG C 1 182 ? 21.422 108.045 51.599 1.00 31.15 182 ARG C C 1
ATOM 5916 O O . ARG C 1 182 ? 20.325 107.482 51.536 1.00 25.38 182 ARG C O 1
ATOM 5924 N N . PHE C 1 183 ? 22.468 107.691 50.852 1.00 22.05 183 PHE C N 1
ATOM 5925 C CA . PHE C 1 183 ? 22.402 106.531 49.968 1.00 18.52 183 PHE C CA 1
ATOM 5926 C C . PHE C 1 183 ? 22.451 105.248 50.808 1.00 25.88 183 PHE C C 1
ATOM 5927 O O . PHE C 1 183 ? 23.217 105.174 51.757 1.00 22.85 183 PHE C O 1
ATOM 5935 N N . PRO C 1 184 ? 21.630 104.240 50.454 1.00 30.28 184 PRO C N 1
ATOM 5936 C CA . PRO C 1 184 ? 21.561 102.954 51.170 1.00 36.06 184 PRO C CA 1
ATOM 5937 C C . PRO C 1 184 ? 22.828 102.109 51.044 1.00 31.81 184 PRO C C 1
ATOM 5938 O O . PRO C 1 184 ? 23.320 101.848 49.948 1.00 29.39 184 PRO C O 1
ATOM 5942 N N . LEU C 1 185 ? 23.327 101.650 52.182 1.00 29.12 185 LEU C N 1
ATOM 5943 C CA . LEU C 1 185 ? 24.622 100.982 52.248 1.00 36.69 185 LEU C CA 1
ATOM 5944 C C . LEU C 1 185 ? 24.680 99.599 51.615 1.00 42.61 185 LEU C C 1
ATOM 5945 O O . LEU C 1 185 ? 23.703 98.847 51.628 1.00 42.62 185 LEU C O 1
ATOM 5950 N N . GLY C 1 186 ? 25.846 99.294 51.047 1.00 51.57 186 GLY C N 1
ATOM 5951 C CA . GLY C 1 186 ? 26.197 97.956 50.590 1.00 60.88 186 GLY C CA 1
ATOM 5952 C C . GLY C 1 186 ? 25.235 97.370 49.583 1.00 66.09 186 GLY C C 1
ATOM 5953 O O . GLY C 1 186 ? 24.866 96.196 49.658 1.00 70.16 186 GLY C O 1
ATOM 5954 N N . ARG C 1 187 ? 24.858 98.188 48.612 1.00 64.93 187 ARG C N 1
ATOM 5955 C CA . ARG C 1 187 ? 23.693 97.901 47.808 1.00 64.74 187 ARG C CA 1
ATOM 5956 C C . ARG C 1 187 ? 23.718 98.803 46.584 1.00 57.13 187 ARG C C 1
ATOM 5957 O O . ARG C 1 187 ? 23.849 100.019 46.712 1.00 62.63 187 ARG C O 1
ATOM 5965 N N . LEU C 1 188 ? 23.629 98.204 45.398 1.00 55.50 188 LEU C N 1
ATOM 5966 C CA . LEU C 1 188 ? 23.703 98.969 44.153 1.00 58.16 188 LEU C CA 1
ATOM 5967 C C . LEU C 1 188 ? 22.297 99.404 43.741 1.00 49.00 188 LEU C C 1
ATOM 5968 O O . LEU C 1 188 ? 21.332 99.082 44.430 1.00 46.61 188 LEU C O 1
ATOM 5973 N N . ARG C 1 189 ? 22.194 100.126 42.622 1.00 53.14 189 ARG C N 1
ATOM 5974 C CA . ARG C 1 189 ? 20.995 100.899 42.286 1.00 46.50 189 ARG C CA 1
ATOM 5975 C C . ARG C 1 189 ? 20.706 101.809 43.476 1.00 38.87 189 ARG C C 1
ATOM 5976 O O . ARG C 1 189 ? 19.580 101.930 43.963 1.00 40.38 189 ARG C O 1
ATOM 5984 N N . GLU C 1 190 ? 21.779 102.420 43.962 1.00 31.52 190 GLU C N 1
ATOM 5985 C CA . GLU C 1 190 ? 21.722 103.253 45.146 1.00 34.92 190 GLU C CA 1
ATOM 5986 C C . GLU C 1 190 ? 21.148 104.611 44.766 1.00 36.53 190 GLU C C 1
ATOM 5987 O O . GLU C 1 190 ? 20.430 105.230 45.566 1.00 29.04 190 GLU C O 1
ATOM 5993 N N . ASP C 1 191 ? 21.451 105.043 43.535 1.00 34.85 191 ASP C N 1
ATOM 5994 C CA . ASP C 1 191 ? 20.912 106.286 42.963 1.00 44.87 191 ASP C CA 1
ATOM 5995 C C . ASP C 1 191 ? 19.403 106.178 42.796 1.00 41.08 191 ASP C C 1
ATOM 5996 O O . ASP C 1 191 ? 18.659 107.126 43.084 1.00 28.01 191 ASP C O 1
ATOM 6001 N N . ASP C 1 192 ? 18.975 105.012 42.313 1.00 29.02 192 ASP C N 1
ATOM 6002 C CA . ASP C 1 192 ? 17.565 104.682 42.102 1.00 25.01 192 ASP C CA 1
ATOM 6003 C C . ASP C 1 192 ? 16.756 104.789 43.419 1.00 28.22 192 ASP C C 1
ATOM 6004 O O . ASP C 1 192 ? 15.594 105.203 43.414 1.00 24.39 192 ASP C O 1
ATOM 6009 N N . ALA C 1 193 ? 17.389 104.440 44.538 1.00 18.95 193 ALA C N 1
ATOM 6010 C CA . ALA C 1 193 ? 16.770 104.514 45.864 1.00 26.06 193 ALA C CA 1
ATOM 6011 C C . ALA C 1 193 ? 16.764 105.892 46.510 1.00 24.62 193 ALA C C 1
ATOM 6012 O O . ALA C 1 193 ? 16.096 106.084 47.521 1.00 20.33 193 ALA C O 1
ATOM 6014 N N . THR C 1 194 ? 17.483 106.858 45.936 1.00 21.44 194 THR C N 1
ATOM 6015 C CA . THR C 1 194 ? 17.817 108.080 46.688 1.00 20.40 194 THR C CA 1
ATOM 6016 C C . THR C 1 194 ? 17.449 109.404 46.012 1.00 20.48 194 THR C C 1
ATOM 6017 O O . THR C 1 194 ? 16.899 110.297 46.659 1.00 25.82 194 THR C O 1
ATOM 6021 N N . ILE C 1 195 ? 17.784 109.541 44.730 1.00 22.36 195 ILE C N 1
ATOM 6022 C CA . ILE C 1 195 ? 17.632 110.824 44.036 1.00 23.05 195 ILE C CA 1
ATOM 6023 C C . ILE C 1 195 ? 16.200 111.357 44.118 1.00 21.80 195 ILE C C 1
ATOM 6024 O O . ILE C 1 195 ? 15.979 112.523 44.437 1.00 21.62 195 ILE C O 1
ATOM 6029 N N . TYR C 1 196 ? 15.220 110.497 43.867 1.00 24.08 196 TYR C N 1
ATOM 6030 C CA . TYR C 1 196 ? 13.831 110.951 43.904 1.00 22.46 196 TYR C CA 1
ATOM 6031 C C . TYR C 1 196 ? 13.392 111.483 45.275 1.00 24.52 196 TYR C C 1
ATOM 6032 O O . TYR C 1 196 ? 12.462 112.299 45.361 1.00 27.16 196 TYR C O 1
ATOM 6041 N N . ARG C 1 197 ? 14.040 111.037 46.348 1.00 19.68 197 ARG C N 1
ATOM 6042 C CA . ARG C 1 197 ? 13.686 111.565 47.667 1.00 22.36 197 ARG C CA 1
ATOM 6043 C C . ARG C 1 197 ? 14.122 113.029 47.778 1.00 24.34 197 ARG C C 1
ATOM 6044 O O . ARG C 1 197 ? 13.471 113.836 48.439 1.00 19.62 197 ARG C O 1
ATOM 6052 N N . LEU C 1 198 ? 15.222 113.375 47.120 1.00 21.98 198 LEU C N 1
ATOM 6053 C CA . LEU C 1 198 ? 15.627 114.782 47.035 1.00 24.51 198 LEU C CA 1
ATOM 6054 C C . LEU C 1 198 ? 14.606 115.645 46.283 1.00 22.61 198 LEU C C 1
ATOM 6055 O O . LEU C 1 198 ? 14.263 116.747 46.736 1.00 22.81 198 LEU C O 1
ATOM 6060 N N . TYR C 1 199 ? 14.103 115.143 45.154 1.00 21.23 199 TYR C N 1
ATOM 6061 C CA . TYR C 1 199 ? 13.030 115.828 44.407 1.00 24.20 199 TYR C CA 1
ATOM 6062 C C . TYR C 1 199 ? 11.819 116.115 45.304 1.00 27.63 199 TYR C C 1
ATOM 6063 O O . TYR C 1 199 ? 11.212 117.195 45.255 1.00 22.64 199 TYR C O 1
ATOM 6072 N N . LEU C 1 200 ? 11.452 115.128 46.113 1.00 24.34 200 LEU C N 1
ATOM 6073 C CA . LEU C 1 200 ? 10.262 115.252 46.961 1.00 24.03 200 LEU C CA 1
ATOM 6074 C C . LEU C 1 200 ? 10.395 116.379 48.005 1.00 25.85 200 LEU C C 1
ATOM 6075 O O . LEU C 1 200 ? 9.395 116.886 48.516 1.00 28.80 200 LEU C O 1
ATOM 6080 N N . LYS C 1 201 ? 11.631 116.774 48.298 1.00 24.17 201 LYS C N 1
ATOM 6081 C CA . LYS C 1 201 ? 11.914 117.861 49.237 1.00 24.39 201 LYS C CA 1
ATOM 6082 C C . LYS C 1 201 ? 11.795 119.228 48.566 1.00 29.15 201 LYS C C 1
ATOM 6083 O O . LYS C 1 201 ? 11.698 120.252 49.246 1.00 27.20 201 LYS C O 1
ATOM 6089 N N . ALA C 1 202 ? 11.818 119.251 47.236 1.00 26.51 202 ALA C N 1
ATOM 6090 C CA . ALA C 1 202 ? 11.891 120.517 46.508 1.00 28.20 202 ALA C CA 1
ATOM 6091 C C . ALA C 1 202 ? 10.513 121.118 46.261 1.00 29.24 202 ALA C C 1
ATOM 6092 O O . ALA C 1 202 ? 9.499 120.431 46.392 1.00 31.56 202 ALA C O 1
ATOM 6094 N N . SER C 1 203 ? 10.476 122.405 45.915 1.00 28.18 203 SER C N 1
ATOM 6095 C CA . SER C 1 203 ? 9.223 123.072 45.540 1.00 35.42 203 SER C CA 1
ATOM 6096 C C . SER C 1 203 ? 9.157 123.223 44.028 1.00 36.64 203 SER C C 1
ATOM 6097 O O . SER C 1 203 ? 8.083 123.174 43.420 1.00 36.09 203 SER C O 1
ATOM 6100 N N . GLN C 1 204 ? 10.322 123.418 43.426 1.00 29.41 204 GLN C N 1
ATOM 6101 C CA . GLN C 1 204 ? 10.409 123.573 41.989 1.00 24.82 204 GLN C CA 1
ATOM 6102 C C . GLN C 1 204 ? 11.744 123.068 41.477 1.00 23.79 204 GLN C C 1
ATOM 6103 O O . GLN C 1 204 ? 12.792 123.255 42.113 1.00 22.14 204 GLN C O 1
ATOM 6109 N N . ILE C 1 205 ? 11.692 122.449 40.305 1.00 21.67 205 ILE C N 1
ATOM 6110 C CA . ILE C 1 205 ? 12.876 121.924 39.647 1.00 22.77 205 ILE C CA 1
ATOM 6111 C C . ILE C 1 205 ? 12.989 122.537 38.259 1.00 26.20 205 ILE C C 1
ATOM 6112 O O . ILE C 1 205 ? 11.986 122.682 37.551 1.00 26.01 205 ILE C O 1
ATOM 6117 N N . THR C 1 206 ? 14.199 122.945 37.892 1.00 21.90 206 THR C N 1
ATOM 6118 C CA . THR C 1 206 ? 14.443 123.480 36.557 1.00 26.50 206 THR C CA 1
ATOM 6119 C C . THR C 1 206 ? 15.240 122.466 35.745 1.00 29.48 206 THR C C 1
ATOM 6120 O O . THR C 1 206 ? 16.302 122.011 36.176 1.00 24.59 206 THR C O 1
ATOM 6124 N N . PHE C 1 207 ? 14.712 122.091 34.585 1.00 23.29 207 PHE C N 1
ATOM 6125 C CA . PHE C 1 207 ? 15.427 121.196 33.680 1.00 26.60 207 PHE C CA 1
ATOM 6126 C C . PHE C 1 207 ? 16.010 121.968 32.501 1.00 29.28 207 PHE C C 1
ATOM 6127 O O . PHE C 1 207 ? 15.315 122.789 31.897 1.00 23.11 207 PHE C O 1
ATOM 6135 N N . ILE C 1 208 ? 17.280 121.717 32.179 1.00 21.56 208 ILE C N 1
ATOM 6136 C CA . ILE C 1 208 ? 17.854 122.192 30.916 1.00 25.89 208 ILE C CA 1
ATOM 6137 C C . ILE C 1 208 ? 18.228 121.017 30.015 1.00 27.55 208 ILE C C 1
ATOM 6138 O O . ILE C 1 208 ? 19.045 120.161 30.389 1.00 26.84 208 ILE C O 1
ATOM 6143 N N . ASN C 1 209 ? 17.616 120.970 28.835 1.00 21.17 209 ASN C N 1
ATOM 6144 C CA . ASN C 1 209 ? 17.831 119.857 27.910 1.00 26.07 209 ASN C CA 1
ATOM 6145 C C . ASN C 1 209 ? 19.078 120.045 27.081 1.00 29.00 209 ASN C C 1
ATOM 6146 O O . ASN C 1 209 ? 19.022 120.347 25.888 1.00 29.19 209 ASN C O 1
ATOM 6151 N N . GLU C 1 210 ? 20.202 119.794 27.729 1.00 29.81 210 GLU C N 1
ATOM 6152 C CA . GLU C 1 210 ? 21.504 120.131 27.225 1.00 29.83 210 GLU C CA 1
ATOM 6153 C C . GLU C 1 210 ? 22.418 118.980 27.663 1.00 28.97 210 GLU C C 1
ATOM 6154 O O . GLU C 1 210 ? 22.455 118.622 28.846 1.00 27.12 210 GLU C O 1
ATOM 6160 N N . GLY C 1 211 ? 23.115 118.369 26.713 1.00 30.23 211 GLY C N 1
ATOM 6161 C CA . GLY C 1 211 ? 23.970 117.232 27.022 1.00 33.34 211 GLY C CA 1
ATOM 6162 C C . GLY C 1 211 ? 25.364 117.698 27.397 1.00 32.39 211 GLY C C 1
ATOM 6163 O O . GLY C 1 211 ? 26.308 117.503 26.640 1.00 31.06 211 GLY C O 1
ATOM 6164 N N . SER C 1 212 ? 25.489 118.326 28.564 1.00 27.00 212 SER C N 1
ATOM 6165 C CA . SER C 1 212 ? 26.747 118.946 28.975 1.00 25.30 212 SER C CA 1
ATOM 6166 C C . SER C 1 212 ? 27.606 117.994 29.778 1.00 26.15 212 SER C C 1
ATOM 6167 O O . SER C 1 212 ? 28.789 118.258 30.013 1.00 23.45 212 SER C O 1
ATOM 6170 N N . TYR C 1 213 ? 26.985 116.902 30.212 1.00 20.76 213 TYR C N 1
ATOM 6171 C CA . TYR C 1 213 ? 27.660 115.833 30.951 1.00 23.97 213 TYR C CA 1
ATOM 6172 C C . TYR C 1 213 ? 27.879 114.684 29.972 1.00 24.29 213 TYR C C 1
ATOM 6173 O O . TYR C 1 213 ? 26.976 114.355 29.194 1.00 24.03 213 TYR C O 1
ATOM 6182 N N . TYR C 1 214 ? 29.066 114.081 29.992 1.00 22.25 214 TYR C N 1
ATOM 6183 C CA . TYR C 1 214 ? 29.341 112.944 29.108 1.00 22.01 214 TYR C CA 1
ATOM 6184 C C . TYR C 1 214 ? 29.488 111.640 29.868 1.00 20.75 214 TYR C C 1
ATOM 6185 O O . TYR C 1 214 ? 30.374 111.491 30.706 1.00 24.39 214 TYR C O 1
ATOM 6194 N N . TYR C 1 215 ? 28.589 110.709 29.559 1.00 23.59 215 TYR C N 1
ATOM 6195 C CA . TYR C 1 215 ? 28.529 109.403 30.198 1.00 25.60 215 TYR C CA 1
ATOM 6196 C C . TYR C 1 215 ? 29.416 108.464 29.396 1.00 32.01 215 TYR C C 1
ATOM 6197 O O . TYR C 1 215 ? 29.177 108.244 28.204 1.00 27.70 215 TYR C O 1
ATOM 6206 N N . SER C 1 216 ? 30.447 107.938 30.055 1.00 28.12 216 SER C N 1
ATOM 6207 C CA . SER C 1 216 ? 31.369 106.982 29.459 1.00 27.47 216 SER C CA 1
ATOM 6208 C C . SER C 1 216 ? 30.711 105.616 29.303 1.00 35.53 216 SER C C 1
ATOM 6209 O O . SER C 1 216 ? 30.305 104.989 30.288 1.00 30.96 216 SER C O 1
ATOM 6212 N N . GLN C 1 217 ? 30.627 105.152 28.061 1.00 34.09 217 GLN C N 1
ATOM 6213 C CA . GLN C 1 217 ? 29.935 103.914 27.733 1.00 38.25 217 GLN C CA 1
ATOM 6214 C C . GLN C 1 217 ? 30.958 102.861 27.283 1.00 44.58 217 GLN C C 1
ATOM 6215 O O . GLN C 1 217 ? 31.752 103.105 26.375 1.00 37.02 217 GLN C O 1
ATOM 6221 N N . ARG C 1 218 ? 30.956 101.701 27.930 1.00 46.83 218 ARG C N 1
ATOM 6222 C CA . ARG C 1 218 ? 31.898 100.640 27.571 1.00 57.16 218 ARG C CA 1
ATOM 6223 C C . ARG C 1 218 ? 31.348 99.248 27.867 1.00 60.64 218 ARG C C 1
ATOM 6224 O O . ARG C 1 218 ? 31.721 98.275 27.210 1.00 62.75 218 ARG C O 1
ATOM 6232 N N . ASP C 1 229 ? 24.151 93.213 37.932 1.00 80.41 229 ASP C N 1
ATOM 6233 C CA . ASP C 1 229 ? 22.840 93.752 38.278 1.00 81.60 229 ASP C CA 1
ATOM 6234 C C . ASP C 1 229 ? 22.482 93.481 39.730 1.00 71.43 229 ASP C C 1
ATOM 6235 O O . ASP C 1 229 ? 22.865 92.454 40.292 1.00 74.20 229 ASP C O 1
ATOM 6240 N N . ASP C 1 230 ? 21.748 94.409 40.333 1.00 56.61 230 ASP C N 1
ATOM 6241 C CA . ASP C 1 230 ? 21.157 94.177 41.645 1.00 48.01 230 ASP C CA 1
ATOM 6242 C C . ASP C 1 230 ? 19.662 94.049 41.420 1.00 41.35 230 ASP C C 1
ATOM 6243 O O . ASP C 1 230 ? 18.887 94.991 41.603 1.00 32.24 230 ASP C O 1
ATOM 6248 N N . ILE C 1 231 ? 19.269 92.861 41.007 1.00 32.90 231 ILE C N 1
ATOM 6249 C CA . ILE C 1 231 ? 17.903 92.615 40.610 1.00 39.55 231 ILE C CA 1
ATOM 6250 C C . ILE C 1 231 ? 16.905 92.801 41.779 1.00 26.33 231 ILE C C 1
ATOM 6251 O O . ILE C 1 231 ? 15.856 93.433 41.626 1.00 26.05 231 ILE C O 1
ATOM 6256 N N . SER C 1 232 ? 17.248 92.282 42.951 1.00 22.79 232 SER C N 1
ATOM 6257 C CA . SER C 1 232 ? 16.418 92.479 44.12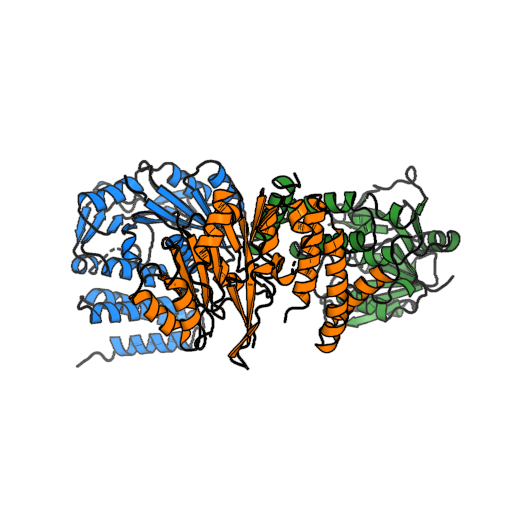6 1.00 28.11 232 SER C CA 1
ATOM 6258 C C . SER C 1 232 ? 16.133 93.955 44.442 1.00 30.43 232 SER C C 1
ATOM 6259 O O . SER C 1 232 ? 15.000 94.319 44.773 1.00 25.00 232 SER C O 1
ATOM 6262 N N . SER C 1 233 ? 17.165 94.795 44.368 1.00 24.24 233 SER C N 1
ATOM 6263 C CA . SER C 1 233 ? 17.011 96.217 44.668 1.00 23.87 233 SER C CA 1
ATOM 6264 C C . SER C 1 233 ? 16.146 96.919 43.636 1.00 25.74 233 SER C C 1
ATOM 6265 O O . SER C 1 233 ? 15.379 97.834 43.967 1.00 25.27 233 SER C O 1
ATOM 6268 N N . MET C 1 234 ? 16.281 96.490 42.381 1.00 20.22 234 MET C N 1
ATOM 6269 C CA . MET C 1 234 ? 15.470 97.031 41.296 1.00 22.41 234 MET C CA 1
ATOM 6270 C C . MET C 1 234 ? 13.987 96.949 41.663 1.00 22.15 234 MET C C 1
ATOM 6271 O O . MET C 1 234 ? 13.231 97.894 41.464 1.00 21.43 234 MET C O 1
ATOM 6276 N N . ILE C 1 235 ? 13.585 95.815 42.225 1.00 19.06 235 ILE C N 1
ATOM 6277 C CA . ILE C 1 235 ? 12.192 95.609 42.582 1.00 16.04 235 ILE C CA 1
ATOM 6278 C C . ILE C 1 235 ? 11.841 96.360 43.866 1.00 19.26 235 ILE C C 1
ATOM 6279 O O . ILE C 1 235 ? 10.841 97.065 43.901 1.00 21.26 235 ILE C O 1
ATOM 6284 N N . SER C 1 236 ? 12.676 96.217 44.900 1.00 23.69 236 SER C N 1
ATOM 6285 C CA . SER C 1 236 ? 12.443 96.853 46.205 1.00 29.26 236 SER C CA 1
ATOM 6286 C C . SER C 1 236 ? 12.374 98.368 46.112 1.00 26.10 236 SER C C 1
ATOM 6287 O O . SER C 1 236 ? 11.505 98.993 46.728 1.00 21.34 236 SER C O 1
ATOM 6290 N N . ASN C 1 237 ? 13.297 98.949 45.351 1.00 21.54 237 ASN C N 1
ATOM 6291 C CA . ASN C 1 237 ? 13.309 100.393 45.130 1.00 21.83 237 ASN C CA 1
ATOM 6292 C C . ASN C 1 237 ? 12.015 100.871 44.518 1.00 23.27 237 ASN C C 1
ATOM 6293 O O . ASN C 1 237 ? 11.490 101.897 44.929 1.00 17.90 237 ASN C O 1
ATOM 6298 N N . ALA C 1 238 ? 11.504 100.141 43.525 1.00 21.74 238 ALA C N 1
ATOM 6299 C CA . ALA C 1 238 ? 10.273 100.565 42.854 1.00 20.80 238 ALA C CA 1
ATOM 6300 C C . ALA C 1 238 ? 9.043 100.466 43.775 1.00 17.92 238 ALA C C 1
ATOM 6301 O O . ALA C 1 238 ? 8.161 101.330 43.745 1.00 20.07 238 ALA C O 1
ATOM 6303 N N . GLU C 1 239 ? 9.008 99.425 44.603 1.00 17.70 239 GLU C N 1
ATOM 6304 C CA . GLU C 1 239 ? 7.918 99.240 45.572 1.00 17.69 239 GLU C CA 1
ATOM 6305 C C . GLU C 1 239 ? 7.913 100.327 46.647 1.00 20.90 239 GLU C C 1
ATOM 6306 O O . GLU C 1 239 ? 6.882 100.916 46.955 1.00 17.74 239 GLU C O 1
ATOM 6312 N N . GLU C 1 240 ? 9.080 100.594 47.210 1.00 19.29 240 GLU C N 1
ATOM 6313 C CA . GLU C 1 240 ? 9.233 101.684 48.168 1.00 20.34 240 GLU C CA 1
ATOM 6314 C C . GLU C 1 240 ? 8.802 103.044 47.583 1.00 21.07 240 GLU C C 1
ATOM 6315 O O . GLU C 1 240 ? 8.106 103.830 48.230 1.00 20.09 240 GLU C O 1
ATOM 6321 N N . ARG C 1 241 ? 9.215 103.323 46.353 1.00 20.05 241 ARG C N 1
ATOM 6322 C CA . ARG C 1 241 ? 8.903 104.608 45.731 1.00 20.19 241 ARG C CA 1
ATOM 6323 C C . ARG C 1 241 ? 7.393 104.761 45.472 1.00 24.55 241 ARG C C 1
ATOM 6324 O O . ARG C 1 241 ? 6.812 105.825 45.713 1.00 23.74 241 ARG C O 1
ATOM 6332 N N . ILE C 1 242 ? 6.755 103.696 45.002 1.00 20.83 242 ILE C N 1
ATOM 6333 C CA . ILE C 1 242 ? 5.303 103.724 44.806 1.00 17.06 242 ILE C CA 1
ATOM 6334 C C . ILE C 1 242 ? 4.592 103.968 46.144 1.00 19.72 242 ILE C C 1
ATOM 6335 O O . ILE C 1 242 ? 3.685 104.797 46.233 1.00 20.41 242 ILE C O 1
ATOM 6340 N N . ALA C 1 243 ? 5.001 103.242 47.181 1.00 16.97 243 ALA C N 1
ATOM 6341 C CA . ALA C 1 243 ? 4.365 103.391 48.495 1.00 17.89 243 ALA C CA 1
ATOM 6342 C C . ALA C 1 243 ? 4.500 104.815 49.024 1.00 25.25 243 ALA C C 1
ATOM 6343 O O . ALA C 1 243 ? 3.563 105.391 49.594 1.00 24.13 243 ALA C O 1
ATOM 6345 N N . LEU C 1 244 ? 5.679 105.388 48.827 1.00 25.27 244 LEU C N 1
ATOM 6346 C CA . LEU C 1 244 ? 5.952 106.737 49.295 1.00 20.85 244 LEU C CA 1
ATOM 6347 C C . LEU C 1 244 ? 5.127 107.778 48.530 1.00 22.11 244 LEU C C 1
ATOM 6348 O O . LEU C 1 244 ? 4.474 108.628 49.133 1.00 22.85 244 LEU C O 1
ATOM 6353 N N . LEU C 1 245 ? 5.166 107.717 47.201 1.00 20.66 245 LEU C N 1
ATOM 6354 C CA . LEU C 1 245 ? 4.393 108.637 46.362 1.00 20.50 245 LEU C CA 1
ATOM 6355 C C . LEU C 1 245 ? 2.904 108.550 46.640 1.00 27.91 245 LEU C C 1
ATOM 6356 O O . LEU C 1 245 ? 2.201 109.566 46.667 1.00 26.67 245 LEU C O 1
ATOM 6361 N N . ALA C 1 246 ? 2.418 107.327 46.813 1.00 22.74 246 ALA C N 1
ATOM 6362 C CA . ALA C 1 246 ? 1.002 107.116 47.082 1.00 23.68 246 ALA C CA 1
ATOM 6363 C C . ALA C 1 246 ? 0.632 107.756 48.410 1.00 28.64 246 ALA C C 1
ATOM 6364 O O . ALA C 1 246 ? -0.430 108.356 48.548 1.00 27.40 246 ALA C O 1
ATOM 6366 N N . SER C 1 247 ? 1.523 107.623 49.386 1.00 24.26 247 SER C N 1
ATOM 6367 C CA . SER C 1 247 ? 1.286 108.147 50.721 1.00 20.94 247 SER C CA 1
ATOM 6368 C C . SER C 1 247 ? 1.306 109.674 50.737 1.00 28.35 247 SER C C 1
ATOM 6369 O O . SER C 1 247 ? 0.717 110.296 51.610 1.00 30.26 247 SER C O 1
ATOM 6372 N N . MET C 1 248 ? 1.980 110.270 49.755 1.00 29.35 248 MET C N 1
ATOM 6373 C CA . MET C 1 248 ? 2.103 111.718 49.662 1.00 32.28 248 MET C CA 1
ATOM 6374 C C . MET C 1 248 ? 1.101 112.310 48.669 1.00 33.33 248 MET C C 1
ATOM 6375 O O . MET C 1 248 ? 1.069 113.519 48.450 1.00 38.26 248 MET C O 1
ATOM 6380 N N . GLY C 1 249 ? 0.292 111.452 48.057 1.00 30.43 249 GLY C N 1
ATOM 6381 C CA . GLY C 1 249 ? -0.746 111.904 47.143 1.00 30.43 249 GLY C CA 1
ATOM 6382 C C . GLY C 1 249 ? -0.326 112.127 45.696 1.00 36.54 249 GLY C C 1
ATOM 6383 O O . GLY C 1 249 ? -1.076 112.739 44.940 1.00 32.57 249 GLY C O 1
ATOM 6384 N N . TYR C 1 250 ? 0.857 111.651 45.297 1.00 27.53 250 TYR C N 1
ATOM 6385 C CA . TYR C 1 250 ? 1.295 111.823 43.908 1.00 27.70 250 TYR C CA 1
ATOM 6386 C C . TYR C 1 250 ? 0.681 110.777 42.981 1.00 34.55 250 TYR C C 1
ATOM 6387 O O . TYR C 1 250 ? 0.319 109.685 43.414 1.00 31.09 250 TYR C O 1
ATOM 6396 N N . ASP C 1 251 ? 0.562 111.115 41.702 1.00 29.19 251 ASP C N 1
ATOM 6397 C CA . ASP C 1 251 ? 0.027 110.177 40.726 1.00 35.79 251 ASP C CA 1
ATOM 6398 C C . ASP C 1 251 ? 0.979 108.995 40.494 1.00 36.25 251 ASP C C 1
ATOM 6399 O O . ASP C 1 251 ? 2.200 109.165 40.465 1.00 31.43 251 ASP C O 1
ATOM 6404 N N . LEU C 1 252 ? 0.410 107.806 40.301 1.00 31.62 252 LEU C N 1
ATOM 6405 C CA . LEU C 1 252 ? 1.197 106.568 40.276 1.00 29.16 252 LEU C CA 1
ATOM 6406 C C . LEU C 1 252 ? 1.291 105.915 38.901 1.00 31.12 252 LEU C C 1
ATOM 6407 O O . LEU C 1 252 ? 1.930 104.877 38.749 1.00 29.38 252 LEU C O 1
ATOM 6412 N N . THR C 1 253 ? 0.663 106.521 37.895 1.00 29.56 253 THR C N 1
ATOM 6413 C CA . THR C 1 253 ? 0.524 105.891 36.584 1.00 30.65 253 THR C CA 1
ATOM 6414 C C . THR C 1 253 ? 1.833 105.416 35.932 1.00 34.55 253 THR C C 1
ATOM 6415 O O . THR C 1 253 ? 1.936 104.263 35.505 1.00 31.81 253 THR C O 1
ATOM 6419 N N . GLU C 1 254 ? 2.824 106.298 35.850 1.00 30.48 254 GLU C N 1
ATOM 6420 C CA . GLU C 1 254 ? 4.104 105.946 35.233 1.00 29.87 254 GLU C CA 1
ATOM 6421 C C . GLU C 1 254 ? 4.951 105.018 36.100 1.00 30.95 254 GLU C C 1
ATOM 6422 O O . GLU C 1 254 ? 5.704 104.199 35.574 1.00 29.01 254 GLU C O 1
ATOM 6428 N N . GLN C 1 255 ? 4.845 105.149 37.423 1.00 29.59 255 GLN C N 1
ATOM 6429 C CA . GLN C 1 255 ? 5.617 104.285 38.316 1.00 24.52 255 GLN C CA 1
ATOM 6430 C C . GLN C 1 255 ? 5.095 102.857 38.216 1.00 23.92 255 GLN C C 1
ATOM 6431 O O . GLN C 1 255 ? 5.871 101.900 38.193 1.00 29.30 255 GLN C O 1
ATOM 6437 N N . ILE C 1 256 ? 3.775 102.724 38.141 1.00 22.35 256 ILE C N 1
ATOM 6438 C CA . ILE C 1 256 ? 3.145 101.428 37.927 1.00 25.61 256 ILE C CA 1
ATOM 6439 C C . ILE C 1 256 ? 3.637 100.766 36.631 1.00 30.19 256 ILE C C 1
ATOM 6440 O O . ILE C 1 256 ? 4.036 99.602 36.639 1.00 26.76 256 ILE C O 1
ATOM 6445 N N . LYS C 1 257 ? 3.634 101.513 35.526 1.00 25.51 257 LYS C N 1
ATOM 6446 C CA . LYS C 1 257 ? 4.185 101.013 34.261 1.00 28.87 257 LYS C CA 1
ATOM 6447 C C . LYS C 1 257 ? 5.641 100.588 34.403 1.00 31.21 257 LYS C C 1
ATOM 6448 O O . LYS C 1 257 ? 6.031 99.516 33.932 1.00 26.85 257 LYS C O 1
ATOM 6454 N N . SER C 1 258 ? 6.447 101.434 35.039 1.00 24.76 258 SER C N 1
ATOM 6455 C CA . SER C 1 258 ? 7.847 101.095 35.303 1.00 27.64 258 SER C CA 1
ATOM 6456 C C . SER C 1 258 ? 8.003 99.828 36.163 1.00 27.99 258 SER C C 1
ATOM 6457 O O . SER C 1 258 ? 8.833 98.956 35.870 1.00 19.86 258 SER C O 1
ATOM 6460 N N . TYR C 1 259 ? 7.211 99.733 37.227 1.00 24.27 259 TYR C N 1
ATOM 6461 C CA . TYR C 1 259 ? 7.236 98.567 38.111 1.00 26.17 259 TYR C CA 1
ATOM 6462 C C . TYR C 1 259 ? 6.941 97.270 37.345 1.00 22.06 259 TYR C C 1
ATOM 6463 O O . TYR C 1 259 ? 7.667 96.288 37.488 1.00 23.86 259 TYR C O 1
ATOM 6472 N N . LYS C 1 260 ? 5.888 97.269 36.528 1.00 29.28 260 LYS C N 1
ATOM 6473 C CA . LYS C 1 260 ? 5.525 96.075 35.749 1.00 28.19 260 LYS C CA 1
ATOM 6474 C C . LYS C 1 260 ? 6.643 95.636 34.804 1.00 28.57 260 LYS C C 1
ATOM 6475 O O . LYS C 1 260 ? 6.911 94.444 34.660 1.00 26.98 260 LYS C O 1
ATOM 6481 N N . GLY C 1 261 ? 7.282 96.604 34.157 1.00 28.29 261 GLY C N 1
ATOM 6482 C CA . GLY C 1 261 ? 8.428 96.328 33.303 1.00 29.46 261 GLY C CA 1
ATOM 6483 C C . GLY C 1 261 ? 9.605 95.738 34.066 1.00 32.42 261 GLY C C 1
ATOM 6484 O O . GLY C 1 261 ? 10.283 94.844 33.558 1.00 27.82 261 GLY C O 1
ATOM 6485 N N . ARG C 1 262 ? 9.859 96.235 35.280 1.00 24.02 262 ARG C N 1
ATOM 6486 C CA . ARG C 1 262 ? 10.908 95.671 36.138 1.00 28.03 262 ARG C CA 1
ATOM 6487 C C . ARG C 1 262 ? 10.594 94.244 36.585 1.00 25.34 262 ARG C C 1
ATOM 6488 O O . ARG C 1 262 ? 11.483 93.387 36.623 1.00 28.62 262 ARG C O 1
ATOM 6496 N N . LEU C 1 263 ? 9.338 93.998 36.941 1.00 21.07 263 LEU C N 1
ATOM 6497 C CA . LEU C 1 263 ? 8.901 92.650 37.299 1.00 23.31 263 LEU C CA 1
ATOM 6498 C C . LEU C 1 263 ? 9.167 91.632 36.179 1.00 25.79 263 LEU C C 1
ATOM 6499 O O . LEU C 1 263 ? 9.622 90.521 36.447 1.00 25.99 263 LEU C O 1
ATOM 6504 N N . LYS C 1 264 ? 8.889 92.014 34.936 1.00 26.90 264 LYS C N 1
ATOM 6505 C CA . LYS C 1 264 ? 9.141 91.132 33.794 1.00 32.03 264 LYS C CA 1
ATOM 6506 C C . LYS C 1 264 ? 10.619 90.829 33.663 1.00 33.31 264 LYS C C 1
ATOM 6507 O O . LYS C 1 264 ? 11.015 89.687 33.432 1.00 38.60 264 LYS C O 1
ATOM 6513 N N . LYS C 1 265 ? 11.432 91.871 33.789 1.00 25.31 265 LYS C N 1
ATOM 6514 C CA . LYS C 1 265 ? 12.870 91.728 33.682 1.00 29.09 265 LYS C CA 1
ATOM 6515 C C . LYS C 1 265 ? 13.360 90.816 34.806 1.00 33.04 265 LYS C C 1
ATOM 6516 O O . LYS C 1 265 ? 14.139 89.892 34.565 1.00 33.03 265 LYS C O 1
ATOM 6522 N N . CYS C 1 266 ? 12.867 91.069 36.025 1.00 31.00 266 CYS C N 1
ATOM 6523 C CA . CYS C 1 266 ? 13.211 90.285 37.214 1.00 28.17 266 CYS C CA 1
ATOM 6524 C C . CYS C 1 266 ? 12.827 88.822 37.090 1.00 28.69 266 CYS C C 1
ATOM 6525 O O . CYS C 1 266 ? 13.623 87.934 37.390 1.00 33.21 266 CYS C O 1
ATOM 6528 N N . CYS C 1 267 ? 11.590 88.590 36.664 1.00 31.21 267 CYS C N 1
ATOM 6529 C CA . CYS C 1 267 ? 11.027 87.252 36.568 1.00 33.65 267 CYS C CA 1
ATOM 6530 C C . CYS C 1 267 ? 11.915 86.350 35.709 1.00 44.74 267 CYS C C 1
ATOM 6531 O O . CYS C 1 267 ? 12.125 85.176 36.027 1.00 45.80 267 CYS C O 1
ATOM 6534 N N . GLU C 1 268 ? 12.457 86.916 34.636 1.00 39.28 268 GLU C N 1
ATOM 6535 C CA . GLU C 1 268 ? 13.282 86.160 33.705 1.00 37.89 268 GLU C CA 1
ATOM 6536 C C . GLU C 1 268 ? 14.741 86.096 34.146 1.00 27.89 268 GLU C C 1
ATOM 6537 O O . GLU C 1 268 ? 15.331 85.017 34.219 1.00 32.82 268 GLU C O 1
ATOM 6543 N N . ASP C 1 269 ? 15.313 87.250 34.468 1.00 28.20 269 ASP C N 1
ATOM 6544 C CA . ASP C 1 269 ? 16.723 87.315 34.837 1.00 28.89 269 ASP C CA 1
ATOM 6545 C C . ASP C 1 269 ? 17.073 86.656 36.164 1.00 29.47 269 ASP C C 1
ATOM 6546 O O . ASP C 1 269 ? 18.153 86.089 36.294 1.00 28.60 269 ASP C O 1
ATOM 6551 N N . ALA C 1 270 ? 16.191 86.753 37.153 1.00 21.86 270 ALA C N 1
ATOM 6552 C CA . ALA C 1 270 ? 16.424 86.048 38.418 1.00 21.70 270 ALA C CA 1
ATOM 6553 C C . ALA C 1 270 ? 16.553 84.545 38.159 1.00 23.52 270 ALA C C 1
ATOM 6554 O O . ALA C 1 270 ? 17.422 83.870 38.722 1.00 24.63 270 ALA C O 1
ATOM 6556 N N . LEU C 1 271 ? 15.678 84.018 37.306 1.00 25.90 271 LEU C N 1
ATOM 6557 C CA . LEU C 1 271 ? 15.702 82.596 37.011 1.00 26.77 271 LEU C CA 1
ATOM 6558 C C . LEU C 1 271 ? 17.014 82.226 36.322 1.00 28.07 271 LEU C C 1
ATOM 6559 O O . LEU C 1 271 ? 17.632 81.222 36.662 1.00 27.14 271 LEU C O 1
ATOM 6564 N N . ARG C 1 272 ? 17.445 83.055 35.372 1.00 27.81 272 ARG C N 1
ATOM 6565 C CA . ARG C 1 272 ? 18.689 82.799 34.655 1.00 30.25 272 ARG C CA 1
ATOM 6566 C C . ARG C 1 272 ? 19.886 82.838 35.580 1.00 31.40 272 ARG C C 1
ATOM 6567 O O . ARG C 1 272 ? 20.885 82.160 35.337 1.00 31.54 272 ARG C O 1
ATOM 6575 N N . ASN C 1 273 ? 19.791 83.629 36.647 1.00 25.10 273 ASN C N 1
ATOM 6576 C CA . ASN C 1 273 ? 20.906 83.757 37.583 1.00 26.50 273 ASN C CA 1
ATOM 6577 C C . ASN C 1 273 ? 20.866 82.775 38.736 1.00 28.98 273 ASN C C 1
ATOM 6578 O O . ASN C 1 273 ? 21.734 82.829 39.598 1.00 31.96 273 ASN C O 1
ATOM 6583 N N . GLY C 1 274 ? 19.856 81.908 38.779 1.00 29.76 274 GLY C N 1
ATOM 6584 C CA . GLY C 1 274 ? 19.728 80.953 39.880 1.00 25.52 274 GLY C CA 1
ATOM 6585 C C . GLY C 1 274 ? 19.250 81.583 41.180 1.00 24.32 274 GLY C C 1
ATOM 6586 O O . GLY C 1 274 ? 19.397 81.008 42.270 1.00 24.54 274 GLY C O 1
ATOM 6587 N N . GLN C 1 275 ? 18.672 82.775 41.071 1.00 21.67 275 GLN C N 1
ATOM 6588 C CA . GLN C 1 275 ? 18.114 83.467 42.230 1.00 26.95 275 GLN C CA 1
ATOM 6589 C C . GLN C 1 275 ? 16.660 83.040 42.403 1.00 25.22 275 GLN C C 1
ATOM 6590 O O . GLN C 1 275 ? 15.731 83.773 42.068 1.00 22.11 275 GLN C O 1
ATOM 6596 N N . ILE C 1 276 ? 16.472 81.835 42.919 1.00 27.76 276 ILE C N 1
ATOM 6597 C CA . ILE C 1 276 ? 15.185 81.172 42.802 1.00 26.36 276 ILE C CA 1
ATOM 6598 C C . ILE C 1 276 ? 14.049 81.807 43.622 1.00 24.57 276 ILE C C 1
ATOM 6599 O O . ILE C 1 276 ? 12.943 81.953 43.117 1.00 26.18 276 ILE C O 1
ATOM 6604 N N . GLU C 1 277 ? 14.303 82.183 44.873 1.00 25.65 277 GLU C N 1
ATOM 6605 C CA . GLU C 1 277 ? 13.228 82.797 45.658 1.00 32.08 277 GLU C CA 1
ATOM 6606 C C . GLU C 1 277 ? 12.811 84.158 45.081 1.00 31.77 277 GLU C C 1
ATOM 6607 O O . GLU C 1 277 ? 11.632 84.518 45.064 1.00 28.98 277 GLU C O 1
ATOM 6613 N N . LEU C 1 278 ? 13.790 84.911 44.603 1.00 26.33 278 LEU C N 1
ATOM 6614 C CA . LEU C 1 278 ? 13.507 86.166 43.920 1.00 23.81 278 LEU C CA 1
ATOM 6615 C C . LEU C 1 278 ? 12.656 85.886 42.689 1.00 25.20 278 LEU C C 1
ATOM 6616 O O . LEU C 1 278 ? 11.668 86.578 42.428 1.00 23.13 278 LEU C O 1
ATOM 6621 N N . TYR C 1 279 ? 13.032 84.862 41.927 1.00 24.26 279 TYR C N 1
ATOM 6622 C CA . TYR C 1 279 ? 12.267 84.514 40.737 1.00 23.16 279 TYR C CA 1
ATOM 6623 C C . TYR C 1 279 ? 10.794 84.226 41.065 1.00 24.31 279 TYR C C 1
ATOM 6624 O O . TYR C 1 279 ? 9.882 84.737 40.407 1.00 24.15 279 TYR C O 1
ATOM 6633 N N . GLN C 1 280 ? 10.565 83.433 42.102 1.00 22.90 280 GLN C N 1
ATOM 6634 C CA . GLN C 1 280 ? 9.201 83.053 42.488 1.00 25.01 280 GLN C CA 1
ATOM 6635 C C . GLN C 1 280 ? 8.390 84.268 42.884 1.00 22.06 280 GLN C C 1
ATOM 6636 O O . GLN C 1 280 ? 7.231 84.417 42.477 1.00 24.49 280 GLN C O 1
ATOM 6642 N N . GLN C 1 281 ? 8.999 85.130 43.694 1.00 26.19 281 GLN C N 1
ATOM 6643 C CA . GLN C 1 281 ? 8.323 86.339 44.151 1.00 26.79 281 GLN C CA 1
ATOM 6644 C C . GLN C 1 281 ? 7.937 87.232 42.978 1.00 23.59 281 GLN C C 1
ATOM 6645 O O . GLN C 1 281 ? 6.796 87.668 42.883 1.00 21.20 281 GLN C O 1
ATOM 6651 N N . CYS C 1 282 ? 8.885 87.512 42.087 1.00 19.17 282 CYS C N 1
ATOM 6652 C CA . CYS C 1 282 ? 8.581 88.352 40.917 1.00 24.16 282 CYS C CA 1
ATOM 6653 C C . CYS C 1 282 ? 7.561 87.762 39.939 1.00 24.53 282 CYS C C 1
ATOM 6654 O O . CYS C 1 282 ? 6.670 88.464 39.440 1.00 24.26 282 CYS C O 1
ATOM 6657 N N . CYS C 1 283 ? 7.704 86.481 39.634 1.00 23.13 283 CYS C N 1
ATOM 6658 C CA . CYS C 1 283 ? 6.722 85.815 38.775 1.00 23.97 283 CYS C CA 1
ATOM 6659 C C . CYS C 1 283 ? 5.329 85.809 39.372 1.00 22.85 283 CYS C C 1
ATOM 6660 O O . CYS C 1 283 ? 4.341 85.980 38.661 1.00 27.44 283 CYS C O 1
ATOM 6663 N N . ASN C 1 284 ? 5.243 85.600 40.679 1.00 23.43 284 ASN C N 1
ATOM 6664 C CA . ASN C 1 284 ? 3.947 85.638 41.351 1.00 20.06 284 ASN C CA 1
ATOM 6665 C C . ASN C 1 284 ? 3.323 87.031 41.286 1.00 24.44 284 ASN C C 1
ATOM 6666 O O . ASN C 1 284 ? 2.139 87.176 40.982 1.00 24.81 284 ASN C O 1
ATOM 6671 N N . LYS C 1 285 ? 4.128 88.054 41.569 1.00 22.93 285 LYS C N 1
ATOM 6672 C CA . LYS C 1 285 ? 3.666 89.432 41.478 1.00 24.07 285 LYS C CA 1
ATOM 6673 C C . LYS C 1 285 ? 3.207 89.781 40.060 1.00 26.26 285 LYS C C 1
ATOM 6674 O O . LYS C 1 285 ? 2.174 90.423 39.874 1.00 26.76 285 LYS C O 1
ATOM 6680 N N . LEU C 1 286 ? 3.966 89.342 39.060 1.00 26.05 286 LEU C N 1
ATOM 6681 C CA . LEU C 1 286 ? 3.611 89.608 37.665 1.00 25.25 286 LEU C CA 1
ATOM 6682 C C . LEU C 1 286 ? 2.317 88.861 37.298 1.00 29.06 286 LEU C C 1
ATOM 6683 O O . LEU C 1 286 ? 1.464 89.376 36.575 1.00 26.37 286 LEU C O 1
ATOM 6688 N N . ASP C 1 287 ? 2.180 87.641 37.813 1.00 24.10 287 ASP C N 1
ATOM 6689 C CA . ASP C 1 287 ? 0.982 86.828 37.613 1.00 27.50 287 ASP C CA 1
ATOM 6690 C C . ASP C 1 287 ? -0.268 87.486 38.213 1.00 29.60 287 ASP C C 1
ATOM 6691 O O . ASP C 1 287 ? -1.331 87.477 37.604 1.00 30.32 287 ASP C O 1
ATOM 6696 N N . LEU C 1 288 ? -0.137 88.048 39.411 1.00 29.25 288 LEU C N 1
ATOM 6697 C CA . LEU C 1 288 ? -1.255 88.730 40.069 1.00 31.13 288 LEU C CA 1
ATOM 6698 C C . LEU C 1 288 ? -1.683 89.957 39.264 1.00 28.66 288 LEU C C 1
ATOM 6699 O O . LEU C 1 288 ? -2.869 90.183 39.019 1.00 29.79 288 LEU C O 1
ATOM 6704 N N . ILE C 1 289 ? -0.701 90.745 38.858 1.00 29.37 289 ILE C N 1
ATOM 6705 C CA . ILE C 1 289 ? -0.964 91.986 38.141 1.00 31.32 289 ILE C CA 1
ATOM 6706 C C . ILE C 1 289 ? -1.615 91.748 36.776 1.00 35.60 289 ILE C C 1
ATOM 6707 O O . ILE C 1 289 ? -2.620 92.381 36.436 1.00 40.19 289 ILE C O 1
ATOM 6712 N N . GLU C 1 290 ? -1.068 90.807 36.016 1.00 35.85 290 GLU C N 1
ATOM 6713 C CA . GLU C 1 290 ? -1.549 90.537 34.665 1.00 39.32 290 GLU C CA 1
ATOM 6714 C C . GLU C 1 290 ? -2.799 89.670 34.617 1.00 42.34 290 GLU C C 1
ATOM 6715 O O . GLU C 1 290 ? -3.648 89.854 33.746 1.00 41.26 290 GLU C O 1
ATOM 6721 N N . ASN C 1 291 ? -2.917 88.732 35.553 1.00 31.40 291 ASN C N 1
ATOM 6722 C CA . ASN C 1 291 ? -4.000 87.754 35.501 1.00 39.94 291 ASN C CA 1
ATOM 6723 C C . ASN C 1 291 ? -5.082 87.884 36.577 1.00 39.41 291 ASN C C 1
ATOM 6724 O O . ASN C 1 291 ? -6.150 87.293 36.448 1.00 43.56 291 ASN C O 1
ATOM 6729 N N . TYR C 1 292 ? -4.821 88.662 37.622 1.00 37.32 292 TYR C N 1
ATOM 6730 C CA . TYR C 1 292 ? -5.818 88.836 38.683 1.00 33.32 292 TYR C CA 1
ATOM 6731 C C . TYR C 1 292 ? -6.117 90.290 39.036 1.00 34.96 292 TYR C C 1
ATOM 6732 O O . TYR C 1 292 ? -6.174 90.629 40.217 1.00 38.26 292 TYR C O 1
ATOM 6741 N N . PRO C 1 293 ? -6.323 91.164 38.030 1.00 43.55 293 PRO C N 1
ATOM 6742 C CA . PRO C 1 293 ? -6.597 92.543 38.448 1.00 42.77 293 PRO C CA 1
ATOM 6743 C C . PRO C 1 293 ? -8.011 92.674 39.019 1.00 42.23 293 PRO C C 1
ATOM 6744 O O . PRO C 1 293 ? -8.828 91.752 38.880 1.00 37.42 293 PRO C O 1
ATOM 6748 N N . LYS C 1 294 ? -8.277 93.804 39.671 1.00 41.58 294 LYS C N 1
ATOM 6749 C CA . LYS C 1 294 ? -9.543 94.033 40.363 1.00 46.37 294 LYS C CA 1
ATOM 6750 C C . LYS C 1 294 ? -10.723 93.872 39.412 1.00 49.53 294 LYS C C 1
ATOM 6751 O O . LYS C 1 294 ? -10.712 94.423 38.311 1.00 49.00 294 LYS C O 1
ATOM 6757 N N . GLU C 1 295 ? -11.724 93.105 39.837 1.00 52.57 295 GLU C N 1
ATOM 6758 C CA . GLU C 1 295 ? -12.906 92.848 39.015 1.00 62.79 295 GLU C CA 1
ATOM 6759 C C . GLU C 1 295 ? -13.876 94.023 39.060 1.00 62.93 295 GLU C C 1
ATOM 6760 O O . GLU C 1 295 ? -13.882 94.860 38.157 1.00 67.05 295 GLU C O 1
#

Radius of gyration: 32.92 Å; Cα contacts (8 Å, |Δi|>4): 1710; chains: 3; bounding box: 75×98×66 Å

Organism: NCBI:txid1114965

Solvent-accessible surface area: 35549 Å² total; per-residue (Å²): 76,65,51,0,0,0,0,0,19,0,105,61,17,66,163,28,0,118,70,0,0,57,1,2,30,143,0,55,19,132,63,3,18,0,0,0,0,0,4,4,0,80,34,66,0,0,32,17,0,46,97,26,28,167,129,24,137,60,8,56,36,48,25,37,90,78,56,17,68,1,20,0,14,20,25,0,14,50,76,21,86,9,106,5,5,0,0,1,32,6,36,3,24,7,52,95,70,1,1,42,68,0,31,126,9,3,64,108,55,59,0,20,0,0,0,0,18,42,6,13,15,42,25,113,191,115,49,89,106,112,72,38,55,184,142,142,111,90,57,96,58,38,72,12,60,92,19,7,76,86,141,60,82,9,9,2,21,8,0,0,0,0,0,0,43,29,128,11,6,142,77,8,97,2,29,121,79,65,91,54,10,13,0,3,0,0,0,56,0,0,27,94,9,93,48,0,0,18,6,15,27,9,4,0,16,73,8,94,134,99,39,10,57,7,3,5,43,0,2,53,82,5,31,59,65,0,50,98,90,69,51,90,47,68,54,9,68,126,20,28,75,33,22,0,96,97,0,26,93,39,0,92,182,86,53,67,95,132,30,72,86,79,0,32,65,52,22,59,90,49,98,98,146,82,204,202,78,63,49,0,0,0,0,0,19,0,106,59,15,66,160,28,0,114,72,0,0,67,6,2,30,128,0,57,18,132,63,3,12,0,2,0,0,9,5,25,17,115,44,88,0,25,97,18,0,71,102,29,30,173,130,24,145,59,9,83,42,29,86,41,124,80,54,16,69,1,20,0,14,20,19,0,12,75,80,21,87,10,107,4,4,0,0,0,32,6,40,3,24,4,53,78,70,1,2,40,68,0,31,123,9,2,63,107,58,59,1,19,0,0,0,1,8,40,6,16,16,40,22,112,193,117,51,87,104,112,70,37,45,198,153,141,114,89,59,91,55,20,72,12,32,82,2,8,74,74,123,74,92,6,4,5,32,8,0,0,0,0,0,0,44,28,126,9,7,125,42,0,68,1,3,85,76,72,88,61,11,12,2,2,0,0,0,2,0,0,3,14,7,67,50,0,0,12,6,15,26,10,3,0,15,71,7,89,137,128,30,5,57,4,6,5,52,1,1,9,18,4,0,0,0,0,11,10,6,52,14,85,24,67,64,12,28,126,23,0,74,40,36,0,133,90,0,24,86,37,0,90,178,88,54,68,96,61,24,71,29,41,0,33,3,8,25,35,0,9,115,98,72,69,76,183,77,61,49,0,0,0,0,0,18,0,107,58,17,59,171,36,0,106,70,0,0,57,2,2,29,140,0,58,19,132,65,4,23,0,0,0,0,8,5,26,16,115,46,86,0,25,106,21,0,65,88,28,30,153,127,24,144,59,9,73,32,47,97,44,125,80,55,17,60,1,19,0,13,20,25,0,13,104,87,22,88,9,104,4,4,0,0,1,31,6,30,2,23,8,54,92,68,1,2,42,69,0,32,126,9,2,63,110,56,59,0,18,0,0,0,0,7,39,6,17,15,38,24,110,195,118,49,91,103,112,52,35,47,190,157,122,110,85,59,104,56,37,69,12,30,89,19,9,72,95,130,49,87,7,7,0,25,8,0,0,0,0,0,0,48,28,128,9,7,128,36,0,73,1,8,90,71,64,95,51,10,12,1,4,0,0,0,13,0,0,3,14,9,92,51,0,0,19,6,16,28,11,1,0,16,72,9,91,142,135,34,5,53,8,5,6,52,0,2,9,26,1,0,0,0,1,12,10,6,51,15,87,24,66,42,9,30,126,28,0,61,38,30,0,97,84,0,25,88,42,0,9,74,72,15,70,6,54,31,36,56,24,0,33,3,8,23,35,0,9,96,98,70,69,95,179

Foldseek 3Di:
DFEEEEQEEDAQPVVQQVQAVVQVPLAPPHRYAYEYEDQQHDPCRVVVLVVVCVPDVSYDYHYDHHFDPQVSVQVSLVPDDTQKYFYDYSNWHFHNHLVVVQVCQCVVVVWQKEFEAAWEAEPVVRDTGCPQDPVNKDKDKDFLLRLVPCVPCRQQQDRHRMMGRSVLCVVFGFDTPDPSSSNQGRNSSSVSIGMYMYIYHRRIYHYDNDDLVCLQVSLVVVQVVCVVVPHDCVVSVVSNLVSLVVQLPVCVVVVVPVSNVVSVVVNCCVVPPDDD/DFEEEEQEEDAQPVVQQVQAVVQVPLAPPHRYAYEYEDQQHDDCRVVVLVVVCVPDVSYDYHYDHHWDPQVSVQVSLVPDPTQKYFYDYSNWHFHNHLVVVQVCQCVVVVWQKEFEAAWEAEPVVRDTGCPQDPVNKDKDKDFLLRLVVCVCCRQAQDRHRMMGRSVLCVVFGFDTPAPSSSNQGRNSSSVSIGMYMYIYGNRIYHYDHHHLPCLQVSLVVVLVVCVVVPHDCVVSVVSNLVSLVVQLVVCVVVVVPVSNVVSVVVNCCVPPPDDD/DWEEEEQEEDAQQVVAQVQAVVQAPLAPPHRYAYEYEDQQHPDCRVVVLVVVCVPDVSYDYHYDHHWDPQVSVQVSLVPDPTQKYFYDYRNWHFHNHLVVVQVCQCVVVVWQKEFEAAWEAEPVVRDTGCPQDPVNKDKDKDFLLRLVDDVCCRQAQDRHRMMGRSVLCVVFGFDTPAPSSSNQGRNSSSVSIGMYMYIHDRGIYHYDHDDLVCLQVSLVVVQVVCVVVPHDCVVSVVSNLVSLVVQLPVCVVVVVPVSNVVSVVVNCCVPPPDDD

Nearest PDB structures (foldseek):
  5hea-assembly1_A  TM=1.003E+00  e=1.724E-62  Streptococcus parasanguinis FW213
  3bcv-assembly1_B  TM=7.996E-01  e=3.871E-16  Bacteroides fragilis NCTC 9343
  2z86-assembly1_B  TM=8.123E-01  e=1.707E-14  Escherichia coli
  2z87-assembly3_B  TM=7.886E-01  e=1.419E-13  Escherichia coli
  2z86-assembly2_D  TM=8.061E-01  e=2.224E-13  Escherichia coli

B-factor: mean 34.92, std 13.41, range [14.79, 108.88]

InterPro domains:
  IPR001173 Glycosyltransferase 2-like [PF00535] (294-422)
  IPR014869 Glycosyltransferase GT-D fold [PF08759] (26-249)
  IPR014869 Glycosyltransferase GT-D fold [TIGR03728] (10-271)
  IPR029044 Nucleotide-diphospho-sugar transferases [G3DSA:3.90.550.10] (196-546)
  IPR029044 Nucleotide-diphospho-sugar transferases [SSF53448] (292-513)

Sequence (828 aa):
GELISIIVPVYNVEKYLKRCLDSLLRQTYKNFEIILINDGSTDNSSIICEEYAKIDNRIQILHQTNAGPSAARNAGITYASGKYITFVDSDDFVEEFYLEHLYRALVDNGSDISVCNFNSFNEDRQSFLFSITKEKYFCKNYTIAEWMDLNLFLTFTFSPTKLFKAELFEGIRFPLGRLREDDATIYRLYLKASQITFINEGSYYYSQRDDISSMISNAEERIALLASMGYDLTEQIKSYKGRLKKCCEDALRNGQIELYQQCCNKLDLIENYPKEGELISIIVPVYNVEKYLKRCLDSLLRQTYKNFEIILINDGSTDNSSIICEEYAKIDNRIQILHQTNAGPSAARNAGITYASGKYITFVDSDDFVEEFYLEHLYRALVDNGSDISVCNFNSFNEDRQSFLFSITKEKYFCKNYTIAEWMDLNLFLTFTFSPTKLFKAELFEGIRFPLGRLREDDATIYRLYLKASQITFINEGSYYYSQRDDISSMISNAEERIALLASMGYDLTEQIKSYKGRLKKCCEDALRNGQIELYQQCCNKLDLIENYPKEGELISIIVPVYNVEKYLKRCLDSLLRQTYKNFEIILINDGSTDNSSIICEEYAKIDNRIQILHQTNAGPSAARNAGITYASGKYITFVDSDDFVEEFYLEHLYRALVDNGSDISVCNFNSFNEDRQSFLFSITKEKYFCKNYTIAEWMDLNLFLTFTFSPTKLFKAELFEGIRFPLGRLREDDATIYRLYLKASQITFINEGSYYYSQRDDISSMISNAEERIALLASMGYDLTEQIKSYKGRLKKCCEDALRNGQIELYQQCCNKLDLIENYPKE

Secondary structure (DSSP, 8-state):
-PPEEEEEEESS-TTTHHHHHHHHHT-S---EEEEEEE-S-SSSHHHHHHHHHHH-TTEEEEE-----HHHHHHHHHHH--SSEEEE--TT-EE-TTHHHHHHHHHHTTT-SEEEEEEEEEETTTTEEE--S-GGG--EEEEEHHHHTT--HIIIII--SSEEEEGGGGTT--PPTT-SSTTTTTHHHHHHH-SEEEEEEEEEEEEEE---HHHHHHHHHHHHHHHHHTT---HHHHHHHHHHHHHHHHHHHHTT-HHHHHHHHHHHHHHHHS---/---EEEEEEESS-TTTHHHHHHHHHT-S---EEEEEEE---SSSHHHHHHHHHHH-TTEEEEE-----HHHHHHHHHHH--SSEEEE--TT-EE-TTHHHHHHHHHHHHT-SEEEEEEEEEETTTTEEE--S-GGG--EEEE-HHHHTT--HIIIII--SSEEEEGGGGTT--PPTT-SSTTTTTHHHHHHH-S-EEEEEEEEEEEEE---HHHHHHHHHHHHHHHHHHT---HHHHHHHHHHHHHHHHHHHHTT-HHHHHHHHHHHHHHHHS---/---EEEEEEESS-TTTHHHHHHHHHT-S---EEEEEEE---SSSHHHHHHHHHHH-TTEEEEE-----HHHHHHHHHHH--SSEEEE--TT-EE-TTHHHHHHHHHHTTT-SEEEEEEEEEETTTTEEE--S-GGG--EEEE-HHHHT---HIIIII--SSEEEEGGGGTT--PPTT-SSTTTTTHHHHHHH-S-EEEEEEEEEEEEE---HHHHHHHHHHHHHHHHHTT---HHHHHHHHHHHHHHHHHHHHTT-HHHHHHHHHHHHHHHH----